Protein AF-A0A7M1XJ96-F1 (afdb_monomer_lite)

Sequence (1232 aa):
MRKRYWKYFTLLISLLGFTMTLSTTNAWFSQNYFYEPNVPASGHSAYFEKGDGSEANPFSIRSPYHLYNLAWLQYLGKFNNENGTRYHFKLSDNLTSSLNMTGYTLPPIGTTTYPFVGYFDGNGKTIENLSISNTFTDFNQTPYLVTGADFNSNKESNVNIVGFFGVLGPFANDTLTYSSIADQVKDFKLDHITINTSSSTSLVGALAGYVNGEIENVAINNATLNVPSGTNAITSLGGENNSNVSNYSTVGFCTADYIGTQKENVTNIYNVNEERSNFTAQVQGTDTGWGGSIDMKTMYDHLLPFYTSSSSHRTQYKSTVTNTYDENGNITNTVTGESSVPATTRSSTGYEHYFAELNEVVNGQEIASYSFSRRESTDRFLYLTGEKTYTIDDGLTTTNNYPGGFLIEDNFDHYLRLASTTTVSNATVQDDASVWYFDNSNHIYSLQGTTKYYLQDNNGSLAVSSTGNTVWTFSNNRLISDNNRYLGCNSSSTWILSSTIPTVRVSGFRISYNNYYLNASGTADITSGTTANSATVWYVESGTSYVYTIINYTRYYLYYVNRDALHISTSANQNFMFIRQNNSLVIEGYTNYSTYCYNGTWGINSTVYTLTFTSSTQNFDVYIYQIENPSQNSFSDTSYTTKPTYFPLQFDTTTGGVSIKNTGYVVSGATDSAGDIRVSQYNTSDLSGSLTASGSSWNRTYSAPFTNIYTIDGSGIHTISNESAYEKLAASKSSMESVISGSSGSIYGLHFMNAAISASNKVTAKYASVNGSPMMANYELPGDSIDFHLKEKGYINFFAGTYFSGNNSFFSIHEVIRNESDNTKLSNIREITGVYSDGNSAHSYIYSFGTGNNIIYSKPYTYGYKNGQRVKVELDAQGNATSTDYVEHSTTPSLASGYSKVFDTAWIKTNSSISSSYMNRAFYFEIPMNDGEYCLGSVDGGTGAYLMYLDIAANANMIYRTTVSEKIEETTNRYYYPKGVEISTLTPTKDGNEVTGVNSSCIVIVSSPSSVVALVMSRTNNVITLTGAASKTANSSPPVYPSYNGPNVTLANSLVSSPPTTVTKTISRMTYYDYSSATGTYSRVETTVVSYSDGTATESNVKKYDQNGVENDSVVVYDSEGYAVTNISALYDMVDVSNCTTLNFSFNYMTADGVNLTHTYTLTLSVTTGSNNELLWSVNGYTILVNHANDGSAVTINVTEKNGTLVITLNGHSFTVTDGVVTPGTVDSIAP

Structure (mmCIF, N/CA/C/O backbone):
data_AF-A0A7M1XJ96-F1
#
_entry.id   AF-A0A7M1XJ96-F1
#
loop_
_atom_site.group_PDB
_atom_site.id
_atom_site.type_symbol
_atom_site.label_atom_id
_atom_site.label_alt_id
_atom_site.label_comp_id
_atom_site.label_asym_id
_atom_site.label_entity_id
_atom_site.label_seq_id
_atom_site.pdbx_PDB_ins_code
_atom_site.Cartn_x
_atom_site.Cartn_y
_atom_site.Cartn_z
_atom_site.occupancy
_atom_site.B_iso_or_equiv
_atom_site.auth_seq_id
_atom_site.auth_comp_id
_atom_site.auth_asym_id
_atom_site.auth_atom_id
_atom_site.pdbx_PDB_model_num
ATOM 1 N N . MET A 1 1 ? -80.790 -11.217 78.452 1.00 48.25 1 MET A N 1
ATOM 2 C CA . MET A 1 1 ? -79.620 -11.198 79.368 1.00 48.25 1 MET A CA 1
ATOM 3 C C . MET A 1 1 ? -78.339 -11.763 78.737 1.00 48.25 1 MET A C 1
ATOM 5 O O . MET A 1 1 ? -77.376 -11.008 78.687 1.00 48.25 1 MET A O 1
ATOM 9 N N . ARG A 1 2 ? -78.305 -12.997 78.186 1.00 43.94 2 ARG A N 1
ATOM 10 C CA . ARG A 1 2 ? -77.089 -13.638 77.602 1.00 43.94 2 ARG A CA 1
ATOM 11 C C . ARG A 1 2 ? -76.159 -12.724 76.764 1.00 43.94 2 ARG A C 1
ATOM 13 O O . ARG A 1 2 ? -74.959 -12.728 77.006 1.00 43.94 2 ARG A O 1
ATOM 20 N N . LYS A 1 3 ? -76.680 -11.883 75.854 1.00 41.03 3 LYS A N 1
ATOM 21 C CA . LYS A 1 3 ? -75.851 -10.978 75.015 1.00 41.03 3 LYS A CA 1
ATOM 22 C C . LYS A 1 3 ? -75.111 -9.855 75.775 1.00 41.03 3 LYS A C 1
ATOM 24 O O . LYS A 1 3 ? -74.117 -9.360 75.256 1.00 41.03 3 LYS A O 1
ATOM 29 N N . ARG A 1 4 ? -75.550 -9.447 76.979 1.00 45.19 4 ARG A N 1
ATOM 30 C CA . ARG A 1 4 ? -74.790 -8.493 77.822 1.00 45.19 4 ARG A CA 1
ATOM 31 C C . ARG A 1 4 ? -73.636 -9.198 78.535 1.00 45.19 4 ARG A C 1
ATOM 33 O O . ARG A 1 4 ? -72.513 -8.719 78.454 1.00 45.19 4 ARG A O 1
ATOM 40 N N . TYR A 1 5 ? -73.892 -10.359 79.142 1.00 52.59 5 TYR A N 1
ATOM 41 C CA . TYR A 1 5 ? -72.843 -11.151 79.793 1.00 52.59 5 TYR A CA 1
ATOM 42 C C . TYR A 1 5 ? -71.753 -11.600 78.823 1.00 52.59 5 TYR A C 1
ATOM 44 O O . TYR A 1 5 ? -70.593 -11.536 79.198 1.00 52.59 5 TYR A O 1
ATOM 52 N N . TRP A 1 6 ? -72.083 -11.948 77.571 1.00 49.59 6 TRP A N 1
ATOM 53 C CA . TRP A 1 6 ? -71.053 -12.245 76.568 1.00 49.59 6 TRP A CA 1
ATOM 54 C C . TRP A 1 6 ? -70.105 -11.058 76.357 1.00 49.59 6 TRP A C 1
ATOM 56 O O . TRP A 1 6 ? -68.903 -11.235 76.477 1.00 49.59 6 TRP A O 1
ATOM 66 N N . LYS A 1 7 ? -70.623 -9.832 76.162 1.00 45.56 7 LYS A N 1
ATOM 67 C CA . LYS A 1 7 ? -69.776 -8.634 76.016 1.00 45.56 7 LYS A CA 1
ATOM 68 C C . LYS A 1 7 ? -68.906 -8.362 77.247 1.00 45.56 7 LYS A C 1
ATOM 70 O O . LYS A 1 7 ? -67.735 -8.058 77.074 1.00 45.56 7 LYS A O 1
ATOM 75 N N . TYR A 1 8 ? -69.441 -8.495 78.464 1.00 50.97 8 TYR A N 1
ATOM 76 C CA . TYR A 1 8 ? -68.631 -8.341 79.680 1.00 50.97 8 TYR A CA 1
ATOM 77 C C . TYR A 1 8 ? -67.598 -9.462 79.844 1.00 50.97 8 TYR A C 1
ATOM 79 O O . TYR A 1 8 ? -66.500 -9.189 80.304 1.00 50.97 8 TYR A O 1
ATOM 87 N N . PHE A 1 9 ? -67.907 -10.691 79.427 1.00 54.88 9 PHE A N 1
ATOM 88 C CA . PHE A 1 9 ? -66.984 -11.826 79.461 1.00 54.88 9 PHE A CA 1
ATOM 89 C C . PHE A 1 9 ? -65.855 -11.673 78.431 1.00 54.88 9 PHE A C 1
ATOM 91 O O . PHE A 1 9 ? -64.697 -11.874 78.776 1.00 54.88 9 PHE A O 1
ATOM 98 N N . THR A 1 10 ? -66.152 -11.216 77.206 1.00 51.88 10 THR A N 1
ATOM 99 C CA . THR A 1 10 ? -65.113 -10.864 76.221 1.00 51.88 10 THR A CA 1
ATOM 100 C C . THR A 1 10 ? -64.259 -9.698 76.717 1.00 51.88 10 THR A C 1
ATOM 102 O O . THR A 1 10 ? -63.040 -9.773 76.615 1.00 51.88 10 THR A O 1
ATOM 105 N N . LEU A 1 11 ? -64.873 -8.663 77.312 1.00 48.00 11 LEU A N 1
ATOM 106 C CA . LEU A 1 11 ? -64.145 -7.529 77.890 1.00 48.00 11 LEU A CA 1
ATOM 107 C C . LEU A 1 11 ? -63.218 -7.982 79.031 1.00 48.00 11 LEU A C 1
ATOM 109 O O . LEU A 1 11 ? -62.061 -7.577 79.066 1.00 48.00 11 LEU A O 1
ATOM 113 N N . LEU A 1 12 ? -63.700 -8.858 79.921 1.00 47.97 12 LEU A N 1
ATOM 114 C CA . LEU A 1 12 ? -62.926 -9.404 81.039 1.00 47.97 12 LEU A CA 1
ATOM 115 C C . LEU A 1 12 ? -61.762 -10.276 80.552 1.00 47.97 12 LEU A C 1
ATOM 117 O O . LEU A 1 12 ? -60.663 -10.139 81.070 1.00 47.97 12 LEU A O 1
ATOM 121 N N . ILE A 1 13 ? -61.974 -11.120 79.535 1.00 55.22 13 ILE A N 1
ATOM 122 C CA . ILE A 1 13 ? -60.910 -11.932 78.919 1.00 55.22 13 ILE A CA 1
ATOM 123 C C . ILE A 1 13 ? -59.872 -11.037 78.232 1.00 55.22 13 ILE A C 1
ATOM 125 O O . ILE A 1 13 ? -58.678 -11.250 78.422 1.00 55.22 13 ILE A O 1
ATOM 129 N N . SER A 1 14 ? -60.296 -9.999 77.501 1.00 46.97 14 SER A N 1
ATOM 130 C CA . SER A 1 14 ? -59.355 -9.041 76.904 1.00 46.97 14 SER A CA 1
ATOM 131 C C . SER A 1 14 ? -58.596 -8.227 77.955 1.00 46.97 14 SER A C 1
ATOM 133 O O . SER A 1 14 ? -57.419 -7.949 77.761 1.00 46.97 14 SER A O 1
ATOM 135 N N . LEU A 1 15 ? -59.230 -7.891 79.085 1.00 43.97 15 LEU A N 1
ATOM 136 C CA . LEU A 1 15 ? -58.586 -7.173 80.184 1.00 43.97 15 LEU A CA 1
ATOM 137 C C . LEU A 1 15 ? -57.589 -8.075 80.925 1.00 43.97 15 LEU A C 1
ATOM 139 O O . LEU A 1 15 ? -56.476 -7.642 81.190 1.00 43.97 15 LEU A O 1
ATOM 143 N N . LEU A 1 16 ? -57.954 -9.337 81.187 1.00 45.69 16 LEU A N 1
ATOM 144 C CA . LEU A 1 16 ? -57.074 -10.350 81.778 1.00 45.69 16 LEU A CA 1
ATOM 145 C C . LEU A 1 16 ? -55.849 -10.607 80.893 1.00 45.69 16 LEU A C 1
ATOM 147 O O . LEU A 1 16 ? -54.727 -10.520 81.389 1.00 45.69 16 LEU A O 1
ATOM 151 N N . GLY A 1 17 ? -56.046 -10.824 79.588 1.00 47.47 17 GLY A N 1
ATOM 152 C CA . GLY A 1 17 ? -54.950 -10.974 78.626 1.00 47.47 17 GLY A CA 1
ATOM 153 C C . GLY A 1 17 ? -54.024 -9.755 78.598 1.00 47.47 17 GLY A C 1
ATOM 154 O O . GLY A 1 17 ? -52.813 -9.908 78.713 1.00 47.47 17 GLY A O 1
ATOM 155 N N . PHE A 1 18 ? -54.590 -8.543 78.559 1.00 43.53 18 PHE A N 1
ATOM 156 C CA . PHE A 1 18 ? -53.826 -7.290 78.580 1.00 43.53 18 PHE A CA 1
ATOM 157 C C . PHE A 1 18 ? -53.054 -7.083 79.896 1.00 43.53 18 PHE A C 1
ATOM 159 O O . PHE A 1 18 ? -51.918 -6.618 79.877 1.00 43.53 18 PHE A O 1
ATOM 166 N N . THR A 1 19 ? -53.621 -7.466 81.047 1.00 48.38 19 THR A N 1
ATOM 167 C CA . THR A 1 19 ? -52.885 -7.439 82.324 1.00 48.38 19 THR A CA 1
ATOM 168 C C . THR A 1 19 ? -51.792 -8.501 82.400 1.00 48.38 19 THR A C 1
ATOM 170 O O . THR A 1 19 ? -50.750 -8.237 82.992 1.00 48.38 19 THR A O 1
ATOM 173 N N . MET A 1 20 ? -51.988 -9.675 81.789 1.00 48.78 20 MET A N 1
ATOM 174 C CA . MET A 1 20 ? -50.997 -10.751 81.805 1.00 48.78 20 MET A CA 1
ATOM 175 C C . MET A 1 20 ? -49.770 -10.401 80.958 1.00 48.78 20 MET A C 1
ATOM 177 O O . MET A 1 20 ? -48.667 -10.465 81.496 1.00 48.78 20 MET A O 1
ATOM 181 N N . THR A 1 21 ? -49.935 -9.934 79.714 1.00 49.16 21 THR A N 1
ATOM 182 C CA . THR A 1 21 ? -48.801 -9.544 78.845 1.00 49.16 21 THR A CA 1
ATOM 183 C C . THR A 1 21 ? -48.036 -8.324 79.371 1.00 49.16 21 THR A C 1
ATOM 185 O O . THR A 1 21 ? -46.806 -8.265 79.292 1.00 49.16 21 THR A O 1
ATOM 188 N N . LEU A 1 22 ? -48.736 -7.366 79.993 1.00 49.81 22 LEU A N 1
ATOM 189 C CA . LEU A 1 22 ? -48.087 -6.277 80.726 1.00 49.81 22 LEU A CA 1
ATOM 190 C C . LEU A 1 22 ? -47.334 -6.792 81.958 1.00 49.81 22 LEU A C 1
ATOM 192 O O . LEU A 1 22 ? -46.247 -6.292 82.238 1.00 49.81 22 LEU A O 1
ATOM 196 N N . SER A 1 23 ? -47.865 -7.778 82.688 1.00 52.84 23 SER A N 1
ATOM 197 C CA . SER A 1 23 ? -47.204 -8.321 83.883 1.00 52.84 23 SER A CA 1
ATOM 198 C C . SER A 1 23 ? -45.957 -9.150 83.563 1.00 52.84 23 SER A C 1
ATOM 200 O O . SER A 1 23 ? -44.958 -8.990 84.254 1.00 52.84 23 SER A O 1
ATOM 202 N N . THR A 1 24 ? -45.964 -9.967 82.504 1.00 55.09 24 THR A N 1
ATOM 203 C CA . THR A 1 24 ? -44.798 -10.760 82.066 1.00 55.09 24 THR A CA 1
ATOM 204 C C . THR A 1 24 ? -43.688 -9.872 81.523 1.00 55.09 24 THR A C 1
ATOM 206 O O . THR A 1 24 ? -42.524 -10.075 81.862 1.00 55.09 24 THR A O 1
ATOM 209 N N . THR A 1 25 ? -44.050 -8.836 80.760 1.00 58.12 25 THR A N 1
ATOM 210 C CA . THR A 1 25 ? -43.108 -7.799 80.325 1.00 58.12 25 THR A CA 1
ATOM 211 C C . THR A 1 25 ? -42.526 -7.081 81.551 1.00 58.12 25 THR A C 1
ATOM 213 O O . THR A 1 25 ? -41.332 -7.180 81.807 1.00 58.12 25 THR A O 1
ATOM 216 N N . ASN A 1 26 ? -43.347 -6.449 82.402 1.00 55.19 26 ASN A N 1
ATOM 217 C CA . ASN A 1 26 ? -42.841 -5.717 83.575 1.00 55.19 26 ASN A CA 1
ATOM 218 C C . ASN A 1 26 ? -42.049 -6.598 84.563 1.00 55.19 26 ASN A C 1
ATOM 220 O O . ASN A 1 26 ? -41.102 -6.107 85.171 1.00 55.19 26 ASN A O 1
ATOM 224 N N . ALA A 1 27 ? -42.382 -7.882 84.728 1.00 57.41 27 ALA A N 1
ATOM 225 C CA . ALA A 1 27 ? -41.620 -8.799 85.580 1.00 57.41 27 ALA A CA 1
ATOM 226 C C . ALA A 1 27 ? -40.197 -9.060 85.052 1.00 57.41 27 ALA A C 1
ATOM 228 O O . ALA A 1 27 ? -39.278 -9.217 85.846 1.00 57.41 27 ALA A O 1
ATOM 229 N N . TRP A 1 28 ? -40.001 -9.059 83.731 1.00 61.19 28 TRP A N 1
ATOM 230 C CA . TRP A 1 28 ? -38.693 -9.261 83.098 1.00 61.19 28 TRP A CA 1
ATOM 231 C C . TRP A 1 28 ? -37.799 -8.004 83.128 1.00 61.19 28 TRP A C 1
ATOM 233 O O . TRP A 1 28 ? -36.570 -8.104 83.157 1.00 61.19 28 TRP A O 1
ATOM 243 N N . PHE A 1 29 ? -38.423 -6.821 83.181 1.00 62.97 29 PHE A N 1
ATOM 244 C CA . PHE A 1 29 ? -37.767 -5.508 83.254 1.00 62.97 29 PHE A CA 1
ATOM 245 C C . PHE A 1 29 ? -37.682 -4.918 84.686 1.00 62.97 29 PHE A C 1
ATOM 247 O O . PHE A 1 29 ? -37.186 -3.805 84.850 1.00 62.97 29 PHE A O 1
ATOM 254 N N . SER A 1 30 ? -38.144 -5.615 85.739 1.00 51.66 30 SER A N 1
ATOM 255 C CA . SER A 1 30 ? -38.139 -5.097 87.126 1.00 51.66 30 SER A CA 1
ATOM 256 C C . SER A 1 30 ? -37.354 -5.967 88.118 1.00 51.66 30 SER A C 1
ATOM 258 O O . SER A 1 30 ? -37.378 -7.191 88.077 1.00 51.66 30 SER A O 1
ATOM 260 N N . GLN A 1 31 ? -36.661 -5.311 89.056 1.00 47.09 31 GLN A N 1
ATOM 261 C CA . GLN A 1 31 ? -35.600 -5.885 89.906 1.00 47.09 31 GLN A CA 1
ATOM 262 C C . GLN A 1 31 ? -36.048 -6.901 90.988 1.00 47.09 31 GLN A C 1
ATOM 264 O O . GLN A 1 31 ? -35.268 -7.202 91.887 1.00 47.09 31 GLN A O 1
ATOM 269 N N . ASN A 1 32 ? -37.290 -7.402 90.968 1.00 44.62 32 ASN A N 1
ATOM 270 C CA . ASN A 1 32 ? -37.919 -7.993 92.161 1.00 44.62 32 ASN A CA 1
ATOM 271 C C . ASN A 1 32 ? -38.182 -9.512 92.148 1.00 44.62 32 ASN A C 1
ATOM 273 O O . ASN A 1 32 ? -38.661 -10.013 93.165 1.00 44.62 32 ASN A O 1
ATOM 277 N N . TYR A 1 33 ? -37.877 -10.264 91.081 1.00 44.97 33 TYR A N 1
ATOM 278 C CA . TYR A 1 33 ? -38.049 -11.729 91.086 1.00 44.97 33 TYR A CA 1
ATOM 279 C C . TYR A 1 33 ? -36.912 -12.501 90.402 1.00 44.97 33 TYR A C 1
ATOM 281 O O . TYR A 1 33 ? -36.639 -12.334 89.217 1.00 44.97 33 TYR A O 1
ATOM 289 N N . PHE A 1 34 ? -36.303 -13.421 91.159 1.00 41.19 34 PHE A N 1
ATOM 290 C CA . PHE A 1 34 ? -35.339 -14.411 90.673 1.00 41.19 34 PHE A CA 1
ATOM 291 C C . PHE A 1 34 ? -36.052 -15.514 89.880 1.00 41.19 34 PHE A C 1
ATOM 293 O O . PHE A 1 34 ? -36.378 -16.571 90.421 1.00 41.19 34 PHE A O 1
ATOM 300 N N . TYR A 1 35 ? -36.291 -15.279 88.595 1.00 42.88 35 TYR A N 1
ATOM 301 C CA . TYR A 1 35 ? -36.654 -16.346 87.671 1.00 42.88 35 TYR A CA 1
ATOM 302 C C . TYR A 1 35 ? -35.939 -16.111 86.346 1.00 42.88 35 TYR A C 1
ATOM 304 O O . TYR A 1 35 ? -36.254 -15.155 85.641 1.00 42.88 35 TYR A O 1
ATOM 312 N N . GLU A 1 36 ? -34.995 -16.984 85.990 1.00 43.47 36 GLU A N 1
ATOM 313 C CA . GLU A 1 36 ? -34.688 -17.161 84.574 1.00 43.47 36 GLU A CA 1
ATOM 314 C C . GLU A 1 36 ? -35.933 -17.774 83.936 1.00 43.47 36 GLU A C 1
ATOM 316 O O . GLU A 1 36 ? -36.322 -18.887 84.312 1.00 43.47 36 GLU A O 1
ATOM 321 N N . PRO A 1 37 ? -36.599 -17.088 82.995 1.00 46.22 37 PRO A N 1
ATOM 322 C CA . PRO A 1 37 ? -37.686 -17.703 82.280 1.00 46.22 37 PRO A CA 1
ATOM 323 C C . PRO A 1 37 ? -37.037 -18.667 81.283 1.00 46.22 37 PRO A C 1
ATOM 325 O O . PRO A 1 37 ? -36.631 -18.298 80.181 1.00 46.22 37 PRO A O 1
ATOM 328 N N . ASN A 1 38 ? -36.906 -19.926 81.695 1.00 43.47 38 ASN A N 1
ATOM 329 C CA . ASN A 1 38 ? -36.713 -21.029 80.770 1.00 43.47 38 ASN A CA 1
ATOM 330 C C . ASN A 1 38 ? -38.047 -21.186 80.026 1.00 43.47 38 ASN A C 1
ATOM 332 O O . ASN A 1 38 ? -38.950 -21.872 80.501 1.00 43.47 38 ASN A O 1
ATOM 336 N N . VAL A 1 39 ? -38.224 -20.401 78.956 1.00 50.34 39 VAL A N 1
ATOM 337 C CA . VAL A 1 39 ? -39.475 -20.294 78.198 1.00 50.34 39 VAL A CA 1
ATOM 338 C C . VAL A 1 39 ? -39.535 -21.448 77.192 1.00 50.34 39 VAL A C 1
ATOM 340 O O . VAL A 1 39 ? -38.905 -21.355 76.139 1.00 50.34 39 VAL A O 1
ATOM 343 N N . PRO A 1 40 ? -40.294 -22.537 77.441 1.00 51.31 40 PRO A N 1
ATOM 344 C CA . PRO A 1 40 ? -40.646 -23.453 76.362 1.00 51.31 40 PRO A CA 1
ATOM 345 C C . PRO A 1 40 ? -41.460 -22.687 75.312 1.00 51.31 40 PRO A C 1
ATOM 347 O O . PRO A 1 40 ? -42.138 -21.718 75.652 1.00 51.31 40 PRO A O 1
ATOM 350 N N . ALA A 1 41 ? -41.462 -23.144 74.056 1.00 46.88 41 ALA A N 1
ATOM 351 C CA . ALA A 1 41 ? -42.072 -22.425 72.927 1.00 46.88 41 ALA A CA 1
ATOM 352 C C . ALA A 1 41 ? -43.502 -21.890 73.190 1.00 46.88 41 ALA A C 1
ATOM 354 O O . ALA A 1 41 ? -43.851 -20.802 72.736 1.00 46.88 41 ALA A O 1
ATOM 355 N N . SER A 1 42 ? -44.300 -22.593 74.003 1.00 49.84 42 SER A N 1
ATOM 356 C CA . SER A 1 42 ? -45.645 -22.185 74.434 1.00 49.84 42 SER A CA 1
ATOM 357 C C . SER A 1 42 ? -45.716 -20.889 75.262 1.00 49.84 42 SER A C 1
ATOM 359 O O . SER A 1 42 ? -46.783 -20.281 75.338 1.00 49.84 42 SER A O 1
ATOM 361 N N . GLY A 1 43 ? -44.624 -20.462 75.904 1.00 58.03 43 GLY A N 1
ATOM 362 C CA . GLY A 1 43 ? -44.575 -19.262 76.748 1.00 58.03 43 GLY A CA 1
ATOM 363 C C . GLY A 1 43 ? -44.173 -17.975 76.017 1.00 58.03 43 GLY A C 1
ATOM 364 O O . GLY A 1 43 ? -44.459 -16.891 76.521 1.00 58.03 43 GLY A O 1
ATOM 365 N N . HIS A 1 44 ? -43.587 -18.061 74.815 1.00 66.62 44 HIS A N 1
ATOM 366 C CA . HIS A 1 44 ? -43.237 -16.877 74.013 1.00 66.62 44 HIS A CA 1
ATOM 367 C C . HIS A 1 44 ? -44.472 -16.042 73.638 1.00 66.62 44 HIS A C 1
ATOM 369 O O . HIS A 1 44 ? -44.402 -14.816 73.587 1.00 66.62 44 HIS A O 1
ATOM 375 N N . SER A 1 45 ? -45.629 -16.695 73.486 1.00 67.06 45 SER A N 1
ATOM 376 C CA . SER A 1 45 ? -46.930 -16.062 73.227 1.00 67.06 45 SER A CA 1
ATOM 377 C C . SER A 1 45 ? -47.308 -14.961 74.234 1.00 67.06 45 SER A C 1
ATOM 379 O O . SER A 1 45 ? -48.010 -14.021 73.871 1.00 67.06 45 SER A O 1
ATOM 381 N N . ALA A 1 46 ? -46.804 -15.022 75.474 1.00 73.31 46 ALA A N 1
ATOM 382 C CA . ALA A 1 46 ? -47.086 -14.045 76.529 1.00 73.31 46 ALA A CA 1
ATOM 383 C C . ALA A 1 46 ? -46.364 -12.691 76.362 1.00 73.31 46 ALA A C 1
ATOM 385 O O . ALA A 1 46 ? -46.616 -11.772 77.144 1.00 73.31 46 ALA A O 1
ATOM 386 N N . TYR A 1 47 ? -45.475 -12.563 75.372 1.00 81.69 47 TYR A N 1
ATOM 387 C CA . TYR A 1 47 ? -44.758 -11.327 75.036 1.00 81.69 47 TYR A CA 1
ATOM 388 C C . TYR A 1 47 ? -45.334 -10.605 73.801 1.00 81.69 47 TYR A C 1
ATOM 390 O O . TYR A 1 47 ? -44.855 -9.522 73.453 1.00 81.69 47 TYR A O 1
ATOM 398 N N . PHE A 1 48 ? -46.373 -11.174 73.174 1.00 87.19 48 PHE A N 1
ATOM 399 C CA . PHE A 1 48 ? -47.032 -10.705 71.948 1.00 87.19 48 PHE A CA 1
ATOM 400 C C . PHE A 1 48 ? -48.557 -10.569 72.143 1.00 87.19 48 PHE A C 1
ATOM 402 O O . PHE A 1 48 ? -49.094 -10.930 73.187 1.00 87.19 48 PHE A O 1
ATOM 409 N N . GLU A 1 49 ? -49.294 -10.057 71.145 1.00 86.50 49 GLU A N 1
ATOM 410 C CA . GLU A 1 49 ? -50.766 -9.954 71.232 1.00 86.50 49 GLU A CA 1
ATOM 411 C C . GLU A 1 49 ? -51.446 -11.338 71.209 1.00 86.50 49 GLU A C 1
ATOM 413 O O . GLU A 1 49 ? -52.467 -11.547 71.864 1.00 86.50 49 GLU A O 1
ATOM 418 N N . LYS A 1 50 ? -50.912 -12.249 70.387 1.00 84.75 50 LYS A N 1
ATOM 419 C CA . LYS A 1 50 ? -51.384 -13.620 70.121 1.00 84.75 50 LYS A CA 1
ATOM 420 C C . LYS A 1 50 ? -50.336 -14.352 69.264 1.00 84.75 50 LYS A C 1
ATOM 422 O O . LYS A 1 50 ? -49.416 -13.709 68.759 1.00 84.75 50 LYS A O 1
ATOM 427 N N . GLY A 1 51 ? -50.544 -15.646 69.027 1.00 86.31 51 GLY A N 1
ATOM 428 C CA . GLY A 1 51 ? -49.709 -16.481 68.154 1.00 86.31 51 GLY A CA 1
ATOM 429 C C . GLY A 1 51 ? -48.791 -17.425 68.930 1.00 86.31 51 GLY A C 1
ATOM 430 O O . GLY A 1 51 ? -48.525 -17.206 70.112 1.00 86.31 51 GLY A O 1
ATOM 431 N N . ASP A 1 52 ? -48.339 -18.480 68.260 1.00 83.44 52 ASP A N 1
ATOM 432 C CA . ASP A 1 52 ? -47.363 -19.461 68.760 1.00 83.44 52 ASP A CA 1
ATOM 433 C C . ASP A 1 52 ? -46.032 -19.427 67.981 1.00 83.44 52 ASP A C 1
ATOM 435 O O . ASP A 1 52 ? -45.077 -20.104 68.364 1.00 83.44 52 ASP A O 1
ATOM 439 N N . GLY A 1 53 ? -45.956 -18.603 66.929 1.00 84.81 53 GLY A N 1
ATOM 440 C CA . GLY A 1 53 ? -44.769 -18.421 66.099 1.00 84.81 53 GLY A CA 1
ATOM 441 C C . GLY A 1 53 ? -44.658 -19.401 64.933 1.00 84.81 53 GLY A C 1
ATOM 442 O O . GLY A 1 53 ? -43.673 -19.338 64.204 1.00 84.81 53 GLY A O 1
ATOM 443 N N . SER A 1 54 ? -45.641 -20.280 64.728 1.00 87.38 54 SER A N 1
ATOM 444 C CA . SER A 1 54 ? -45.769 -21.066 63.495 1.00 87.38 54 SER A CA 1
ATOM 445 C C . SER A 1 54 ? -46.257 -20.211 62.321 1.00 87.38 54 SER A C 1
ATOM 447 O O . SER A 1 54 ? -46.877 -19.166 62.518 1.00 87.38 54 SER A O 1
ATOM 449 N N . GLU A 1 55 ? -46.052 -20.693 61.092 1.00 86.75 55 GLU A N 1
ATOM 450 C CA . GLU A 1 55 ? -46.563 -20.073 59.858 1.00 86.75 55 GLU A CA 1
ATOM 451 C C . GLU A 1 55 ? -48.077 -19.792 59.913 1.00 86.75 55 GLU A C 1
ATOM 453 O O . GLU A 1 55 ? -48.542 -18.734 59.492 1.00 86.75 55 GLU A O 1
ATOM 458 N N . ALA A 1 56 ? -48.852 -20.718 60.487 1.00 88.12 56 ALA A N 1
ATOM 459 C CA . ALA A 1 56 ? -50.303 -20.593 60.607 1.00 88.12 56 ALA A CA 1
ATOM 460 C C . ALA A 1 56 ? -50.748 -19.617 61.715 1.00 88.12 56 ALA A C 1
ATOM 462 O O . ALA A 1 56 ? -51.831 -19.037 61.618 1.00 88.12 56 ALA A O 1
ATOM 463 N N . ASN A 1 57 ? -49.941 -19.439 62.768 1.00 90.06 57 ASN A N 1
ATOM 464 C CA . ASN A 1 57 ? -50.245 -18.584 63.920 1.00 90.06 57 ASN A CA 1
ATOM 465 C C . ASN A 1 57 ? -49.029 -17.713 64.310 1.00 90.06 57 ASN A C 1
ATOM 467 O O . ASN A 1 57 ? -48.503 -17.854 65.425 1.00 90.06 57 ASN A O 1
ATOM 471 N N . PRO A 1 58 ? -48.591 -16.785 63.438 1.00 92.56 58 PRO A N 1
ATOM 472 C CA . PRO A 1 58 ? -47.426 -15.946 63.697 1.00 92.56 58 PRO A CA 1
ATOM 473 C C . PRO A 1 58 ? -47.620 -15.076 64.9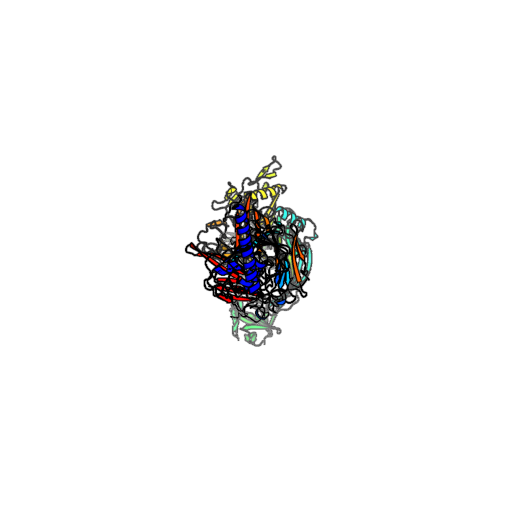43 1.00 92.56 58 PRO A C 1
ATOM 475 O O . PRO A 1 58 ? -48.739 -14.670 65.280 1.00 92.56 58 PRO A O 1
ATOM 478 N N . PHE A 1 59 ? -46.518 -14.753 65.617 1.00 94.12 59 PHE A N 1
ATOM 479 C CA . PHE A 1 59 ? -46.510 -13.843 66.757 1.00 94.12 59 PHE A CA 1
ATOM 480 C C . PHE A 1 59 ? -46.966 -12.439 66.329 1.00 94.12 59 PHE A C 1
ATOM 482 O O . PHE A 1 59 ? -46.310 -11.759 65.540 1.00 94.12 59 PHE A O 1
ATOM 489 N N . SER A 1 60 ? -48.117 -12.010 66.849 1.00 94.12 60 SER A N 1
ATOM 490 C CA . SER A 1 60 ? -48.814 -10.788 66.433 1.00 94.12 60 SER A CA 1
ATOM 491 C C . SER A 1 60 ? -48.306 -9.558 67.186 1.00 94.12 60 SER A C 1
ATOM 493 O O . SER A 1 60 ? -48.452 -9.442 68.408 1.00 94.12 60 SER A O 1
ATOM 495 N N . ILE A 1 61 ? -47.757 -8.599 66.446 1.00 95.62 61 ILE A N 1
ATOM 496 C CA . ILE A 1 61 ? -47.171 -7.359 66.956 1.00 95.62 61 ILE A CA 1
ATOM 497 C C . ILE A 1 61 ? -48.149 -6.205 66.708 1.00 95.62 61 ILE A C 1
ATOM 499 O O . ILE A 1 61 ? -48.363 -5.767 65.580 1.00 95.62 61 ILE A O 1
ATOM 503 N N . ARG A 1 62 ? -48.768 -5.708 67.785 1.00 92.94 62 ARG A N 1
ATOM 504 C CA . ARG A 1 62 ? -49.753 -4.603 67.739 1.00 92.94 62 ARG A CA 1
ATOM 505 C C . ARG A 1 62 ? -49.344 -3.309 68.452 1.00 92.94 62 ARG A C 1
ATOM 507 O O . ARG A 1 62 ? -49.947 -2.268 68.216 1.00 92.94 62 ARG A O 1
ATOM 514 N N . SER A 1 63 ? -48.383 -3.366 69.365 1.00 90.94 63 SER A N 1
ATOM 515 C CA . SER A 1 63 ? -47.998 -2.235 70.216 1.00 90.94 63 SER A CA 1
ATOM 516 C C . SER A 1 63 ? -46.477 -2.182 70.355 1.00 90.94 63 SER A C 1
ATOM 518 O O . SER A 1 63 ? -45.830 -3.218 70.170 1.00 90.94 63 SER A O 1
ATOM 520 N N . PRO A 1 64 ? -45.892 -1.013 70.677 1.00 91.56 64 PRO A N 1
ATOM 521 C CA . PRO A 1 64 ? -44.439 -0.849 70.696 1.00 91.56 64 PRO A CA 1
ATOM 522 C C . PRO A 1 64 ? -43.713 -1.838 71.608 1.00 91.56 64 PRO A C 1
ATOM 524 O O . PRO A 1 64 ? -42.698 -2.402 71.211 1.00 91.56 64 PRO A O 1
ATOM 527 N N . TYR A 1 65 ? -44.289 -2.145 72.776 1.00 87.69 65 TYR A N 1
ATOM 528 C CA . TYR A 1 65 ? -43.754 -3.151 73.696 1.00 87.69 65 TYR A CA 1
ATOM 529 C C . TYR A 1 65 ? -43.619 -4.549 73.070 1.00 87.69 65 TYR A C 1
ATOM 531 O O . TYR A 1 65 ? -42.672 -5.249 73.396 1.00 87.69 65 TYR A O 1
ATOM 539 N N . HIS A 1 66 ? -44.497 -4.961 72.146 1.00 92.81 66 HIS A N 1
ATOM 540 C CA . HIS A 1 66 ? -44.373 -6.269 71.485 1.00 92.81 66 HIS A CA 1
ATOM 541 C C . HIS A 1 66 ? -43.162 -6.324 70.532 1.00 92.81 66 HIS A C 1
ATOM 543 O O . HIS A 1 66 ? -42.462 -7.332 70.486 1.00 92.81 66 HIS A O 1
ATOM 549 N N . LEU A 1 67 ? -42.881 -5.237 69.801 1.00 94.44 67 LEU A N 1
ATOM 550 C CA . LEU A 1 67 ? -41.702 -5.147 68.926 1.00 94.44 67 LEU A CA 1
ATOM 551 C C . LEU A 1 67 ? -40.407 -4.969 69.737 1.00 94.44 67 LEU A C 1
ATOM 553 O O . LEU A 1 67 ? -39.377 -5.556 69.423 1.00 94.44 67 LEU A O 1
ATOM 557 N N . TYR A 1 68 ? -40.480 -4.213 70.830 1.00 92.00 68 TYR A N 1
ATOM 558 C CA . TYR A 1 68 ? -39.399 -4.066 71.801 1.00 92.00 68 TYR A CA 1
ATOM 559 C C . TYR A 1 68 ? -39.053 -5.398 72.497 1.00 92.00 68 TYR A C 1
ATOM 561 O O . TYR A 1 68 ? -37.877 -5.727 72.651 1.00 92.00 68 TYR A O 1
ATOM 569 N N . ASN A 1 69 ? -40.063 -6.208 72.839 1.00 90.06 69 ASN A N 1
ATOM 570 C CA . ASN A 1 69 ? -39.880 -7.569 73.343 1.00 90.06 69 ASN A CA 1
ATOM 571 C C . ASN A 1 69 ? -39.203 -8.472 72.301 1.00 90.06 69 ASN A C 1
ATOM 573 O O . ASN A 1 69 ? -38.272 -9.187 72.661 1.00 90.06 69 ASN A O 1
ATOM 577 N N . LEU A 1 70 ? -39.622 -8.424 71.026 1.00 93.12 70 LEU A N 1
ATOM 578 C CA . LEU A 1 70 ? -38.962 -9.165 69.939 1.00 93.12 70 LEU A CA 1
ATOM 579 C C . LEU A 1 70 ? -37.466 -8.839 69.873 1.00 93.12 70 LEU A C 1
ATOM 581 O O . LEU A 1 70 ? -36.654 -9.760 69.897 1.00 93.12 70 LEU A O 1
ATOM 585 N N . ALA A 1 71 ? -37.102 -7.554 69.855 1.00 92.50 71 ALA A N 1
ATOM 586 C CA . ALA A 1 71 ? -35.705 -7.135 69.774 1.00 92.50 71 ALA A CA 1
ATOM 587 C C . ALA A 1 71 ? -34.852 -7.715 70.914 1.00 92.50 71 ALA A C 1
ATOM 589 O O . ALA A 1 71 ? -33.815 -8.319 70.653 1.00 92.50 71 ALA A O 1
ATOM 590 N N . TRP A 1 72 ? -35.313 -7.626 72.167 1.00 88.94 72 TRP A N 1
ATOM 591 C CA . TRP A 1 72 ? -34.577 -8.185 73.307 1.00 88.94 72 TRP A CA 1
ATOM 592 C C . TRP A 1 72 ? -34.569 -9.716 73.363 1.00 88.94 72 TRP A C 1
ATOM 594 O O . TRP A 1 72 ? -33.548 -10.301 73.720 1.00 88.94 72 TRP A O 1
ATOM 604 N N . LEU A 1 73 ? -35.674 -10.382 73.015 1.00 87.44 73 LEU A N 1
ATOM 605 C CA . LEU A 1 73 ? -35.739 -11.848 72.975 1.00 87.44 73 LEU A CA 1
ATOM 606 C C . LEU A 1 73 ? -34.817 -12.415 71.885 1.00 87.44 73 LEU A C 1
ATOM 608 O O . LEU A 1 73 ? -34.124 -13.401 72.133 1.00 87.44 73 LEU A O 1
ATOM 612 N N . GLN A 1 74 ? -34.752 -11.755 70.725 1.00 89.31 74 GLN A N 1
ATOM 613 C CA . GLN A 1 74 ? -33.822 -12.091 69.649 1.00 89.31 74 GLN A CA 1
ATOM 614 C C . GLN A 1 74 ? -32.365 -11.808 70.046 1.00 89.31 74 GLN A C 1
ATOM 616 O O . GLN A 1 74 ? -31.511 -12.672 69.876 1.00 89.31 74 GLN A O 1
ATOM 621 N N . TYR A 1 75 ? -32.077 -10.644 70.642 1.00 85.94 75 TYR A N 1
ATOM 622 C CA . TYR A 1 75 ? -30.738 -10.291 71.137 1.00 85.94 75 TYR A CA 1
ATOM 623 C C . TYR A 1 75 ? -30.188 -11.314 72.147 1.00 85.94 75 TYR A C 1
ATOM 625 O O . TYR A 1 75 ? -28.988 -11.563 72.204 1.00 85.94 75 TYR A O 1
ATOM 633 N N . LEU A 1 76 ? -31.078 -11.926 72.935 1.00 83.56 76 LEU A N 1
ATOM 634 C CA . LEU A 1 76 ? -30.771 -12.948 73.939 1.00 83.56 76 LEU A CA 1
ATOM 635 C C . LEU A 1 76 ? -30.877 -14.394 73.414 1.00 83.56 76 LEU A C 1
ATOM 637 O O . LEU A 1 76 ? -30.928 -15.327 74.222 1.00 83.56 76 LEU A O 1
ATOM 641 N N . GLY A 1 77 ? -30.961 -14.587 72.094 1.00 82.19 77 GLY A N 1
ATOM 642 C CA . GLY A 1 77 ? -30.970 -15.903 71.452 1.00 82.19 77 GLY A CA 1
ATOM 643 C C . GLY A 1 77 ? -32.201 -16.762 71.737 1.00 82.19 77 GLY A C 1
ATOM 644 O O . GLY A 1 77 ? -32.174 -17.962 71.491 1.00 82.19 77 GLY A O 1
ATOM 645 N N . LYS A 1 78 ? -33.305 -16.199 72.251 1.00 85.00 78 LYS A N 1
ATOM 646 C CA . LYS A 1 78 ? -34.487 -16.990 72.658 1.00 85.00 78 LYS A CA 1
ATOM 647 C C . LYS A 1 78 ? -35.249 -17.618 71.487 1.00 85.00 78 LYS A C 1
ATOM 649 O O . LYS A 1 78 ? -36.027 -18.544 71.703 1.00 85.00 78 LYS A O 1
ATOM 654 N N . PHE A 1 79 ? -34.979 -17.165 70.264 1.00 84.12 79 PHE A N 1
ATOM 655 C CA . PHE A 1 79 ? -35.477 -17.770 69.028 1.00 84.12 79 PHE A CA 1
ATOM 656 C C . PHE A 1 79 ? -34.432 -18.651 68.309 1.00 84.12 79 PHE A C 1
ATOM 658 O O . PHE A 1 79 ? -34.805 -19.416 67.426 1.00 84.12 79 PHE A O 1
ATOM 665 N N . ASN A 1 80 ? -33.159 -18.638 68.725 1.00 83.44 80 ASN A N 1
ATOM 666 C CA . ASN A 1 80 ? -32.083 -19.471 68.171 1.00 83.44 80 ASN A CA 1
ATOM 667 C C . ASN A 1 80 ? -31.930 -20.747 69.016 1.00 83.44 80 ASN A C 1
ATOM 669 O O . ASN A 1 80 ? -31.111 -20.811 69.932 1.00 83.44 80 ASN A O 1
ATOM 673 N N . ASN A 1 81 ? -32.768 -21.755 68.756 1.00 75.31 81 ASN A N 1
ATOM 674 C CA . ASN A 1 81 ? -32.754 -23.016 69.506 1.00 75.31 81 ASN A CA 1
ATOM 675 C C . ASN A 1 81 ? -31.893 -24.106 68.837 1.00 75.31 81 ASN A C 1
ATOM 677 O O . ASN A 1 81 ? -31.694 -24.097 67.624 1.00 75.31 81 ASN A O 1
ATOM 681 N N . GLU A 1 82 ? -31.448 -25.096 69.623 1.00 67.19 82 GLU A N 1
ATOM 682 C CA . GLU A 1 82 ? -30.621 -26.235 69.164 1.00 67.19 82 GLU A CA 1
ATOM 683 C C . GLU A 1 82 ? -31.244 -27.041 68.003 1.00 67.19 82 GLU A C 1
ATOM 685 O O . GLU A 1 82 ? -30.538 -27.738 67.281 1.00 67.19 82 GLU A O 1
ATOM 690 N N . ASN A 1 83 ? -32.562 -26.928 67.796 1.00 69.69 83 ASN A N 1
ATOM 691 C CA . ASN A 1 83 ? -33.307 -27.617 66.740 1.00 69.69 83 ASN A CA 1
ATOM 692 C C . ASN A 1 83 ? -33.447 -26.795 65.440 1.00 69.69 83 ASN A C 1
ATOM 694 O O . ASN A 1 83 ? -34.180 -27.218 64.546 1.00 69.69 83 ASN A O 1
ATOM 698 N N . GLY A 1 84 ? -32.840 -25.604 65.335 1.00 70.00 84 GLY A N 1
ATOM 699 C CA . GLY A 1 84 ? -32.885 -24.779 64.119 1.00 70.00 84 GLY A CA 1
ATOM 700 C C . GLY A 1 84 ? -34.299 -24.348 63.698 1.00 70.00 84 GLY A C 1
ATOM 701 O O . GLY A 1 84 ? -34.601 -24.255 62.501 1.00 70.00 84 GLY A O 1
ATOM 702 N N . THR A 1 85 ? -35.198 -24.139 64.669 1.00 78.81 85 THR A N 1
ATOM 703 C CA . THR A 1 85 ? -36.598 -23.751 64.406 1.00 78.81 85 THR A CA 1
ATOM 704 C C . THR A 1 85 ? -36.690 -22.288 63.980 1.00 78.81 85 THR A C 1
ATOM 706 O O . THR A 1 85 ? -36.267 -21.407 64.722 1.00 78.81 85 THR A O 1
ATOM 709 N N . ARG A 1 86 ? -37.308 -22.024 62.825 1.00 84.38 86 ARG A N 1
ATOM 710 C CA . ARG A 1 86 ? -37.606 -20.668 62.341 1.00 84.38 86 ARG A CA 1
ATOM 711 C C . ARG A 1 86 ? -38.970 -20.220 62.873 1.00 84.38 86 ARG A C 1
ATOM 713 O O . ARG A 1 86 ? -39.923 -20.997 62.836 1.00 84.38 86 ARG A O 1
ATOM 720 N N . TYR A 1 87 ? -39.064 -18.984 63.361 1.00 88.88 87 TYR A N 1
ATOM 721 C CA . TYR A 1 87 ? -40.298 -18.418 63.924 1.00 88.88 87 TYR A CA 1
ATOM 722 C C . TYR A 1 87 ? -40.891 -17.335 63.017 1.00 88.88 87 TYR A C 1
ATOM 724 O O . TYR A 1 87 ? -40.160 -16.583 62.376 1.00 88.88 87 TYR A O 1
ATOM 732 N N . HIS A 1 88 ? -42.220 -17.236 62.995 1.00 92.31 88 HIS A N 1
ATOM 733 C CA . HIS A 1 88 ? -42.964 -16.255 62.211 1.00 92.31 88 HIS A CA 1
ATOM 734 C C . HIS A 1 88 ? -43.528 -15.141 63.100 1.00 92.31 88 HIS A C 1
ATOM 736 O O . HIS A 1 88 ? -44.209 -15.393 64.097 1.00 92.31 88 HIS A O 1
ATOM 742 N N . PHE A 1 89 ? -43.290 -13.899 62.691 1.00 95.75 89 PHE A N 1
ATOM 743 C CA . PHE A 1 89 ? -43.750 -12.666 63.322 1.00 95.75 89 PHE A CA 1
ATOM 744 C C . PHE A 1 89 ? -44.582 -11.874 62.315 1.00 95.75 89 PHE A C 1
ATOM 746 O O . PHE A 1 89 ? -44.244 -11.833 61.132 1.00 95.75 89 PHE A O 1
ATOM 753 N N . LYS A 1 90 ? -45.668 -11.238 62.768 1.00 95.50 90 LYS A N 1
ATOM 754 C CA . LYS A 1 90 ? -46.548 -10.456 61.893 1.00 95.50 90 LYS A CA 1
ATOM 755 C C . LYS A 1 90 ? -47.037 -9.167 62.555 1.00 95.50 90 LYS A C 1
ATOM 757 O O . LYS A 1 90 ? -47.507 -9.202 63.694 1.00 95.50 90 LYS A O 1
ATOM 762 N N . LEU A 1 91 ? -47.011 -8.034 61.847 1.00 95.56 91 LEU A N 1
ATOM 763 C CA . LEU A 1 91 ? -47.712 -6.822 62.288 1.00 95.56 91 LEU A CA 1
ATOM 764 C C . LEU A 1 91 ? -49.234 -7.054 62.254 1.00 95.56 91 LEU A C 1
ATOM 766 O O . LEU A 1 91 ? -49.815 -7.437 61.239 1.00 95.56 91 LEU A O 1
ATOM 770 N N . SER A 1 92 ? -49.884 -6.841 63.397 1.00 93.75 92 SER A N 1
ATOM 771 C CA . SER A 1 92 ? -51.267 -7.261 63.652 1.00 93.75 92 SER A CA 1
ATOM 772 C C . SER A 1 92 ? -52.260 -6.716 62.625 1.00 93.75 92 SER A C 1
ATOM 774 O O . SER A 1 92 ? -52.263 -5.525 62.320 1.00 93.75 92 SER A O 1
ATOM 776 N N . ASP A 1 93 ? -53.197 -7.555 62.175 1.00 90.25 93 ASP A N 1
ATOM 777 C CA . ASP A 1 93 ? -54.315 -7.128 61.317 1.00 90.25 93 ASP A CA 1
ATOM 778 C C . ASP A 1 93 ? -55.208 -6.071 62.010 1.00 90.25 93 ASP A C 1
ATOM 780 O O . ASP A 1 93 ? -55.910 -5.307 61.352 1.00 90.25 93 ASP A O 1
ATOM 784 N N . ASN A 1 94 ? -55.148 -5.990 63.349 1.00 88.44 94 ASN A N 1
ATOM 785 C CA . ASN A 1 94 ? -55.825 -4.976 64.164 1.00 88.44 94 ASN A CA 1
ATOM 786 C C . ASN A 1 94 ? -55.081 -3.622 64.213 1.00 88.44 94 ASN A C 1
ATOM 788 O O . ASN A 1 94 ? -55.547 -2.698 64.888 1.00 88.44 94 ASN A O 1
ATOM 792 N N . LEU A 1 95 ? -53.910 -3.501 63.579 1.00 89.00 95 LEU A N 1
ATOM 793 C CA . LEU A 1 95 ? -53.158 -2.252 63.467 1.00 89.00 95 LEU A CA 1
ATOM 794 C C . LEU A 1 95 ? -53.733 -1.416 62.316 1.00 89.00 95 LEU A C 1
ATOM 796 O O . LEU A 1 95 ? -53.813 -1.882 61.178 1.00 89.00 95 LEU A O 1
ATOM 800 N N . THR A 1 96 ? -54.135 -0.173 62.591 1.00 81.44 96 THR A N 1
ATOM 801 C CA . THR A 1 96 ? -54.835 0.669 61.605 1.00 81.44 96 THR A CA 1
ATOM 802 C C . THR A 1 96 ? -53.973 0.956 60.378 1.00 81.44 96 THR A C 1
ATOM 804 O O . THR A 1 96 ? -54.388 0.662 59.259 1.00 81.44 96 THR A O 1
ATOM 807 N N . SER A 1 97 ? -52.763 1.473 60.586 1.00 83.44 97 SER A N 1
ATOM 808 C CA . SER A 1 97 ? -51.851 1.891 59.511 1.00 83.44 97 SER A CA 1
ATOM 809 C C . SER A 1 97 ? -50.385 1.867 59.939 1.00 83.44 97 SER A C 1
ATOM 811 O O . SER A 1 97 ? -49.556 1.323 59.214 1.00 83.44 97 SER A O 1
ATOM 813 N N . SER A 1 98 ? -50.073 2.414 61.118 1.00 92.69 98 SER A N 1
ATOM 814 C CA . SER A 1 98 ? -48.706 2.515 61.627 1.00 92.69 98 SER A CA 1
ATOM 815 C C . SER A 1 98 ? -48.546 2.017 63.064 1.00 92.69 98 SER A C 1
ATOM 817 O O . SER A 1 98 ? -49.465 2.091 63.882 1.00 92.69 98 SER A O 1
ATOM 819 N N . LEU A 1 99 ? -47.351 1.504 63.358 1.00 96.25 99 LEU A N 1
ATOM 820 C CA . LEU A 1 99 ? -46.846 1.197 64.689 1.00 96.25 99 LEU A CA 1
ATOM 821 C C . LEU A 1 99 ? -45.903 2.329 65.112 1.00 96.25 99 LEU A C 1
ATOM 823 O O . LEU A 1 99 ? -44.755 2.386 64.673 1.00 96.25 99 LEU A O 1
ATOM 827 N N . ASN A 1 100 ? -46.399 3.241 65.947 1.00 95.00 100 ASN A N 1
ATOM 828 C CA . ASN A 1 100 ? -45.632 4.402 66.392 1.00 95.00 100 ASN A CA 1
ATOM 829 C C . ASN A 1 100 ? -44.721 4.060 67.580 1.00 95.00 100 ASN A C 1
ATOM 831 O O . ASN A 1 100 ? -45.202 3.770 68.674 1.00 95.00 100 ASN A O 1
ATOM 835 N N . MET A 1 101 ? -43.411 4.124 67.352 1.00 95.50 101 MET A N 1
ATOM 836 C CA . MET A 1 101 ? -42.342 3.753 68.283 1.00 95.50 101 MET A CA 1
ATOM 837 C C . MET A 1 101 ? -41.733 4.960 69.021 1.00 95.50 101 MET A C 1
ATOM 839 O O . MET A 1 101 ? -40.656 4.835 69.605 1.00 95.50 101 MET A O 1
ATOM 843 N N . THR A 1 102 ? -42.402 6.122 69.039 1.00 94.12 102 THR A N 1
ATOM 844 C CA . THR A 1 102 ? -41.884 7.340 69.696 1.00 94.12 102 THR A CA 1
ATOM 845 C C . THR A 1 102 ? -41.472 7.065 71.147 1.00 94.12 102 THR A C 1
ATOM 847 O O . THR A 1 102 ? -42.285 6.628 71.962 1.00 94.12 102 THR A O 1
ATOM 850 N N . GLY A 1 103 ? -40.211 7.359 71.479 1.00 89.00 103 GLY A N 1
ATOM 851 C CA . GLY A 1 103 ? -39.641 7.165 72.819 1.00 89.00 103 GLY A CA 1
ATOM 852 C C . GLY A 1 103 ? -39.057 5.772 73.092 1.00 89.00 103 GLY A C 1
ATOM 853 O O . GLY A 1 103 ? -38.565 5.539 74.198 1.00 89.00 103 GLY A O 1
ATOM 854 N N . TYR A 1 104 ? -39.074 4.864 72.110 1.00 92.50 104 TYR A N 1
ATOM 855 C CA . TYR A 1 104 ? -38.445 3.546 72.200 1.00 92.50 104 TYR A CA 1
ATOM 856 C C . TYR A 1 104 ? -37.105 3.523 71.458 1.00 92.50 104 TYR A C 1
ATOM 858 O O . TYR A 1 104 ? -37.037 3.819 70.263 1.00 92.50 104 TYR A O 1
ATOM 866 N N . THR A 1 105 ? -36.061 3.097 72.171 1.00 94.31 105 THR A N 1
ATOM 867 C CA . THR A 1 105 ? -34.773 2.687 71.598 1.00 94.31 105 THR A CA 1
ATOM 868 C C . THR A 1 105 ? -34.687 1.167 71.670 1.00 94.31 105 THR A C 1
ATOM 870 O O . THR A 1 105 ? -34.884 0.601 72.747 1.00 94.31 105 THR A O 1
ATOM 873 N N . LEU A 1 106 ? -34.434 0.499 70.547 1.00 93.94 106 LEU A N 1
ATOM 874 C CA . LEU A 1 106 ? -34.315 -0.960 70.455 1.00 93.94 106 LEU A CA 1
ATOM 875 C C . LEU A 1 106 ? -32.854 -1.353 70.173 1.00 93.94 106 LEU A C 1
ATOM 877 O O . LEU A 1 106 ? -32.166 -0.621 69.457 1.00 93.94 106 LEU A O 1
ATOM 881 N N . PRO A 1 107 ? -32.353 -2.477 70.717 1.00 91.75 107 PRO A N 1
ATOM 882 C CA . PRO A 1 107 ? -31.143 -3.087 70.179 1.00 91.75 107 PRO A CA 1
ATOM 883 C C . PRO A 1 107 ? -31.430 -3.605 68.755 1.00 91.75 107 PRO A C 1
ATOM 885 O O . PRO A 1 107 ? -32.597 -3.851 68.429 1.00 91.75 107 PRO A O 1
ATOM 888 N N . PRO A 1 108 ? -30.408 -3.805 67.904 1.00 93.12 108 PRO A N 1
ATOM 889 C CA . PRO A 1 108 ? -30.603 -4.412 66.590 1.00 93.12 108 PRO A CA 1
ATOM 890 C C . PRO A 1 108 ? -31.272 -5.788 66.714 1.00 93.12 108 PRO A C 1
ATOM 892 O O . PRO A 1 108 ? -30.878 -6.602 67.556 1.00 93.12 108 PRO A O 1
ATOM 895 N N . ILE A 1 109 ? -32.285 -6.064 65.887 1.00 93.94 109 ILE A N 1
ATOM 896 C CA . ILE A 1 109 ? -32.955 -7.370 65.885 1.00 93.94 109 ILE A CA 1
ATOM 897 C C . ILE A 1 109 ? -32.010 -8.385 65.227 1.00 93.94 109 ILE A C 1
ATOM 899 O O . ILE A 1 109 ? -31.844 -8.399 64.010 1.00 93.94 109 ILE A O 1
ATOM 903 N N . GLY A 1 110 ? -31.366 -9.215 66.045 1.00 89.44 110 GLY A N 1
ATOM 904 C CA . GLY A 1 110 ? -30.382 -10.209 65.608 1.00 89.44 110 GLY A CA 1
ATOM 905 C C . GLY A 1 110 ? -28.940 -9.717 65.728 1.00 89.44 110 GLY A C 1
ATOM 906 O O . GLY A 1 110 ? -28.626 -8.588 65.359 1.00 89.44 110 GLY A O 1
ATOM 907 N N . THR A 1 111 ? -28.054 -10.573 66.235 1.00 87.75 111 THR A N 1
ATOM 908 C CA . THR A 1 111 ? -26.615 -10.307 66.411 1.00 87.75 111 THR A CA 1
ATOM 909 C C . THR A 1 111 ? -25.777 -11.331 65.642 1.00 87.75 111 THR A C 1
ATOM 911 O O . THR A 1 111 ? -26.305 -12.294 65.100 1.00 87.75 111 THR A O 1
ATOM 914 N N . THR A 1 112 ? -24.454 -11.164 65.612 1.00 83.31 112 THR A N 1
ATOM 915 C CA . THR A 1 112 ? -23.535 -12.149 64.999 1.00 83.31 112 THR A CA 1
ATOM 916 C C . THR A 1 112 ? -23.548 -13.524 65.679 1.00 83.31 112 THR A C 1
ATOM 918 O O . THR A 1 112 ? -23.199 -14.511 65.040 1.00 83.31 112 THR A O 1
ATOM 921 N N . THR A 1 113 ? -23.952 -13.595 66.952 1.00 82.75 113 THR A N 1
ATOM 922 C CA . THR A 1 113 ? -24.108 -14.846 67.719 1.00 82.75 113 THR A CA 1
ATOM 923 C C . THR A 1 113 ? -25.537 -15.383 67.666 1.00 82.75 113 THR A C 1
ATOM 925 O O . THR A 1 113 ? -25.740 -16.591 67.684 1.00 82.75 113 THR A O 1
ATOM 928 N N . TYR A 1 114 ? -26.525 -14.489 67.608 1.00 86.12 114 TYR A N 1
ATOM 929 C CA . TYR A 1 114 ? -27.949 -14.819 67.598 1.00 86.12 114 TYR A CA 1
ATOM 930 C C . TYR A 1 114 ? -28.633 -14.120 66.415 1.00 86.12 114 TYR A C 1
ATOM 932 O O . TYR A 1 114 ? -29.373 -13.148 66.622 1.00 86.12 114 TYR A O 1
ATOM 940 N N . PRO A 1 115 ? -28.350 -14.545 65.169 1.00 89.12 115 PRO A N 1
ATOM 941 C CA . PRO A 1 115 ? -28.911 -13.923 63.974 1.00 89.12 115 PRO A CA 1
ATOM 942 C C . PRO A 1 115 ? -30.434 -14.058 63.951 1.00 89.12 115 PRO A C 1
ATOM 944 O O . PRO A 1 115 ? -30.981 -15.047 64.445 1.00 89.12 115 PRO A O 1
ATOM 947 N N . PHE A 1 116 ? -31.130 -13.083 63.363 1.00 91.94 116 PHE A N 1
ATOM 948 C CA . PHE A 1 116 ? -32.563 -13.209 63.119 1.00 91.94 116 PHE A CA 1
ATOM 949 C C . PHE A 1 116 ? -32.792 -14.205 61.977 1.00 91.94 116 PHE A C 1
ATOM 951 O O . PHE A 1 116 ? -32.522 -13.907 60.814 1.00 91.94 116 PHE A O 1
ATOM 958 N N . VAL A 1 117 ? -33.285 -15.388 62.341 1.00 87.88 117 VAL A N 1
ATOM 959 C CA . VAL A 1 117 ? -33.527 -16.535 61.457 1.00 87.88 117 VAL A CA 1
ATOM 960 C C . VAL A 1 117 ? -35.001 -16.936 61.547 1.00 87.88 117 VAL A C 1
ATOM 962 O O . VAL A 1 117 ? -35.443 -17.669 62.437 1.00 87.88 117 VAL A O 1
ATOM 965 N N . GLY A 1 118 ? -35.813 -16.356 60.670 1.00 88.75 118 GLY A N 1
ATOM 966 C CA . GLY A 1 118 ? -37.262 -16.451 60.726 1.00 88.75 118 GLY A CA 1
ATOM 967 C C . GLY A 1 118 ? -37.966 -15.582 59.693 1.00 88.75 118 GLY A C 1
ATOM 968 O O . GLY A 1 118 ? -37.374 -15.110 58.723 1.00 88.75 118 GLY A O 1
ATOM 969 N N . TYR A 1 119 ? -39.257 -15.375 59.934 1.00 91.94 119 TYR A N 1
ATOM 970 C CA . TYR A 1 119 ? -40.150 -14.611 59.072 1.00 91.94 119 TYR A CA 1
ATOM 971 C C . TYR A 1 119 ? -40.653 -13.358 59.770 1.00 91.94 119 TYR A C 1
ATOM 973 O O . TYR A 1 119 ? -41.206 -13.447 60.866 1.00 91.94 119 TYR A O 1
ATOM 981 N N . PHE A 1 120 ? -40.552 -12.207 59.112 1.00 96.12 120 PHE A N 1
ATOM 982 C CA . PHE A 1 120 ? -41.182 -10.967 59.559 1.00 96.12 120 PHE A CA 1
ATOM 983 C C . PHE A 1 120 ? -42.112 -10.419 58.471 1.00 96.12 120 PHE A C 1
ATOM 985 O O . PHE A 1 120 ? -41.652 -9.868 57.474 1.00 96.12 120 PHE A O 1
ATOM 992 N N . ASP A 1 121 ? -43.421 -10.559 58.680 1.00 94.56 121 ASP A N 1
ATOM 993 C CA . ASP A 1 121 ? -44.474 -10.030 57.809 1.00 94.56 121 ASP A CA 1
ATOM 994 C C . ASP A 1 121 ? -45.005 -8.692 58.358 1.00 94.56 121 ASP A C 1
ATOM 996 O O . ASP A 1 121 ? -45.672 -8.601 59.393 1.00 94.56 121 ASP A O 1
ATOM 1000 N N . GLY A 1 122 ? -44.703 -7.624 57.638 1.00 94.12 122 GLY A N 1
ATOM 1001 C CA . GLY A 1 122 ? -45.129 -6.262 57.904 1.00 94.12 122 GLY A CA 1
ATOM 1002 C C . GLY A 1 122 ? -46.602 -5.969 57.614 1.00 94.12 122 GLY A C 1
ATOM 1003 O O . GLY A 1 122 ? -47.106 -4.927 58.035 1.00 94.12 122 GLY A O 1
ATOM 1004 N N . ASN A 1 123 ? -47.319 -6.874 56.941 1.00 93.00 123 ASN A N 1
ATOM 1005 C CA . ASN A 1 123 ? -48.758 -6.809 56.677 1.00 93.00 123 ASN A CA 1
ATOM 1006 C C . ASN A 1 123 ? -49.221 -5.515 55.967 1.00 93.00 123 ASN A C 1
ATOM 1008 O O . ASN A 1 123 ? -50.332 -5.024 56.201 1.00 93.00 123 ASN A O 1
ATOM 1012 N N . GLY A 1 124 ? -48.347 -4.918 55.153 1.00 90.94 124 GLY A N 1
ATOM 1013 C CA . GLY A 1 124 ? -48.552 -3.640 54.470 1.00 90.94 124 GLY A CA 1
ATOM 1014 C C . GLY A 1 124 ? -48.642 -2.429 55.408 1.00 90.94 124 GLY A C 1
ATOM 1015 O O . GLY A 1 124 ? -49.413 -1.503 55.148 1.00 90.94 124 GLY A O 1
ATOM 1016 N N . LYS A 1 125 ? -47.939 -2.451 56.549 1.00 92.88 125 LYS A N 1
ATOM 1017 C CA . LYS A 1 125 ? -47.996 -1.403 57.589 1.00 92.88 125 LYS A CA 1
ATOM 1018 C C . LYS A 1 125 ? -46.704 -0.590 57.667 1.00 92.88 125 LYS A C 1
ATOM 1020 O O . LYS A 1 125 ? -45.659 -0.984 57.158 1.00 92.88 125 LYS A O 1
ATOM 1025 N N . THR A 1 126 ? -46.768 0.552 58.346 1.00 95.25 126 THR A N 1
ATOM 1026 C CA . THR A 1 126 ? -45.593 1.390 58.637 1.00 95.25 126 THR A CA 1
ATOM 1027 C C . THR A 1 126 ? -45.114 1.173 60.077 1.00 95.25 126 THR A C 1
ATOM 1029 O O . THR A 1 126 ? -45.931 1.111 60.991 1.00 95.25 126 THR A O 1
ATOM 1032 N N . ILE A 1 127 ? -43.806 1.120 60.317 1.00 97.25 127 ILE A N 1
ATOM 1033 C CA . ILE A 1 127 ? -43.196 1.293 61.645 1.00 97.25 127 ILE A CA 1
ATOM 1034 C C . ILE A 1 127 ? -42.562 2.684 61.652 1.00 97.25 127 ILE A C 1
ATOM 1036 O O . ILE A 1 127 ? -41.746 2.985 60.780 1.00 97.25 127 ILE A O 1
ATOM 1040 N N . GLU A 1 128 ? -42.964 3.546 62.589 1.00 96.00 128 GLU A N 1
ATOM 1041 C CA . GLU A 1 128 ? -42.626 4.976 62.553 1.00 96.00 128 GLU A CA 1
ATOM 1042 C C . GLU A 1 128 ? -41.975 5.496 63.844 1.00 96.00 128 GLU A C 1
ATOM 1044 O O . GLU A 1 128 ? -42.328 5.057 64.938 1.00 96.00 128 GLU A O 1
ATOM 1049 N N . ASN A 1 129 ? -41.078 6.483 63.724 1.00 96.50 129 ASN A N 1
ATOM 1050 C CA . ASN A 1 129 ? -40.421 7.185 64.846 1.00 96.50 129 ASN A CA 1
ATOM 1051 C C . ASN A 1 129 ? -39.598 6.267 65.777 1.00 96.50 129 ASN A C 1
ATOM 1053 O O . ASN A 1 129 ? -39.594 6.438 66.998 1.00 96.50 129 ASN A O 1
ATOM 1057 N N . LEU A 1 130 ? -38.932 5.268 65.196 1.00 95.88 130 LEU A N 1
ATOM 1058 C CA . LEU A 1 130 ? -38.149 4.252 65.901 1.00 95.88 130 LEU A CA 1
ATOM 1059 C C . LEU A 1 130 ? -36.675 4.662 66.034 1.00 95.88 130 LEU A C 1
ATOM 1061 O O . LEU A 1 130 ? -36.064 5.075 65.051 1.00 95.88 130 LEU A O 1
ATOM 1065 N N . SER A 1 131 ? -36.080 4.475 67.215 1.00 96.06 131 SER A N 1
ATOM 1066 C CA . SER A 1 131 ? -34.627 4.540 67.405 1.00 96.06 131 SER A CA 1
ATOM 1067 C C . SER A 1 131 ? -34.037 3.135 67.560 1.00 96.06 131 SER A C 1
ATOM 1069 O O . SER A 1 131 ? -34.559 2.320 68.320 1.00 96.06 131 SER A O 1
ATOM 1071 N N . ILE A 1 132 ? -32.931 2.862 66.873 1.00 95.69 132 ILE A N 1
ATOM 1072 C CA . ILE A 1 132 ? -32.046 1.720 67.114 1.00 95.69 132 ILE A CA 1
ATOM 1073 C C . ILE A 1 132 ? -30.742 2.252 67.703 1.00 95.69 132 ILE A C 1
ATOM 1075 O O . ILE A 1 132 ? -30.238 3.285 67.252 1.00 95.69 132 ILE A O 1
ATOM 1079 N N . SER A 1 133 ? -30.176 1.553 68.684 1.00 91.50 133 SER A N 1
ATOM 1080 C CA . SER A 1 133 ? -28.829 1.850 69.179 1.00 91.50 133 SER A CA 1
ATOM 1081 C C . SER A 1 133 ? -28.057 0.586 69.541 1.00 91.50 133 SER A C 1
ATOM 1083 O O . SER A 1 133 ? -28.645 -0.414 69.950 1.00 91.50 133 SER A O 1
ATOM 1085 N N . ASN A 1 134 ? -26.731 0.650 69.428 1.00 88.56 134 ASN A N 1
ATOM 1086 C CA . ASN A 1 134 ? -25.812 -0.304 70.046 1.00 88.56 134 ASN A CA 1
ATOM 1087 C C . ASN A 1 134 ? -25.118 0.246 71.308 1.00 88.56 134 ASN A C 1
ATOM 1089 O O . ASN A 1 134 ? -24.208 -0.389 71.837 1.00 88.56 134 ASN A O 1
ATOM 1093 N N . THR A 1 135 ? -25.554 1.398 71.819 1.00 86.94 135 THR A N 1
ATOM 1094 C CA . THR A 1 135 ? -25.032 1.994 73.052 1.00 86.94 135 THR A CA 1
ATOM 1095 C C . THR A 1 135 ? -25.944 1.645 74.227 1.00 86.94 135 THR A C 1
ATOM 1097 O O . THR A 1 135 ? -27.103 2.055 74.265 1.00 86.94 135 THR A O 1
ATOM 1100 N N . PHE A 1 136 ? -25.426 0.940 75.240 1.00 85.50 136 PHE A N 1
ATOM 1101 C CA . PHE A 1 136 ? -26.224 0.515 76.405 1.00 85.50 136 PHE A CA 1
ATOM 1102 C C . PHE A 1 136 ? -26.918 1.675 77.150 1.00 85.50 136 PHE A C 1
ATOM 1104 O O . PHE A 1 136 ? -27.983 1.491 77.734 1.00 85.50 136 PHE A O 1
ATOM 1111 N N . THR A 1 137 ? -26.337 2.878 77.131 1.00 86.94 137 THR A N 1
ATOM 1112 C CA . THR A 1 137 ? -26.887 4.069 77.801 1.00 86.94 137 THR A CA 1
ATOM 1113 C C . THR A 1 137 ? -28.103 4.684 77.110 1.00 86.94 137 THR A C 1
ATOM 1115 O O . THR A 1 137 ? -28.772 5.513 77.721 1.00 86.94 137 THR A O 1
ATOM 1118 N N . ASP A 1 138 ? -28.407 4.292 75.871 1.00 87.94 138 ASP A N 1
ATOM 1119 C CA . ASP A 1 138 ? -29.498 4.882 75.081 1.00 87.94 138 ASP A CA 1
ATOM 1120 C C . ASP A 1 138 ? -30.851 4.195 75.351 1.00 87.94 138 ASP A C 1
ATOM 1122 O O . ASP A 1 138 ? -31.893 4.591 74.814 1.00 87.94 138 ASP A O 1
ATOM 1126 N N . PHE A 1 139 ? -30.845 3.150 76.184 1.00 87.38 139 PHE A N 1
ATOM 1127 C CA . PHE A 1 139 ? -32.017 2.371 76.556 1.00 87.38 139 PHE A CA 1
ATOM 1128 C C . PHE A 1 139 ? -32.635 2.872 77.865 1.00 87.38 139 PHE A C 1
ATOM 1130 O O . PHE A 1 139 ? -32.056 2.747 78.942 1.00 87.38 139 PHE A O 1
ATOM 1137 N N . ASN A 1 140 ? -33.875 3.364 77.790 1.00 79.38 140 ASN A N 1
ATOM 1138 C CA . ASN A 1 140 ? -34.642 3.797 78.967 1.00 79.38 140 ASN A CA 1
ATOM 1139 C C . ASN A 1 140 ? -34.951 2.650 79.954 1.00 79.38 140 ASN A C 1
ATOM 1141 O O . ASN A 1 140 ? -35.213 2.897 81.130 1.00 79.38 140 ASN A O 1
ATOM 1145 N N . GLN A 1 141 ? -34.969 1.407 79.462 1.00 78.69 141 GLN A N 1
ATOM 1146 C CA . GLN A 1 141 ? -35.141 0.157 80.209 1.00 78.69 141 GLN A CA 1
ATOM 1147 C C . GLN A 1 141 ? -34.327 -0.939 79.498 1.00 78.69 141 GLN A C 1
ATOM 1149 O O . GLN A 1 141 ? -34.117 -0.848 78.288 1.00 78.69 141 GLN A O 1
ATOM 1154 N N . THR A 1 142 ? -33.888 -1.973 80.216 1.00 80.25 142 THR A N 1
ATOM 1155 C CA . THR A 1 142 ? -33.227 -3.170 79.658 1.00 80.25 142 THR A CA 1
ATOM 1156 C C . THR A 1 142 ? -33.675 -4.419 80.428 1.00 80.25 142 THR A C 1
ATOM 1158 O O . THR A 1 142 ? -34.075 -4.295 81.591 1.00 80.25 142 THR A O 1
ATOM 1161 N N . PRO A 1 143 ? -33.648 -5.627 79.828 1.00 79.62 143 PRO A N 1
ATOM 1162 C CA . PRO A 1 143 ? -33.918 -6.857 80.566 1.00 79.62 143 PRO A CA 1
ATOM 1163 C C . PRO A 1 143 ? -32.906 -7.000 81.704 1.00 79.62 143 PRO A C 1
ATOM 1165 O O . PRO A 1 143 ? -31.724 -6.734 81.501 1.00 79.62 143 PRO A O 1
ATOM 1168 N N . TYR A 1 144 ? -33.336 -7.453 82.885 1.00 73.69 144 TYR A N 1
ATOM 1169 C CA . TYR A 1 144 ? -32.491 -7.444 84.093 1.00 73.69 144 TYR A CA 1
ATOM 1170 C C . TYR A 1 144 ? -31.133 -8.164 83.939 1.00 73.69 144 TYR A C 1
ATOM 1172 O O . TYR A 1 144 ? -30.148 -7.773 84.561 1.00 73.69 144 TYR A O 1
ATOM 1180 N N . LEU A 1 145 ? -31.075 -9.203 83.099 1.00 69.94 145 LEU A N 1
ATOM 1181 C CA . LEU A 1 145 ? -29.863 -9.985 82.827 1.00 69.94 145 LEU A CA 1
ATOM 1182 C C . LEU A 1 145 ? -28.876 -9.297 81.863 1.00 69.94 145 LEU A C 1
ATOM 1184 O O . LEU A 1 145 ? -27.772 -9.800 81.685 1.00 69.94 145 LEU A O 1
ATOM 1188 N N . VAL A 1 146 ? -29.260 -8.184 81.229 1.00 78.44 146 VAL A N 1
ATOM 1189 C CA . VAL A 1 146 ? -28.439 -7.453 80.254 1.00 78.44 146 VAL A CA 1
ATOM 1190 C C . VAL A 1 146 ? -27.762 -6.270 80.933 1.00 78.44 146 VAL A C 1
ATOM 1192 O O . VAL A 1 146 ? -28.416 -5.360 81.448 1.00 78.44 146 VAL A O 1
ATOM 1195 N N . THR A 1 147 ? -26.434 -6.254 80.880 1.00 79.62 147 THR A N 1
ATOM 1196 C CA . THR A 1 147 ? -25.595 -5.205 81.461 1.00 79.62 147 THR A CA 1
ATOM 1197 C C . THR A 1 147 ? -24.808 -4.458 80.383 1.00 79.62 147 THR A C 1
ATOM 1199 O O . THR A 1 147 ? -24.663 -4.929 79.256 1.00 79.62 147 THR A O 1
ATOM 1202 N N . GLY A 1 148 ? -24.201 -3.320 80.734 1.00 75.50 148 GLY A N 1
ATOM 1203 C CA . GLY A 1 148 ? -23.288 -2.614 79.826 1.00 75.50 148 GLY A CA 1
ATOM 1204 C C . GLY A 1 148 ? -22.063 -3.437 79.395 1.00 75.50 148 GLY A C 1
ATOM 1205 O O . GLY A 1 148 ? -21.445 -3.119 78.383 1.00 75.50 148 GLY A O 1
ATOM 1206 N N . ALA A 1 149 ? -21.726 -4.521 80.107 1.00 73.19 149 ALA A N 1
ATOM 1207 C CA . ALA A 1 149 ? -20.668 -5.444 79.695 1.00 73.19 149 ALA A CA 1
ATOM 1208 C C . ALA A 1 149 ? -21.069 -6.316 78.489 1.00 73.19 149 ALA A C 1
ATOM 1210 O O . ALA A 1 149 ? -20.194 -6.804 77.777 1.00 73.19 149 ALA A O 1
ATOM 1211 N N . ASP A 1 150 ? -22.368 -6.473 78.226 1.00 72.31 150 ASP A N 1
ATOM 1212 C CA . ASP A 1 150 ? -22.912 -7.239 77.095 1.00 72.31 150 ASP A CA 1
ATOM 1213 C C . ASP A 1 150 ? -23.030 -6.396 75.811 1.00 72.31 150 ASP A C 1
ATOM 1215 O O . ASP A 1 150 ? -23.477 -6.888 74.778 1.00 72.31 150 ASP A O 1
ATOM 1219 N N . PHE A 1 151 ? -22.571 -5.141 75.884 1.00 73.56 151 PHE A N 1
ATOM 1220 C CA . PHE A 1 151 ? -22.348 -4.209 74.774 1.00 73.56 151 PHE A CA 1
ATOM 1221 C C . PHE A 1 151 ? -20.861 -3.802 74.644 1.00 73.56 151 PHE A C 1
ATOM 1223 O O . PHE A 1 151 ? -20.518 -2.892 73.893 1.00 73.56 151 PHE A O 1
ATOM 1230 N N . ASN A 1 152 ? -19.953 -4.451 75.386 1.00 64.88 152 ASN A N 1
ATOM 1231 C CA . ASN A 1 152 ? -18.520 -4.150 75.361 1.00 64.88 152 ASN A CA 1
ATOM 1232 C C . ASN A 1 152 ? -17.835 -4.795 74.139 1.00 64.88 152 ASN A C 1
ATOM 1234 O O . ASN A 1 152 ? -18.022 -5.983 73.877 1.00 64.88 152 ASN A O 1
ATOM 1238 N N . SER A 1 153 ? -16.979 -4.039 73.444 1.00 52.66 153 SER A N 1
ATOM 1239 C CA . SER A 1 153 ? -16.301 -4.418 72.190 1.00 52.66 153 SER A CA 1
ATOM 1240 C C . SER A 1 153 ? -15.382 -5.644 72.267 1.00 52.66 153 SER A C 1
ATOM 1242 O O . SER A 1 153 ? -14.891 -6.092 71.237 1.00 52.66 153 SER A O 1
ATOM 1244 N N . ASN A 1 154 ? -15.110 -6.158 73.470 1.00 50.25 154 ASN A N 1
ATOM 1245 C CA . ASN A 1 154 ? -14.116 -7.207 73.715 1.00 50.25 154 ASN A CA 1
ATOM 1246 C C . ASN A 1 154 ? -14.726 -8.590 74.042 1.00 50.25 154 ASN A C 1
ATOM 1248 O O . ASN A 1 154 ? -13.985 -9.495 74.423 1.00 50.25 154 ASN A O 1
ATOM 1252 N N . LYS A 1 155 ? -16.050 -8.772 73.917 1.00 54.66 155 LYS A N 1
ATOM 1253 C CA . LYS A 1 155 ? -16.679 -10.104 73.782 1.00 54.66 155 LYS A CA 1
ATOM 1254 C C . LYS A 1 155 ? -16.895 -10.405 72.293 1.00 54.66 155 LYS A C 1
ATOM 1256 O O . LYS A 1 155 ? -17.219 -9.501 71.529 1.00 54.66 155 LYS A O 1
ATOM 1261 N N . GLU A 1 156 ? -16.776 -11.672 71.896 1.00 45.59 156 GLU A N 1
ATOM 1262 C CA . GLU A 1 156 ? -16.828 -12.167 70.502 1.00 45.59 156 GLU A CA 1
ATOM 1263 C C . GLU A 1 156 ? -18.238 -12.133 69.854 1.00 45.59 156 GLU A C 1
ATOM 1265 O O . GLU A 1 156 ? -18.617 -13.027 69.103 1.00 45.59 156 GLU A O 1
ATOM 1270 N N . SER A 1 157 ? -19.043 -11.109 70.154 1.00 49.88 157 SER A N 1
ATOM 1271 C CA . SER A 1 157 ? -20.459 -11.006 69.767 1.00 49.88 157 SER A CA 1
ATOM 1272 C C . SER A 1 157 ? -20.884 -9.589 69.347 1.00 49.88 157 SER A C 1
ATOM 1274 O O . SER A 1 157 ? -22.023 -9.185 69.567 1.00 49.88 157 SER A O 1
ATOM 1276 N N . ASN A 1 158 ? -19.951 -8.828 68.759 1.00 56.19 158 ASN A N 1
ATOM 1277 C CA . ASN A 1 158 ? -20.164 -7.765 67.762 1.00 56.19 158 ASN A CA 1
ATOM 1278 C C . ASN A 1 158 ? -21.578 -7.131 67.704 1.00 56.19 158 ASN A C 1
ATOM 1280 O O . ASN A 1 158 ? -22.373 -7.439 66.813 1.00 56.19 158 ASN A O 1
ATOM 1284 N N . VAL A 1 159 ? -21.851 -6.155 68.583 1.00 67.19 159 VAL A N 1
ATOM 1285 C CA . VAL A 1 159 ? -23.005 -5.227 68.456 1.00 67.19 159 VAL A CA 1
ATOM 1286 C C . VAL A 1 159 ? -22.715 -4.078 67.472 1.00 67.19 159 VAL A C 1
ATOM 1288 O O . VAL A 1 159 ? -23.436 -3.089 67.393 1.00 67.19 159 VAL A O 1
ATOM 1291 N N . ASN A 1 160 ? -21.624 -4.173 66.716 1.00 82.88 160 ASN A N 1
ATOM 1292 C CA . ASN A 1 160 ? -21.192 -3.175 65.742 1.00 82.88 160 ASN A CA 1
ATOM 1293 C C . ASN A 1 160 ? -21.829 -3.347 64.349 1.00 82.88 160 ASN A C 1
ATOM 1295 O O . ASN A 1 160 ? -21.636 -2.479 63.495 1.00 82.88 160 ASN A O 1
ATOM 1299 N N . ILE A 1 161 ? -22.611 -4.409 64.129 1.00 90.25 161 ILE A N 1
ATOM 1300 C CA . ILE A 1 161 ? -23.514 -4.551 62.980 1.00 90.25 161 ILE A CA 1
ATOM 1301 C C . ILE A 1 161 ? -24.891 -3.999 63.381 1.00 90.25 161 ILE A C 1
ATOM 1303 O O . ILE A 1 161 ? -25.530 -4.541 64.283 1.00 90.25 161 ILE A O 1
ATOM 1307 N N . VAL A 1 162 ? -25.334 -2.903 62.753 1.00 91.81 162 VAL A N 1
ATOM 1308 C CA . VAL A 1 162 ? -26.463 -2.087 63.236 1.00 91.81 162 VAL A CA 1
ATOM 1309 C C . VAL A 1 162 ? -27.454 -1.741 62.119 1.00 91.81 162 VAL A C 1
ATOM 1311 O O . VAL A 1 162 ? -27.089 -1.169 61.094 1.00 91.81 162 VAL A O 1
ATOM 1314 N N . GLY A 1 163 ? -28.727 -2.023 62.377 1.00 94.81 163 GLY A N 1
ATOM 1315 C CA . GLY A 1 163 ? -29.897 -1.633 61.590 1.00 94.81 163 GLY A CA 1
ATOM 1316 C C . GLY A 1 163 ? -31.167 -2.038 62.340 1.00 94.81 163 GLY A C 1
ATOM 1317 O O . GLY A 1 163 ? -31.067 -2.517 63.472 1.00 94.81 163 GLY A O 1
ATOM 1318 N N . PHE A 1 164 ? -32.360 -1.871 61.751 1.00 96.94 164 PHE A N 1
ATOM 1319 C CA . PHE A 1 164 ? -33.594 -2.404 62.361 1.00 96.94 164 PHE A CA 1
ATOM 1320 C C . PHE A 1 164 ? -33.443 -3.900 62.699 1.00 96.94 164 PHE A C 1
ATOM 1322 O O . PHE A 1 164 ? -33.679 -4.308 63.836 1.00 96.94 164 PHE A O 1
ATOM 1329 N N . PHE A 1 165 ? -32.903 -4.669 61.756 1.00 96.31 165 PHE A N 1
ATOM 1330 C CA . PHE A 1 165 ? -32.196 -5.917 62.014 1.00 96.31 165 PHE A CA 1
ATOM 1331 C C . PHE A 1 165 ? -30.690 -5.645 62.153 1.00 96.31 165 PHE A C 1
ATOM 1333 O O . PHE A 1 165 ? -30.131 -4.823 61.431 1.00 96.31 165 PHE A O 1
ATOM 1340 N N . GLY A 1 166 ? -30.001 -6.332 63.063 1.00 93.00 166 GLY A N 1
ATOM 1341 C CA . GLY A 1 166 ? -28.536 -6.325 63.060 1.00 93.00 166 GLY A CA 1
ATOM 1342 C C . GLY A 1 166 ? -28.052 -7.287 61.986 1.00 93.00 166 GLY A C 1
ATOM 1343 O O . GLY A 1 166 ? -27.621 -6.874 60.910 1.00 93.00 166 GLY A O 1
ATOM 1344 N N . VAL A 1 167 ? -28.218 -8.577 62.266 1.00 91.62 167 VAL A N 1
ATOM 1345 C CA . VAL A 1 167 ? -27.911 -9.688 61.359 1.00 91.62 167 VAL A CA 1
ATOM 1346 C C . VAL A 1 167 ? -29.209 -10.410 60.990 1.00 91.62 167 VAL A C 1
ATOM 1348 O O . VAL A 1 167 ? -29.852 -11.001 61.857 1.00 91.62 167 VAL A O 1
ATOM 1351 N N . LEU A 1 168 ? -29.587 -10.343 59.712 1.00 92.38 168 LEU A N 1
ATOM 1352 C CA . LEU A 1 168 ? -30.713 -11.054 59.100 1.00 92.38 168 LEU A CA 1
ATOM 1353 C C . LEU A 1 168 ? -30.188 -12.284 58.345 1.00 92.38 168 LEU A C 1
ATOM 1355 O O . LEU A 1 168 ? -29.353 -12.136 57.457 1.00 92.38 168 LEU A O 1
ATOM 1359 N N . GLY A 1 169 ? -30.701 -13.473 58.660 1.00 89.12 169 GLY A N 1
ATOM 1360 C CA . GLY A 1 169 ? -30.249 -14.746 58.094 1.00 89.12 169 GLY A CA 1
ATOM 1361 C C . GLY A 1 169 ? -28.951 -15.280 58.725 1.00 89.12 169 GLY A C 1
ATOM 1362 O O . GLY A 1 169 ? -28.343 -14.603 59.560 1.00 89.12 169 GLY A O 1
ATOM 1363 N N . PRO A 1 170 ? -28.512 -16.503 58.371 1.00 85.19 170 PRO A N 1
ATOM 1364 C CA . PRO A 1 170 ? -27.416 -17.188 59.053 1.00 85.19 170 PRO A CA 1
ATOM 1365 C C . PRO A 1 170 ? -26.069 -16.486 58.843 1.00 85.19 170 PRO A C 1
ATOM 1367 O O . PRO A 1 170 ? -25.773 -16.000 57.750 1.00 85.19 170 PRO A O 1
ATOM 1370 N N . PHE A 1 171 ? -25.227 -16.486 59.877 1.00 83.81 171 PHE A N 1
ATOM 1371 C CA . PHE A 1 171 ? -23.884 -15.894 59.863 1.00 83.81 171 PHE A CA 1
ATOM 1372 C C . PHE A 1 171 ? -22.824 -16.996 60.008 1.00 83.81 171 PHE A C 1
ATOM 1374 O O . PHE A 1 171 ? -23.063 -17.979 60.699 1.00 83.81 171 PHE A O 1
ATOM 1381 N N . ALA A 1 172 ? -21.648 -16.869 59.384 1.00 65.50 172 ALA A N 1
ATOM 1382 C CA . ALA A 1 172 ? -20.757 -18.021 59.133 1.00 65.50 172 ALA A CA 1
ATOM 1383 C C . ALA A 1 172 ? -20.127 -18.727 60.357 1.00 65.50 172 ALA A C 1
ATOM 1385 O O . ALA A 1 172 ? -19.452 -19.739 60.185 1.00 65.50 172 ALA A O 1
ATOM 1386 N N . ASN A 1 173 ? -20.349 -18.223 61.574 1.00 58.59 173 ASN A N 1
ATOM 1387 C CA . ASN A 1 173 ? -19.931 -18.872 62.824 1.00 58.59 173 ASN A CA 1
ATOM 1388 C C . ASN A 1 173 ? -21.089 -19.607 63.529 1.00 58.59 173 ASN A C 1
ATOM 1390 O O . ASN A 1 173 ? -20.917 -20.095 64.646 1.00 58.59 173 ASN A O 1
ATOM 1394 N N . ASP A 1 174 ? -22.273 -19.652 62.915 1.00 61.66 174 ASP A N 1
ATOM 1395 C CA . ASP A 1 174 ? -23.439 -20.329 63.467 1.00 61.66 174 ASP A CA 1
ATOM 1396 C C . ASP A 1 174 ? -23.253 -21.854 63.417 1.00 61.66 174 ASP A C 1
ATOM 1398 O O . ASP A 1 174 ? -22.936 -22.436 62.378 1.00 61.66 174 ASP A O 1
ATOM 1402 N N . THR A 1 175 ? -23.423 -22.505 64.567 1.00 58.34 175 THR A N 1
ATOM 1403 C CA . THR A 1 175 ? -23.296 -23.963 64.710 1.00 58.34 175 THR A CA 1
ATOM 1404 C C . THR A 1 175 ? -24.632 -24.690 64.537 1.00 58.34 175 THR A C 1
ATOM 1406 O O . THR A 1 175 ? -24.667 -25.922 64.539 1.00 58.34 175 THR A O 1
ATOM 1409 N N . LEU A 1 176 ? -25.733 -23.950 64.361 1.00 65.69 176 LEU A N 1
ATOM 1410 C CA . LEU A 1 176 ? -27.079 -24.485 64.202 1.00 65.69 176 LEU A CA 1
ATOM 1411 C C . LEU A 1 176 ? -27.391 -24.792 62.731 1.00 65.69 176 LEU A C 1
ATOM 1413 O O . LEU A 1 176 ? -27.189 -23.979 61.833 1.00 65.69 176 LEU A O 1
ATOM 1417 N N . THR A 1 177 ? -27.948 -25.979 62.479 1.00 63.62 177 THR A N 1
ATOM 1418 C CA . THR A 1 177 ? -28.482 -26.343 61.157 1.00 63.62 177 THR A CA 1
ATOM 1419 C C . THR A 1 177 ? -29.968 -26.004 61.103 1.00 63.62 177 THR A C 1
ATOM 1421 O O . THR A 1 177 ? -30.787 -26.670 61.735 1.00 63.62 177 THR A O 1
ATOM 1424 N N . TYR A 1 178 ? -30.325 -24.970 60.345 1.00 68.38 178 TYR A N 1
ATOM 1425 C CA . TYR A 1 178 ? -31.710 -24.523 60.197 1.00 68.38 178 TYR A CA 1
ATOM 1426 C C . TYR A 1 178 ? -32.505 -25.364 59.189 1.00 68.38 178 TYR A C 1
ATOM 1428 O O . TYR A 1 178 ? -31.959 -25.915 58.233 1.00 68.38 178 TYR A O 1
ATOM 1436 N N . SER A 1 179 ? -33.827 -25.430 59.377 1.00 58.50 179 SER A N 1
ATOM 1437 C CA . SER A 1 179 ? -34.749 -26.054 58.409 1.00 58.50 179 SER A CA 1
ATOM 1438 C C . SER A 1 179 ? -34.651 -25.422 57.007 1.00 58.50 179 SER A C 1
ATOM 1440 O O . SER A 1 179 ? -34.325 -24.245 56.885 1.00 58.50 179 SER A O 1
ATOM 1442 N N . SER A 1 180 ? -34.974 -26.166 55.940 1.00 54.19 180 SER A N 1
ATOM 1443 C CA . SER A 1 180 ? -34.797 -25.770 54.520 1.00 54.19 180 SER A CA 1
ATOM 1444 C C . SER A 1 180 ? -35.747 -24.677 53.996 1.00 54.19 180 SER A C 1
ATOM 1446 O O . SER A 1 180 ? -35.947 -24.539 52.792 1.00 54.19 180 SER A O 1
ATOM 1448 N N . ILE A 1 181 ? -36.401 -23.969 54.904 1.00 55.91 181 ILE A N 1
ATOM 1449 C CA . ILE A 1 181 ? -37.313 -22.857 54.655 1.00 55.91 181 ILE A CA 1
ATOM 1450 C C . ILE A 1 181 ? -36.454 -21.569 54.560 1.00 55.91 181 ILE A C 1
ATOM 1452 O O . ILE A 1 181 ? -35.376 -21.543 55.142 1.00 55.91 181 ILE A O 1
ATOM 1456 N N . ALA A 1 182 ? -36.846 -20.526 53.821 1.00 62.06 182 ALA A N 1
ATOM 1457 C CA . ALA A 1 182 ? -36.013 -19.320 53.653 1.00 62.06 182 ALA A CA 1
ATOM 1458 C C . ALA A 1 182 ? -36.253 -18.279 54.766 1.00 62.06 182 ALA A C 1
ATOM 1460 O O . ALA A 1 182 ? -37.389 -18.091 55.189 1.00 62.06 182 ALA A O 1
ATOM 1461 N N . ASP A 1 183 ? -35.217 -17.572 55.228 1.00 83.50 183 ASP A N 1
ATOM 1462 C CA . ASP A 1 183 ? -35.415 -16.382 56.074 1.00 83.50 183 ASP A CA 1
ATOM 1463 C C . ASP A 1 183 ? -36.004 -15.262 55.223 1.00 83.50 183 ASP A C 1
ATOM 1465 O O . ASP A 1 183 ? -35.463 -14.990 54.153 1.00 83.50 183 ASP A O 1
ATOM 1469 N N . GLN A 1 184 ? -37.086 -14.621 55.672 1.00 90.62 184 GLN A N 1
ATOM 1470 C CA . GLN A 1 184 ? -37.783 -13.620 54.861 1.00 90.62 184 GLN A CA 1
ATOM 1471 C C . GLN A 1 184 ? -38.307 -12.443 55.694 1.00 90.62 184 GLN A C 1
ATOM 1473 O O . GLN A 1 184 ? -38.998 -12.618 56.701 1.00 90.62 184 GLN A O 1
ATOM 1478 N N . VAL A 1 185 ? -38.035 -11.222 55.238 1.00 94.94 185 VAL A N 1
ATOM 1479 C CA . VAL A 1 185 ? -38.517 -9.968 55.839 1.00 94.94 185 VAL A CA 1
ATOM 1480 C C . VAL A 1 185 ? -39.283 -9.178 54.783 1.00 94.94 185 VAL A C 1
ATOM 1482 O O . VAL A 1 185 ? -38.707 -8.841 53.748 1.00 94.94 185 VAL A O 1
ATOM 1485 N N . LYS A 1 186 ? -40.572 -8.882 55.015 1.00 93.44 186 LYS A N 1
ATOM 1486 C CA . LYS A 1 186 ? -41.412 -8.312 53.953 1.00 93.44 186 LYS A CA 1
ATOM 1487 C C . LYS A 1 186 ? -42.591 -7.434 54.324 1.00 93.44 186 LYS A C 1
ATOM 1489 O O . LYS A 1 186 ? -43.069 -7.483 55.447 1.00 93.44 186 LYS A O 1
ATOM 1494 N N . ASP A 1 187 ? -43.104 -6.703 53.333 1.00 92.31 187 ASP A N 1
ATOM 1495 C CA . ASP A 1 187 ? -44.393 -5.991 53.354 1.00 92.31 187 ASP A CA 1
ATOM 1496 C C . ASP A 1 187 ? -44.525 -4.896 54.443 1.00 92.31 187 ASP A C 1
ATOM 1498 O O . ASP A 1 187 ? -45.563 -4.778 55.095 1.00 92.31 187 ASP A O 1
ATOM 1502 N N . PHE A 1 188 ? -43.510 -4.048 54.659 1.00 93.75 188 PHE A N 1
ATOM 1503 C CA . PHE A 1 188 ? -43.644 -2.851 55.518 1.00 93.75 188 PHE A CA 1
ATOM 1504 C C . PHE A 1 188 ? -42.874 -1.633 55.018 1.00 93.75 188 PHE A C 1
ATOM 1506 O O . PHE A 1 188 ? -41.966 -1.713 54.196 1.00 93.75 188 PHE A O 1
ATOM 1513 N N . LYS A 1 189 ? -43.224 -0.482 55.595 1.00 94.56 189 LYS A N 1
ATOM 1514 C CA . LYS A 1 189 ? -42.449 0.754 55.520 1.00 94.56 189 LYS A CA 1
ATOM 1515 C C . LYS A 1 189 ? -41.751 1.045 56.853 1.00 94.56 189 LYS A C 1
ATOM 1517 O O . LYS A 1 189 ? -42.403 1.023 57.893 1.00 94.56 189 LYS A O 1
ATOM 1522 N N . LEU A 1 190 ? -40.470 1.402 56.829 1.00 96.06 190 LEU A N 1
ATOM 1523 C CA . LEU A 1 190 ? -39.791 2.105 57.923 1.00 96.06 190 LEU A CA 1
ATOM 1524 C C . LEU A 1 190 ? -39.852 3.614 57.651 1.00 96.06 190 LEU A C 1
ATOM 1526 O O . LEU A 1 190 ? -39.405 4.063 56.598 1.00 96.06 190 LEU A O 1
ATOM 1530 N N . ASP A 1 191 ? -40.404 4.400 58.574 1.00 95.06 191 ASP A N 1
ATOM 1531 C CA . ASP A 1 191 ? -40.581 5.851 58.413 1.00 95.06 191 ASP A CA 1
ATOM 1532 C C . ASP A 1 191 ? -40.008 6.608 59.625 1.00 95.06 191 ASP A C 1
ATOM 1534 O O . ASP A 1 191 ? -40.305 6.277 60.770 1.00 95.06 191 ASP A O 1
ATOM 1538 N N . HIS A 1 192 ? -39.158 7.614 59.408 1.00 94.94 192 HIS A N 1
ATOM 1539 C CA . HIS A 1 192 ? -38.487 8.343 60.502 1.00 94.94 192 HIS A CA 1
ATOM 1540 C C . HIS A 1 192 ? -37.688 7.429 61.462 1.00 94.94 192 HIS A C 1
ATOM 1542 O O . HIS A 1 192 ? -37.688 7.631 62.679 1.00 94.94 192 HIS A O 1
ATOM 1548 N N . ILE A 1 193 ? -37.017 6.401 60.928 1.00 95.69 193 ILE A N 1
ATOM 1549 C CA . ILE A 1 193 ? -36.130 5.529 61.714 1.00 95.69 193 ILE A CA 1
ATOM 1550 C C . ILE A 1 193 ? -34.763 6.192 61.941 1.00 95.69 193 ILE A C 1
ATOM 1552 O O . ILE A 1 193 ? -34.173 6.748 61.018 1.00 95.69 193 ILE A O 1
ATOM 1556 N N . THR A 1 194 ? -34.235 6.118 63.161 1.00 95.44 194 THR A N 1
ATOM 1557 C CA . THR A 1 194 ? -32.888 6.594 63.509 1.00 95.44 194 THR A CA 1
ATOM 1558 C C . THR A 1 194 ? -32.021 5.414 63.924 1.00 95.44 194 THR A C 1
ATOM 1560 O O . THR A 1 194 ? -32.377 4.693 64.848 1.00 95.44 194 THR A O 1
ATOM 1563 N N . ILE A 1 195 ? -30.880 5.224 63.268 1.00 94.06 195 ILE A N 1
ATOM 1564 C CA . ILE A 1 195 ? -29.875 4.217 63.610 1.00 94.06 195 ILE A CA 1
ATOM 1565 C C . ILE A 1 195 ? -28.691 4.925 64.260 1.00 94.06 195 ILE A C 1
ATOM 1567 O O . ILE A 1 195 ? -28.083 5.798 63.644 1.00 94.06 195 ILE A O 1
ATOM 1571 N N . ASN A 1 196 ? -28.356 4.549 65.491 1.00 90.31 196 ASN A N 1
ATOM 1572 C CA . ASN A 1 196 ? -27.219 5.084 66.230 1.00 90.31 196 ASN A CA 1
ATOM 1573 C C . ASN A 1 196 ? -26.168 3.989 66.407 1.00 90.31 196 ASN A C 1
ATOM 1575 O O . ASN A 1 196 ? -26.475 2.910 66.914 1.00 90.31 196 ASN A O 1
ATOM 1579 N N . THR A 1 197 ? -24.926 4.273 66.017 1.00 85.62 197 THR A N 1
ATOM 1580 C CA . THR A 1 197 ? -23.769 3.464 66.414 1.00 85.62 197 THR A CA 1
ATOM 1581 C C . THR A 1 197 ? -22.791 4.329 67.198 1.00 85.62 197 THR A C 1
ATOM 1583 O O . THR A 1 197 ? -22.582 5.491 66.855 1.00 85.62 197 THR A O 1
ATOM 1586 N N . SER A 1 198 ? -22.182 3.788 68.253 1.00 79.12 198 SER A N 1
ATOM 1587 C CA . SER A 1 198 ? -21.054 4.425 68.952 1.00 79.12 198 SER A CA 1
ATOM 1588 C C . SER A 1 198 ? -19.730 3.680 68.733 1.00 79.12 198 SER A C 1
ATOM 1590 O O . SER A 1 198 ? -18.746 3.943 69.427 1.00 79.12 198 SER A O 1
ATOM 1592 N N . SER A 1 199 ? -19.701 2.701 67.823 1.00 80.31 199 SER A N 1
ATOM 1593 C CA . SER A 1 199 ? -18.568 1.790 67.644 1.00 80.31 199 SER A CA 1
ATOM 1594 C C . SER A 1 199 ? -17.474 2.360 66.726 1.00 80.31 199 SER A C 1
ATOM 1596 O O . SER A 1 199 ? -17.748 2.989 65.702 1.00 80.31 199 SER A O 1
ATOM 1598 N N . SER A 1 200 ? -16.209 2.098 67.073 1.00 79.38 200 SER A N 1
ATOM 1599 C CA . SER A 1 200 ? -15.022 2.491 66.289 1.00 79.38 200 SER A CA 1
ATOM 1600 C C . SER A 1 200 ? -14.779 1.618 65.049 1.00 79.38 200 SER A C 1
ATOM 1602 O O . SER A 1 200 ? -14.095 2.040 64.115 1.00 79.38 200 SER A O 1
ATOM 1604 N N . THR A 1 201 ? -15.364 0.423 65.016 1.00 84.62 201 THR A N 1
ATOM 1605 C CA . THR A 1 201 ? -15.614 -0.382 63.814 1.00 84.62 201 THR A CA 1
ATOM 1606 C C . THR A 1 201 ? -17.120 -0.580 63.704 1.00 84.62 201 THR A C 1
ATOM 1608 O O . THR A 1 201 ? -17.757 -0.763 64.736 1.00 84.62 201 THR A O 1
ATOM 1611 N N . SER A 1 202 ? -17.723 -0.515 62.515 1.00 87.50 202 SER A N 1
ATOM 1612 C CA . SER A 1 202 ? -19.168 -0.742 62.365 1.00 87.50 202 SER A CA 1
ATOM 1613 C C . SER A 1 202 ? -19.557 -1.150 60.944 1.00 87.50 202 SER A C 1
ATOM 1615 O O . SER A 1 202 ? -18.831 -0.877 59.988 1.00 87.50 202 SER A O 1
ATOM 1617 N N . LEU A 1 203 ? -20.720 -1.788 60.826 1.00 91.25 203 LEU A N 1
ATOM 1618 C CA . LEU A 1 203 ? -21.431 -2.032 59.579 1.00 91.25 203 LEU A CA 1
ATOM 1619 C C . LEU A 1 203 ? -22.885 -1.583 59.767 1.00 91.25 203 LEU A C 1
ATOM 1621 O O . LEU A 1 203 ? -23.546 -2.050 60.694 1.00 91.25 203 LEU A O 1
ATOM 1625 N N . VAL A 1 204 ? -23.366 -0.654 58.940 1.00 91.12 204 VAL A N 1
ATOM 1626 C CA . VAL A 1 204 ? -24.606 0.092 59.216 1.00 91.12 204 VAL A CA 1
ATOM 1627 C C . VAL A 1 204 ? -25.539 0.140 58.009 1.00 91.12 204 VAL A C 1
ATOM 1629 O O . VAL A 1 204 ? -25.122 0.503 56.909 1.00 91.12 204 VAL A O 1
ATOM 1632 N N . GLY A 1 205 ? -26.827 -0.111 58.233 1.00 93.69 205 GLY A N 1
ATOM 1633 C CA . GLY A 1 205 ? -27.898 0.197 57.285 1.00 93.69 205 GLY A CA 1
ATOM 1634 C C . GLY A 1 205 ? -29.231 0.451 57.989 1.00 93.69 205 GLY A C 1
ATOM 1635 O O . GLY A 1 205 ? -29.390 0.184 59.175 1.00 93.69 205 GLY A O 1
ATOM 1636 N N . ALA A 1 206 ? -30.197 1.034 57.279 1.00 94.38 206 ALA A N 1
ATOM 1637 C CA . ALA A 1 206 ? -31.474 1.437 57.875 1.00 94.38 206 ALA A CA 1
ATOM 1638 C C . ALA A 1 206 ? -32.392 0.246 58.228 1.00 94.38 206 ALA A C 1
ATOM 1640 O O . ALA A 1 206 ? -32.932 0.189 59.332 1.00 94.38 206 ALA A O 1
ATOM 1641 N N . LEU A 1 207 ? -32.559 -0.711 57.311 1.00 96.25 207 LEU A N 1
ATOM 1642 C CA . LEU A 1 207 ? -33.323 -1.944 57.529 1.00 96.25 207 LEU A CA 1
ATOM 1643 C C . LEU A 1 207 ? -32.474 -3.029 58.194 1.00 96.25 207 LEU A C 1
ATOM 1645 O O . LEU A 1 207 ? -32.951 -3.689 59.109 1.00 96.25 207 LEU A O 1
ATOM 1649 N N . ALA A 1 208 ? -31.237 -3.221 57.750 1.00 95.75 208 ALA A N 1
ATOM 1650 C CA . ALA A 1 208 ? -30.342 -4.248 58.274 1.00 95.75 208 ALA A CA 1
ATOM 1651 C C . ALA A 1 208 ? -28.903 -3.725 58.371 1.00 95.75 208 ALA A C 1
ATOM 1653 O O . ALA A 1 208 ? -28.580 -2.736 57.715 1.00 95.75 208 ALA A O 1
ATOM 1654 N N . GLY A 1 209 ? -28.045 -4.378 59.157 1.00 93.56 209 GLY A N 1
ATOM 1655 C CA . GLY A 1 209 ? -26.593 -4.206 59.059 1.00 93.56 209 GLY A CA 1
ATOM 1656 C C . GLY A 1 209 ? -25.932 -5.285 58.190 1.00 93.56 209 GLY A C 1
ATOM 1657 O O . GLY A 1 209 ? -25.053 -4.976 57.394 1.00 93.56 209 GLY A O 1
ATOM 1658 N N . TYR A 1 210 ? -26.365 -6.541 58.306 1.00 92.62 210 TYR A N 1
ATOM 1659 C CA . TYR A 1 210 ? -25.942 -7.661 57.458 1.00 92.62 210 TYR A CA 1
ATOM 1660 C C . TYR A 1 210 ? -27.156 -8.495 57.041 1.00 92.62 210 TYR A C 1
ATOM 1662 O O . TYR A 1 210 ? -28.039 -8.750 57.863 1.00 92.62 210 TYR A O 1
ATOM 1670 N N . VAL A 1 211 ? -27.178 -8.944 55.785 1.00 93.00 211 VAL A N 1
ATOM 1671 C CA . VAL A 1 211 ? -28.268 -9.729 55.192 1.00 93.00 211 VAL A CA 1
ATOM 1672 C C . VAL A 1 211 ? -27.739 -10.972 54.481 1.00 93.00 211 VAL A C 1
ATOM 1674 O O . VAL A 1 211 ? -26.980 -10.886 53.518 1.00 93.00 211 VAL A O 1
ATOM 1677 N N . ASN A 1 212 ? -28.234 -12.121 54.917 1.00 89.94 212 ASN A N 1
ATOM 1678 C CA . ASN A 1 212 ? -28.143 -13.421 54.265 1.00 89.94 212 ASN A CA 1
ATOM 1679 C C . ASN A 1 212 ? -29.531 -14.101 54.279 1.00 89.94 212 ASN A C 1
ATOM 1681 O O . ASN A 1 212 ? -29.672 -15.275 54.615 1.00 89.94 212 ASN A O 1
ATOM 1685 N N . GLY A 1 213 ? -30.572 -13.319 53.981 1.00 87.94 213 GLY A N 1
ATOM 1686 C CA . GLY A 1 213 ? -31.975 -13.727 53.950 1.00 87.94 213 GLY A CA 1
ATOM 1687 C C . GLY A 1 213 ? -32.764 -12.870 52.961 1.00 87.94 213 GLY A C 1
ATOM 1688 O O . GLY A 1 213 ? -32.335 -11.775 52.594 1.00 87.94 213 GLY A O 1
ATOM 1689 N N . GLU A 1 214 ? -33.909 -13.370 52.511 1.00 91.19 214 GLU A N 1
ATOM 1690 C CA . GLU A 1 214 ? -34.736 -12.707 51.512 1.00 91.19 214 GLU A CA 1
ATOM 1691 C C . GLU A 1 214 ? -35.398 -11.445 52.083 1.00 91.19 214 GLU A C 1
ATOM 1693 O O . GLU A 1 214 ? -35.936 -11.426 53.194 1.00 91.19 214 GLU A O 1
ATOM 1698 N N . ILE A 1 215 ? -35.382 -10.377 51.290 1.00 92.94 215 ILE A N 1
ATOM 1699 C CA . ILE A 1 215 ? -36.142 -9.161 51.559 1.00 92.94 215 ILE A CA 1
ATOM 1700 C C . ILE A 1 215 ? -37.105 -8.972 50.392 1.00 92.94 215 ILE A C 1
ATOM 1702 O O . ILE A 1 215 ? -36.693 -9.006 49.233 1.00 92.94 215 ILE A O 1
ATOM 1706 N N . GLU A 1 216 ? -38.384 -8.787 50.699 1.00 92.25 216 GLU A N 1
ATOM 1707 C CA . GLU A 1 216 ? -39.461 -8.670 49.715 1.00 92.25 216 GLU A CA 1
ATOM 1708 C C . GLU A 1 216 ? -40.312 -7.440 50.065 1.00 92.25 216 GLU A C 1
ATOM 1710 O O . GLU A 1 216 ? -40.826 -7.316 51.168 1.00 92.25 216 GLU A O 1
ATOM 1715 N N . ASN A 1 217 ? -40.501 -6.508 49.137 1.00 92.00 217 ASN A N 1
ATOM 1716 C CA . ASN A 1 217 ? -41.486 -5.438 49.296 1.00 92.00 217 ASN A CA 1
ATOM 1717 C C . ASN A 1 217 ? -41.316 -4.513 50.545 1.00 92.00 217 ASN A C 1
ATOM 1719 O O . ASN A 1 217 ? -42.293 -4.231 51.245 1.00 92.00 217 ASN A O 1
ATOM 1723 N N . VAL A 1 218 ? -40.098 -4.036 50.861 1.00 93.81 218 VAL A N 1
ATOM 1724 C CA . VAL A 1 218 ? -39.818 -3.179 52.044 1.00 93.81 218 VAL A CA 1
ATOM 1725 C C . VAL A 1 218 ? -39.403 -1.747 51.671 1.00 93.81 218 VAL A C 1
ATOM 1727 O O . VAL A 1 218 ? -38.365 -1.520 51.057 1.00 93.81 218 VAL A O 1
ATOM 1730 N N . ALA A 1 219 ? -40.161 -0.740 52.110 1.00 92.88 219 ALA A N 1
ATOM 1731 C CA . ALA A 1 219 ? -39.847 0.674 51.866 1.00 92.88 219 ALA A CA 1
ATOM 1732 C C . ALA A 1 219 ? -39.149 1.346 53.061 1.00 92.88 219 ALA A C 1
ATOM 1734 O O . ALA A 1 219 ? -39.454 1.065 54.219 1.00 92.88 219 ALA A O 1
ATOM 1735 N N . ILE A 1 220 ? -38.264 2.305 52.791 1.00 93.50 220 ILE A N 1
ATOM 1736 C CA . ILE A 1 220 ? -37.600 3.140 53.804 1.00 93.50 220 ILE A CA 1
ATOM 1737 C C . ILE A 1 220 ? -37.822 4.619 53.475 1.00 93.50 220 ILE A C 1
ATOM 1739 O O . ILE A 1 220 ? -37.650 5.041 52.334 1.00 93.50 220 ILE A O 1
ATOM 1743 N N . ASN A 1 221 ? -38.156 5.439 54.469 1.00 91.31 221 ASN A N 1
ATOM 1744 C CA . ASN A 1 221 ? -38.316 6.880 54.306 1.00 91.31 221 ASN A CA 1
ATOM 1745 C C . ASN A 1 221 ? -37.855 7.651 55.548 1.00 91.31 221 ASN A C 1
ATOM 1747 O O . ASN A 1 221 ? -38.069 7.219 56.680 1.00 91.31 221 ASN A O 1
ATOM 1751 N N . ASN A 1 222 ? -37.260 8.826 55.336 1.00 90.88 222 ASN A N 1
ATOM 1752 C CA . ASN A 1 222 ? -36.756 9.710 56.394 1.00 90.88 222 ASN A CA 1
ATOM 1753 C C . ASN A 1 222 ? -35.840 8.996 57.412 1.00 90.88 222 ASN A C 1
ATOM 1755 O O . ASN A 1 222 ? -35.891 9.274 58.609 1.00 90.88 222 ASN A O 1
ATOM 1759 N N . ALA A 1 223 ? -35.013 8.059 56.943 1.00 92.31 223 ALA A N 1
ATOM 1760 C CA . ALA A 1 223 ? -34.080 7.329 57.791 1.00 92.31 223 ALA A CA 1
ATOM 1761 C C . ALA A 1 223 ? -32.851 8.188 58.121 1.00 92.31 223 ALA A C 1
ATOM 1763 O O . ALA A 1 223 ? -32.337 8.892 57.257 1.00 92.31 223 ALA A O 1
ATOM 1764 N N . THR A 1 224 ? -32.348 8.109 59.350 1.00 92.19 224 THR A N 1
ATOM 1765 C CA . THR A 1 224 ? -31.133 8.809 59.795 1.00 92.19 224 THR A CA 1
ATOM 1766 C C . THR A 1 224 ? -30.106 7.793 60.275 1.00 92.19 224 THR A C 1
ATOM 1768 O O . THR A 1 224 ? -30.403 7.023 61.183 1.00 92.19 224 THR A O 1
ATOM 1771 N N . LEU A 1 225 ? -28.904 7.791 59.695 1.00 90.69 225 LEU A N 1
ATOM 1772 C CA . LEU A 1 225 ? -27.779 6.968 60.149 1.00 90.69 225 LEU A CA 1
ATOM 1773 C C . LEU A 1 225 ? -26.758 7.863 60.862 1.00 90.69 225 LEU A C 1
ATOM 1775 O O . LEU A 1 225 ? -26.070 8.654 60.219 1.00 90.69 225 LEU A O 1
ATOM 1779 N N . ASN A 1 226 ? -26.663 7.747 62.184 1.00 88.75 226 ASN A N 1
ATOM 1780 C CA . ASN A 1 226 ? -25.713 8.487 63.010 1.00 88.75 226 ASN A CA 1
ATOM 1781 C C . ASN A 1 226 ? -24.430 7.664 63.170 1.00 88.75 226 ASN A C 1
ATOM 1783 O O . ASN A 1 226 ? -24.376 6.745 63.990 1.00 88.75 226 ASN A O 1
ATOM 1787 N N . VAL A 1 227 ? -23.409 7.996 62.372 1.00 84.00 227 VAL A N 1
ATOM 1788 C CA . VAL A 1 227 ? -22.104 7.316 62.374 1.00 84.00 227 VAL A CA 1
ATOM 1789 C C . VAL A 1 227 ? -21.030 8.249 62.971 1.00 84.00 227 VAL A C 1
ATOM 1791 O O . VAL A 1 227 ? -20.859 9.373 62.481 1.00 84.00 227 VAL A O 1
ATOM 1794 N N . PRO A 1 228 ? -20.299 7.830 64.026 1.00 79.81 228 PRO A N 1
ATOM 1795 C CA . PRO A 1 228 ? -19.225 8.613 64.630 1.00 79.81 228 PRO A CA 1
ATOM 1796 C C . PRO A 1 228 ? -18.082 8.883 63.652 1.00 79.81 228 PRO A C 1
ATOM 1798 O O . PRO A 1 228 ? -17.789 8.072 62.782 1.00 79.81 228 PRO A O 1
ATOM 1801 N N . SER A 1 229 ? -17.385 10.004 63.830 1.00 75.06 229 SER A N 1
ATOM 1802 C CA . SER A 1 229 ? -16.140 10.286 63.108 1.00 75.06 229 SER A CA 1
ATOM 1803 C C . SER A 1 229 ? -15.019 9.329 63.525 1.00 75.06 229 SER A C 1
ATOM 1805 O O . SER A 1 229 ? -14.780 9.145 64.718 1.00 75.06 229 SER A O 1
ATOM 1807 N N . GLY A 1 230 ? -14.281 8.800 62.552 1.00 74.94 230 GLY A N 1
ATOM 1808 C CA . GLY A 1 230 ? -13.238 7.790 62.745 1.00 74.94 230 GLY A CA 1
ATOM 1809 C C . GLY A 1 230 ? -13.733 6.336 62.777 1.00 74.94 230 GLY A C 1
ATOM 1810 O O . GLY A 1 230 ? -12.930 5.453 63.073 1.00 74.94 230 GLY A O 1
ATOM 1811 N N . THR A 1 231 ? -15.010 6.059 62.482 1.00 82.06 231 THR A N 1
ATOM 1812 C CA . THR A 1 231 ? -15.526 4.684 62.376 1.00 82.06 231 THR A CA 1
ATOM 1813 C C . THR A 1 231 ? -14.969 3.984 61.133 1.00 82.06 231 THR A C 1
ATOM 1815 O O . THR A 1 231 ? -15.078 4.485 60.010 1.00 82.06 231 THR A O 1
ATOM 1818 N N . ASN A 1 232 ? -14.397 2.800 61.350 1.00 84.94 232 ASN A N 1
ATOM 1819 C CA . ASN A 1 232 ? -13.820 1.930 60.327 1.00 84.94 232 ASN A CA 1
ATOM 1820 C C . ASN A 1 232 ? -14.796 0.818 59.914 1.00 84.94 232 ASN A C 1
ATOM 1822 O O . ASN A 1 232 ? -15.683 0.435 60.679 1.00 84.94 232 ASN A O 1
ATOM 1826 N N . ALA A 1 233 ? -14.600 0.258 58.723 1.00 87.50 233 ALA A N 1
ATOM 1827 C CA . ALA A 1 233 ? -15.338 -0.912 58.264 1.00 87.50 233 ALA A CA 1
ATOM 1828 C C . ALA A 1 233 ? -15.018 -2.165 59.100 1.00 87.50 233 ALA A C 1
ATOM 1830 O O . ALA A 1 233 ? -13.893 -2.347 59.571 1.00 87.50 233 ALA A O 1
ATOM 1831 N N . ILE A 1 234 ? -15.991 -3.069 59.232 1.00 86.31 234 ILE A N 1
ATOM 1832 C CA . ILE A 1 234 ? -15.729 -4.453 59.652 1.00 86.31 234 ILE A CA 1
ATOM 1833 C C . ILE A 1 234 ? -15.181 -5.199 58.432 1.00 86.31 234 ILE A C 1
ATOM 1835 O O . ILE A 1 234 ? -15.876 -5.301 57.423 1.00 86.31 234 ILE A O 1
ATOM 1839 N N . THR A 1 235 ? -13.940 -5.687 58.504 1.00 84.44 235 THR A N 1
ATOM 1840 C CA . THR A 1 235 ? -13.205 -6.164 57.318 1.00 84.44 235 THR A CA 1
ATOM 1841 C C . THR A 1 235 ? -13.527 -7.591 56.882 1.00 84.44 235 THR A C 1
ATOM 1843 O O . THR A 1 235 ? -13.317 -7.923 55.718 1.00 84.44 235 THR A O 1
ATOM 1846 N N . SER A 1 236 ? -14.061 -8.420 57.783 1.00 83.25 236 SER A N 1
ATOM 1847 C CA . SER A 1 236 ? -14.531 -9.773 57.476 1.00 83.25 236 SER A CA 1
ATOM 1848 C C . SER A 1 236 ? -15.968 -9.959 57.958 1.00 83.25 236 SER A C 1
ATOM 1850 O O . SER A 1 236 ? -16.270 -9.746 59.133 1.00 83.25 236 SER A O 1
ATOM 1852 N N . LEU A 1 237 ? -16.852 -10.340 57.038 1.00 82.88 237 LEU A N 1
ATOM 1853 C CA . LEU A 1 237 ? -18.285 -10.512 57.249 1.00 82.88 237 LEU A CA 1
ATOM 1854 C C . LEU A 1 237 ? -18.693 -11.912 56.801 1.00 82.88 237 LEU A C 1
ATOM 1856 O O . LEU A 1 237 ? -18.898 -12.159 55.619 1.00 82.88 237 LEU A O 1
ATOM 1860 N N . GLY A 1 238 ? -18.783 -12.850 57.745 1.00 69.19 238 GLY A N 1
ATOM 1861 C CA . GLY A 1 238 ? -19.217 -14.214 57.437 1.00 69.19 238 GLY A CA 1
ATOM 1862 C C . GLY A 1 238 ? -18.315 -14.950 56.431 1.00 69.19 238 GLY A C 1
ATOM 1863 O O . GLY A 1 238 ? -18.809 -15.745 55.644 1.00 69.19 238 GLY A O 1
ATOM 1864 N N . GLY A 1 239 ? -17.009 -14.661 56.420 1.00 71.00 239 GLY A N 1
ATOM 1865 C CA . GLY A 1 239 ? -16.056 -15.211 55.446 1.00 71.00 239 GLY A CA 1
ATOM 1866 C C . GLY A 1 239 ? -15.872 -14.369 54.177 1.00 71.00 239 GLY A C 1
ATOM 1867 O O . GLY A 1 239 ? -14.898 -14.582 53.459 1.00 71.00 239 GLY A O 1
ATOM 1868 N N . GLU A 1 240 ? -16.725 -13.372 53.929 1.00 78.81 240 GLU A N 1
ATOM 1869 C CA . GLU A 1 240 ? -16.548 -12.403 52.841 1.00 78.81 240 GLU A CA 1
ATOM 1870 C C . GLU A 1 240 ? -15.712 -11.191 53.292 1.00 78.81 240 GLU A C 1
ATOM 1872 O O . GLU A 1 240 ? -15.732 -10.795 54.462 1.00 78.81 240 GLU A O 1
ATOM 1877 N N . ASN A 1 241 ? -14.965 -10.586 52.363 1.00 83.19 241 ASN A N 1
ATOM 1878 C CA . ASN A 1 241 ? -14.173 -9.381 52.623 1.00 83.19 241 ASN A CA 1
ATOM 1879 C C . ASN A 1 241 ? -15.020 -8.119 52.423 1.00 83.19 241 ASN A C 1
ATOM 1881 O O . ASN A 1 241 ? -15.738 -7.994 51.432 1.00 83.19 241 ASN A O 1
ATOM 1885 N N . ASN A 1 242 ? -14.874 -7.144 53.318 1.00 87.38 242 ASN A N 1
ATOM 1886 C CA . ASN A 1 242 ? -15.555 -5.855 53.230 1.00 87.38 242 ASN A CA 1
ATOM 1887 C C . ASN A 1 242 ? -14.594 -4.691 53.524 1.00 87.38 242 ASN A C 1
ATOM 1889 O O . ASN A 1 242 ? -13.664 -4.816 54.315 1.00 87.38 242 ASN A O 1
ATOM 1893 N N . SER A 1 243 ? -14.821 -3.545 52.884 1.00 86.88 243 SER A N 1
ATOM 1894 C CA . SER A 1 243 ? -13.994 -2.338 53.026 1.00 86.88 243 SER A CA 1
ATOM 1895 C C . SER A 1 243 ? -14.777 -1.091 53.440 1.00 86.88 243 SER A C 1
ATOM 1897 O O . SER A 1 243 ? -14.161 -0.058 53.691 1.00 86.88 243 SER A O 1
ATOM 1899 N N . ASN A 1 244 ? -16.108 -1.178 53.551 1.00 88.44 244 ASN A N 1
ATOM 1900 C CA . ASN A 1 244 ? -16.981 -0.031 53.795 1.00 88.44 244 ASN A CA 1
ATOM 1901 C C . ASN A 1 244 ? -17.748 -0.174 55.123 1.00 88.44 244 ASN A C 1
ATOM 1903 O O . ASN A 1 244 ? -18.141 -1.270 55.521 1.00 88.44 244 ASN A O 1
ATOM 1907 N N . VAL A 1 245 ? -18.021 0.946 55.796 1.00 88.81 245 VAL A N 1
ATOM 1908 C CA . VAL A 1 245 ? -18.974 1.014 56.927 1.00 88.81 245 VAL A CA 1
ATOM 1909 C C . VAL A 1 245 ? -20.411 0.730 56.458 1.00 88.81 245 VAL A C 1
ATOM 1911 O O . VAL A 1 245 ? -21.261 0.315 57.242 1.00 88.81 245 VAL A O 1
ATOM 1914 N N . SER A 1 246 ? -20.695 0.919 55.169 1.00 90.12 246 SER A N 1
ATOM 1915 C CA . SER A 1 246 ? -21.912 0.446 54.511 1.00 90.12 246 SER A CA 1
ATOM 1916 C C . SER A 1 246 ? -21.644 0.251 53.019 1.00 90.12 246 SER A C 1
ATOM 1918 O O . SER A 1 246 ? -21.213 1.196 52.362 1.00 90.12 246 SER A O 1
ATOM 1920 N N . ASN A 1 247 ? -21.909 -0.934 52.465 1.00 89.38 247 ASN A N 1
ATOM 1921 C CA . ASN A 1 247 ? -21.987 -1.136 51.011 1.00 89.38 247 ASN A CA 1
ATOM 1922 C C . ASN A 1 247 ? -23.299 -0.565 50.460 1.00 89.38 247 ASN A C 1
ATOM 1924 O O . ASN A 1 247 ? -23.328 -0.007 49.364 1.00 89.38 247 ASN A O 1
ATOM 1928 N N . TYR A 1 248 ? -24.379 -0.684 51.234 1.00 91.12 248 TYR A N 1
ATOM 1929 C CA . TYR A 1 248 ? -25.700 -0.193 50.866 1.00 91.12 248 TYR A CA 1
ATOM 1930 C C . TYR A 1 248 ? -26.395 0.387 52.098 1.00 91.12 248 TYR A C 1
ATOM 1932 O O . TYR A 1 248 ? -26.814 -0.357 52.977 1.00 91.12 248 TYR A O 1
ATOM 1940 N N . SER A 1 249 ? -26.598 1.700 52.149 1.00 88.69 249 SER A N 1
ATOM 1941 C CA . SER A 1 249 ? -27.208 2.399 53.293 1.00 88.69 249 SER A CA 1
ATOM 1942 C C . SER A 1 249 ? -28.589 1.883 53.731 1.00 88.69 249 SER A C 1
ATOM 1944 O O . SER A 1 249 ? -29.032 2.160 54.846 1.00 88.69 249 SER A O 1
ATOM 1946 N N . THR A 1 250 ? -29.282 1.118 52.885 1.00 92.44 250 THR A N 1
ATOM 1947 C CA . THR A 1 250 ? -30.519 0.418 53.239 1.00 92.44 250 THR A CA 1
ATOM 1948 C C . THR A 1 250 ? -30.282 -0.837 54.087 1.00 92.44 250 THR A C 1
ATOM 1950 O O . THR A 1 250 ? -31.100 -1.089 54.962 1.00 92.44 250 THR A O 1
ATOM 1953 N N . VAL A 1 251 ? -29.196 -1.600 53.895 1.00 93.62 251 VAL A N 1
ATOM 1954 C CA . VAL A 1 251 ? -28.981 -2.925 54.538 1.00 93.62 251 VAL A CA 1
ATOM 1955 C C . VAL A 1 251 ? -27.561 -3.208 55.055 1.00 93.62 251 VAL A C 1
ATOM 1957 O O . VAL A 1 251 ? -27.299 -4.315 55.514 1.00 93.62 251 VAL A O 1
ATOM 1960 N N . GLY A 1 252 ? -26.638 -2.247 54.972 1.00 92.38 252 GLY A N 1
ATOM 1961 C CA . GLY A 1 252 ? -25.236 -2.390 55.367 1.00 92.38 252 GLY A CA 1
ATOM 1962 C C . GLY A 1 252 ? -24.451 -3.270 54.399 1.00 92.38 252 GLY A C 1
ATOM 1963 O O . GLY A 1 252 ? -23.690 -2.755 53.583 1.00 92.38 252 GLY A O 1
ATOM 1964 N N . PHE A 1 253 ? -24.672 -4.579 54.449 1.00 92.38 253 PHE A N 1
ATOM 1965 C CA . PHE A 1 253 ? -24.103 -5.593 53.563 1.00 92.38 253 PHE A CA 1
ATOM 1966 C C . PHE A 1 253 ? -25.165 -6.646 53.228 1.00 92.38 253 PHE A C 1
ATOM 1968 O O . PHE A 1 253 ? -25.998 -6.970 54.070 1.00 92.38 253 PHE A O 1
ATOM 1975 N N . CYS A 1 254 ? -25.114 -7.224 52.029 1.00 90.25 254 CYS A N 1
ATOM 1976 C CA . CYS A 1 254 ? -25.894 -8.415 51.698 1.00 90.25 254 CYS A CA 1
ATOM 1977 C C . CYS A 1 254 ? -25.048 -9.406 50.889 1.00 90.25 254 CYS A C 1
ATOM 1979 O O . CYS A 1 254 ? -24.217 -8.972 50.090 1.00 90.25 254 CYS A O 1
ATOM 1981 N N . THR A 1 255 ? -25.237 -10.708 51.122 1.00 89.06 255 THR A N 1
ATOM 1982 C CA . THR A 1 255 ? -24.546 -11.777 50.379 1.00 89.06 255 THR A CA 1
ATOM 1983 C C . THR A 1 255 ? -25.019 -11.825 48.919 1.00 89.06 255 THR A C 1
ATOM 1985 O O . THR A 1 255 ? -26.080 -11.293 48.573 1.00 89.06 255 THR A O 1
ATOM 1988 N N . ALA A 1 256 ? -24.220 -12.441 48.041 1.00 87.19 256 ALA A N 1
ATOM 1989 C CA . ALA A 1 256 ? -24.379 -12.359 46.583 1.00 87.19 256 ALA A CA 1
ATOM 1990 C C . ALA A 1 256 ? -25.795 -12.682 46.062 1.00 87.19 256 ALA A C 1
ATOM 1992 O O . ALA A 1 256 ? -26.290 -11.996 45.164 1.00 87.19 256 ALA A O 1
ATOM 1993 N N . ASP A 1 257 ? -26.481 -13.664 46.653 1.00 87.12 257 ASP A N 1
ATOM 1994 C CA . ASP A 1 257 ? -27.826 -14.080 46.236 1.00 87.12 257 ASP A CA 1
ATOM 1995 C C . ASP A 1 257 ? -28.888 -12.985 46.432 1.00 87.12 257 ASP A C 1
ATOM 1997 O O . ASP A 1 257 ? -29.875 -12.937 45.692 1.00 87.12 257 ASP A O 1
ATOM 2001 N N . TYR A 1 258 ? -28.670 -12.040 47.350 1.00 88.38 258 TYR A N 1
ATOM 2002 C CA . TYR A 1 258 ? -29.592 -10.937 47.646 1.00 88.38 258 TYR A CA 1
ATOM 2003 C C . TYR A 1 258 ? -29.194 -9.614 46.966 1.00 88.38 258 TYR A C 1
ATOM 2005 O O . TYR A 1 258 ? -29.919 -8.621 47.065 1.00 88.38 258 TYR A O 1
ATOM 2013 N N . ILE A 1 259 ? -28.098 -9.608 46.195 1.00 88.94 259 ILE A N 1
ATOM 2014 C CA . ILE A 1 259 ? -27.684 -8.482 45.351 1.00 88.94 259 ILE A CA 1
ATOM 2015 C C . ILE A 1 259 ? -28.384 -8.560 43.987 1.00 88.94 259 ILE A C 1
ATOM 2017 O O . ILE A 1 259 ? -28.304 -9.546 43.252 1.00 88.94 259 ILE A O 1
ATOM 2021 N N . GLY A 1 260 ? -29.085 -7.491 43.623 1.00 87.19 260 GLY A N 1
ATOM 2022 C CA . GLY A 1 260 ? -29.552 -7.210 42.272 1.00 87.19 260 GLY A CA 1
ATOM 2023 C C . GLY A 1 260 ? -28.476 -6.491 41.455 1.00 87.19 260 GLY A C 1
ATOM 2024 O O . GLY A 1 260 ? -27.678 -5.721 41.985 1.00 87.19 260 GLY A O 1
ATOM 2025 N N . THR A 1 261 ? -28.459 -6.730 40.143 1.00 87.38 261 THR A N 1
ATOM 2026 C CA . THR A 1 261 ? -27.562 -6.046 39.195 1.00 87.38 261 THR A CA 1
ATOM 2027 C C . THR A 1 261 ? -28.383 -5.255 38.185 1.00 87.38 261 THR A C 1
ATOM 2029 O O . THR A 1 261 ? -29.342 -5.791 37.631 1.00 87.38 261 THR A O 1
ATOM 2032 N N . GLN A 1 262 ? -28.003 -4.006 37.920 1.00 84.69 262 GLN A N 1
ATOM 2033 C CA . GLN A 1 262 ? -28.457 -3.252 36.749 1.00 84.69 262 GLN A CA 1
ATOM 2034 C C . GLN A 1 262 ? -27.307 -3.032 35.773 1.00 84.69 262 GLN A C 1
ATOM 2036 O O . GLN A 1 262 ? -26.150 -2.911 36.180 1.00 84.69 262 GLN A O 1
ATOM 2041 N N . LYS A 1 263 ? -27.641 -2.985 34.481 1.00 84.25 263 LYS A N 1
ATOM 2042 C CA . LYS A 1 263 ? -26.699 -2.718 33.392 1.00 84.25 263 LYS A CA 1
ATOM 2043 C C . LYS A 1 263 ? -27.158 -1.493 32.614 1.00 84.25 263 LYS A C 1
ATOM 2045 O O . LYS A 1 263 ? -28.300 -1.448 32.167 1.00 84.25 263 LYS A O 1
ATOM 2050 N N . GLU A 1 264 ? -26.259 -0.540 32.433 1.00 80.38 264 GLU A N 1
ATOM 2051 C CA . GLU A 1 264 ? -26.428 0.586 31.518 1.00 80.38 264 GLU A CA 1
ATOM 2052 C C . GLU A 1 264 ? -25.429 0.416 30.372 1.00 80.38 264 GLU A C 1
ATOM 2054 O O . GLU A 1 264 ? -24.244 0.185 30.613 1.00 80.38 264 GLU A O 1
ATOM 2059 N N . ASN A 1 265 ? -25.913 0.516 29.134 1.00 80.94 265 ASN A N 1
ATOM 2060 C CA . ASN A 1 265 ? -25.090 0.414 27.934 1.00 80.94 265 ASN A CA 1
ATOM 2061 C C . ASN A 1 265 ? -25.034 1.790 27.264 1.00 80.94 265 ASN A C 1
ATOM 2063 O O . ASN A 1 265 ? -26.075 2.337 26.899 1.00 80.94 265 ASN A O 1
ATOM 2067 N N . VAL A 1 266 ? -23.830 2.321 27.075 1.00 79.69 266 VAL A N 1
ATOM 2068 C CA . VAL A 1 266 ? -23.569 3.570 26.353 1.00 79.69 266 VAL A CA 1
ATOM 2069 C C . VAL A 1 266 ? -22.804 3.230 25.081 1.00 79.69 266 VAL A C 1
ATOM 2071 O O . VAL A 1 266 ? -21.713 2.670 25.158 1.00 79.69 266 VAL A O 1
ATOM 2074 N N . THR A 1 267 ? -23.361 3.568 23.919 1.00 79.56 267 THR A N 1
ATOM 2075 C CA . THR A 1 267 ? -22.690 3.397 22.622 1.00 79.56 267 THR A CA 1
ATOM 2076 C C . THR A 1 267 ? -22.267 4.757 22.084 1.00 79.56 267 THR A C 1
ATOM 2078 O O . THR A 1 267 ? -23.119 5.589 21.773 1.00 79.56 267 THR A O 1
ATOM 2081 N N . ASN A 1 268 ? -20.961 4.960 21.939 1.00 74.88 268 ASN A N 1
ATOM 2082 C CA . ASN A 1 268 ? -20.379 6.130 21.290 1.00 74.88 268 ASN A CA 1
ATOM 2083 C C . ASN A 1 268 ? -19.815 5.730 19.922 1.00 74.88 268 ASN A C 1
ATOM 2085 O O . ASN A 1 268 ? -19.196 4.676 19.790 1.00 74.88 268 ASN A O 1
ATOM 2089 N N . ILE A 1 269 ? -20.003 6.583 18.916 1.00 70.81 269 ILE A N 1
ATOM 2090 C CA . ILE A 1 269 ? -19.419 6.428 17.578 1.00 70.81 269 ILE A CA 1
ATOM 2091 C C . ILE A 1 269 ? -18.488 7.619 17.355 1.00 70.81 269 ILE A C 1
ATOM 2093 O O . ILE A 1 269 ? -18.913 8.769 17.486 1.00 70.81 269 ILE A O 1
ATOM 2097 N N . TYR A 1 270 ? -17.226 7.346 17.043 1.00 56.81 270 TYR A N 1
ATOM 2098 C CA . TYR A 1 270 ? -16.173 8.342 16.876 1.00 56.81 270 TYR A CA 1
ATOM 2099 C C . TYR A 1 270 ? -15.718 8.407 15.419 1.00 56.81 270 TYR A C 1
ATOM 2101 O O . TYR A 1 270 ? -15.481 7.369 14.806 1.00 56.81 270 TYR A O 1
ATOM 2109 N N . ASN A 1 271 ? -15.583 9.640 14.913 1.00 51.09 271 ASN A N 1
ATOM 2110 C CA . ASN A 1 271 ? -14.972 10.029 13.636 1.00 51.09 271 ASN A CA 1
ATOM 2111 C C . ASN A 1 271 ? -15.097 8.992 12.509 1.00 51.09 271 ASN A C 1
ATOM 2113 O O . ASN A 1 271 ? -14.142 8.278 12.211 1.00 51.09 271 ASN A O 1
ATOM 2117 N N . VAL A 1 272 ? -16.256 8.977 11.842 1.00 51.72 272 VAL A N 1
ATOM 2118 C CA . VAL A 1 272 ? -16.368 8.359 10.515 1.00 51.72 272 VAL A CA 1
ATOM 2119 C C . VAL A 1 272 ? -15.569 9.220 9.541 1.00 51.72 272 VAL A C 1
ATOM 2121 O O . VAL A 1 272 ? -16.058 10.239 9.049 1.00 51.72 272 VAL A O 1
ATOM 2124 N N . ASN A 1 273 ? -14.316 8.837 9.310 1.00 50.81 273 ASN A N 1
ATOM 2125 C CA . ASN A 1 273 ? -13.463 9.481 8.322 1.00 50.81 273 ASN A CA 1
ATOM 2126 C C . ASN A 1 273 ? -13.684 8.783 6.976 1.00 50.81 273 ASN A C 1
ATOM 2128 O O . ASN A 1 273 ? -13.291 7.631 6.792 1.00 50.81 273 ASN A O 1
ATOM 2132 N N . GLU A 1 274 ? -14.324 9.489 6.042 1.00 44.06 274 GLU A N 1
ATOM 2133 C CA . GLU A 1 274 ? -14.387 9.088 4.636 1.00 44.06 274 GLU A CA 1
ATOM 2134 C C . GLU A 1 274 ? -13.171 9.650 3.894 1.00 44.06 274 GLU A C 1
ATOM 2136 O O . GLU A 1 274 ? -13.168 10.805 3.458 1.00 44.06 274 GLU A O 1
ATOM 2141 N N . GLU A 1 275 ? -12.141 8.827 3.714 1.00 46.78 275 GLU A N 1
ATOM 2142 C CA . GLU A 1 275 ? -11.011 9.172 2.856 1.00 46.78 275 GLU A CA 1
ATOM 2143 C C . GLU A 1 275 ? -11.214 8.579 1.461 1.00 46.78 275 GLU A C 1
ATOM 2145 O O . GLU A 1 275 ? -11.131 7.369 1.229 1.00 46.78 275 GLU A O 1
ATOM 2150 N N . ARG A 1 276 ? -11.483 9.463 0.495 1.00 39.41 276 ARG A N 1
ATOM 2151 C CA . ARG A 1 276 ? -11.469 9.125 -0.931 1.00 39.41 276 ARG A CA 1
ATOM 2152 C C . ARG A 1 276 ? -10.058 9.274 -1.474 1.00 39.41 276 ARG A C 1
ATOM 2154 O O . ARG A 1 276 ? -9.680 10.349 -1.943 1.00 39.41 276 ARG A O 1
ATOM 2161 N N . SER A 1 277 ? -9.296 8.188 -1.445 1.00 38.91 277 SER A N 1
ATOM 2162 C CA . SER A 1 277 ? -8.050 8.094 -2.190 1.00 38.91 277 SER A CA 1
ATOM 2163 C C . SER A 1 277 ? -8.345 7.662 -3.629 1.00 38.91 277 SER A C 1
ATOM 2165 O O . SER A 1 277 ? -8.741 6.533 -3.915 1.00 38.91 277 SER A O 1
ATOM 2167 N N . ASN A 1 278 ? -8.099 8.565 -4.581 1.00 35.81 278 ASN A N 1
ATOM 2168 C CA . ASN A 1 278 ? -7.926 8.160 -5.974 1.00 35.81 278 ASN A CA 1
ATOM 2169 C C . ASN A 1 278 ? -6.590 7.417 -6.080 1.00 35.81 278 ASN A C 1
ATOM 2171 O O . ASN A 1 278 ? -5.584 8.002 -6.481 1.00 35.81 278 ASN A O 1
ATOM 2175 N N . PHE A 1 279 ? -6.566 6.152 -5.666 1.00 39.59 279 PHE A N 1
ATOM 2176 C CA . PHE A 1 279 ? -5.422 5.304 -5.932 1.00 39.59 279 PHE A CA 1
ATOM 2177 C C . PHE A 1 279 ? -5.442 4.882 -7.401 1.00 39.59 279 PHE A C 1
ATOM 2179 O O . PHE A 1 279 ? -6.466 4.452 -7.927 1.00 39.59 279 PHE A O 1
ATOM 2186 N N . THR A 1 280 ? -4.302 4.997 -8.071 1.00 35.41 280 THR A N 1
ATOM 2187 C CA . THR A 1 280 ? -4.093 4.330 -9.353 1.00 35.41 280 THR A CA 1
ATOM 2188 C C . THR A 1 280 ? -3.337 3.054 -9.039 1.00 35.41 280 THR A C 1
ATOM 2190 O O . THR A 1 280 ? -2.124 3.118 -8.838 1.00 35.41 280 THR A O 1
ATOM 2193 N N . ALA A 1 281 ? -4.035 1.912 -8.989 1.00 34.09 281 ALA A N 1
ATOM 2194 C CA . ALA A 1 281 ? -3.370 0.608 -9.010 1.00 34.09 281 ALA A CA 1
ATOM 2195 C C . ALA A 1 281 ? -2.351 0.632 -10.160 1.00 34.09 281 ALA A C 1
ATOM 2197 O O . ALA A 1 281 ? -2.745 0.907 -11.295 1.00 34.09 281 ALA A O 1
ATOM 2198 N N . GLN A 1 282 ? -1.053 0.457 -9.864 1.00 39.38 282 GLN A N 1
ATOM 2199 C CA . GLN A 1 282 ? 0.054 0.722 -10.807 1.00 39.38 282 GLN A CA 1
ATOM 2200 C C . GLN A 1 282 ? 0.235 -0.374 -11.864 1.00 39.38 282 GLN A C 1
ATOM 2202 O O . GLN A 1 282 ? 1.346 -0.727 -12.255 1.00 39.38 282 GLN A O 1
ATOM 2207 N N . VAL A 1 283 ? -0.882 -0.820 -12.417 1.00 32.22 283 VAL A N 1
ATOM 2208 C CA . VAL A 1 283 ? -0.928 -1.501 -13.699 1.00 32.22 283 VAL A CA 1
ATOM 2209 C C . VAL A 1 283 ? -1.273 -0.452 -14.783 1.00 32.22 283 VAL A C 1
ATOM 2211 O O . VAL A 1 283 ? -1.748 0.643 -14.477 1.00 32.22 283 VAL A O 1
ATOM 2214 N N . GLN A 1 284 ? -0.964 -0.722 -16.056 1.00 33.62 284 GLN A N 1
ATOM 2215 C CA . GLN A 1 284 ? -0.484 0.305 -17.009 1.00 33.62 284 GLN A CA 1
ATOM 2216 C C . GLN A 1 284 ? -1.303 0.516 -18.325 1.00 33.62 284 GLN A C 1
ATOM 2218 O O . GLN A 1 284 ? -1.871 -0.430 -18.833 1.00 33.62 284 GLN A O 1
ATOM 2223 N N . GLY A 1 285 ? -1.351 1.690 -18.970 1.00 36.22 285 GLY A N 1
ATOM 2224 C CA . GLY A 1 285 ? -1.932 1.786 -20.339 1.00 36.22 285 GLY A CA 1
ATOM 2225 C C . GLY A 1 285 ? -3.272 2.525 -20.490 1.00 36.22 285 GLY A C 1
ATOM 2226 O O . GLY A 1 285 ? -4.220 2.055 -21.110 1.00 36.22 285 GLY A O 1
ATOM 2227 N N . THR A 1 286 ? -3.312 3.749 -19.977 1.00 35.06 286 THR A N 1
ATOM 2228 C CA . THR A 1 286 ? -3.758 4.901 -20.785 1.00 35.06 286 THR A CA 1
ATOM 2229 C C . THR A 1 286 ? -2.608 5.917 -20.762 1.00 35.06 286 THR A C 1
ATOM 2231 O O . THR A 1 286 ? -1.631 5.687 -20.042 1.00 35.06 286 THR A O 1
ATOM 2234 N N . ASP A 1 287 ? -2.733 7.068 -21.430 1.00 40.44 287 ASP A N 1
ATOM 2235 C CA . ASP A 1 287 ? -1.771 8.197 -21.407 1.00 40.44 287 ASP A CA 1
ATOM 2236 C C . ASP A 1 287 ? -1.353 8.663 -19.986 1.00 40.44 287 ASP A C 1
ATOM 2238 O O . ASP A 1 287 ? -0.462 9.492 -19.802 1.00 40.44 287 ASP A O 1
ATOM 2242 N N . THR A 1 288 ? -2.020 8.156 -18.946 1.00 40.06 288 THR A N 1
ATOM 2243 C CA . THR A 1 288 ? -1.782 8.473 -17.538 1.00 40.06 288 THR A CA 1
ATOM 2244 C C . THR A 1 288 ? -0.889 7.472 -16.783 1.00 40.06 288 THR A C 1
ATOM 2246 O O . THR A 1 288 ? -0.515 7.784 -15.649 1.00 40.06 288 THR A O 1
ATOM 2249 N N . GLY A 1 289 ? -0.515 6.329 -17.369 1.00 46.78 289 GLY A N 1
ATOM 2250 C CA . GLY A 1 289 ? 0.265 5.265 -16.714 1.00 46.78 289 GLY A CA 1
ATOM 2251 C C . GLY A 1 289 ? 1.782 5.500 -16.616 1.00 46.78 289 GLY A C 1
ATOM 2252 O O . GLY A 1 289 ? 2.321 6.462 -17.160 1.00 46.78 289 GLY A O 1
ATOM 2253 N N . TRP A 1 290 ? 2.471 4.595 -15.913 1.00 43.94 290 TRP A N 1
ATOM 2254 C CA . TRP A 1 290 ? 3.937 4.492 -15.899 1.00 43.94 290 TRP A CA 1
ATOM 2255 C C . TRP A 1 290 ? 4.434 3.858 -17.200 1.00 43.94 290 TRP A C 1
ATOM 2257 O O . TRP A 1 290 ? 3.935 2.801 -17.574 1.00 43.94 290 TRP A O 1
ATOM 2267 N N . GLY A 1 291 ? 5.411 4.483 -17.864 1.00 54.53 291 GLY A N 1
ATOM 2268 C CA . GLY A 1 291 ? 5.927 4.038 -19.164 1.00 54.53 291 GLY A CA 1
ATOM 2269 C C . GLY A 1 291 ? 5.077 4.548 -20.318 1.00 54.53 291 GLY A C 1
ATOM 2270 O O . GLY A 1 291 ? 5.465 5.519 -20.965 1.00 54.53 291 GLY A O 1
ATOM 2271 N N . GLY A 1 292 ? 3.904 3.944 -20.515 1.00 60.03 292 GLY A N 1
ATOM 2272 C CA . GLY A 1 292 ? 2.894 4.368 -21.485 1.00 60.03 292 GLY A CA 1
ATOM 2273 C C . GLY A 1 292 ? 3.405 4.463 -22.926 1.00 60.03 292 GLY A C 1
ATOM 2274 O O . GLY A 1 292 ? 4.480 3.967 -23.275 1.00 60.03 292 GLY A O 1
ATOM 2275 N N . SER A 1 293 ? 2.635 5.150 -23.772 1.00 65.94 293 SER A N 1
ATOM 2276 C CA . SER A 1 293 ? 3.005 5.383 -25.166 1.00 65.94 293 SER A CA 1
ATOM 2277 C C . SER A 1 293 ? 4.068 6.470 -25.312 1.00 65.94 293 SER A C 1
ATOM 2279 O O . SER A 1 293 ? 3.827 7.630 -24.966 1.00 65.94 293 SER A O 1
ATOM 2281 N N . ILE A 1 294 ? 5.198 6.130 -25.926 1.00 73.44 294 ILE A N 1
ATOM 2282 C CA . ILE A 1 294 ? 6.217 7.098 -26.336 1.00 73.44 294 ILE A CA 1
ATOM 2283 C C . ILE A 1 294 ? 5.743 7.811 -27.606 1.00 73.44 294 ILE A C 1
ATOM 2285 O O . ILE A 1 294 ? 5.730 7.231 -28.697 1.00 73.44 294 ILE A O 1
ATOM 2289 N N . ASP A 1 295 ? 5.379 9.089 -27.476 1.00 74.06 295 ASP A N 1
ATOM 2290 C CA . ASP A 1 295 ? 5.060 9.937 -28.625 1.00 74.06 295 ASP A CA 1
ATOM 2291 C C . ASP A 1 295 ? 6.339 10.385 -29.355 1.00 74.06 295 ASP A C 1
ATOM 2293 O O . ASP A 1 295 ? 6.996 11.376 -29.013 1.00 74.06 295 ASP A O 1
ATOM 2297 N N . MET A 1 296 ? 6.653 9.655 -30.425 1.00 80.62 296 MET A N 1
ATOM 2298 C CA . MET A 1 296 ? 7.791 9.918 -31.307 1.00 80.62 296 MET A CA 1
ATOM 2299 C C . MET A 1 296 ? 7.740 11.305 -31.969 1.00 80.62 296 MET A C 1
ATOM 2301 O O . MET A 1 296 ? 8.792 11.845 -32.322 1.00 80.62 296 MET A O 1
ATOM 2305 N N . LYS A 1 297 ? 6.549 11.907 -32.125 1.00 79.81 297 LYS A N 1
ATOM 2306 C CA . LYS A 1 297 ? 6.401 13.272 -32.644 1.00 79.81 297 LYS A CA 1
ATOM 2307 C C . LYS A 1 297 ? 6.808 14.300 -31.594 1.00 79.81 297 LYS A C 1
ATOM 2309 O O . LYS A 1 297 ? 7.587 15.190 -31.918 1.00 79.81 297 LYS A O 1
ATOM 2314 N N . THR A 1 298 ? 6.331 14.174 -30.354 1.00 78.06 298 THR A N 1
ATOM 2315 C CA . THR A 1 298 ? 6.726 15.077 -29.257 1.00 78.06 298 THR A CA 1
ATOM 2316 C C . THR A 1 298 ? 8.242 15.061 -29.043 1.00 78.06 298 THR A C 1
ATOM 2318 O O . THR A 1 298 ? 8.847 16.124 -28.934 1.00 78.06 298 THR A O 1
ATOM 2321 N N . MET A 1 299 ? 8.887 13.891 -29.103 1.00 78.38 299 MET A N 1
ATOM 2322 C CA . MET A 1 299 ? 10.354 13.792 -29.080 1.00 78.38 299 MET A CA 1
ATOM 2323 C C . MET A 1 299 ? 11.018 14.529 -30.261 1.00 78.38 299 MET A C 1
ATOM 2325 O O . MET A 1 299 ? 11.972 15.280 -30.058 1.00 78.38 299 MET A O 1
ATOM 2329 N N . TYR A 1 300 ? 10.532 14.350 -31.495 1.00 81.12 300 TYR A N 1
ATOM 2330 C CA . TYR A 1 300 ? 11.083 15.051 -32.663 1.00 81.12 300 TYR A CA 1
ATOM 2331 C C . TYR A 1 300 ? 10.925 16.577 -32.552 1.00 81.12 300 TYR A C 1
ATOM 2333 O O . TYR A 1 300 ? 11.874 17.321 -32.808 1.00 81.12 300 TYR A O 1
ATOM 2341 N N . ASP A 1 301 ? 9.745 17.039 -32.133 1.00 80.12 301 ASP A N 1
ATOM 2342 C CA . ASP A 1 301 ? 9.430 18.456 -31.945 1.00 80.12 301 ASP A CA 1
ATOM 2343 C C . ASP A 1 301 ? 10.201 19.081 -30.768 1.00 80.12 301 ASP A C 1
ATOM 2345 O O . ASP A 1 301 ? 10.429 20.289 -30.778 1.00 80.12 301 ASP A O 1
ATOM 2349 N N . HIS A 1 302 ? 10.644 18.283 -29.788 1.00 78.00 302 HIS A N 1
ATOM 2350 C CA . HIS A 1 302 ? 11.539 18.718 -28.712 1.00 78.00 302 HIS A CA 1
ATOM 2351 C C . HIS A 1 302 ? 12.983 18.910 -29.202 1.00 78.00 302 HIS A C 1
ATOM 2353 O O . HIS A 1 302 ? 13.619 19.916 -28.899 1.00 78.00 302 HIS A O 1
ATOM 2359 N N . LEU A 1 303 ? 13.490 17.982 -30.023 1.00 77.12 303 LEU A N 1
ATOM 2360 C CA . LEU A 1 303 ? 14.875 17.998 -30.513 1.00 77.12 303 LEU A CA 1
ATOM 2361 C C . LEU A 1 303 ? 15.117 19.005 -31.653 1.00 77.12 303 LEU A C 1
ATOM 2363 O O . LEU A 1 303 ? 16.194 19.601 -31.751 1.00 77.12 303 LEU A O 1
ATOM 2367 N N . LEU A 1 304 ? 14.131 19.215 -32.533 1.00 78.88 304 LEU A N 1
ATOM 2368 C CA . LEU A 1 304 ? 14.268 20.089 -33.704 1.00 78.88 304 LEU A CA 1
ATOM 2369 C C . LEU A 1 304 ? 14.624 21.561 -33.359 1.00 78.88 304 LEU A C 1
ATOM 2371 O O . LEU A 1 304 ? 15.515 22.107 -34.023 1.00 78.88 304 LEU A O 1
ATOM 2375 N N . PRO A 1 305 ? 14.024 22.214 -32.338 1.00 75.25 305 PRO A N 1
ATOM 2376 C CA . PRO A 1 305 ? 14.394 23.557 -31.887 1.00 75.25 305 PRO A CA 1
ATOM 2377 C C . PRO A 1 305 ? 15.883 23.748 -31.586 1.00 75.25 305 PRO A C 1
ATOM 2379 O O . PRO A 1 305 ? 16.438 24.798 -31.927 1.00 75.25 305 PRO A O 1
ATOM 2382 N N . PHE A 1 306 ? 16.557 22.752 -31.004 1.00 70.19 306 PHE A N 1
ATOM 2383 C CA . PHE A 1 306 ? 17.982 22.846 -30.661 1.00 70.19 306 PHE A CA 1
ATOM 2384 C C . PHE A 1 306 ? 18.879 22.917 -31.908 1.00 70.19 306 PHE A C 1
ATOM 2386 O O . PHE A 1 306 ? 19.904 23.597 -31.897 1.00 70.19 306 PHE A O 1
ATOM 2393 N N . TYR A 1 307 ? 18.446 22.331 -33.030 1.00 66.75 307 TYR A N 1
ATOM 2394 C CA . TYR A 1 307 ? 19.112 22.484 -34.328 1.00 66.75 307 TYR A CA 1
ATOM 2395 C C . TYR A 1 307 ? 18.837 23.841 -35.005 1.00 66.75 307 TYR A C 1
ATOM 2397 O O . TYR A 1 307 ? 19.711 24.403 -35.682 1.00 66.75 307 TYR A O 1
ATOM 2405 N N . THR A 1 308 ? 17.607 24.354 -34.876 1.00 65.88 308 THR A N 1
ATOM 2406 C CA . THR A 1 308 ? 17.118 25.502 -35.662 1.00 65.88 308 THR A CA 1
ATOM 2407 C C . THR A 1 308 ? 17.284 26.869 -34.996 1.00 65.88 308 THR A C 1
ATOM 2409 O O . THR A 1 308 ? 17.219 27.880 -35.690 1.00 65.88 308 THR A O 1
ATOM 2412 N N . SER A 1 309 ? 17.449 26.939 -33.672 1.00 53.28 309 SER A N 1
ATOM 2413 C CA . SER A 1 309 ? 17.221 28.181 -32.910 1.00 53.28 309 SER A CA 1
ATOM 2414 C C . SER A 1 309 ? 18.370 29.198 -32.892 1.00 53.28 309 SER A C 1
ATOM 2416 O O . SER A 1 309 ? 18.104 30.376 -32.668 1.00 53.28 309 SER A O 1
ATOM 2418 N N . SER A 1 310 ? 19.635 28.806 -33.097 1.00 48.91 310 SER A N 1
ATOM 2419 C CA . SER A 1 310 ? 20.774 29.749 -33.195 1.00 48.91 310 SER A CA 1
ATOM 2420 C C . SER A 1 310 ? 22.105 29.064 -33.533 1.00 48.91 310 SER A C 1
ATOM 2422 O O . SER A 1 310 ? 22.302 27.878 -33.276 1.00 48.91 310 SER A O 1
ATOM 2424 N N . SER A 1 311 ? 23.066 29.831 -34.060 1.00 51.53 311 SER A N 1
ATOM 2425 C CA . SER A 1 311 ? 24.434 29.365 -34.349 1.00 51.53 311 SER A CA 1
ATOM 2426 C C . SER A 1 311 ? 25.277 29.048 -33.104 1.00 51.53 311 SER A C 1
ATOM 2428 O O . SER A 1 311 ? 26.365 28.500 -33.243 1.00 51.53 311 SER A O 1
ATOM 2430 N N . SER A 1 312 ? 24.804 29.387 -31.901 1.00 46.91 312 SER A N 1
ATOM 2431 C CA . SER A 1 312 ? 25.508 29.189 -30.626 1.00 46.91 312 SER A CA 1
ATOM 2432 C C . SER A 1 312 ? 25.444 27.764 -30.068 1.00 46.91 312 SER A C 1
ATOM 2434 O O . SER A 1 312 ? 26.244 27.449 -29.200 1.00 46.91 312 SER A O 1
ATOM 2436 N N . HIS A 1 313 ? 24.543 26.909 -30.565 1.00 53.31 313 HIS A N 1
ATOM 2437 C CA . HIS A 1 313 ? 24.427 25.503 -30.137 1.00 53.31 313 HIS A CA 1
ATOM 2438 C C . HIS A 1 313 ? 25.251 24.535 -31.008 1.00 53.31 313 HIS A C 1
ATOM 2440 O O . HIS A 1 313 ? 25.272 23.332 -30.766 1.00 53.31 313 HIS A O 1
ATOM 2446 N N . ARG A 1 314 ? 25.940 25.053 -32.037 1.00 57.88 314 ARG A N 1
ATOM 2447 C CA . ARG A 1 314 ? 26.788 24.275 -32.957 1.00 57.88 314 ARG A CA 1
ATOM 2448 C C . ARG A 1 314 ? 28.232 24.233 -32.465 1.00 57.88 314 ARG A C 1
ATOM 2450 O O . ARG A 1 314 ? 29.136 24.667 -33.174 1.00 57.88 314 ARG A O 1
ATOM 2457 N N . THR A 1 315 ? 28.438 23.801 -31.228 1.00 50.94 315 THR A N 1
ATOM 2458 C CA . THR A 1 315 ? 29.728 23.878 -30.528 1.00 50.94 315 THR A CA 1
ATOM 2459 C C . THR A 1 315 ? 30.317 22.503 -30.268 1.00 50.94 315 THR A C 1
ATOM 2461 O O . THR A 1 315 ? 29.650 21.668 -29.676 1.00 50.94 315 THR A O 1
ATOM 2464 N N . GLN A 1 316 ? 31.586 22.322 -30.631 1.00 54.19 316 GLN A N 1
ATOM 2465 C CA . GLN A 1 316 ? 32.444 21.262 -30.102 1.00 54.19 316 GLN A CA 1
ATOM 2466 C C . GLN A 1 316 ? 33.327 21.832 -28.989 1.00 54.19 316 GLN A C 1
ATOM 2468 O O . GLN A 1 316 ? 33.799 22.974 -29.083 1.00 54.19 316 GLN A O 1
ATOM 2473 N N . TYR A 1 317 ? 33.597 21.023 -27.967 1.00 53.44 317 TYR A N 1
ATOM 2474 C CA . TYR A 1 317 ? 34.547 21.349 -26.908 1.00 53.44 317 TYR A CA 1
ATOM 2475 C C . TYR A 1 317 ? 35.945 20.860 -27.296 1.00 53.44 317 TYR A C 1
ATOM 2477 O O . TYR A 1 317 ? 36.191 19.659 -27.400 1.00 53.44 317 TYR A O 1
ATOM 2485 N N . LYS A 1 318 ? 36.866 21.803 -27.522 1.00 51.84 318 LYS A N 1
ATOM 2486 C CA . LYS A 1 318 ? 38.292 21.519 -27.711 1.00 51.84 318 LYS A CA 1
ATOM 2487 C C . LYS A 1 318 ? 38.963 21.452 -26.341 1.00 51.84 318 LYS A C 1
ATOM 2489 O O . LYS A 1 318 ? 38.940 22.442 -25.608 1.00 51.84 318 LYS A O 1
ATOM 2494 N N . SER A 1 319 ? 39.592 20.321 -26.038 1.00 47.47 319 SER A N 1
ATOM 2495 C CA . SER A 1 319 ? 40.440 20.110 -24.864 1.00 47.47 319 SER A CA 1
ATOM 2496 C C . SER A 1 319 ? 41.854 19.733 -25.310 1.00 47.47 319 SER A C 1
ATOM 2498 O O . SER A 1 319 ? 42.039 18.978 -26.266 1.00 47.47 319 SER A O 1
ATOM 2500 N N . THR A 1 320 ? 42.871 20.273 -24.635 1.00 49.19 320 THR A N 1
ATOM 2501 C CA . THR A 1 320 ? 44.254 19.813 -24.830 1.00 49.19 320 THR A CA 1
ATOM 2502 C C . THR A 1 320 ? 44.537 18.734 -23.798 1.00 49.19 320 THR A C 1
ATOM 2504 O O . THR A 1 320 ? 44.536 19.021 -22.597 1.00 49.19 320 THR A O 1
ATOM 2507 N N . VAL A 1 321 ? 44.772 17.502 -24.248 1.00 45.00 321 VAL A N 1
ATOM 2508 C CA . VAL A 1 321 ? 45.188 16.403 -23.370 1.00 45.00 321 VAL A CA 1
ATOM 2509 C C . VAL A 1 321 ? 46.697 16.255 -23.487 1.00 45.00 321 VAL A C 1
ATOM 2511 O O . VAL A 1 321 ? 47.229 15.998 -24.564 1.00 45.00 321 VAL A O 1
ATOM 2514 N N . THR A 1 322 ? 47.394 16.445 -22.368 1.00 48.94 322 THR A N 1
ATOM 2515 C CA . THR A 1 322 ? 48.833 16.200 -22.261 1.00 48.94 322 THR A CA 1
ATOM 2516 C C . THR A 1 322 ? 49.050 14.837 -21.618 1.00 48.94 322 THR A C 1
ATOM 2518 O O . THR A 1 322 ? 48.838 14.674 -20.412 1.00 48.94 322 THR A O 1
ATOM 2521 N N . ASN A 1 323 ? 49.473 13.861 -22.418 1.00 44.19 323 ASN A N 1
ATOM 2522 C CA . ASN A 1 323 ? 49.805 12.518 -21.945 1.00 44.19 323 ASN A CA 1
ATOM 2523 C C . ASN A 1 323 ? 51.264 12.496 -21.468 1.00 44.19 323 ASN A C 1
ATOM 2525 O O . ASN A 1 323 ? 52.165 12.796 -22.246 1.00 44.19 323 ASN A O 1
ATOM 2529 N N . THR A 1 324 ? 51.506 12.163 -20.197 1.00 42.66 324 THR A N 1
ATOM 2530 C CA . THR A 1 324 ? 52.855 12.103 -19.602 1.00 42.66 324 THR A CA 1
ATOM 2531 C C . THR A 1 324 ? 53.162 10.689 -19.121 1.00 42.66 324 THR A C 1
ATOM 2533 O O . THR A 1 324 ? 52.493 10.192 -18.215 1.00 42.66 324 THR A O 1
ATOM 2536 N N . TYR A 1 325 ? 54.180 10.058 -19.703 1.00 39.50 325 TYR A N 1
ATOM 2537 C CA . TYR A 1 325 ? 54.623 8.702 -19.358 1.00 39.50 325 TYR A CA 1
ATOM 2538 C C . TYR A 1 325 ? 55.734 8.729 -18.295 1.00 39.50 325 TYR A C 1
ATOM 2540 O O . TYR A 1 325 ? 56.538 9.661 -18.297 1.00 39.50 325 TYR A O 1
ATOM 2548 N N . ASP A 1 326 ? 55.824 7.728 -17.415 1.00 41.12 326 ASP A N 1
ATOM 2549 C CA . ASP A 1 326 ? 56.948 7.564 -16.473 1.00 41.12 326 ASP A CA 1
ATOM 2550 C C . ASP A 1 326 ? 58.038 6.590 -16.977 1.00 41.12 326 ASP A C 1
ATOM 2552 O O . ASP A 1 326 ? 57.915 5.980 -18.040 1.00 41.12 326 ASP A O 1
ATOM 2556 N N . GLU A 1 327 ? 59.130 6.446 -16.215 1.00 38.72 327 GLU A N 1
ATOM 2557 C CA . GLU A 1 327 ? 60.271 5.570 -16.546 1.00 38.72 327 GLU A CA 1
ATOM 2558 C C . GLU A 1 327 ? 59.957 4.058 -16.517 1.00 38.72 327 GLU A C 1
ATOM 2560 O O . GLU A 1 327 ? 60.805 3.249 -16.890 1.00 38.72 327 GLU A O 1
ATOM 2565 N N . ASN A 1 328 ? 58.742 3.677 -16.106 1.00 39.84 328 ASN A N 1
ATOM 2566 C CA . ASN A 1 328 ? 58.241 2.302 -16.078 1.00 39.84 328 ASN A CA 1
ATOM 2567 C C . ASN A 1 328 ? 57.082 2.075 -17.074 1.00 39.84 328 ASN A C 1
ATOM 2569 O O . ASN A 1 328 ? 56.573 0.959 -17.169 1.00 39.84 328 ASN A O 1
ATOM 2573 N N . GLY A 1 329 ? 56.672 3.106 -17.824 1.00 38.38 329 GLY A N 1
ATOM 2574 C CA . GLY A 1 329 ? 55.607 3.045 -18.828 1.00 38.38 329 GLY A CA 1
ATOM 2575 C C . GLY A 1 329 ? 54.192 3.368 -18.334 1.00 38.38 329 GLY A C 1
ATOM 2576 O O . GLY A 1 329 ? 53.244 3.173 -19.093 1.00 38.38 329 GLY A O 1
ATOM 2577 N N . ASN A 1 330 ? 54.014 3.872 -17.109 1.00 39.53 330 ASN A N 1
ATOM 2578 C CA . ASN A 1 330 ? 52.696 4.297 -16.618 1.00 39.53 330 ASN A CA 1
ATOM 2579 C C . ASN A 1 330 ? 52.278 5.639 -17.240 1.00 39.53 330 ASN A C 1
ATOM 2581 O O . ASN A 1 330 ? 53.127 6.496 -17.480 1.00 39.53 330 ASN A O 1
ATOM 2585 N N . ILE A 1 331 ? 50.974 5.841 -17.464 1.00 43.97 331 ILE A N 1
ATOM 2586 C CA . ILE A 1 331 ? 50.420 7.040 -18.117 1.00 43.97 331 ILE A CA 1
ATOM 2587 C C . ILE A 1 331 ? 49.773 7.978 -17.088 1.00 43.97 331 ILE A C 1
ATOM 2589 O O . ILE A 1 331 ? 48.984 7.546 -16.249 1.00 43.97 331 ILE A O 1
ATOM 2593 N N . THR A 1 332 ? 50.055 9.276 -17.202 1.00 45.09 332 THR A N 1
ATOM 2594 C CA . THR A 1 332 ? 49.407 10.358 -16.445 1.00 45.09 332 THR A CA 1
ATOM 2595 C C . THR A 1 332 ? 48.787 11.375 -17.400 1.00 45.09 332 THR A C 1
ATOM 2597 O O . THR A 1 332 ? 49.502 12.026 -18.163 1.00 45.09 332 THR A O 1
ATOM 2600 N N . ASN A 1 333 ? 47.467 11.549 -17.334 1.00 48.59 333 ASN A N 1
ATOM 2601 C CA . ASN A 1 333 ? 46.726 12.448 -18.222 1.00 48.59 333 ASN A CA 1
ATOM 2602 C C . ASN A 1 333 ? 46.510 13.802 -17.534 1.00 48.59 333 ASN A C 1
ATOM 2604 O O . ASN A 1 333 ? 45.922 13.854 -16.454 1.00 48.59 333 ASN A O 1
ATOM 2608 N N . THR A 1 334 ? 46.934 14.901 -18.163 1.00 48.38 334 THR A N 1
ATOM 2609 C CA . THR A 1 334 ? 46.648 16.264 -17.680 1.00 48.38 334 THR A CA 1
ATOM 2610 C C . THR A 1 334 ? 45.853 17.033 -18.730 1.00 48.38 334 THR A C 1
ATOM 2612 O O . THR A 1 334 ? 46.324 17.213 -19.850 1.00 48.38 334 THR A O 1
ATOM 2615 N N . VAL A 1 335 ? 44.652 17.496 -18.373 1.00 51.66 335 VAL A N 1
ATOM 2616 C CA . VAL A 1 335 ? 43.785 18.293 -19.256 1.00 51.66 335 VAL A CA 1
ATOM 2617 C C . VAL A 1 335 ? 44.001 19.779 -18.981 1.00 51.66 335 VAL A C 1
ATOM 2619 O O . VAL A 1 335 ? 43.886 20.219 -17.836 1.00 51.66 335 VAL A O 1
ATOM 2622 N N . THR A 1 336 ? 44.281 20.568 -20.019 1.00 51.34 336 THR A N 1
ATOM 2623 C CA . THR A 1 336 ? 44.460 22.024 -19.903 1.00 51.34 336 THR A CA 1
ATOM 2624 C C . THR A 1 336 ? 43.696 22.790 -20.983 1.00 51.34 336 THR A C 1
ATOM 2626 O O . THR A 1 336 ? 43.974 22.688 -22.175 1.00 51.34 336 THR A O 1
ATOM 2629 N N . GLY A 1 337 ? 42.757 23.627 -20.527 1.00 50.00 337 GLY A N 1
ATOM 2630 C CA . GLY A 1 337 ? 42.021 24.591 -21.349 1.00 50.00 337 GLY A CA 1
ATOM 2631 C C . GLY A 1 337 ? 40.896 23.977 -22.184 1.00 50.00 337 GLY A C 1
ATOM 2632 O O . GLY A 1 337 ? 41.139 23.457 -23.268 1.00 50.00 337 GLY A O 1
ATOM 2633 N N . GLU A 1 338 ? 39.658 24.122 -21.710 1.00 49.66 338 GLU A N 1
ATOM 2634 C CA . GLU A 1 338 ? 38.462 23.954 -22.541 1.00 49.66 338 GLU A CA 1
ATOM 2635 C C . GLU A 1 338 ? 38.192 25.239 -23.337 1.00 49.66 338 GLU A C 1
ATOM 2637 O O . GLU A 1 338 ? 38.219 26.342 -22.786 1.00 49.66 338 GLU A O 1
ATOM 2642 N N . SER A 1 339 ? 37.897 25.107 -24.630 1.00 45.44 339 SER A N 1
ATOM 2643 C CA . SER A 1 339 ? 37.418 26.213 -25.465 1.00 45.44 339 SER A CA 1
ATOM 2644 C C . SER A 1 339 ? 36.367 25.729 -26.463 1.00 45.44 339 SER A C 1
ATOM 2646 O O . SER A 1 339 ? 36.475 24.627 -27.002 1.00 45.44 339 SER A O 1
ATOM 2648 N N . SER A 1 340 ? 35.341 26.544 -26.714 1.00 50.47 340 SER A N 1
ATOM 2649 C CA . SER A 1 340 ? 34.242 26.210 -27.628 1.00 50.47 340 SER A CA 1
ATOM 2650 C C . SER A 1 340 ? 34.544 26.666 -29.058 1.00 50.47 340 SER A C 1
ATOM 2652 O O . SER A 1 340 ? 34.997 27.789 -29.287 1.00 50.47 340 SER A O 1
ATOM 2654 N N . VAL A 1 341 ? 34.288 25.792 -30.036 1.00 52.56 341 VAL A N 1
ATOM 2655 C CA . VAL A 1 341 ? 34.559 26.047 -31.462 1.00 52.56 341 VAL A CA 1
ATOM 2656 C C . VAL A 1 341 ? 33.329 25.686 -32.311 1.00 52.56 341 VAL A C 1
ATOM 2658 O O . VAL A 1 341 ? 32.706 24.658 -32.037 1.00 52.56 341 VAL A O 1
ATOM 2661 N N . PRO A 1 342 ? 32.962 26.479 -33.342 1.00 52.56 342 PRO A N 1
ATOM 2662 C CA . PRO A 1 342 ? 31.886 26.125 -34.267 1.00 52.56 342 PRO A CA 1
ATOM 2663 C C . PRO A 1 342 ? 32.162 24.812 -35.017 1.00 52.56 342 PRO A C 1
ATOM 2665 O O . PRO A 1 342 ? 33.161 24.693 -35.723 1.00 52.56 342 PRO A O 1
ATOM 2668 N N . ALA A 1 343 ? 31.260 23.843 -34.881 1.00 53.44 343 ALA A N 1
ATOM 2669 C CA . ALA A 1 343 ? 31.435 22.480 -35.366 1.00 53.44 343 ALA A CA 1
ATOM 2670 C C . ALA A 1 343 ? 30.952 22.298 -36.817 1.00 53.44 343 ALA A C 1
ATOM 2672 O O . ALA A 1 343 ? 29.749 22.210 -37.082 1.00 53.44 343 ALA A O 1
ATOM 2673 N N . THR A 1 344 ? 31.890 22.176 -37.758 1.00 53.09 344 THR A N 1
ATOM 2674 C CA . THR A 1 344 ? 31.625 21.668 -39.113 1.00 53.09 344 THR A CA 1
ATOM 2675 C C . THR A 1 344 ? 32.623 20.570 -39.466 1.00 53.09 344 THR A C 1
ATOM 2677 O O . THR A 1 344 ? 33.834 20.762 -39.393 1.00 53.09 344 THR A O 1
ATOM 2680 N N . THR A 1 345 ? 32.127 19.406 -39.888 1.00 50.47 345 THR A N 1
ATOM 2681 C CA . THR A 1 345 ? 32.970 18.340 -40.447 1.00 50.47 345 THR A CA 1
ATOM 2682 C C . THR A 1 345 ? 32.385 17.810 -41.751 1.00 50.47 345 THR A C 1
ATOM 2684 O O . THR A 1 345 ? 31.178 17.605 -41.911 1.00 50.47 345 THR A O 1
ATOM 2687 N N . ARG A 1 346 ? 33.276 17.596 -42.723 1.00 43.62 346 ARG A N 1
ATOM 2688 C CA . ARG A 1 346 ? 32.964 16.913 -43.979 1.00 43.62 346 ARG A CA 1
ATOM 2689 C C . ARG A 1 346 ? 33.173 15.421 -43.794 1.00 43.62 346 ARG A C 1
ATOM 2691 O O . ARG A 1 346 ? 34.274 14.985 -43.471 1.00 43.62 346 ARG A O 1
ATOM 2698 N N . SER A 1 347 ? 32.126 14.643 -44.043 1.00 43.12 347 SER A N 1
ATOM 2699 C CA . SER A 1 347 ? 32.242 13.187 -44.107 1.00 43.12 347 SER A CA 1
ATOM 2700 C C . SER A 1 347 ? 33.088 12.754 -45.313 1.00 43.12 347 SER A C 1
ATOM 2702 O O . SER A 1 347 ? 33.122 13.428 -46.346 1.00 43.12 347 SER A O 1
ATOM 2704 N N . SER A 1 348 ? 33.705 11.573 -45.227 1.00 36.69 348 SER A N 1
ATOM 2705 C CA . SER A 1 348 ? 34.446 10.928 -46.329 1.00 36.69 348 SER A CA 1
ATOM 2706 C C . SER A 1 348 ? 33.596 10.641 -47.579 1.00 36.69 348 SER A C 1
ATOM 2708 O O . SER A 1 348 ? 34.137 10.322 -48.634 1.00 36.69 348 SER A O 1
ATOM 2710 N N . THR A 1 349 ? 32.270 10.784 -47.478 1.00 41.22 349 THR A N 1
ATOM 2711 C CA . THR A 1 349 ? 31.302 10.621 -48.576 1.00 41.22 349 THR A CA 1
ATOM 2712 C C . THR A 1 349 ? 30.873 11.948 -49.220 1.00 41.22 349 THR A C 1
ATOM 2714 O O . THR A 1 349 ? 30.056 11.944 -50.136 1.00 41.22 349 THR A O 1
ATOM 2717 N N . GLY A 1 350 ? 31.435 13.083 -48.784 1.00 44.25 350 GLY A N 1
ATOM 2718 C CA . GLY A 1 350 ? 31.224 14.401 -49.398 1.00 44.25 350 GLY A CA 1
ATOM 2719 C C . GLY A 1 350 ? 30.029 15.201 -48.868 1.00 44.25 350 GLY A C 1
ATOM 2720 O O . GLY A 1 350 ? 29.797 16.309 -49.346 1.00 44.25 350 GLY A O 1
ATOM 2721 N N . TYR A 1 351 ? 29.296 14.685 -47.877 1.00 53.28 351 TYR A N 1
ATOM 2722 C CA . TYR A 1 351 ? 28.197 15.402 -47.219 1.00 53.28 351 TYR A CA 1
ATOM 2723 C C . TYR A 1 351 ? 28.683 16.167 -45.981 1.00 53.28 351 TYR A C 1
ATOM 2725 O O . TYR A 1 351 ? 29.502 15.657 -45.207 1.00 53.28 351 TYR A O 1
ATOM 2733 N N . GLU A 1 352 ? 28.142 17.369 -45.786 1.00 56.22 352 GLU A N 1
ATOM 2734 C CA . GLU A 1 352 ? 28.394 18.242 -44.635 1.00 56.22 352 GLU A CA 1
ATOM 2735 C C . GLU A 1 352 ? 27.365 17.961 -43.530 1.00 56.22 352 GLU A C 1
ATOM 2737 O O . GLU A 1 352 ? 26.155 18.000 -43.767 1.00 56.22 352 GLU A O 1
ATOM 2742 N N . HIS A 1 353 ? 27.863 17.626 -42.336 1.00 61.34 353 HIS A N 1
ATOM 2743 C CA . HIS A 1 353 ? 27.063 17.375 -41.138 1.00 61.34 353 HIS A CA 1
ATOM 2744 C C . HIS A 1 353 ? 27.257 18.526 -40.147 1.00 61.34 353 HIS A C 1
ATOM 2746 O O . HIS A 1 353 ? 28.386 18.940 -39.874 1.00 61.34 353 HIS A O 1
ATOM 2752 N N . TYR A 1 354 ? 26.152 19.013 -39.586 1.00 62.12 354 TYR A N 1
ATOM 2753 C CA . TYR A 1 354 ? 26.154 20.058 -38.563 1.00 62.12 354 TYR A CA 1
ATOM 2754 C C . TYR A 1 354 ? 25.773 19.452 -37.226 1.00 62.12 354 TYR A C 1
ATOM 2756 O O . TYR A 1 354 ? 24.680 18.901 -37.105 1.00 62.12 354 TYR A O 1
ATOM 2764 N N . PHE A 1 355 ? 26.677 19.561 -36.258 1.00 65.81 355 PHE A N 1
ATOM 2765 C CA . PHE A 1 355 ? 26.510 19.019 -34.915 1.00 65.81 355 PHE A CA 1
ATOM 2766 C C . PHE A 1 355 ? 25.814 20.042 -34.018 1.00 65.81 355 PHE A C 1
ATOM 2768 O O . PHE A 1 355 ? 26.070 21.243 -34.133 1.00 65.81 355 PHE A O 1
ATOM 2775 N N . ALA A 1 356 ? 24.943 19.559 -33.141 1.00 65.69 356 ALA A N 1
ATOM 2776 C CA . ALA A 1 356 ? 24.367 20.304 -32.034 1.00 65.69 356 ALA A CA 1
ATOM 2777 C C . ALA A 1 356 ? 24.683 19.556 -30.735 1.00 65.69 356 ALA A C 1
ATOM 2779 O O . ALA A 1 356 ? 24.457 18.347 -30.664 1.00 65.69 356 ALA A O 1
ATOM 2780 N N . GLU A 1 357 ? 25.202 20.278 -29.740 1.00 70.19 357 GLU A N 1
ATOM 2781 C CA . GLU A 1 357 ? 25.487 19.750 -28.402 1.00 70.19 357 GLU A CA 1
ATOM 2782 C C . GLU A 1 357 ? 24.721 20.558 -27.348 1.00 70.19 357 GLU A C 1
ATOM 2784 O O . GLU A 1 357 ? 24.825 21.787 -27.302 1.00 70.19 357 GLU A O 1
ATOM 2789 N N . LEU A 1 358 ? 23.958 19.882 -26.486 1.00 73.00 358 LEU A N 1
ATOM 2790 C CA . LEU A 1 358 ? 23.185 20.515 -25.414 1.00 73.00 358 LEU A CA 1
ATOM 2791 C C . LEU A 1 358 ? 23.117 19.623 -24.171 1.00 73.00 358 LEU A C 1
ATOM 2793 O O . LEU A 1 358 ? 22.974 18.410 -24.278 1.00 73.00 358 LEU A O 1
ATOM 2797 N N . ASN A 1 359 ? 23.150 20.246 -22.993 1.00 76.50 359 ASN A N 1
ATOM 2798 C CA . ASN A 1 359 ? 22.788 19.607 -21.729 1.00 76.50 359 ASN A CA 1
ATOM 2799 C C . ASN A 1 359 ? 21.528 20.287 -21.194 1.00 76.50 359 ASN A C 1
ATOM 2801 O O . ASN A 1 359 ? 21.512 21.512 -21.054 1.00 76.50 359 ASN A O 1
ATOM 2805 N N . GLU A 1 360 ? 20.507 19.509 -20.852 1.00 78.69 360 GLU A N 1
ATOM 2806 C CA . GLU A 1 360 ? 19.339 20.026 -20.142 1.00 78.69 360 GLU A CA 1
ATOM 2807 C C . GLU A 1 360 ? 19.580 19.957 -18.642 1.00 78.69 360 GLU A C 1
ATOM 2809 O O . GLU A 1 360 ? 19.844 18.896 -18.072 1.00 78.69 360 GLU A O 1
ATOM 2814 N N . VAL A 1 361 ? 19.516 21.126 -18.007 1.00 80.19 361 VAL A N 1
ATOM 2815 C CA . VAL A 1 361 ? 19.776 21.294 -16.581 1.00 80.19 361 VAL A CA 1
ATOM 2816 C C . VAL A 1 361 ? 18.533 21.865 -15.917 1.00 80.19 361 VAL A C 1
ATOM 2818 O O . VAL A 1 361 ? 18.189 23.028 -16.124 1.00 80.19 361 VAL A O 1
ATOM 2821 N N . VAL A 1 362 ? 17.889 21.061 -15.075 1.00 78.81 362 VAL A N 1
ATOM 2822 C CA . VAL A 1 362 ? 16.719 21.459 -14.284 1.00 78.81 362 VAL A CA 1
ATOM 2823 C C . VAL A 1 362 ? 17.115 21.440 -12.812 1.00 78.81 362 VAL A C 1
ATOM 2825 O O . VAL A 1 362 ? 17.715 20.485 -12.330 1.00 78.81 362 VAL A O 1
ATOM 2828 N N . ASN A 1 363 ? 16.852 22.537 -12.096 1.00 79.31 363 ASN A N 1
ATOM 2829 C CA . ASN A 1 363 ? 17.244 22.727 -10.689 1.00 79.31 363 ASN A CA 1
ATOM 2830 C C . ASN A 1 363 ? 18.744 22.480 -10.392 1.00 79.31 363 ASN A C 1
ATOM 2832 O O . ASN A 1 363 ? 19.113 22.119 -9.278 1.00 79.31 363 ASN A O 1
ATOM 2836 N N . GLY A 1 364 ? 19.622 22.688 -11.382 1.00 76.12 364 GLY A N 1
ATOM 2837 C CA . GLY A 1 364 ? 21.067 22.448 -11.265 1.00 76.12 364 GLY A CA 1
ATOM 2838 C C . GLY A 1 364 ? 21.507 20.998 -11.515 1.00 76.12 364 GLY A C 1
ATOM 2839 O O . GLY A 1 364 ? 22.705 20.723 -11.476 1.00 76.12 364 GLY A O 1
ATOM 2840 N N . GLN A 1 365 ? 20.575 20.088 -11.809 1.00 81.25 365 GLN A N 1
ATOM 2841 C CA . GLN A 1 365 ? 20.852 18.697 -12.164 1.00 81.25 365 GLN A CA 1
ATOM 2842 C C . GLN A 1 365 ? 20.752 18.508 -13.679 1.00 81.25 365 GLN A C 1
ATOM 2844 O O . GLN A 1 365 ? 19.785 18.929 -14.307 1.00 81.25 365 GLN A O 1
ATOM 2849 N N . GLU A 1 366 ? 21.777 17.894 -14.261 1.00 85.31 366 GLU A N 1
ATOM 2850 C CA . GLU A 1 366 ? 21.852 17.559 -15.684 1.00 85.31 366 GLU A CA 1
ATOM 2851 C C . GLU A 1 366 ? 21.086 16.261 -15.951 1.00 85.31 366 GLU A C 1
ATOM 2853 O O . GLU A 1 366 ? 21.541 15.192 -15.547 1.00 85.31 366 GLU A O 1
ATOM 2858 N N . ILE A 1 367 ? 19.908 16.386 -16.565 1.00 84.31 367 ILE A N 1
ATOM 2859 C CA . ILE A 1 367 ? 18.908 15.312 -16.700 1.00 84.31 367 ILE A CA 1
ATOM 2860 C C . ILE A 1 367 ? 18.890 14.643 -18.080 1.00 84.31 367 ILE A C 1
ATOM 2862 O O . ILE A 1 367 ? 18.334 13.554 -18.230 1.00 84.31 367 ILE A O 1
ATOM 2866 N N . ALA A 1 368 ? 19.477 15.304 -19.075 1.00 85.62 368 ALA A N 1
ATOM 2867 C CA . ALA A 1 368 ? 19.664 14.802 -20.426 1.00 85.62 368 ALA A CA 1
ATOM 2868 C C . ALA A 1 368 ? 20.883 15.482 -21.064 1.00 85.62 368 ALA A C 1
ATOM 2870 O O . ALA A 1 368 ? 21.204 16.638 -20.758 1.00 85.62 368 ALA A O 1
ATOM 2871 N N . SER A 1 369 ? 21.542 14.772 -21.973 1.00 85.50 369 SER A N 1
ATOM 2872 C CA . SER A 1 369 ? 22.585 15.314 -22.839 1.00 85.50 369 SER A CA 1
ATOM 2873 C C . SER A 1 369 ? 22.333 14.852 -24.268 1.00 85.50 369 SER A C 1
ATOM 2875 O O . SER A 1 369 ? 21.924 13.716 -24.507 1.00 85.50 369 SER A O 1
ATOM 2877 N N . TYR A 1 370 ? 22.530 15.757 -25.219 1.00 78.81 370 TYR A N 1
ATOM 2878 C CA . TYR A 1 370 ? 22.218 15.551 -26.623 1.00 78.81 370 TYR A CA 1
ATOM 2879 C C . TYR A 1 370 ? 23.429 15.930 -27.459 1.00 78.81 370 TYR A C 1
ATOM 2881 O O . TYR A 1 370 ? 23.817 17.097 -27.470 1.00 78.81 370 TYR A O 1
ATOM 2889 N N . SER A 1 371 ? 23.951 14.971 -28.215 1.00 77.38 371 SER A N 1
ATOM 2890 C CA . SER A 1 371 ? 24.887 15.191 -29.314 1.00 77.38 371 SER A CA 1
ATOM 2891 C C . SER A 1 371 ? 24.283 14.583 -30.570 1.00 77.38 371 SER A C 1
ATOM 2893 O O . SER A 1 371 ? 24.081 13.374 -30.665 1.00 77.38 371 SER A O 1
ATOM 2895 N N . PHE A 1 372 ? 23.940 15.415 -31.546 1.00 76.44 372 PHE A N 1
ATOM 2896 C CA . PHE A 1 372 ? 23.320 14.921 -32.772 1.00 76.44 372 PHE A CA 1
ATOM 2897 C C . PHE A 1 372 ? 23.688 15.758 -33.989 1.00 76.44 372 PHE A C 1
ATOM 2899 O O . PHE A 1 372 ? 24.081 16.920 -33.870 1.00 76.44 372 PHE A O 1
ATOM 2906 N N . SER A 1 373 ? 23.558 15.168 -35.179 1.00 75.00 373 SER A N 1
ATOM 2907 C CA . SER A 1 373 ? 23.841 15.854 -36.441 1.00 75.00 373 SER A CA 1
ATOM 2908 C C . SER A 1 373 ? 22.702 15.784 -37.458 1.00 75.00 373 SER A C 1
ATOM 2910 O O . SER A 1 373 ? 21.818 14.929 -37.384 1.00 75.00 373 SER A O 1
ATOM 2912 N N . ARG A 1 374 ? 22.732 16.706 -38.427 1.00 75.00 374 ARG A N 1
ATOM 2913 C CA . ARG A 1 374 ? 21.813 16.766 -39.575 1.00 75.00 374 ARG A CA 1
ATOM 2914 C C . ARG A 1 374 ? 22.527 17.322 -40.814 1.00 75.00 374 ARG A C 1
ATOM 2916 O O . ARG A 1 374 ? 23.361 18.222 -40.682 1.00 75.00 374 ARG A O 1
ATOM 2923 N N . ARG A 1 375 ? 22.186 16.831 -42.010 1.00 72.69 375 ARG A N 1
ATOM 2924 C CA . ARG A 1 375 ? 22.653 17.349 -43.312 1.00 72.69 375 ARG A CA 1
ATOM 2925 C C . ARG A 1 375 ? 21.738 18.458 -43.826 1.00 72.69 375 ARG A C 1
ATOM 2927 O O . ARG A 1 375 ? 20.514 18.354 -43.770 1.00 72.69 375 ARG A O 1
ATOM 2934 N N . GLU A 1 376 ? 22.333 19.495 -44.406 1.00 57.38 376 GLU A N 1
ATOM 2935 C CA . GLU A 1 376 ? 21.628 20.749 -44.722 1.00 57.38 376 GLU A CA 1
ATOM 2936 C C . GLU A 1 376 ? 20.619 20.699 -45.886 1.00 57.38 376 GLU A C 1
ATOM 2938 O O . GLU A 1 376 ? 19.813 21.616 -46.014 1.00 57.38 376 GLU A O 1
ATOM 2943 N N . SER A 1 377 ? 20.630 19.667 -46.742 1.00 53.34 377 SER A N 1
ATOM 2944 C CA . SER A 1 377 ? 19.911 19.707 -48.032 1.00 53.34 377 SER A CA 1
ATOM 2945 C C . SER A 1 377 ? 18.874 18.608 -48.292 1.00 53.34 377 SER A C 1
ATOM 2947 O O . SER A 1 377 ? 18.159 18.698 -49.288 1.00 53.34 377 SER A O 1
ATOM 2949 N N . THR A 1 378 ? 18.770 17.571 -47.449 1.00 56.53 378 THR A N 1
ATOM 2950 C CA . THR A 1 378 ? 17.860 16.422 -47.701 1.00 56.53 378 THR A CA 1
ATOM 2951 C C . THR A 1 378 ? 17.264 15.743 -46.460 1.00 56.53 378 THR A C 1
ATOM 2953 O O . THR A 1 378 ? 16.409 14.868 -46.617 1.00 56.53 378 THR A O 1
ATOM 2956 N N . ASP A 1 379 ? 17.676 16.092 -45.235 1.00 62.75 379 ASP A N 1
ATOM 2957 C CA . ASP A 1 379 ? 17.466 15.174 -44.112 1.00 62.75 379 ASP A CA 1
ATOM 2958 C C . ASP A 1 379 ? 16.087 15.208 -43.446 1.00 62.75 379 ASP A C 1
ATOM 2960 O O . ASP A 1 379 ? 15.712 16.134 -42.714 1.00 62.75 379 ASP A O 1
ATOM 2964 N N . ARG A 1 380 ? 15.437 14.053 -43.616 1.00 75.31 380 ARG A N 1
ATOM 2965 C CA . ARG A 1 380 ? 14.369 13.460 -42.803 1.00 75.31 380 ARG A CA 1
ATOM 2966 C C . ARG A 1 380 ? 14.853 12.929 -41.443 1.00 75.31 380 ARG A C 1
ATOM 2968 O O . ARG A 1 380 ? 14.072 12.291 -40.748 1.00 75.31 380 ARG A O 1
ATOM 2975 N N . PHE A 1 381 ? 16.121 13.134 -41.082 1.00 82.19 381 PHE A N 1
ATOM 2976 C CA . PHE A 1 381 ? 16.766 12.511 -39.924 1.00 82.19 381 PHE A CA 1
ATOM 2977 C C . PHE A 1 381 ? 17.423 13.531 -38.990 1.00 82.19 381 PHE A C 1
ATOM 2979 O O . PHE A 1 381 ? 17.967 14.537 -39.441 1.00 82.19 381 PHE A O 1
ATOM 2986 N N . LEU A 1 382 ? 17.422 13.208 -37.699 1.00 83.19 382 LEU A N 1
ATOM 2987 C CA . LEU A 1 382 ? 18.371 13.686 -36.698 1.00 83.19 382 LEU A CA 1
ATOM 2988 C C . LEU A 1 382 ? 19.202 12.466 -36.276 1.00 83.19 382 LEU A C 1
ATOM 2990 O O . LEU A 1 382 ? 18.650 11.497 -35.750 1.00 83.19 382 LEU A O 1
ATOM 2994 N N . TYR A 1 383 ? 20.502 12.473 -36.569 1.00 84.00 383 TYR A N 1
ATOM 2995 C CA . TYR A 1 383 ? 21.409 11.366 -36.257 1.00 84.00 383 TYR A CA 1
ATOM 2996 C C . TYR A 1 383 ? 21.935 11.532 -34.833 1.00 84.00 383 TYR A C 1
ATOM 2998 O O . TYR A 1 383 ? 22.711 12.456 -34.595 1.00 84.00 383 TYR A O 1
ATOM 3006 N N . LEU A 1 384 ? 21.519 10.674 -33.899 1.00 84.62 384 LEU A N 1
ATOM 3007 C CA . LEU A 1 384 ? 21.988 10.718 -32.514 1.00 84.62 384 LEU A CA 1
ATOM 3008 C C . LEU A 1 384 ? 23.379 10.080 -32.432 1.00 84.62 384 LEU A C 1
ATOM 3010 O O . LEU A 1 384 ? 23.551 8.932 -32.844 1.00 84.62 384 LEU A O 1
ATOM 3014 N N . THR A 1 385 ? 24.358 10.799 -31.890 1.00 77.06 385 THR A N 1
ATOM 3015 C CA . THR A 1 385 ? 25.754 10.350 -31.774 1.00 77.06 385 THR A CA 1
ATOM 3016 C C . THR A 1 385 ? 26.152 10.184 -30.311 1.00 77.06 385 THR A C 1
ATOM 3018 O O . THR A 1 385 ? 25.713 10.959 -29.462 1.00 77.06 385 THR A O 1
ATOM 3021 N N . GLY A 1 386 ? 26.974 9.184 -30.010 1.00 71.62 386 GLY A N 1
ATOM 3022 C CA . GLY A 1 386 ? 27.517 8.962 -28.673 1.00 71.62 386 GLY A CA 1
ATOM 3023 C C . GLY A 1 386 ? 28.710 9.855 -28.344 1.00 71.62 386 GLY A C 1
ATOM 3024 O O . GLY A 1 386 ? 29.109 10.719 -29.127 1.00 71.62 386 GLY A O 1
ATOM 3025 N N . GLU A 1 387 ? 29.296 9.609 -27.172 1.00 72.12 387 GLU A N 1
ATOM 3026 C CA . GLU A 1 387 ? 30.528 10.268 -26.748 1.00 72.12 387 GLU A CA 1
ATOM 3027 C C . GLU A 1 387 ? 31.694 9.827 -27.634 1.00 72.12 387 GLU A C 1
ATOM 3029 O O . GLU A 1 387 ? 31.992 8.638 -27.766 1.00 72.12 387 GLU A O 1
ATOM 3034 N N . LYS A 1 388 ? 32.378 10.796 -28.242 1.00 63.53 388 LYS A N 1
ATOM 3035 C CA . LYS A 1 388 ? 33.550 10.522 -29.072 1.00 63.53 388 LYS A CA 1
ATOM 3036 C C . LYS A 1 388 ? 34.603 11.600 -28.970 1.00 63.53 388 LYS A C 1
ATOM 3038 O O . LYS A 1 388 ? 34.353 12.751 -29.332 1.00 63.53 388 LYS A O 1
ATOM 3043 N N . THR A 1 389 ? 35.805 11.151 -28.631 1.00 59.81 389 THR A N 1
ATOM 3044 C CA . THR A 1 389 ? 37.063 11.890 -28.720 1.00 59.81 389 THR A CA 1
ATOM 3045 C C . THR A 1 389 ? 37.643 11.787 -30.135 1.00 59.81 389 THR A C 1
ATOM 3047 O O . THR A 1 389 ? 38.000 10.706 -30.602 1.00 59.81 389 THR A O 1
ATOM 3050 N N . TYR A 1 390 ? 37.742 12.917 -30.830 1.00 50.94 390 TYR A N 1
ATOM 3051 C CA . TYR A 1 390 ? 38.443 13.078 -32.103 1.00 50.94 390 TYR A CA 1
ATOM 3052 C C . TYR A 1 390 ? 39.824 13.681 -31.841 1.00 50.94 390 TYR A C 1
ATOM 3054 O O . TYR A 1 390 ? 39.919 14.877 -31.567 1.00 50.94 390 TYR A O 1
ATOM 3062 N N . THR A 1 391 ? 40.887 12.888 -31.954 1.00 46.78 391 THR A N 1
ATOM 3063 C CA . THR A 1 391 ? 42.263 13.406 -31.951 1.00 46.78 391 THR A CA 1
ATOM 3064 C C . THR A 1 391 ? 42.593 14.013 -33.314 1.00 46.78 391 THR A C 1
ATOM 3066 O O . THR A 1 391 ? 42.467 13.337 -34.337 1.00 46.78 391 THR A O 1
ATOM 3069 N N . ILE A 1 392 ? 43.027 15.275 -33.338 1.00 42.62 392 ILE A N 1
ATOM 3070 C CA . ILE A 1 392 ? 43.699 15.877 -34.495 1.00 42.62 392 ILE A CA 1
ATOM 3071 C C . ILE A 1 392 ? 45.198 15.935 -34.197 1.00 42.62 392 ILE A C 1
ATOM 3073 O O . ILE A 1 392 ? 45.624 16.623 -33.270 1.00 42.62 392 ILE A O 1
ATOM 3077 N N . ASP A 1 393 ? 45.970 15.228 -35.022 1.00 37.09 393 ASP A N 1
ATOM 3078 C CA . ASP A 1 393 ? 47.434 15.214 -35.023 1.00 37.09 393 ASP A CA 1
ATOM 3079 C C . ASP A 1 393 ? 47.973 16.547 -35.584 1.00 37.09 393 ASP A C 1
ATOM 3081 O O . ASP A 1 393 ? 48.219 16.704 -36.783 1.00 37.09 393 ASP A O 1
ATOM 3085 N N . ASP A 1 394 ? 48.061 17.556 -34.714 1.00 35.19 394 ASP A N 1
ATOM 3086 C CA . ASP A 1 394 ? 48.509 18.914 -35.049 1.00 35.19 394 ASP A CA 1
ATOM 3087 C C . ASP A 1 394 ? 50.037 19.049 -34.895 1.00 35.19 394 ASP A C 1
ATOM 3089 O O . ASP A 1 394 ? 50.552 19.733 -34.014 1.00 35.19 394 ASP A O 1
ATOM 3093 N N . GLY A 1 395 ? 50.774 18.358 -35.771 1.00 33.00 395 GLY A N 1
ATOM 3094 C CA . GLY A 1 395 ? 52.129 18.736 -36.191 1.00 33.00 395 GLY A CA 1
ATOM 3095 C C . GLY A 1 395 ? 53.225 18.846 -35.116 1.00 33.00 395 GLY A C 1
ATOM 3096 O O . GLY A 1 395 ? 53.741 19.935 -34.874 1.00 33.00 395 GLY A O 1
ATOM 3097 N N . LEU A 1 396 ? 53.670 17.702 -34.584 1.00 28.59 396 LEU A N 1
ATOM 3098 C CA . LEU A 1 396 ? 54.994 17.425 -33.985 1.00 28.59 396 LEU A CA 1
ATOM 3099 C C . LEU A 1 396 ? 55.887 18.639 -33.588 1.00 28.59 396 LEU A C 1
ATOM 3101 O O . LEU A 1 396 ? 56.848 18.984 -34.286 1.00 28.59 396 LEU A O 1
ATOM 3105 N N . THR A 1 397 ? 55.687 19.216 -32.398 1.00 30.77 397 THR A N 1
ATOM 3106 C CA . THR A 1 397 ? 56.677 20.124 -31.782 1.00 30.77 397 THR A CA 1
ATOM 3107 C C . THR A 1 397 ? 57.758 19.340 -31.032 1.00 30.77 397 THR A C 1
ATOM 3109 O O . THR A 1 397 ? 57.617 19.037 -29.849 1.00 30.77 397 THR A O 1
ATOM 3112 N N . THR A 1 398 ? 58.864 19.007 -31.704 1.00 28.52 398 THR A N 1
ATOM 3113 C CA . THR A 1 398 ? 59.962 18.232 -31.100 1.00 28.52 398 THR A CA 1
ATOM 3114 C C . THR A 1 398 ? 60.823 19.043 -30.125 1.00 28.52 398 THR A C 1
ATOM 3116 O O . THR A 1 398 ? 61.493 19.997 -30.529 1.00 28.52 398 THR A O 1
ATOM 3119 N N . THR A 1 399 ? 60.965 18.557 -28.891 1.00 27.80 399 THR A N 1
ATOM 3120 C CA . THR A 1 399 ? 62.169 18.770 -28.069 1.00 27.80 399 THR A CA 1
ATOM 3121 C C . THR A 1 399 ? 62.789 17.414 -27.747 1.00 27.80 399 THR A C 1
ATOM 3123 O O . THR A 1 399 ? 62.159 16.593 -27.090 1.00 27.80 399 THR A O 1
ATOM 3126 N N . ASN A 1 400 ? 64.005 17.171 -28.244 1.00 34.19 400 ASN A N 1
ATOM 3127 C CA . ASN A 1 400 ? 64.699 15.879 -28.160 1.00 34.19 400 ASN A CA 1
ATOM 3128 C C . ASN A 1 400 ? 64.901 15.382 -26.716 1.00 34.19 400 ASN A C 1
ATOM 3130 O O . ASN A 1 400 ? 65.368 16.167 -25.893 1.00 34.19 400 ASN A O 1
ATOM 3134 N N . ASN A 1 401 ? 64.694 14.076 -26.473 1.00 32.84 401 ASN A N 1
ATOM 3135 C CA . ASN A 1 401 ? 65.598 13.162 -25.739 1.00 32.84 401 ASN A CA 1
ATOM 3136 C C . ASN A 1 401 ? 65.052 11.709 -25.756 1.00 32.84 401 ASN A C 1
ATOM 3138 O O . ASN A 1 401 ? 63.860 11.498 -25.575 1.00 32.84 401 ASN A O 1
ATOM 3142 N N . TYR A 1 402 ? 65.923 10.710 -25.960 1.00 34.84 402 TYR A N 1
ATOM 3143 C CA . TYR A 1 402 ? 65.595 9.265 -25.964 1.00 34.84 402 TYR A CA 1
ATOM 3144 C C . TYR A 1 402 ? 65.777 8.654 -24.552 1.00 34.84 402 TYR A C 1
ATOM 3146 O O . TYR A 1 402 ? 66.599 9.179 -23.796 1.00 34.84 402 TYR A O 1
ATOM 3154 N N . PRO A 1 403 ? 65.084 7.551 -24.179 1.00 38.00 403 PRO A N 1
ATOM 3155 C CA . PRO A 1 403 ? 65.651 6.218 -24.461 1.00 38.00 403 PRO A CA 1
ATOM 3156 C C . PRO A 1 403 ? 64.616 5.112 -24.781 1.00 38.00 403 PRO A C 1
ATOM 3158 O O . PRO A 1 403 ? 63.878 4.671 -23.906 1.00 38.00 403 PRO A O 1
ATOM 3161 N N . GLY A 1 404 ? 64.643 4.579 -26.008 1.00 47.16 404 GLY A N 1
ATOM 3162 C CA . GLY A 1 404 ? 63.968 3.325 -26.380 1.00 47.16 404 GLY A CA 1
ATOM 3163 C C . GLY A 1 404 ? 64.979 2.227 -26.734 1.00 47.16 404 GLY A C 1
ATOM 3164 O O . GLY A 1 404 ? 66.077 2.527 -27.208 1.00 47.16 404 GLY A O 1
ATOM 3165 N N . GLY A 1 405 ? 64.621 0.961 -26.501 1.00 53.69 405 GLY A N 1
ATOM 3166 C CA . GLY A 1 405 ? 65.407 -0.189 -26.964 1.00 53.69 405 GLY A CA 1
ATOM 3167 C C . GLY A 1 405 ? 65.325 -0.374 -28.482 1.00 53.69 405 GLY A C 1
ATOM 3168 O O . GLY A 1 405 ? 64.428 0.153 -29.137 1.00 53.69 405 GLY A O 1
ATOM 3169 N N . PHE A 1 406 ? 66.260 -1.119 -29.063 1.00 54.88 406 PHE A N 1
ATOM 3170 C CA . PHE A 1 406 ? 66.354 -1.326 -30.505 1.00 54.88 406 PHE A CA 1
ATOM 3171 C C . PHE A 1 406 ? 66.921 -2.697 -30.879 1.00 54.88 406 PHE A C 1
ATOM 3173 O O . PHE A 1 406 ? 67.724 -3.282 -30.155 1.00 54.88 406 PHE A O 1
ATOM 3180 N N . LEU A 1 407 ? 66.534 -3.202 -32.045 1.00 62.53 407 LEU A N 1
ATOM 3181 C CA . LEU A 1 407 ? 67.177 -4.336 -32.699 1.00 62.53 407 LEU A CA 1
ATOM 3182 C C . LEU A 1 407 ? 68.267 -3.833 -33.652 1.00 62.53 407 LEU A C 1
ATOM 3184 O O . LEU A 1 407 ? 68.191 -2.721 -34.175 1.00 62.53 407 LEU A O 1
ATOM 3188 N N . ILE A 1 408 ? 69.277 -4.669 -33.884 1.00 70.44 408 ILE A N 1
ATOM 3189 C CA . ILE A 1 408 ? 70.310 -4.448 -34.902 1.00 70.44 408 ILE A CA 1
ATOM 3190 C C . ILE A 1 408 ? 70.118 -5.528 -35.969 1.00 70.44 408 ILE A C 1
ATOM 3192 O O . ILE A 1 408 ? 70.214 -6.715 -35.650 1.00 70.44 408 ILE A O 1
ATOM 3196 N N . GLU A 1 409 ? 69.850 -5.121 -37.208 1.00 59.09 409 GLU A N 1
ATOM 3197 C CA . GLU A 1 409 ? 69.525 -6.012 -38.331 1.00 59.09 409 GLU A CA 1
ATOM 3198 C C . GLU A 1 409 ? 70.344 -5.690 -39.597 1.00 59.09 409 GLU A C 1
ATOM 3200 O O . GLU A 1 409 ? 70.926 -4.608 -39.722 1.00 59.09 409 GLU A O 1
ATOM 3205 N N . ASP A 1 410 ? 70.399 -6.620 -40.552 1.00 60.38 410 ASP A N 1
ATOM 3206 C CA . ASP A 1 410 ? 70.796 -6.345 -41.940 1.00 60.38 410 ASP A CA 1
ATOM 3207 C C . ASP A 1 410 ? 69.583 -6.388 -42.897 1.00 60.38 410 ASP A C 1
ATOM 3209 O O . ASP A 1 410 ? 68.467 -6.699 -42.497 1.00 60.38 410 ASP A O 1
ATOM 3213 N N . ASN A 1 411 ? 69.777 -6.071 -44.186 1.00 53.47 411 ASN A N 1
ATOM 3214 C CA . ASN A 1 411 ? 68.685 -6.064 -45.187 1.00 53.47 411 ASN A CA 1
ATOM 3215 C C . ASN A 1 411 ? 68.228 -7.475 -45.629 1.00 53.47 411 ASN A C 1
ATOM 3217 O O . ASN A 1 411 ? 67.595 -7.599 -46.681 1.00 53.47 411 ASN A O 1
ATOM 3221 N N . PHE A 1 412 ? 68.628 -8.530 -44.920 1.00 55.62 412 PHE A N 1
ATOM 3222 C CA . PHE A 1 412 ? 68.334 -9.928 -45.237 1.00 55.62 412 PHE A CA 1
ATOM 3223 C C . PHE A 1 412 ? 67.722 -10.658 -44.030 1.00 55.62 412 PHE A C 1
ATOM 3225 O O . PHE A 1 412 ? 67.854 -11.876 -43.916 1.00 55.62 412 PHE A O 1
ATOM 3232 N N . ASP A 1 413 ? 67.071 -9.901 -43.141 1.00 58.91 413 ASP A N 1
ATOM 3233 C CA . ASP A 1 413 ? 66.392 -10.368 -41.929 1.00 58.91 413 ASP A CA 1
ATOM 3234 C C . ASP A 1 413 ? 67.319 -11.139 -40.962 1.00 58.91 413 ASP A C 1
ATOM 3236 O O . ASP A 1 413 ? 66.874 -11.981 -40.177 1.00 58.91 413 ASP A O 1
ATOM 3240 N N . HIS A 1 414 ? 68.631 -10.851 -40.986 1.00 69.25 414 HIS A N 1
ATOM 3241 C CA . HIS A 1 414 ? 69.543 -11.308 -39.939 1.00 69.25 414 HIS A CA 1
ATOM 3242 C C . HIS A 1 414 ? 69.568 -10.311 -38.784 1.00 69.25 414 HIS A C 1
ATOM 3244 O O . HIS A 1 414 ? 69.996 -9.170 -38.951 1.00 69.25 414 HIS A O 1
ATOM 3250 N N . TYR A 1 415 ? 69.225 -10.773 -37.585 1.00 72.25 415 TYR A N 1
ATOM 3251 C CA . TYR A 1 415 ? 69.236 -9.971 -36.362 1.00 72.25 415 TYR A CA 1
ATOM 3252 C C . TYR A 1 415 ? 70.445 -10.307 -35.477 1.00 72.25 415 TYR A C 1
ATOM 3254 O O . TYR A 1 415 ? 70.884 -11.462 -35.411 1.00 72.25 415 TYR A O 1
ATOM 3262 N N . LEU A 1 416 ? 70.998 -9.315 -34.773 1.00 81.25 416 LEU A N 1
ATOM 3263 C CA . LEU A 1 416 ? 72.080 -9.511 -33.803 1.00 81.25 416 LEU A CA 1
ATOM 3264 C C . LEU A 1 416 ? 71.526 -10.044 -32.477 1.00 81.25 416 LEU A C 1
ATOM 3266 O O . LEU A 1 416 ? 70.890 -9.316 -31.709 1.00 81.25 416 LEU A O 1
ATOM 3270 N N . ARG A 1 417 ? 71.829 -11.307 -32.173 1.00 86.00 417 ARG A N 1
ATOM 3271 C CA . ARG A 1 417 ? 71.399 -11.987 -30.947 1.00 86.00 417 ARG A CA 1
ATOM 3272 C C . ARG A 1 417 ? 72.562 -12.216 -29.985 1.00 86.00 417 ARG A C 1
ATOM 3274 O O . ARG A 1 417 ? 73.583 -12.789 -30.368 1.00 86.00 417 ARG A O 1
ATOM 3281 N N . LEU A 1 418 ? 72.377 -11.854 -28.719 1.00 85.06 418 LEU A N 1
ATOM 3282 C CA . LEU A 1 418 ? 73.225 -12.251 -27.597 1.00 85.06 418 LEU A CA 1
ATOM 3283 C C . LEU A 1 418 ? 73.165 -13.782 -27.447 1.00 85.06 418 LEU A C 1
ATOM 3285 O O . LEU A 1 418 ? 72.152 -14.336 -27.034 1.00 85.06 418 LEU A O 1
ATOM 3289 N N . ALA A 1 419 ? 74.235 -14.478 -27.834 1.00 81.00 419 ALA A N 1
ATOM 3290 C CA . ALA A 1 419 ? 74.274 -15.943 -27.851 1.00 81.00 419 ALA A CA 1
ATOM 3291 C C . ALA A 1 419 ? 74.691 -16.525 -26.495 1.00 81.00 419 ALA A C 1
ATOM 3293 O O . ALA A 1 419 ? 74.264 -17.609 -26.104 1.00 81.00 419 ALA A O 1
ATOM 3294 N N . SER A 1 420 ? 75.567 -15.808 -25.795 1.00 79.94 420 SER A N 1
ATOM 3295 C CA . SER A 1 420 ? 76.049 -16.130 -24.457 1.00 79.94 420 SER A CA 1
ATOM 3296 C C . SER A 1 420 ? 76.562 -14.859 -23.776 1.00 79.94 420 SER A C 1
ATOM 3298 O O . SER A 1 420 ? 76.600 -13.790 -24.381 1.00 79.94 420 SER A O 1
ATOM 3300 N N . THR A 1 421 ? 77.048 -14.980 -22.543 1.00 79.56 421 THR A N 1
ATOM 3301 C CA . THR A 1 421 ? 77.682 -13.876 -21.805 1.00 79.56 421 THR A CA 1
ATOM 3302 C C . THR A 1 421 ? 78.994 -13.366 -22.423 1.00 79.56 421 THR A C 1
ATOM 3304 O O . THR A 1 421 ? 79.521 -12.360 -21.947 1.00 79.56 421 THR A O 1
ATOM 3307 N N . THR A 1 422 ? 79.530 -14.032 -23.458 1.00 79.62 422 THR A N 1
ATOM 3308 C CA . THR A 1 422 ? 80.785 -13.660 -24.145 1.00 79.62 422 THR A CA 1
ATOM 3309 C C . THR A 1 422 ? 80.691 -13.598 -25.676 1.00 79.62 422 THR A C 1
ATOM 3311 O O . THR A 1 422 ? 81.623 -13.104 -26.313 1.00 79.62 422 THR A O 1
ATOM 3314 N N . THR A 1 423 ? 79.592 -14.057 -26.293 1.00 83.38 423 THR A N 1
ATOM 3315 C CA . THR A 1 423 ? 79.458 -14.163 -27.760 1.00 83.38 423 THR A CA 1
ATOM 3316 C C . THR A 1 423 ? 78.103 -13.696 -28.297 1.00 83.38 423 THR A C 1
ATOM 3318 O O . THR A 1 423 ? 77.077 -13.757 -27.619 1.00 83.38 423 THR A O 1
ATOM 3321 N N . VAL A 1 424 ? 78.101 -13.281 -29.566 1.00 86.56 424 VAL A N 1
ATOM 3322 C CA . VAL A 1 424 ? 76.903 -12.952 -30.355 1.00 86.56 424 VAL A CA 1
ATOM 3323 C C . VAL A 1 424 ? 76.697 -13.959 -31.493 1.00 86.56 424 VAL A C 1
ATOM 3325 O O . VAL A 1 424 ? 77.621 -14.667 -31.888 1.00 86.56 424 VAL A O 1
ATOM 3328 N N . SER A 1 425 ? 75.470 -14.033 -32.003 1.00 84.94 425 SER A N 1
ATOM 3329 C CA . SER A 1 425 ? 75.023 -14.915 -33.090 1.00 84.94 425 SER A CA 1
ATOM 3330 C C . SER A 1 425 ? 74.044 -14.179 -34.006 1.00 84.94 425 SER A C 1
ATOM 3332 O O . SER A 1 425 ? 73.584 -13.086 -33.672 1.00 84.94 425 SER A O 1
ATOM 3334 N N . ASN A 1 426 ? 73.711 -14.777 -35.147 1.00 82.50 426 ASN A N 1
ATOM 3335 C CA . ASN A 1 426 ? 72.567 -14.361 -35.947 1.00 82.50 426 ASN A CA 1
ATOM 3336 C C . ASN A 1 426 ? 71.273 -15.046 -35.468 1.00 82.50 426 ASN A C 1
ATOM 3338 O O . ASN A 1 426 ? 71.276 -16.211 -35.063 1.00 82.50 426 ASN A O 1
ATOM 3342 N N . ALA A 1 427 ? 70.161 -14.325 -35.564 1.00 73.25 427 ALA A N 1
ATOM 3343 C CA . ALA A 1 427 ? 68.815 -14.884 -35.676 1.00 73.25 427 ALA A CA 1
ATOM 3344 C C . ALA A 1 427 ? 68.261 -14.565 -37.076 1.00 73.25 427 ALA A C 1
ATOM 3346 O O . ALA A 1 427 ? 68.753 -13.642 -37.718 1.00 73.25 427 ALA A O 1
ATOM 3347 N N . THR A 1 428 ? 67.280 -15.334 -37.555 1.00 70.06 428 THR A N 1
ATOM 3348 C CA . THR A 1 428 ? 66.627 -15.154 -38.880 1.00 70.06 428 THR A CA 1
ATOM 3349 C C . THR A 1 428 ? 65.135 -14.822 -38.767 1.00 70.06 428 THR A C 1
ATOM 3351 O O . THR A 1 428 ? 64.402 -14.845 -39.751 1.00 70.06 428 THR A O 1
ATOM 3354 N N . VAL A 1 429 ? 64.678 -14.556 -37.542 1.00 61.16 429 VAL A N 1
ATOM 3355 C CA . VAL A 1 429 ? 63.310 -14.179 -37.181 1.00 61.16 429 VAL A CA 1
ATOM 3356 C C . VAL A 1 429 ? 63.420 -13.122 -36.086 1.00 61.16 429 VAL A C 1
ATOM 3358 O O . VAL A 1 429 ? 64.274 -13.242 -35.203 1.00 61.16 429 VAL A O 1
ATOM 3361 N N . GLN A 1 430 ? 62.571 -12.098 -36.147 1.00 56.62 430 GLN A N 1
ATOM 3362 C CA . GLN A 1 430 ? 62.619 -10.940 -35.252 1.00 56.62 430 GLN A CA 1
ATOM 3363 C C . GLN A 1 430 ? 62.418 -11.315 -33.771 1.00 56.62 430 GLN A C 1
ATOM 3365 O O . GLN A 1 430 ? 63.122 -10.787 -32.914 1.00 56.62 430 GLN A O 1
ATOM 3370 N N . ASP A 1 431 ? 61.535 -12.274 -33.474 1.00 61.03 431 ASP A N 1
ATOM 3371 C CA . ASP A 1 431 ? 61.233 -12.731 -32.103 1.00 61.03 431 ASP A CA 1
ATOM 3372 C C . ASP A 1 431 ? 62.427 -13.398 -31.396 1.00 61.03 431 ASP A C 1
ATOM 3374 O O . ASP A 1 431 ? 62.520 -13.383 -30.169 1.00 61.03 431 ASP A O 1
ATOM 3378 N N . ASP A 1 432 ? 63.365 -13.965 -32.163 1.00 63.94 432 ASP A N 1
ATOM 3379 C CA . ASP A 1 432 ? 64.598 -14.565 -31.641 1.00 63.94 432 ASP A CA 1
ATOM 3380 C C . ASP A 1 432 ? 65.711 -13.519 -31.416 1.00 63.94 432 ASP A C 1
ATOM 3382 O O . ASP A 1 432 ? 66.778 -13.857 -30.898 1.00 63.94 432 ASP A O 1
ATOM 3386 N N . ALA A 1 433 ? 65.524 -12.263 -31.830 1.00 70.00 433 ALA A N 1
ATOM 3387 C CA . ALA A 1 433 ? 66.533 -11.215 -31.719 1.00 70.00 433 ALA A CA 1
ATOM 3388 C C . ALA A 1 433 ? 66.757 -10.757 -30.266 1.00 70.00 433 ALA A C 1
ATOM 3390 O O . ALA A 1 433 ? 65.897 -10.882 -29.397 1.00 70.00 433 ALA A O 1
ATOM 3391 N N . SER A 1 434 ? 67.923 -10.169 -29.985 1.00 74.94 434 SER A N 1
ATOM 3392 C CA . SER A 1 434 ? 68.155 -9.504 -28.697 1.00 74.94 434 SER A CA 1
ATOM 3393 C C . SER A 1 434 ? 67.875 -8.013 -28.801 1.00 74.94 434 SER A C 1
ATOM 3395 O O . SER A 1 434 ? 68.326 -7.362 -29.741 1.00 74.94 434 SER A O 1
ATOM 3397 N N . VAL A 1 435 ? 67.178 -7.468 -27.803 1.00 68.19 435 VAL A N 1
ATOM 3398 C CA . VAL A 1 435 ? 66.968 -6.022 -27.674 1.00 68.19 435 VAL A CA 1
ATOM 3399 C C . VAL A 1 435 ? 68.221 -5.373 -27.104 1.00 68.19 435 VAL A C 1
ATOM 3401 O O . VAL A 1 435 ? 68.711 -5.777 -26.046 1.00 68.19 435 VAL A O 1
ATOM 3404 N N . TRP A 1 436 ? 68.726 -4.369 -27.804 1.00 74.31 436 TRP A N 1
ATOM 3405 C CA . TRP A 1 436 ? 69.887 -3.572 -27.442 1.00 74.31 436 TRP A CA 1
ATOM 3406 C C . TRP A 1 436 ? 69.461 -2.164 -27.011 1.00 74.31 436 TRP A C 1
ATOM 3408 O O . TRP A 1 436 ? 68.399 -1.672 -27.377 1.00 74.31 436 TRP A O 1
ATOM 3418 N N . TYR A 1 437 ? 70.287 -1.515 -26.203 1.00 66.94 437 TYR A N 1
ATOM 3419 C CA . TYR A 1 437 ? 70.018 -0.216 -25.595 1.00 66.94 437 TYR A CA 1
ATOM 3420 C C . TYR A 1 437 ? 71.309 0.598 -25.565 1.00 66.94 437 TYR A C 1
ATOM 3422 O O . TYR A 1 437 ? 72.383 0.030 -25.359 1.00 66.94 437 TYR A O 1
ATOM 3430 N N . PHE A 1 438 ? 71.213 1.919 -25.707 1.00 66.94 438 PHE A N 1
ATOM 3431 C CA . PHE A 1 438 ? 72.313 2.817 -25.355 1.00 66.94 438 PHE A CA 1
ATOM 3432 C C . PHE A 1 438 ? 72.265 3.142 -23.857 1.00 66.94 438 PHE A C 1
ATOM 3434 O O . PHE A 1 438 ? 71.187 3.268 -23.274 1.00 66.94 438 PHE A O 1
ATOM 3441 N N . ASP A 1 439 ? 73.429 3.289 -23.227 1.00 62.72 439 ASP A N 1
ATOM 3442 C CA . ASP A 1 439 ? 73.556 4.001 -21.954 1.00 62.72 439 ASP A CA 1
ATOM 3443 C C . ASP A 1 439 ? 73.964 5.472 -22.168 1.00 62.72 439 ASP A C 1
ATOM 3445 O O . ASP A 1 439 ? 74.305 5.896 -23.273 1.00 62.72 439 ASP A O 1
ATOM 3449 N N . ASN A 1 440 ? 73.969 6.259 -21.088 1.00 60.72 440 ASN A N 1
ATOM 3450 C CA . ASN A 1 440 ? 74.318 7.687 -21.118 1.00 60.72 440 ASN A CA 1
ATOM 3451 C C . ASN A 1 440 ? 75.793 7.969 -21.496 1.00 60.72 440 ASN A C 1
ATOM 3453 O O . ASN A 1 440 ? 76.200 9.127 -21.538 1.00 60.72 440 ASN A O 1
ATOM 3457 N N . SER A 1 441 ? 76.611 6.934 -21.712 1.00 67.19 441 SER A N 1
ATOM 3458 C CA . SER A 1 441 ? 78.002 7.009 -22.181 1.00 67.19 441 SER A CA 1
ATOM 3459 C C . SER A 1 441 ? 78.170 6.455 -23.605 1.00 67.19 441 SER A C 1
ATOM 3461 O O . SER A 1 441 ? 79.295 6.276 -24.065 1.00 67.19 441 SER A O 1
ATOM 3463 N N . ASN A 1 442 ? 77.062 6.225 -24.322 1.00 66.38 442 ASN A N 1
ATOM 3464 C CA . ASN A 1 442 ? 77.006 5.643 -25.664 1.00 66.38 442 ASN A CA 1
ATOM 3465 C C . ASN A 1 442 ? 77.614 4.228 -25.767 1.00 66.38 442 ASN A C 1
ATOM 3467 O O . ASN A 1 442 ? 78.064 3.817 -26.841 1.00 66.38 442 ASN A O 1
ATOM 3471 N N . HIS A 1 443 ? 77.600 3.443 -24.686 1.00 79.81 443 HIS A N 1
ATOM 3472 C CA . HIS A 1 443 ? 77.816 2.001 -24.792 1.00 79.81 4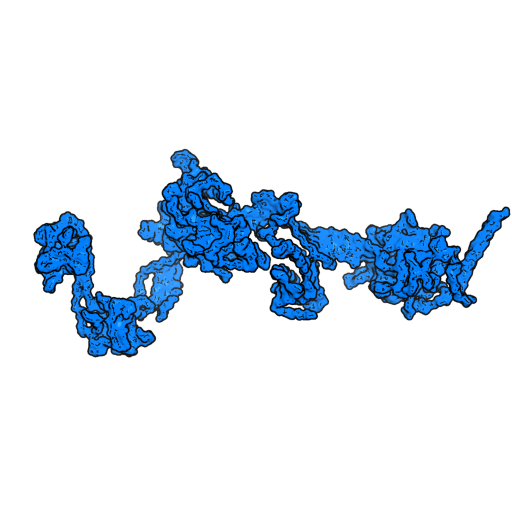43 HIS A CA 1
ATOM 3473 C C . HIS A 1 443 ? 76.511 1.308 -25.200 1.00 79.81 443 HIS A C 1
ATOM 3475 O O . HIS A 1 443 ? 75.435 1.671 -24.726 1.00 79.81 443 HIS A O 1
ATOM 3481 N N . ILE A 1 444 ? 76.608 0.272 -26.035 1.00 83.00 444 ILE A N 1
ATOM 3482 C CA . ILE A 1 444 ? 75.464 -0.552 -26.447 1.00 83.00 444 ILE A CA 1
ATOM 3483 C C . ILE A 1 444 ? 75.402 -1.795 -25.558 1.00 83.00 444 ILE A C 1
ATOM 3485 O O . ILE A 1 444 ? 76.414 -2.480 -25.423 1.00 83.00 444 ILE A O 1
ATOM 3489 N N . TYR A 1 445 ? 74.244 -2.116 -24.976 1.00 79.31 445 TYR A N 1
ATOM 3490 C CA . TYR A 1 445 ? 74.053 -3.303 -24.131 1.00 79.31 445 TYR A CA 1
ATOM 3491 C C . TYR A 1 445 ? 72.728 -4.023 -24.367 1.00 79.31 445 TYR A C 1
ATOM 3493 O O . TYR A 1 445 ? 71.757 -3.414 -24.794 1.00 79.31 445 TYR A O 1
ATOM 3501 N N . SER A 1 446 ? 72.682 -5.312 -24.038 1.00 80.88 446 SER A N 1
ATOM 3502 C CA . SER A 1 446 ? 71.457 -6.112 -23.931 1.00 80.88 446 SER A CA 1
ATOM 3503 C C . SER A 1 446 ? 71.332 -6.705 -22.520 1.00 80.88 446 SER A C 1
ATOM 3505 O O . SER A 1 446 ? 72.270 -6.622 -21.720 1.00 80.88 446 SER A O 1
ATOM 3507 N N . LEU A 1 447 ? 70.172 -7.269 -22.184 1.00 69.62 447 LEU A N 1
ATOM 3508 C CA . LEU A 1 447 ? 69.871 -7.839 -20.868 1.00 69.62 447 LEU A CA 1
ATOM 3509 C C . LEU A 1 447 ? 69.756 -9.364 -20.941 1.00 69.62 447 LEU A C 1
ATOM 3511 O O . LEU A 1 447 ? 69.059 -9.901 -21.798 1.00 69.62 447 LEU A O 1
ATOM 3515 N N . GLN A 1 448 ? 70.376 -10.057 -19.984 1.00 71.50 448 GLN A N 1
ATOM 3516 C CA . GLN A 1 448 ? 70.080 -11.462 -19.699 1.00 71.50 448 GLN A CA 1
ATOM 3517 C C . GLN A 1 448 ? 69.673 -11.569 -18.224 1.00 71.50 448 GLN A C 1
ATOM 3519 O O . GLN A 1 448 ? 70.488 -11.386 -17.316 1.00 71.50 448 GLN A O 1
ATOM 3524 N N . GLY A 1 449 ? 68.374 -11.769 -17.981 1.00 68.81 449 GLY A N 1
ATOM 3525 C CA . GLY A 1 449 ? 67.778 -11.495 -16.671 1.00 68.81 449 GLY A CA 1
ATOM 3526 C C . GLY A 1 449 ? 67.899 -10.005 -16.329 1.00 68.81 449 GLY A C 1
ATOM 3527 O O . GLY A 1 449 ? 67.562 -9.150 -17.141 1.00 68.81 449 GLY A O 1
ATOM 3528 N N . THR A 1 450 ? 68.419 -9.687 -15.144 1.00 62.66 450 THR A N 1
ATOM 3529 C CA . THR A 1 450 ? 68.648 -8.302 -14.684 1.00 62.66 450 THR A CA 1
ATOM 3530 C C . THR A 1 450 ? 70.050 -7.759 -14.994 1.00 62.66 450 THR A C 1
ATOM 3532 O O . THR A 1 450 ? 70.346 -6.611 -14.665 1.00 62.66 450 THR A O 1
ATOM 3535 N N . THR A 1 451 ? 70.938 -8.556 -15.602 1.00 70.50 451 THR A N 1
ATOM 3536 C CA . THR A 1 451 ? 72.344 -8.170 -15.828 1.00 70.50 451 THR A CA 1
ATOM 3537 C C . THR A 1 451 ? 72.558 -7.613 -17.236 1.00 70.50 451 THR A C 1
ATOM 3539 O O . THR A 1 451 ? 72.116 -8.212 -18.217 1.00 70.50 451 THR A O 1
ATOM 3542 N N . LYS A 1 452 ? 73.263 -6.476 -17.330 1.00 82.12 452 LYS A N 1
ATOM 3543 C CA . LYS A 1 452 ? 73.636 -5.819 -18.594 1.00 82.12 452 LYS A CA 1
ATOM 3544 C C . LYS A 1 452 ? 74.892 -6.453 -19.199 1.00 82.12 452 LYS A C 1
ATOM 3546 O O . LYS A 1 452 ? 75.901 -6.593 -18.511 1.00 82.12 452 LYS A O 1
ATOM 3551 N N . TYR A 1 453 ? 74.843 -6.754 -20.494 1.00 84.69 453 TYR A N 1
ATOM 3552 C CA . TYR A 1 453 ? 75.970 -7.237 -21.294 1.00 84.69 453 TYR A CA 1
ATOM 3553 C C . TYR A 1 453 ? 76.210 -6.290 -22.471 1.00 84.69 453 TYR A C 1
ATOM 3555 O O . TYR A 1 453 ? 75.360 -6.143 -23.347 1.00 84.69 453 TYR A O 1
ATOM 3563 N N . TYR A 1 454 ? 77.365 -5.632 -22.466 1.00 89.88 454 TYR A N 1
ATOM 3564 C CA . TYR A 1 454 ? 77.761 -4.574 -23.391 1.00 89.88 454 TYR A CA 1
ATOM 3565 C C . TYR A 1 454 ? 78.499 -5.134 -24.610 1.00 89.88 454 TYR A C 1
ATOM 3567 O O . TYR A 1 454 ? 79.396 -5.964 -24.451 1.00 89.88 454 TYR A O 1
ATOM 3575 N N . LEU A 1 455 ? 78.162 -4.644 -25.804 1.00 89.94 455 LEU A N 1
ATOM 3576 C CA . LEU A 1 455 ? 78.787 -4.976 -27.087 1.00 89.94 455 LEU A CA 1
ATOM 3577 C C . LEU A 1 455 ? 80.152 -4.281 -27.226 1.00 89.94 455 LEU A C 1
ATOM 3579 O O . LEU A 1 455 ? 80.263 -3.078 -26.984 1.00 89.94 455 LEU A O 1
ATOM 3583 N N . GLN A 1 456 ? 81.190 -5.026 -27.613 1.00 89.12 456 GLN A N 1
ATOM 3584 C CA . GLN A 1 456 ? 82.585 -4.568 -27.579 1.00 89.12 456 GLN A CA 1
ATOM 3585 C C . GLN A 1 456 ? 83.368 -4.872 -28.860 1.00 89.12 456 GLN A C 1
ATOM 3587 O O . GLN A 1 456 ? 83.212 -5.929 -29.477 1.00 89.12 456 GLN A O 1
ATOM 3592 N N . ASP A 1 457 ? 84.273 -3.952 -29.198 1.00 88.19 457 ASP A N 1
ATOM 3593 C CA . ASP A 1 457 ? 85.346 -4.138 -30.176 1.00 88.19 457 ASP A CA 1
ATOM 3594 C C . ASP A 1 457 ? 86.598 -4.659 -29.453 1.00 88.19 457 ASP A C 1
ATOM 3596 O O . ASP A 1 457 ? 87.431 -3.900 -28.956 1.00 88.19 457 ASP A O 1
ATOM 3600 N N . ASN A 1 458 ? 86.733 -5.983 -29.376 1.00 85.62 458 ASN A N 1
ATOM 3601 C CA . ASN A 1 458 ? 87.905 -6.627 -28.796 1.00 85.62 458 ASN A CA 1
ATOM 3602 C C . ASN A 1 458 ? 89.018 -6.740 -29.852 1.00 85.62 458 ASN A C 1
ATOM 3604 O O . ASN A 1 458 ? 89.254 -7.806 -30.425 1.00 85.62 458 ASN A O 1
ATOM 3608 N N . ASN A 1 459 ? 89.680 -5.614 -30.138 1.00 79.62 459 ASN A N 1
ATOM 3609 C CA . ASN A 1 459 ? 90.790 -5.500 -31.095 1.00 79.62 459 ASN A CA 1
ATOM 3610 C C . ASN A 1 459 ? 90.471 -6.040 -32.508 1.00 79.62 459 ASN A C 1
ATOM 3612 O O . ASN A 1 459 ? 91.291 -6.706 -33.140 1.00 79.62 459 ASN A O 1
ATOM 3616 N N . GLY A 1 460 ? 89.283 -5.728 -33.029 1.00 74.69 460 GLY A N 1
ATOM 3617 C CA . GLY A 1 460 ? 88.807 -6.144 -34.350 1.00 74.69 460 GLY A CA 1
ATOM 3618 C C . GLY A 1 460 ? 87.957 -7.414 -34.355 1.00 74.69 460 GLY A C 1
ATOM 3619 O O . GLY A 1 460 ? 87.504 -7.824 -35.420 1.00 74.69 460 GLY A O 1
ATOM 3620 N N . SER A 1 461 ? 87.710 -8.021 -33.191 1.00 81.81 461 SER A N 1
ATOM 3621 C CA . SER A 1 461 ? 86.725 -9.096 -33.017 1.00 81.81 461 SER A CA 1
ATOM 3622 C C . SER A 1 461 ? 85.515 -8.590 -32.235 1.00 81.81 461 SER A C 1
ATOM 3624 O O . SER A 1 461 ? 85.673 -7.928 -31.211 1.00 81.81 461 SER A O 1
ATOM 3626 N N . LEU A 1 462 ? 84.309 -8.916 -32.701 1.00 88.56 462 LEU A N 1
ATOM 3627 C CA . LEU A 1 462 ? 83.063 -8.550 -32.030 1.00 88.56 462 LEU A CA 1
ATOM 3628 C C . LEU A 1 462 ? 82.820 -9.473 -30.824 1.00 88.56 462 LEU A C 1
ATOM 3630 O O . LEU A 1 462 ? 82.845 -10.695 -30.968 1.00 88.56 462 LEU A O 1
ATOM 3634 N N . ALA A 1 463 ? 82.592 -8.897 -29.645 1.00 88.25 463 ALA A N 1
ATOM 3635 C CA . ALA A 1 463 ? 82.384 -9.633 -28.397 1.00 88.25 463 ALA A CA 1
ATOM 3636 C C . ALA A 1 463 ? 81.358 -8.933 -27.489 1.00 88.25 463 ALA A C 1
ATOM 3638 O O . ALA A 1 463 ? 80.898 -7.832 -27.791 1.00 88.25 463 ALA A O 1
ATOM 3639 N N . VAL A 1 464 ? 81.021 -9.556 -26.357 1.00 89.75 464 VAL A N 1
ATOM 3640 C CA . VAL A 1 464 ? 80.214 -8.946 -25.283 1.00 89.75 464 VAL A CA 1
ATOM 3641 C C . VAL A 1 464 ? 80.855 -9.172 -23.911 1.00 89.75 464 VAL A C 1
ATOM 3643 O O . VAL A 1 464 ? 81.571 -10.154 -23.712 1.00 89.75 464 VAL A O 1
ATOM 3646 N N . SER A 1 465 ? 80.614 -8.270 -22.957 1.00 85.75 465 SER A N 1
ATOM 3647 C CA . SER A 1 465 ? 81.008 -8.446 -21.548 1.00 85.75 465 SER A CA 1
ATOM 3648 C C . SER A 1 465 ? 80.169 -7.567 -20.608 1.00 85.75 465 SER A C 1
ATOM 3650 O O . SER A 1 465 ? 79.515 -6.626 -21.046 1.00 85.75 465 SER A O 1
ATOM 3652 N N . SER A 1 466 ? 80.173 -7.854 -19.305 1.00 83.56 466 SER A N 1
ATOM 3653 C CA . SER A 1 466 ? 79.387 -7.137 -18.285 1.00 83.56 466 SER A CA 1
ATOM 3654 C C . SER A 1 466 ? 79.833 -5.691 -17.997 1.00 83.56 466 SER A C 1
ATOM 3656 O O . SER A 1 466 ? 79.252 -5.040 -17.130 1.00 83.56 466 SER A O 1
ATOM 3658 N N . THR A 1 467 ? 80.857 -5.179 -18.688 1.00 81.44 467 THR A N 1
ATOM 3659 C CA . THR A 1 467 ? 81.421 -3.835 -18.470 1.00 81.44 467 THR A CA 1
ATOM 3660 C C . THR A 1 467 ? 81.436 -3.042 -19.778 1.00 81.44 467 THR A C 1
ATOM 3662 O O . THR A 1 467 ? 81.974 -3.526 -20.771 1.00 81.44 467 THR A O 1
ATOM 3665 N N . GLY A 1 468 ? 80.879 -1.828 -19.796 1.00 80.81 468 GLY A N 1
ATOM 3666 C CA . GLY A 1 468 ? 80.911 -0.947 -20.969 1.00 80.81 468 GLY A CA 1
ATOM 3667 C C . GLY A 1 468 ? 82.311 -0.377 -21.207 1.00 80.81 468 GLY A C 1
ATOM 3668 O O . GLY A 1 468 ? 82.744 0.494 -20.462 1.00 80.81 468 GLY A O 1
ATOM 3669 N N . ASN A 1 469 ? 83.015 -0.898 -22.220 1.00 82.50 469 ASN A N 1
ATOM 3670 C CA . ASN A 1 469 ? 84.389 -0.496 -22.571 1.00 82.50 469 ASN A CA 1
ATOM 3671 C C . ASN A 1 469 ? 84.543 0.045 -24.006 1.00 82.50 469 ASN A C 1
ATOM 3673 O O . ASN A 1 469 ? 85.609 0.551 -24.340 1.00 82.50 469 ASN A O 1
ATOM 3677 N N . THR A 1 470 ? 83.530 -0.115 -24.865 1.00 84.81 470 THR A N 1
ATOM 3678 C CA . THR A 1 470 ? 83.544 0.348 -26.262 1.00 84.81 470 THR A CA 1
ATOM 3679 C C . THR A 1 470 ? 82.421 1.349 -26.451 1.00 84.81 470 THR A C 1
ATOM 3681 O O . THR A 1 470 ? 81.248 0.998 -26.297 1.00 84.81 470 THR A O 1
ATOM 3684 N N . VAL A 1 471 ? 82.778 2.583 -26.787 1.00 80.25 471 VAL A N 1
ATOM 3685 C CA . VAL A 1 471 ? 81.829 3.642 -27.127 1.00 80.25 471 VAL A CA 1
ATOM 3686 C C . VAL A 1 471 ? 81.424 3.479 -28.590 1.00 80.25 471 VAL A C 1
ATOM 3688 O O . VAL A 1 471 ? 82.271 3.288 -29.465 1.00 80.25 471 VAL A O 1
ATOM 3691 N N . TRP A 1 472 ? 80.124 3.561 -28.864 1.00 76.19 472 TRP A N 1
ATOM 3692 C CA . TRP A 1 472 ? 79.562 3.387 -30.199 1.00 76.19 472 TRP A CA 1
ATOM 3693 C C . TRP A 1 472 ? 78.955 4.687 -30.714 1.00 76.19 472 TRP A C 1
ATOM 3695 O O . TRP A 1 472 ? 78.164 5.341 -30.040 1.00 76.19 472 TRP A O 1
ATOM 3705 N N . THR A 1 473 ? 79.290 5.043 -31.950 1.00 70.06 473 THR A N 1
ATOM 3706 C CA . THR A 1 473 ? 78.689 6.172 -32.664 1.00 70.06 473 THR A CA 1
ATOM 3707 C C . THR A 1 473 ? 77.757 5.642 -33.745 1.00 70.06 473 THR A C 1
ATOM 3709 O O . THR A 1 473 ? 78.193 4.890 -34.618 1.00 70.06 473 THR A O 1
ATOM 3712 N N . PHE A 1 474 ? 76.486 6.049 -33.717 1.00 57.69 474 PHE A N 1
ATOM 3713 C CA . PHE A 1 474 ? 75.552 5.803 -34.814 1.00 57.69 474 PHE A CA 1
ATOM 3714 C C . PHE A 1 474 ? 75.514 7.008 -35.759 1.00 57.69 474 PHE A C 1
ATOM 3716 O O . PHE A 1 474 ? 75.237 8.129 -35.338 1.00 57.69 474 PHE A O 1
ATOM 3723 N N . SER A 1 475 ? 75.814 6.799 -37.042 1.00 50.12 475 SER A N 1
ATOM 3724 C CA . SER A 1 475 ? 75.777 7.861 -38.053 1.00 50.12 475 SER A CA 1
ATOM 3725 C C . SER A 1 475 ? 75.517 7.291 -39.445 1.00 50.12 475 SER A C 1
ATOM 3727 O O . SER A 1 475 ? 76.139 6.305 -39.831 1.00 50.12 475 SER A O 1
ATOM 3729 N N . ASN A 1 476 ? 74.622 7.919 -40.217 1.00 53.00 476 ASN A N 1
ATOM 3730 C CA . ASN A 1 476 ? 74.257 7.506 -41.583 1.00 53.00 476 ASN A CA 1
ATOM 3731 C C . ASN A 1 476 ? 73.858 6.016 -41.699 1.00 53.00 476 ASN A C 1
ATOM 3733 O O . ASN A 1 476 ? 74.334 5.322 -42.596 1.00 53.00 476 ASN A O 1
ATOM 3737 N N . ASN A 1 477 ? 73.022 5.525 -40.775 1.00 50.84 477 ASN A N 1
ATOM 3738 C CA . ASN A 1 477 ? 72.639 4.111 -40.630 1.00 50.84 477 ASN A CA 1
ATOM 3739 C C . ASN A 1 477 ? 73.839 3.154 -40.506 1.00 50.84 477 ASN A C 1
ATOM 3741 O O . ASN A 1 477 ? 73.906 2.119 -41.164 1.00 50.84 477 ASN A O 1
ATOM 3745 N N . ARG A 1 478 ? 74.835 3.522 -39.690 1.00 63.41 478 ARG A N 1
ATOM 3746 C CA . ARG A 1 478 ? 76.011 2.688 -39.399 1.00 63.41 478 ARG A CA 1
ATOM 3747 C C . ARG A 1 478 ? 76.420 2.827 -37.945 1.00 63.41 478 ARG A C 1
ATOM 3749 O O . ARG A 1 478 ? 76.531 3.943 -37.443 1.00 63.41 478 ARG A O 1
ATOM 3756 N N . LEU A 1 479 ? 76.680 1.692 -37.302 1.00 68.75 479 LEU A N 1
ATOM 3757 C CA . LEU A 1 479 ? 77.295 1.616 -35.979 1.00 68.75 479 LEU A CA 1
ATOM 3758 C C . LEU A 1 479 ? 78.815 1.530 -36.124 1.00 68.75 479 LEU A C 1
ATOM 3760 O O . LEU A 1 479 ? 79.326 0.669 -36.842 1.00 68.75 479 LEU A O 1
ATOM 3764 N N . ILE A 1 480 ? 79.519 2.444 -35.459 1.00 76.75 480 ILE A N 1
ATOM 3765 C CA . ILE A 1 480 ? 80.969 2.622 -35.553 1.00 76.75 480 ILE A CA 1
ATOM 3766 C C . ILE A 1 480 ? 81.554 2.569 -34.138 1.00 76.75 480 ILE A C 1
ATOM 3768 O O . ILE A 1 480 ? 81.117 3.335 -33.279 1.00 76.75 480 ILE A O 1
ATOM 3772 N N . SER A 1 481 ? 82.525 1.689 -33.887 1.00 80.31 481 SER A N 1
ATOM 3773 C CA . SER A 1 481 ? 83.267 1.673 -32.619 1.00 80.31 481 SER A CA 1
ATOM 3774 C C . SER A 1 481 ? 84.193 2.891 -32.500 1.00 80.31 481 SER A C 1
ATOM 3776 O O . SER A 1 481 ? 84.657 3.439 -33.501 1.00 80.31 481 SER A O 1
ATOM 3778 N N . ASP A 1 482 ? 84.532 3.280 -31.274 1.00 79.81 482 ASP A N 1
ATOM 3779 C CA . ASP A 1 482 ? 85.613 4.226 -30.942 1.00 79.81 482 ASP A CA 1
ATOM 3780 C C . ASP A 1 482 ? 86.970 3.912 -31.612 1.00 79.81 482 ASP A C 1
ATOM 3782 O O . ASP A 1 482 ? 87.775 4.810 -31.867 1.00 79.81 482 ASP A O 1
ATOM 3786 N N . ASN A 1 483 ? 87.197 2.653 -31.987 1.00 83.69 483 ASN A N 1
ATOM 3787 C CA . ASN A 1 483 ? 88.335 2.184 -32.774 1.00 83.69 483 ASN A CA 1
ATOM 3788 C C . ASN A 1 483 ? 88.157 2.352 -34.306 1.00 83.69 483 ASN A C 1
ATOM 3790 O O . ASN A 1 483 ? 88.944 1.808 -35.084 1.00 83.69 483 ASN A O 1
ATOM 3794 N N . ASN A 1 484 ? 87.150 3.113 -34.751 1.00 81.25 484 ASN A N 1
ATOM 3795 C CA . ASN A 1 484 ? 86.782 3.371 -36.150 1.00 81.25 484 ASN A CA 1
ATOM 3796 C C . ASN A 1 484 ? 86.471 2.106 -36.978 1.00 81.25 484 ASN A C 1
ATOM 3798 O O . ASN A 1 484 ? 86.789 2.050 -38.170 1.00 81.25 484 ASN A O 1
ATOM 3802 N N . ARG A 1 485 ? 85.840 1.086 -36.377 1.00 81.19 485 ARG A N 1
ATOM 3803 C CA . ARG A 1 485 ? 85.353 -0.097 -37.109 1.00 81.19 485 ARG A CA 1
ATOM 3804 C C . ARG A 1 485 ? 83.836 -0.084 -37.247 1.00 81.19 485 ARG A C 1
ATOM 3806 O O . ARG A 1 485 ? 83.120 0.155 -36.282 1.00 81.19 485 ARG A O 1
ATOM 3813 N N . TYR A 1 486 ? 83.355 -0.379 -38.449 1.00 77.19 486 TYR A N 1
ATOM 3814 C CA . TYR A 1 486 ? 81.939 -0.521 -38.771 1.00 77.19 486 TYR A CA 1
ATOM 3815 C C . TYR A 1 486 ? 81.436 -1.905 -38.351 1.00 77.19 486 TYR A C 1
ATOM 3817 O O . TYR A 1 486 ? 82.042 -2.915 -38.718 1.00 77.19 486 TYR A O 1
ATOM 3825 N N . LEU A 1 487 ? 80.311 -1.956 -37.639 1.00 79.62 487 LEU A N 1
ATOM 3826 C CA . LEU A 1 487 ? 79.548 -3.187 -37.435 1.00 79.62 487 LEU A CA 1
ATOM 3827 C C . LEU A 1 487 ? 78.854 -3.589 -38.744 1.00 79.62 487 LEU A C 1
ATOM 3829 O O . LEU A 1 487 ? 78.284 -2.740 -39.430 1.00 79.62 487 LEU A O 1
ATOM 3833 N N . GLY A 1 488 ? 78.888 -4.877 -39.084 1.00 71.25 488 GLY A N 1
ATOM 3834 C CA . GLY A 1 488 ? 78.229 -5.411 -40.277 1.00 71.25 488 GLY A CA 1
ATOM 3835 C C . GLY A 1 488 ? 78.017 -6.919 -40.216 1.00 71.25 488 GLY A C 1
ATOM 3836 O O . GLY A 1 488 ? 78.685 -7.614 -39.454 1.00 71.25 488 GLY A O 1
ATOM 3837 N N . CYS A 1 489 ? 77.111 -7.428 -41.044 1.00 68.19 489 CYS A N 1
ATOM 3838 C CA . CYS A 1 489 ? 76.943 -8.857 -41.293 1.00 68.19 489 CYS A CA 1
ATOM 3839 C C . CYS A 1 489 ? 77.614 -9.213 -42.630 1.00 68.19 489 CYS A C 1
ATOM 3841 O O . CYS A 1 489 ? 77.505 -8.465 -43.605 1.00 68.19 489 CYS A O 1
ATOM 3843 N N . ASN A 1 490 ? 78.366 -10.315 -42.680 1.00 66.38 490 ASN A N 1
ATOM 3844 C CA . ASN A 1 490 ? 79.023 -10.771 -43.906 1.00 66.38 490 ASN A CA 1
ATOM 3845 C C . ASN A 1 490 ? 78.126 -11.718 -44.727 1.00 66.38 490 ASN A C 1
ATOM 3847 O O . ASN A 1 490 ? 77.093 -12.192 -44.264 1.00 66.38 490 ASN A O 1
ATOM 3851 N N . SER A 1 491 ? 78.553 -12.056 -45.947 1.00 57.31 491 SER A N 1
ATOM 3852 C CA . SER A 1 491 ? 77.820 -12.943 -46.870 1.00 57.31 491 SER A CA 1
ATOM 3853 C C . SER A 1 491 ? 77.637 -14.394 -46.390 1.00 57.31 491 SER A C 1
ATOM 3855 O O . SER A 1 491 ? 77.041 -15.194 -47.105 1.00 57.31 491 SER A O 1
ATOM 3857 N N . SER A 1 492 ? 78.179 -14.743 -45.221 1.00 61.91 492 SER A N 1
ATOM 3858 C CA . SER A 1 492 ? 78.023 -16.035 -44.541 1.00 61.91 492 SER A CA 1
ATOM 3859 C C . SER A 1 492 ? 77.178 -15.891 -43.265 1.00 61.91 492 SER A C 1
ATOM 3861 O O . SER A 1 492 ? 77.360 -16.652 -42.314 1.00 61.91 492 SER A O 1
ATOM 3863 N N . SER A 1 493 ? 76.316 -14.868 -43.214 1.00 66.19 493 SER A N 1
ATOM 3864 C CA . SER A 1 493 ? 75.408 -14.542 -42.104 1.00 66.19 493 SER A CA 1
ATOM 3865 C C . SER A 1 493 ? 76.106 -14.381 -40.742 1.00 66.19 493 SER A C 1
ATOM 3867 O O . SER A 1 493 ? 75.521 -14.658 -39.696 1.00 66.19 493 SER A O 1
ATOM 3869 N N . THR A 1 494 ? 77.376 -13.958 -40.740 1.00 77.00 494 THR A N 1
ATOM 3870 C CA . THR A 1 494 ? 78.176 -13.768 -39.521 1.00 77.00 494 THR A CA 1
ATOM 3871 C C . THR A 1 494 ? 78.415 -12.285 -39.246 1.00 77.00 494 THR A C 1
ATOM 3873 O O . THR A 1 494 ? 78.931 -11.563 -40.103 1.00 77.00 494 THR A O 1
ATOM 3876 N N . TRP A 1 495 ? 78.100 -11.851 -38.025 1.00 82.19 495 TRP A N 1
ATOM 3877 C CA . TRP A 1 495 ? 78.362 -10.498 -37.531 1.00 82.19 495 TRP A CA 1
ATOM 3878 C C . TRP A 1 495 ? 79.860 -10.258 -37.294 1.00 82.19 495 TRP A C 1
ATOM 3880 O O . TRP A 1 495 ? 80.536 -11.053 -36.642 1.00 82.19 495 TRP A O 1
ATOM 3890 N N . ILE A 1 496 ? 80.378 -9.156 -37.836 1.00 80.44 496 ILE A N 1
ATOM 3891 C CA . ILE A 1 496 ? 81.801 -8.804 -37.876 1.00 80.44 496 ILE A CA 1
ATOM 3892 C C . ILE A 1 496 ? 82.030 -7.305 -37.640 1.00 80.44 496 ILE A C 1
ATOM 3894 O O . ILE A 1 496 ? 81.116 -6.485 -37.736 1.00 80.44 496 ILE A O 1
ATOM 3898 N N . LEU A 1 497 ? 83.292 -6.950 -37.392 1.00 82.62 497 LEU A N 1
ATOM 3899 C CA . LEU A 1 497 ? 83.789 -5.576 -37.388 1.00 82.62 497 LEU A CA 1
ATOM 3900 C C . LEU A 1 497 ? 84.724 -5.353 -38.579 1.00 82.62 497 LEU A C 1
ATOM 3902 O O . LEU A 1 497 ? 85.673 -6.109 -38.779 1.00 82.62 497 LEU A O 1
ATOM 3906 N N . SER A 1 498 ? 84.471 -4.304 -39.361 1.00 71.12 498 SER A N 1
ATOM 3907 C CA . SER A 1 498 ? 85.229 -3.968 -40.572 1.00 71.12 498 SER A CA 1
ATOM 3908 C C . SER A 1 498 ? 85.905 -2.604 -40.456 1.00 71.12 498 SER A C 1
ATOM 3910 O O . SER A 1 498 ? 85.288 -1.632 -40.031 1.00 71.12 498 SER A O 1
ATOM 3912 N N . SER A 1 499 ? 87.158 -2.492 -40.900 1.00 71.38 499 SER A N 1
ATOM 3913 C CA . SER A 1 499 ? 87.860 -1.205 -41.046 1.00 71.38 499 SER A CA 1
ATOM 3914 C C . SER A 1 499 ? 87.502 -0.448 -42.337 1.00 71.38 499 SER A C 1
ATOM 3916 O O . SER A 1 499 ? 88.026 0.637 -42.581 1.00 71.38 499 SER A O 1
ATOM 3918 N N . THR A 1 500 ? 86.619 -0.999 -43.175 1.00 61.69 500 THR A N 1
ATOM 3919 C CA . THR A 1 500 ? 86.127 -0.376 -44.415 1.00 61.69 500 THR A CA 1
ATOM 3920 C C . THR A 1 500 ? 84.608 -0.508 -44.546 1.00 61.69 500 THR A C 1
ATOM 3922 O O . THR A 1 500 ? 84.001 -1.447 -44.028 1.00 61.69 500 THR A O 1
ATOM 3925 N N . ILE A 1 501 ? 83.980 0.439 -45.250 1.00 55.44 501 ILE A N 1
ATOM 3926 C CA . ILE A 1 501 ? 82.529 0.451 -45.485 1.00 55.44 501 ILE A CA 1
ATOM 3927 C C . ILE A 1 501 ? 82.149 -0.696 -46.447 1.00 55.44 501 ILE A C 1
ATOM 3929 O O . ILE A 1 501 ? 82.679 -0.730 -47.564 1.00 55.44 501 ILE A O 1
ATOM 3933 N N . PRO A 1 502 ? 81.202 -1.587 -46.089 1.00 52.41 502 PRO A N 1
ATOM 3934 C CA . PRO A 1 502 ? 80.643 -2.559 -47.028 1.00 52.41 502 PRO A CA 1
ATOM 3935 C C . PRO A 1 502 ? 79.924 -1.845 -48.187 1.00 52.41 502 PRO A C 1
ATOM 3937 O O . PRO A 1 502 ? 79.026 -1.035 -47.973 1.00 52.41 502 PRO A O 1
ATOM 3940 N N . THR A 1 503 ? 80.317 -2.123 -49.430 1.00 41.78 503 THR A N 1
ATOM 3941 C CA . THR A 1 503 ? 79.700 -1.583 -50.663 1.00 41.78 503 THR A CA 1
ATOM 3942 C C . THR A 1 503 ? 79.563 -2.732 -51.676 1.00 41.78 503 THR A C 1
ATOM 3944 O O . THR A 1 503 ? 80.381 -3.646 -51.658 1.00 41.78 503 THR A O 1
ATOM 3947 N N . VAL A 1 504 ? 78.525 -2.838 -52.521 1.00 36.59 504 VAL A N 1
ATOM 3948 C CA . VAL A 1 504 ? 77.933 -1.849 -53.455 1.00 36.59 504 VAL A CA 1
ATOM 3949 C C . VAL A 1 504 ? 76.400 -2.054 -53.614 1.00 36.59 504 VAL A C 1
ATOM 3951 O O . VAL A 1 504 ? 75.934 -3.187 -53.541 1.00 36.59 504 VAL A O 1
ATOM 3954 N N . ARG A 1 505 ? 75.623 -0.983 -53.894 1.00 38.72 505 ARG A N 1
ATOM 3955 C CA . ARG A 1 505 ? 74.168 -0.996 -54.233 1.00 38.72 505 ARG A CA 1
ATOM 3956 C C . ARG A 1 505 ? 73.903 -0.503 -55.681 1.00 38.72 505 ARG A C 1
ATOM 3958 O O . ARG A 1 505 ? 74.532 0.474 -56.081 1.00 38.72 505 ARG A O 1
ATOM 3965 N N . VAL A 1 506 ? 72.911 -1.050 -56.412 1.00 40.47 506 VAL A N 1
ATOM 3966 C CA . VAL A 1 506 ? 72.186 -0.361 -57.527 1.00 40.47 506 VAL A CA 1
ATOM 3967 C C . VAL A 1 506 ? 70.715 -0.818 -57.573 1.00 40.47 506 VAL A C 1
ATOM 3969 O O . VAL A 1 506 ? 70.448 -2.018 -57.602 1.00 40.47 506 VAL A O 1
ATOM 3972 N N . SER A 1 507 ? 69.755 0.114 -57.613 1.00 49.34 507 SER A N 1
ATOM 3973 C CA . SER A 1 507 ? 68.310 -0.190 -57.611 1.00 49.34 507 SER A CA 1
ATOM 3974 C C . SER A 1 507 ? 67.771 -0.544 -59.001 1.00 49.34 507 SER A C 1
ATOM 3976 O O . SER A 1 507 ? 67.833 0.286 -59.907 1.00 49.34 507 SER A O 1
ATOM 3978 N N . GLY A 1 508 ? 67.194 -1.740 -59.153 1.00 60.44 508 GLY A N 1
ATOM 3979 C CA . GLY A 1 508 ? 66.545 -2.192 -60.390 1.00 60.44 508 GLY A CA 1
ATOM 3980 C C . GLY A 1 508 ? 65.047 -2.468 -60.229 1.00 60.44 508 GLY A C 1
ATOM 3981 O O . GLY A 1 508 ? 64.470 -2.275 -59.158 1.00 60.44 508 GLY A O 1
ATOM 3982 N N . PHE A 1 509 ? 64.410 -2.932 -61.301 1.00 60.34 509 PHE A N 1
ATOM 3983 C CA . PHE A 1 509 ? 63.000 -3.307 -61.362 1.00 60.34 509 PHE A CA 1
ATOM 3984 C C . PHE A 1 509 ? 62.764 -4.498 -62.302 1.00 60.34 509 PHE A C 1
ATOM 3986 O O . PHE A 1 509 ? 63.500 -4.719 -63.258 1.00 60.34 509 PHE A O 1
ATOM 3993 N N . ARG A 1 510 ? 61.705 -5.265 -62.058 1.00 75.56 510 ARG A N 1
ATOM 3994 C CA . ARG A 1 510 ? 61.211 -6.342 -62.929 1.00 75.56 510 ARG A CA 1
ATOM 3995 C C . ARG A 1 510 ? 60.053 -5.818 -63.778 1.00 75.56 510 ARG A C 1
ATOM 3997 O O . ARG A 1 510 ? 59.313 -4.954 -63.313 1.00 75.56 510 ARG A O 1
ATOM 4004 N N . ILE A 1 511 ? 59.896 -6.341 -64.995 1.00 77.19 511 ILE A N 1
ATOM 4005 C CA . ILE A 1 511 ? 58.812 -5.985 -65.928 1.00 77.19 511 ILE A CA 1
ATOM 4006 C C . ILE A 1 511 ? 57.912 -7.208 -66.125 1.00 77.19 511 ILE A C 1
ATOM 4008 O O . ILE A 1 511 ? 58.420 -8.291 -66.431 1.00 77.19 511 ILE A O 1
ATOM 4012 N N . SER A 1 512 ? 56.595 -7.047 -65.987 1.00 75.06 512 SER A N 1
ATOM 4013 C CA . SER A 1 512 ? 55.617 -8.096 -66.298 1.00 75.06 512 SER A CA 1
ATOM 4014 C C . SER A 1 512 ? 54.366 -7.578 -67.008 1.00 75.06 512 SER A C 1
ATOM 4016 O O . SER A 1 512 ? 54.016 -6.398 -66.942 1.00 75.06 512 SER A O 1
ATOM 4018 N N . TYR A 1 513 ? 53.698 -8.496 -67.705 1.00 72.75 513 TYR A N 1
ATOM 4019 C CA . TYR A 1 513 ? 52.414 -8.298 -68.369 1.00 72.75 513 TYR A CA 1
ATOM 4020 C C . TYR A 1 513 ? 51.565 -9.555 -68.157 1.00 72.75 513 TYR A C 1
ATOM 4022 O O . TYR A 1 513 ? 51.953 -10.654 -68.566 1.00 72.75 513 TYR A O 1
ATOM 4030 N N . ASN A 1 514 ? 50.424 -9.407 -67.477 1.00 78.44 514 ASN A N 1
ATOM 4031 C CA . ASN A 1 514 ? 49.689 -10.527 -66.879 1.00 78.44 514 ASN A CA 1
ATOM 4032 C C . ASN A 1 514 ? 50.650 -11.431 -66.068 1.00 78.44 514 ASN A C 1
ATOM 4034 O O . ASN A 1 514 ? 51.463 -10.927 -65.295 1.00 78.44 514 ASN A O 1
ATOM 4038 N N . ASN A 1 515 ? 50.600 -12.750 -66.274 1.00 79.62 515 ASN A N 1
ATOM 4039 C CA . ASN A 1 515 ? 51.429 -13.733 -65.562 1.00 79.62 515 ASN A CA 1
ATOM 4040 C C . ASN A 1 515 ? 52.810 -13.982 -66.211 1.00 79.62 515 ASN A C 1
ATOM 4042 O O . ASN A 1 515 ? 53.508 -14.916 -65.816 1.00 79.62 515 ASN A O 1
ATOM 4046 N N . TYR A 1 516 ? 53.207 -13.188 -67.214 1.00 79.38 516 TYR A N 1
ATOM 4047 C CA . TYR A 1 516 ? 54.501 -13.320 -67.889 1.00 79.38 516 TYR A CA 1
ATOM 4048 C C . TYR A 1 516 ? 55.468 -12.213 -67.466 1.00 79.38 516 TYR A C 1
ATOM 4050 O O . TYR A 1 516 ? 55.137 -11.028 -67.496 1.00 79.38 516 TYR A O 1
ATOM 4058 N N . TYR A 1 517 ? 56.690 -12.607 -67.119 1.00 80.94 517 TYR A N 1
ATOM 4059 C CA . TYR A 1 517 ? 57.794 -11.735 -66.725 1.00 80.94 517 TYR A CA 1
ATOM 4060 C C . TYR A 1 517 ? 58.851 -11.672 -67.828 1.00 80.94 517 TYR A C 1
ATOM 4062 O O . TYR A 1 517 ? 59.188 -12.696 -68.425 1.00 80.94 517 TYR A O 1
ATOM 4070 N N . LEU A 1 518 ? 59.401 -10.484 -68.081 1.00 83.12 518 LEU A N 1
ATOM 4071 C CA . LEU A 1 518 ? 60.440 -10.276 -69.089 1.00 83.12 518 LEU A CA 1
ATOM 4072 C C . LEU A 1 518 ? 61.778 -10.873 -68.616 1.00 83.12 518 LEU A C 1
ATOM 4074 O O . LEU A 1 518 ? 62.330 -10.452 -67.594 1.00 83.12 518 LEU A O 1
ATOM 4078 N N . ASN A 1 519 ? 62.309 -11.835 -69.370 1.00 84.25 519 ASN A N 1
ATOM 4079 C CA . ASN A 1 519 ? 63.584 -12.500 -69.105 1.00 84.25 519 ASN A CA 1
ATOM 4080 C C . ASN A 1 519 ? 64.539 -12.301 -70.298 1.00 84.25 519 ASN A C 1
ATOM 4082 O O . ASN A 1 519 ? 64.123 -12.321 -71.453 1.00 84.25 519 ASN A O 1
ATOM 4086 N N . ALA A 1 520 ? 65.819 -12.089 -70.013 1.00 78.94 520 ALA A N 1
ATOM 4087 C CA . ALA A 1 520 ? 66.910 -12.109 -70.975 1.00 78.94 520 ALA A CA 1
ATOM 4088 C C . ALA A 1 520 ? 67.880 -13.241 -70.600 1.00 78.94 520 ALA A C 1
ATOM 4090 O O . ALA A 1 520 ? 68.648 -13.133 -69.641 1.00 78.94 520 ALA A O 1
ATOM 4091 N N . SER A 1 521 ? 67.840 -14.332 -71.364 1.00 63.44 521 SER A N 1
ATOM 4092 C CA . SER A 1 521 ? 68.573 -15.572 -71.087 1.00 63.44 521 SER A CA 1
ATOM 4093 C C . SER A 1 521 ? 69.722 -15.777 -72.079 1.00 63.44 521 SER A C 1
ATOM 4095 O O . SER A 1 521 ? 69.721 -16.731 -72.855 1.00 63.44 521 SER A O 1
ATOM 4097 N N . GLY A 1 522 ? 70.695 -14.861 -72.083 1.00 64.88 522 GLY A N 1
ATOM 4098 C CA . GLY A 1 522 ? 71.860 -14.921 -72.970 1.00 64.88 522 GLY A CA 1
ATOM 4099 C C . GLY A 1 522 ? 72.350 -13.541 -73.405 1.00 64.88 522 GLY A C 1
ATOM 4100 O O . GLY A 1 522 ? 72.233 -12.573 -72.661 1.00 64.88 522 GLY A O 1
ATOM 4101 N N . THR A 1 523 ? 72.913 -13.460 -74.613 1.00 59.53 523 THR A N 1
ATOM 4102 C CA . THR A 1 523 ? 73.551 -12.246 -75.160 1.00 59.53 523 THR A CA 1
ATOM 4103 C C . THR A 1 523 ? 72.813 -11.624 -76.355 1.00 59.53 523 THR A C 1
ATOM 4105 O O . THR A 1 523 ? 73.343 -10.693 -76.955 1.00 59.53 523 THR A O 1
ATOM 4108 N N . ALA A 1 524 ? 71.626 -12.129 -76.722 1.00 61.06 524 ALA A N 1
ATOM 4109 C CA . ALA A 1 524 ? 70.858 -11.654 -77.886 1.00 61.06 524 ALA A CA 1
ATOM 4110 C C . ALA A 1 524 ? 69.319 -11.709 -77.727 1.00 61.06 524 ALA A C 1
ATOM 4112 O O . ALA A 1 524 ? 68.629 -10.808 -78.212 1.00 61.06 524 ALA A O 1
ATOM 4113 N N . ASP A 1 525 ? 68.784 -12.723 -77.035 1.00 73.44 525 ASP A N 1
ATOM 4114 C CA . ASP A 1 525 ? 67.350 -13.056 -77.068 1.00 73.44 525 ASP A CA 1
ATOM 4115 C C . ASP A 1 525 ? 66.572 -12.698 -75.788 1.00 73.44 525 ASP A C 1
ATOM 4117 O O . ASP A 1 525 ? 67.090 -12.763 -74.668 1.00 73.44 525 ASP A O 1
ATOM 4121 N N . ILE A 1 526 ? 65.289 -12.374 -75.977 1.00 84.75 526 ILE A N 1
ATOM 4122 C CA . ILE A 1 526 ? 64.283 -12.157 -74.929 1.00 84.75 526 ILE A CA 1
ATOM 4123 C C . ILE A 1 526 ? 63.355 -13.374 -74.826 1.00 84.75 526 ILE A C 1
ATOM 4125 O O . ILE A 1 526 ? 62.895 -13.914 -75.831 1.00 84.75 526 ILE A O 1
ATOM 4129 N N . THR A 1 527 ? 63.033 -13.775 -73.598 1.00 81.31 527 THR A N 1
ATOM 4130 C CA . THR A 1 527 ? 62.132 -14.884 -73.259 1.00 81.31 527 THR A CA 1
ATOM 4131 C C . THR A 1 527 ? 61.112 -14.466 -72.187 1.00 81.31 527 THR A C 1
ATOM 4133 O O . THR A 1 527 ? 61.150 -13.349 -71.662 1.00 81.31 527 THR A O 1
ATOM 4136 N N . SER A 1 528 ? 60.165 -15.354 -71.865 1.00 81.62 528 SER A N 1
ATOM 4137 C CA . SER A 1 528 ? 59.178 -15.140 -70.797 1.00 81.62 528 SER A CA 1
ATOM 4138 C C . SER A 1 528 ? 59.368 -16.114 -69.641 1.00 81.62 528 SER A C 1
ATOM 4140 O O . SER A 1 528 ? 59.317 -17.328 -69.832 1.00 81.62 528 SER A O 1
ATOM 4142 N N . GLY A 1 529 ? 59.496 -15.577 -68.430 1.00 76.44 529 GLY A N 1
ATOM 4143 C CA . GLY A 1 529 ? 59.315 -16.325 -67.188 1.00 76.44 529 GLY A CA 1
ATOM 4144 C C . GLY A 1 529 ? 57.850 -16.330 -66.739 1.00 76.44 529 GLY A C 1
ATOM 4145 O O . GLY A 1 529 ? 57.106 -15.402 -67.048 1.00 76.44 529 GLY A O 1
ATOM 4146 N N . THR A 1 530 ? 57.426 -17.343 -65.982 1.00 75.69 530 THR A N 1
ATOM 4147 C CA . THR A 1 530 ? 56.073 -17.427 -65.380 1.00 75.69 530 THR A CA 1
ATOM 4148 C C . THR A 1 530 ? 56.047 -17.066 -63.891 1.00 75.69 530 THR A C 1
ATOM 4150 O O . THR A 1 530 ? 54.996 -17.100 -63.259 1.00 75.69 530 THR A O 1
ATOM 4153 N N . THR A 1 531 ? 57.199 -16.717 -63.309 1.00 69.25 531 THR A N 1
ATOM 4154 C CA . THR A 1 531 ? 57.325 -16.295 -61.905 1.00 69.25 531 THR A CA 1
ATOM 4155 C C . THR A 1 531 ? 58.275 -15.108 -61.769 1.00 69.25 531 THR A C 1
ATOM 4157 O O . THR A 1 531 ? 59.221 -14.967 -62.550 1.00 69.25 531 THR A O 1
ATOM 4160 N N . ALA A 1 532 ? 58.096 -14.297 -60.723 1.00 62.56 532 ALA A N 1
ATOM 4161 C CA . ALA A 1 532 ? 58.976 -13.163 -60.437 1.00 62.56 532 ALA A CA 1
ATOM 4162 C C . ALA A 1 532 ? 60.452 -13.568 -60.224 1.00 62.56 532 ALA A C 1
ATOM 4164 O O . ALA A 1 532 ? 61.349 -12.784 -60.522 1.00 62.56 532 ALA A O 1
ATOM 4165 N N . ASN A 1 533 ? 60.720 -14.797 -59.767 1.00 62.78 533 ASN A N 1
ATOM 4166 C CA . ASN A 1 533 ? 62.081 -15.323 -59.592 1.00 62.78 533 ASN A CA 1
ATOM 4167 C C . ASN A 1 533 ? 62.773 -15.646 -60.925 1.00 62.78 533 ASN A C 1
ATOM 4169 O O . ASN A 1 533 ? 63.996 -15.620 -61.003 1.00 62.78 533 ASN A O 1
ATOM 4173 N N . SER A 1 534 ? 61.993 -15.899 -61.978 1.00 66.62 534 SER A N 1
ATOM 4174 C CA . SER A 1 534 ? 62.477 -16.055 -63.355 1.00 66.62 534 SER A CA 1
ATOM 4175 C C . SER A 1 534 ? 62.530 -14.738 -64.146 1.00 66.62 534 SER A C 1
ATOM 4177 O O . SER A 1 534 ? 62.731 -14.773 -65.355 1.00 66.62 534 SER A O 1
ATOM 4179 N N . ALA A 1 535 ? 62.325 -13.584 -63.505 1.00 70.62 535 ALA A N 1
ATOM 4180 C CA . ALA A 1 535 ? 62.358 -12.277 -64.158 1.00 70.62 535 ALA A CA 1
ATOM 4181 C C . ALA A 1 535 ? 63.772 -11.678 -64.159 1.00 70.62 535 ALA A C 1
ATOM 4183 O O . ALA A 1 535 ? 64.432 -11.629 -63.118 1.00 70.62 535 ALA A O 1
ATOM 4184 N N . THR A 1 536 ? 64.204 -11.135 -65.298 1.00 78.25 536 THR A N 1
ATOM 4185 C CA . THR A 1 536 ? 65.427 -10.325 -65.353 1.00 78.25 536 THR A CA 1
ATOM 4186 C C . THR A 1 536 ? 65.193 -8.991 -64.644 1.00 78.25 536 THR A C 1
ATOM 4188 O O . THR A 1 536 ? 64.118 -8.396 -64.748 1.00 78.25 536 THR A O 1
ATOM 4191 N N . VAL A 1 537 ? 66.203 -8.524 -63.908 1.00 68.25 537 VAL A N 1
ATOM 4192 C CA . VAL A 1 537 ? 66.202 -7.190 -63.299 1.00 68.25 537 VAL A CA 1
ATOM 4193 C C . VAL A 1 537 ? 66.717 -6.177 -64.317 1.00 68.25 537 VAL A C 1
ATOM 4195 O O . VAL A 1 537 ? 67.780 -6.354 -64.913 1.00 68.25 537 VAL A O 1
ATOM 4198 N N . TRP A 1 538 ? 65.944 -5.117 -64.498 1.00 76.81 538 TRP A N 1
ATOM 4199 C CA . TRP A 1 538 ? 66.178 -4.015 -65.415 1.00 76.81 538 TRP A CA 1
ATOM 4200 C C . TRP A 1 538 ? 66.427 -2.717 -64.646 1.00 76.81 538 TRP A C 1
ATOM 4202 O O . TRP A 1 538 ? 66.078 -2.579 -63.476 1.00 76.81 538 TRP A O 1
ATOM 4212 N N . TYR A 1 539 ? 67.045 -1.755 -65.311 1.00 70.12 539 TYR A N 1
ATOM 4213 C CA . TYR A 1 539 ? 67.485 -0.478 -64.766 1.00 70.12 539 TYR A CA 1
ATOM 4214 C C . TYR A 1 539 ? 67.188 0.612 -65.799 1.00 70.12 539 TYR A C 1
ATOM 4216 O O . TYR A 1 539 ? 67.192 0.333 -66.998 1.00 70.12 539 TYR A O 1
ATOM 4224 N N . VAL A 1 540 ? 66.940 1.849 -65.359 1.00 66.88 540 VAL A N 1
ATOM 4225 C CA . VAL A 1 540 ? 66.843 3.006 -66.266 1.00 66.88 540 VAL A CA 1
ATOM 4226 C C . VAL A 1 540 ? 68.161 3.775 -66.220 1.00 66.88 540 VAL A C 1
ATOM 4228 O O . VAL A 1 540 ? 68.657 4.098 -65.141 1.00 66.88 540 VAL A O 1
ATOM 4231 N N . GLU A 1 541 ? 68.736 4.076 -67.381 1.00 68.56 541 GLU A N 1
ATOM 4232 C CA . GLU A 1 541 ? 69.933 4.908 -67.499 1.00 68.56 541 GLU A CA 1
ATOM 4233 C C . GLU A 1 541 ? 69.595 6.373 -67.167 1.00 68.56 541 GLU A C 1
ATOM 4235 O O . GLU A 1 541 ? 68.706 6.993 -67.765 1.00 68.56 541 GLU A O 1
ATOM 4240 N N . SER A 1 542 ? 70.314 6.936 -66.192 1.00 51.16 542 SER A N 1
ATOM 4241 C CA . SER A 1 542 ? 70.086 8.304 -65.720 1.00 51.16 542 SER A CA 1
ATOM 4242 C C . SER A 1 542 ? 70.290 9.321 -66.848 1.00 51.16 542 SER A C 1
ATOM 4244 O O . SER A 1 542 ? 71.284 9.274 -67.571 1.00 51.16 542 SER A O 1
ATOM 4246 N N . GLY A 1 543 ? 69.335 10.238 -67.012 1.00 57.59 543 GLY A N 1
ATOM 4247 C CA . GLY A 1 543 ? 69.385 11.313 -68.009 1.00 57.59 543 GLY A CA 1
ATOM 4248 C C . GLY A 1 543 ? 69.045 10.920 -69.453 1.00 57.59 543 GLY A C 1
ATOM 4249 O O . GLY A 1 543 ? 68.911 11.815 -70.279 1.00 57.59 543 GLY A O 1
ATOM 4250 N N . THR A 1 544 ? 68.870 9.630 -69.769 1.00 66.00 544 THR A N 1
ATOM 4251 C CA . THR A 1 544 ? 68.542 9.168 -71.139 1.00 66.00 544 THR A CA 1
ATOM 4252 C C . THR A 1 544 ? 67.323 8.253 -71.230 1.00 66.00 544 THR A C 1
ATOM 4254 O O . THR A 1 544 ? 66.848 7.997 -72.325 1.00 66.00 544 THR A O 1
ATOM 4257 N N . SER A 1 545 ? 66.779 7.772 -70.109 1.00 66.25 545 SER A N 1
ATOM 4258 C CA . SER A 1 545 ? 65.569 6.929 -70.066 1.00 66.25 545 SER A CA 1
ATOM 4259 C C . SER A 1 545 ? 65.662 5.577 -70.800 1.00 66.25 545 SER A C 1
ATOM 4261 O O . SER A 1 545 ? 64.653 4.873 -70.905 1.00 66.25 545 SER A O 1
ATOM 4263 N N . TYR A 1 546 ? 66.851 5.168 -71.260 1.00 75.69 546 TYR A N 1
ATOM 4264 C CA . TYR A 1 546 ? 67.086 3.834 -71.819 1.00 75.69 546 TYR A CA 1
ATOM 4265 C C . TYR A 1 546 ? 66.960 2.760 -70.741 1.00 75.69 546 TYR A C 1
ATOM 4267 O O . TYR A 1 546 ? 67.428 2.942 -69.617 1.00 75.69 546 TYR A O 1
ATOM 4275 N N . VAL A 1 547 ? 66.378 1.614 -71.094 1.00 76.56 547 VAL A N 1
ATOM 4276 C CA . VAL A 1 547 ? 66.251 0.470 -70.183 1.00 76.56 547 VAL A CA 1
ATOM 4277 C C . VAL A 1 547 ? 67.354 -0.546 -70.459 1.00 76.56 547 VAL A C 1
ATOM 4279 O O . VAL A 1 547 ? 67.551 -0.955 -71.603 1.00 76.56 547 VAL A O 1
ATOM 4282 N N . TYR A 1 548 ? 68.075 -0.958 -69.416 1.00 76.12 548 TYR A N 1
ATOM 4283 C CA . TYR A 1 548 ? 69.194 -1.896 -69.510 1.00 76.12 548 TYR A CA 1
ATOM 4284 C C . TYR A 1 548 ? 69.158 -2.973 -68.423 1.00 76.12 548 TYR A C 1
ATOM 4286 O O . TYR A 1 548 ? 68.481 -2.834 -67.411 1.00 76.12 548 TYR A O 1
ATOM 4294 N N . THR A 1 549 ? 69.916 -4.046 -68.619 1.00 78.12 549 THR A N 1
ATOM 4295 C CA . THR A 1 549 ? 70.224 -5.074 -67.619 1.00 78.12 549 THR A CA 1
ATOM 4296 C C . THR A 1 549 ? 71.731 -5.365 -67.605 1.00 78.12 549 THR A C 1
ATOM 4298 O O . THR A 1 549 ? 72.476 -4.874 -68.459 1.00 78.12 549 THR A O 1
ATOM 4301 N N . ILE A 1 550 ? 72.203 -6.132 -66.621 1.00 64.19 550 ILE A N 1
ATOM 4302 C CA . ILE A 1 550 ? 73.598 -6.570 -66.508 1.00 64.19 550 ILE A CA 1
ATOM 4303 C C . ILE A 1 550 ? 73.618 -8.098 -66.482 1.00 64.19 550 ILE A C 1
ATOM 4305 O O . ILE A 1 550 ? 73.096 -8.715 -65.559 1.00 64.19 550 ILE A O 1
ATOM 4309 N N . ILE A 1 551 ? 74.252 -8.703 -67.487 1.00 67.25 551 ILE A N 1
ATOM 4310 C CA . ILE A 1 551 ? 74.406 -10.156 -67.625 1.00 67.25 551 ILE A CA 1
ATOM 4311 C C . ILE A 1 551 ? 75.904 -10.441 -67.724 1.00 67.25 551 ILE A C 1
ATOM 4313 O O . ILE A 1 551 ? 76.586 -9.873 -68.577 1.00 67.25 551 ILE A O 1
ATOM 4317 N N . ASN A 1 552 ? 76.433 -11.291 -66.837 1.00 61.16 552 ASN A N 1
ATOM 4318 C CA . ASN A 1 552 ? 77.867 -11.610 -66.749 1.00 61.16 552 ASN A CA 1
ATOM 4319 C C . ASN A 1 552 ? 78.760 -10.349 -66.752 1.00 61.16 552 ASN A C 1
ATOM 4321 O O . ASN A 1 552 ? 79.680 -10.221 -67.560 1.00 61.16 552 ASN A O 1
ATOM 4325 N N . TYR A 1 553 ? 78.433 -9.385 -65.883 1.00 54.94 553 TYR A N 1
ATOM 4326 C CA . TYR A 1 553 ? 79.093 -8.072 -65.747 1.00 54.94 553 TYR A CA 1
ATOM 4327 C C . TYR A 1 553 ? 79.063 -7.163 -66.994 1.00 54.94 553 TYR A C 1
ATOM 4329 O O . TYR A 1 553 ? 79.585 -6.051 -66.952 1.00 54.94 553 TYR A O 1
ATOM 4337 N N . THR A 1 554 ? 78.415 -7.582 -68.083 1.00 59.66 554 THR A N 1
ATOM 4338 C CA . THR A 1 554 ? 78.259 -6.795 -69.313 1.00 59.66 554 THR A CA 1
ATOM 4339 C C . THR A 1 554 ? 76.886 -6.124 -69.334 1.00 59.66 554 THR A C 1
ATOM 4341 O O . THR A 1 554 ? 75.876 -6.756 -69.022 1.00 59.66 554 THR A O 1
ATOM 4344 N N . ARG A 1 555 ? 76.838 -4.834 -69.690 1.00 74.62 555 ARG A N 1
ATOM 4345 C CA . ARG A 1 555 ? 75.589 -4.063 -69.796 1.00 74.62 555 ARG A CA 1
ATOM 4346 C C . ARG A 1 555 ? 74.914 -4.318 -71.145 1.00 74.62 555 ARG A C 1
ATOM 4348 O O . ARG A 1 555 ? 75.557 -4.191 -72.184 1.00 74.62 555 ARG A O 1
ATOM 4355 N N . TYR A 1 556 ? 73.615 -4.600 -71.113 1.00 78.94 556 TYR A N 1
ATOM 4356 C CA . TYR A 1 556 ? 72.778 -4.800 -72.295 1.00 78.94 556 TYR A CA 1
ATOM 4357 C C . TYR A 1 556 ? 71.539 -3.905 -72.241 1.00 78.94 556 TYR A C 1
ATOM 4359 O O . TYR A 1 556 ? 70.771 -3.970 -71.286 1.00 78.94 556 TYR A O 1
ATOM 4367 N N . TYR A 1 557 ? 71.328 -3.095 -73.273 1.00 82.19 557 TYR A N 1
ATOM 4368 C CA . TYR A 1 557 ? 70.152 -2.253 -73.475 1.00 82.19 557 TYR A CA 1
ATOM 4369 C C . TYR A 1 557 ? 69.046 -3.030 -74.195 1.00 82.19 557 TYR A C 1
ATOM 4371 O O . TYR A 1 557 ? 69.316 -3.779 -75.137 1.00 82.19 557 TYR A O 1
ATOM 4379 N N . LEU A 1 558 ? 67.803 -2.838 -73.760 1.00 83.88 558 LEU A N 1
ATOM 4380 C CA . LEU A 1 558 ? 66.607 -3.385 -74.399 1.00 83.88 558 LEU A CA 1
ATOM 4381 C C . LEU A 1 558 ? 66.282 -2.572 -75.664 1.00 83.88 558 LEU A C 1
ATOM 4383 O O . LEU A 1 558 ? 66.361 -1.344 -75.647 1.00 83.88 558 LEU A O 1
ATOM 4387 N N . TYR A 1 559 ? 65.932 -3.240 -76.762 1.00 77.88 559 TYR A N 1
ATOM 4388 C CA . TYR A 1 559 ? 65.576 -2.597 -78.031 1.00 77.88 559 TYR A CA 1
ATOM 4389 C C . TYR A 1 559 ? 64.662 -3.491 -78.889 1.00 77.88 559 TYR A C 1
ATOM 4391 O O . TYR A 1 559 ? 64.287 -4.593 -78.489 1.00 77.88 559 TYR A O 1
ATOM 4399 N N . TYR A 1 560 ? 64.312 -3.020 -80.086 1.00 72.81 560 TYR A N 1
ATOM 4400 C CA . TYR A 1 560 ? 63.599 -3.783 -81.112 1.00 72.81 560 TYR A CA 1
ATOM 4401 C C . TYR A 1 560 ? 64.261 -3.584 -82.485 1.00 72.81 560 TYR A C 1
ATOM 4403 O O . TYR A 1 560 ? 64.907 -2.559 -82.725 1.00 72.81 560 TYR A O 1
ATOM 4411 N N . VAL A 1 561 ? 64.101 -4.563 -83.381 1.00 66.00 561 VAL A N 1
ATOM 4412 C CA . VAL A 1 561 ? 64.591 -4.502 -84.777 1.00 66.00 561 VAL A CA 1
ATOM 4413 C C . VAL A 1 561 ? 63.414 -4.326 -85.738 1.00 66.00 561 VAL A C 1
ATOM 4415 O O . VAL A 1 561 ? 63.373 -3.383 -86.525 1.00 66.00 561 VAL A O 1
ATOM 4418 N N . ASN A 1 562 ? 62.420 -5.207 -85.606 1.00 63.88 562 ASN A N 1
ATOM 4419 C CA . ASN A 1 562 ? 61.173 -5.222 -86.369 1.00 63.88 562 ASN A CA 1
ATOM 4420 C C . ASN A 1 562 ? 59.996 -4.980 -85.407 1.00 63.88 562 ASN A C 1
ATOM 4422 O O . ASN A 1 562 ? 60.175 -4.997 -84.190 1.00 63.88 562 ASN A O 1
ATOM 4426 N N . ARG A 1 563 ? 58.773 -4.798 -85.919 1.00 63.34 563 ARG A N 1
ATOM 4427 C CA . ARG A 1 563 ? 57.583 -4.563 -85.070 1.00 63.34 563 ARG A CA 1
ATOM 4428 C C . ARG A 1 563 ? 57.124 -5.789 -84.260 1.00 63.34 563 ARG A C 1
ATOM 4430 O O . ARG A 1 563 ? 56.224 -5.657 -83.440 1.00 63.34 563 ARG A O 1
ATOM 4437 N N . ASP A 1 564 ? 57.763 -6.941 -84.451 1.00 64.12 564 ASP A N 1
ATOM 4438 C CA . ASP A 1 564 ? 57.247 -8.236 -84.001 1.00 64.12 564 ASP A CA 1
ATOM 4439 C C . ASP A 1 564 ? 57.948 -8.811 -82.749 1.00 64.12 564 ASP A C 1
ATOM 4441 O O . ASP A 1 564 ? 57.382 -9.695 -82.112 1.00 64.12 564 ASP A O 1
ATOM 4445 N N . ALA A 1 565 ? 59.145 -8.329 -82.367 1.00 74.25 565 ALA A N 1
ATOM 4446 C CA . ALA A 1 565 ? 59.930 -8.898 -81.256 1.00 74.25 565 ALA A CA 1
ATOM 4447 C C . ALA A 1 565 ? 60.872 -7.896 -80.546 1.00 74.25 565 ALA A C 1
ATOM 4449 O O . ALA A 1 565 ? 61.384 -6.955 -81.160 1.00 74.25 565 ALA A O 1
ATOM 4450 N N . LEU A 1 566 ? 61.128 -8.138 -79.252 1.00 80.81 566 LEU A N 1
ATOM 4451 C CA . LEU A 1 566 ? 62.146 -7.450 -78.440 1.00 80.81 566 LEU A CA 1
ATOM 4452 C C . LEU A 1 566 ? 63.490 -8.193 -78.423 1.00 80.81 566 LEU A C 1
ATOM 4454 O O . LEU A 1 566 ? 63.531 -9.420 -78.456 1.00 80.81 566 LEU A O 1
ATOM 4458 N N . HIS A 1 567 ? 64.581 -7.442 -78.270 1.00 82.06 567 HIS A N 1
ATOM 4459 C CA . HIS A 1 567 ? 65.958 -7.943 -78.246 1.00 82.06 567 HIS A CA 1
ATOM 4460 C C . HIS A 1 567 ? 66.835 -7.169 -77.244 1.00 82.06 567 HIS A C 1
ATOM 4462 O O . HIS A 1 567 ? 66.449 -6.105 -76.756 1.00 82.06 567 HIS A O 1
ATOM 4468 N N . ILE A 1 568 ? 68.047 -7.670 -76.974 1.00 83.94 568 ILE A N 1
ATOM 4469 C CA . ILE A 1 568 ? 69.071 -6.985 -76.161 1.00 83.94 568 ILE A CA 1
ATOM 4470 C C . ILE A 1 568 ? 70.374 -6.723 -76.928 1.00 83.94 568 ILE A C 1
ATOM 4472 O O . ILE A 1 568 ? 70.786 -7.527 -77.760 1.00 83.94 568 ILE A O 1
ATOM 4476 N N . SER A 1 569 ? 71.024 -5.586 -76.663 1.00 79.44 569 SER A N 1
ATOM 4477 C CA . SER A 1 569 ? 72.247 -5.141 -77.351 1.00 79.44 569 SER A CA 1
ATOM 4478 C C . SER A 1 569 ? 73.215 -4.445 -76.394 1.00 79.44 569 SER A C 1
ATOM 4480 O O . SER A 1 569 ? 72.797 -3.713 -75.504 1.00 79.44 569 SER A O 1
ATOM 4482 N N . THR A 1 570 ? 74.524 -4.590 -76.599 1.00 80.50 570 THR A N 1
ATOM 4483 C CA . THR A 1 570 ? 75.548 -3.832 -75.850 1.00 80.50 570 THR A CA 1
ATOM 4484 C C . THR A 1 570 ? 75.604 -2.343 -76.221 1.00 80.50 570 THR A C 1
ATOM 4486 O O . THR A 1 570 ? 76.341 -1.578 -75.601 1.00 80.50 570 THR A O 1
ATOM 4489 N N . SER A 1 571 ? 74.844 -1.908 -77.231 1.00 76.88 571 SER A N 1
ATOM 4490 C CA . SER A 1 571 ? 74.758 -0.516 -77.684 1.00 76.88 571 SER A CA 1
ATOM 4491 C C . SER A 1 571 ? 73.328 0.006 -77.549 1.00 76.88 571 SER A C 1
ATOM 4493 O O . SER A 1 571 ? 72.390 -0.633 -78.024 1.00 76.88 571 SER A O 1
ATOM 4495 N N . ALA A 1 572 ? 73.164 1.174 -76.922 1.00 70.06 572 ALA A N 1
ATOM 4496 C CA . ALA A 1 572 ? 71.859 1.805 -76.738 1.00 70.06 572 ALA A CA 1
ATOM 4497 C C . ALA A 1 572 ? 71.238 2.231 -78.083 1.00 70.06 572 ALA A C 1
ATOM 4499 O O . ALA A 1 572 ? 71.909 2.831 -78.925 1.00 70.06 572 ALA A O 1
ATOM 4500 N N . ASN A 1 573 ? 69.949 1.941 -78.270 1.00 67.00 573 ASN A N 1
ATOM 4501 C CA . ASN A 1 573 ? 69.168 2.370 -79.430 1.00 67.00 573 ASN A CA 1
ATOM 4502 C C . ASN A 1 573 ? 68.330 3.593 -79.039 1.00 67.00 573 ASN A C 1
ATOM 4504 O O . ASN A 1 573 ? 67.483 3.494 -78.155 1.00 67.00 573 ASN A O 1
ATOM 4508 N N . GLN A 1 574 ? 68.549 4.727 -79.711 1.00 59.44 574 GLN A N 1
ATOM 4509 C CA . GLN A 1 574 ? 67.932 6.002 -79.326 1.00 59.44 574 GLN A CA 1
ATOM 4510 C C . GLN A 1 574 ? 66.396 6.005 -79.424 1.00 59.44 574 GLN A C 1
ATOM 4512 O O . GLN A 1 574 ? 65.753 6.804 -78.767 1.00 59.44 574 GLN A O 1
ATOM 4517 N N . ASN A 1 575 ? 65.785 5.085 -80.178 1.00 60.69 575 ASN A N 1
ATOM 4518 C CA . ASN A 1 575 ? 64.336 5.092 -80.406 1.00 60.69 575 ASN A CA 1
ATOM 4519 C C . ASN A 1 575 ? 63.509 4.383 -79.312 1.00 60.69 575 ASN A C 1
ATOM 4521 O O . ASN A 1 575 ? 62.298 4.236 -79.480 1.00 60.69 575 ASN A O 1
ATOM 4525 N N . PHE A 1 576 ? 64.113 3.878 -78.229 1.00 67.50 576 PHE A N 1
ATOM 4526 C CA . PHE A 1 576 ? 63.425 2.993 -77.278 1.00 67.50 576 PHE A CA 1
ATOM 4527 C C . PHE A 1 576 ? 63.667 3.394 -75.815 1.00 67.50 576 PHE A C 1
ATOM 4529 O O . PHE A 1 576 ? 64.755 3.192 -75.275 1.00 67.50 576 PHE A O 1
ATOM 4536 N N . MET A 1 577 ? 62.645 3.969 -75.167 1.00 66.50 577 MET A N 1
ATOM 4537 C CA . MET A 1 577 ? 62.769 4.609 -73.851 1.00 66.50 577 MET A CA 1
ATOM 4538 C C . MET A 1 577 ? 61.610 4.270 -72.901 1.00 66.50 577 MET A C 1
ATOM 4540 O O . MET A 1 577 ? 60.501 3.911 -73.302 1.00 66.50 577 MET A O 1
ATOM 4544 N N . PHE A 1 578 ? 61.850 4.428 -71.601 1.00 61.97 578 PHE A N 1
ATOM 4545 C CA . PHE A 1 578 ? 60.810 4.355 -70.577 1.00 61.97 578 PHE A CA 1
ATOM 4546 C C . PHE A 1 578 ? 60.135 5.718 -70.363 1.00 61.97 578 PHE A C 1
ATOM 4548 O O . PHE A 1 578 ? 60.816 6.700 -70.071 1.00 61.97 578 PHE A O 1
ATOM 4555 N N . ILE A 1 579 ? 58.797 5.784 -70.446 1.00 60.03 579 ILE A N 1
ATOM 4556 C CA . ILE A 1 579 ? 58.034 7.016 -70.181 1.00 60.03 579 ILE A CA 1
ATOM 4557 C C . ILE A 1 579 ? 57.125 6.828 -68.962 1.00 60.03 579 ILE A C 1
ATOM 4559 O O . ILE A 1 579 ? 56.154 6.071 -68.962 1.00 60.03 579 ILE A O 1
ATOM 4563 N N . ARG A 1 580 ? 57.434 7.584 -67.905 1.00 52.47 580 ARG A N 1
ATOM 4564 C CA . ARG A 1 580 ? 56.858 7.407 -66.563 1.00 52.47 580 ARG A CA 1
ATOM 4565 C C . ARG A 1 580 ? 55.382 7.809 -66.432 1.00 52.47 580 ARG A C 1
ATOM 4567 O O . ARG A 1 580 ? 54.745 7.393 -65.476 1.00 52.47 580 ARG A O 1
ATOM 4574 N N . GLN A 1 581 ? 54.831 8.599 -67.360 1.00 51.28 581 GLN A N 1
ATOM 4575 C CA . GLN A 1 581 ? 53.473 9.157 -67.232 1.00 51.28 581 GLN A CA 1
ATOM 4576 C C . GLN A 1 581 ? 52.338 8.118 -67.273 1.00 51.28 581 GLN A C 1
ATOM 4578 O O . GLN A 1 581 ? 51.280 8.402 -66.729 1.00 51.28 581 GLN A O 1
ATOM 4583 N N . ASN A 1 582 ? 52.546 6.935 -67.870 1.00 50.31 582 ASN A N 1
ATOM 4584 C CA . ASN A 1 582 ? 51.492 5.924 -68.076 1.00 50.31 582 ASN A CA 1
ATOM 4585 C C . ASN A 1 582 ? 51.920 4.488 -67.690 1.00 50.31 582 ASN A C 1
ATOM 4587 O O . ASN A 1 582 ? 51.359 3.530 -68.222 1.00 50.31 582 ASN A O 1
ATOM 4591 N N . ASN A 1 583 ? 52.950 4.309 -66.845 1.00 54.81 583 ASN A N 1
ATOM 4592 C CA . ASN A 1 583 ? 53.553 2.993 -66.538 1.00 54.81 583 ASN A CA 1
ATOM 4593 C C . ASN A 1 583 ? 53.707 2.106 -67.794 1.00 54.81 583 ASN A C 1
ATOM 4595 O O . ASN A 1 583 ? 53.212 0.980 -67.861 1.00 54.81 583 ASN A O 1
ATOM 4599 N N . SER A 1 584 ? 54.350 2.655 -68.826 1.00 60.62 584 SER A N 1
ATOM 4600 C CA . SER A 1 584 ? 54.483 2.018 -70.137 1.00 60.62 584 SER A CA 1
ATOM 4601 C C . SER A 1 584 ? 55.875 2.260 -70.720 1.00 60.62 584 SER A C 1
ATOM 4603 O O . SER A 1 584 ? 56.455 3.337 -70.588 1.00 60.62 584 SER A O 1
ATOM 4605 N N . LEU A 1 585 ? 56.407 1.242 -71.390 1.00 67.44 585 LEU A N 1
ATOM 4606 C CA . LEU A 1 585 ? 57.654 1.297 -72.152 1.00 67.44 585 LEU A CA 1
ATOM 4607 C C . LEU A 1 585 ? 57.283 1.477 -73.635 1.00 67.44 585 LEU A C 1
ATOM 4609 O O . LEU A 1 585 ? 56.454 0.710 -74.143 1.00 67.44 585 LEU A O 1
ATOM 4613 N N . VAL A 1 586 ? 57.810 2.524 -74.281 1.00 61.94 586 VAL A N 1
ATOM 4614 C CA . VAL A 1 586 ? 57.282 3.069 -75.548 1.00 61.94 586 VAL A CA 1
ATOM 4615 C C . VAL A 1 586 ? 58.392 3.564 -76.488 1.00 61.94 586 VAL A C 1
ATOM 4617 O O . VAL A 1 586 ? 59.529 3.800 -76.080 1.00 61.94 586 VAL A O 1
ATOM 4620 N N . ILE A 1 587 ? 58.058 3.716 -77.770 1.00 61.22 587 ILE A N 1
ATOM 4621 C CA . ILE A 1 587 ? 58.989 4.168 -78.816 1.00 61.22 587 ILE A CA 1
ATOM 4622 C C . ILE A 1 587 ? 59.016 5.704 -78.870 1.00 61.22 587 ILE A C 1
ATOM 4624 O O . ILE A 1 587 ? 57.963 6.345 -78.953 1.00 61.22 587 ILE A O 1
ATOM 4628 N N . GLU A 1 588 ? 60.208 6.306 -78.880 1.00 56.06 588 GLU A N 1
ATOM 4629 C CA . GLU A 1 588 ? 60.342 7.759 -79.038 1.00 56.06 588 GLU A CA 1
ATOM 4630 C C . GLU A 1 588 ? 59.844 8.206 -80.426 1.00 56.06 588 GLU A C 1
ATOM 4632 O O . GLU A 1 588 ? 60.108 7.571 -81.447 1.00 56.06 588 GLU A O 1
ATOM 4637 N N . GLY A 1 589 ? 59.050 9.279 -80.466 1.00 56.31 589 GLY A N 1
ATOM 4638 C CA . GLY A 1 589 ? 58.388 9.757 -81.686 1.00 56.31 589 GLY A CA 1
ATOM 4639 C C . GLY A 1 589 ? 57.091 9.024 -82.070 1.00 56.31 589 GLY A C 1
ATOM 4640 O O . GLY A 1 589 ? 56.394 9.486 -82.971 1.00 56.31 589 GLY A O 1
ATOM 4641 N N . TYR A 1 590 ? 56.711 7.941 -81.377 1.00 56.78 590 TYR A N 1
ATOM 4642 C CA . TYR A 1 590 ? 55.481 7.184 -81.653 1.00 56.78 590 TYR A CA 1
ATOM 4643 C C . TYR A 1 590 ? 54.704 6.845 -80.368 1.00 56.78 590 TYR A C 1
ATOM 4645 O O . TYR A 1 590 ? 54.656 5.694 -79.935 1.00 56.78 590 TYR A O 1
ATOM 4653 N N . THR A 1 591 ? 54.000 7.833 -79.804 1.00 54.91 591 THR A N 1
ATOM 4654 C CA . THR A 1 591 ? 53.207 7.725 -78.553 1.00 54.91 591 THR A CA 1
ATOM 4655 C C . THR A 1 591 ? 52.120 6.645 -78.543 1.00 54.91 591 THR A C 1
ATOM 4657 O O . THR A 1 591 ? 51.562 6.352 -77.490 1.00 54.91 591 THR A O 1
ATOM 4660 N N . ASN A 1 592 ? 51.803 6.059 -79.698 1.00 58.75 592 ASN A N 1
ATOM 4661 C CA . ASN A 1 592 ? 50.746 5.062 -79.851 1.00 58.75 592 ASN A CA 1
ATOM 4662 C C . ASN A 1 592 ? 51.266 3.615 -79.777 1.00 58.75 592 ASN A C 1
ATOM 4664 O O . ASN A 1 592 ? 50.463 2.701 -79.925 1.00 58.75 592 ASN A O 1
ATOM 4668 N N . TYR A 1 593 ? 52.575 3.388 -79.598 1.00 64.25 593 TYR A N 1
ATOM 4669 C CA . TYR A 1 593 ? 53.156 2.042 -79.572 1.00 64.25 593 TYR A CA 1
ATOM 4670 C C . TYR A 1 593 ? 53.703 1.685 -78.190 1.00 64.25 593 TYR A C 1
ATOM 4672 O O . TYR A 1 593 ? 54.608 2.353 -77.690 1.00 64.25 593 TYR A O 1
ATOM 4680 N N . SER A 1 594 ? 53.190 0.602 -77.602 1.00 69.50 594 SER A N 1
ATOM 4681 C CA . SER A 1 594 ? 53.643 0.083 -76.308 1.00 69.50 594 SER A CA 1
ATOM 4682 C C . SER A 1 594 ? 54.015 -1.393 -76.365 1.00 69.50 594 SER A C 1
ATOM 4684 O O . SER A 1 594 ? 53.531 -2.159 -77.203 1.00 69.50 594 SER A O 1
ATOM 4686 N N . THR A 1 595 ? 54.850 -1.792 -75.416 1.00 74.19 595 THR A N 1
ATOM 4687 C CA . THR A 1 595 ? 55.266 -3.185 -75.219 1.00 74.19 595 THR A CA 1
ATOM 4688 C C . THR A 1 595 ? 54.138 -4.051 -74.659 1.00 74.19 595 THR A C 1
ATOM 4690 O O . THR A 1 595 ? 53.397 -3.610 -73.784 1.00 74.19 595 THR A O 1
ATOM 4693 N N . TYR A 1 596 ? 54.034 -5.297 -75.121 1.00 75.75 596 TYR A N 1
ATOM 4694 C CA . TYR A 1 596 ? 53.055 -6.280 -74.646 1.00 75.75 596 TYR A CA 1
ATOM 4695 C C . TYR A 1 596 ? 53.635 -7.701 -74.697 1.00 75.75 596 TYR A C 1
ATOM 4697 O O . TYR A 1 596 ? 54.646 -7.941 -75.363 1.00 75.75 596 TYR A O 1
ATOM 4705 N N . CYS A 1 597 ? 52.984 -8.648 -74.017 1.00 76.00 597 CYS A N 1
ATOM 4706 C CA . CYS A 1 597 ? 53.289 -10.075 -74.129 1.00 76.00 597 CYS A CA 1
ATOM 4707 C C . CYS A 1 597 ? 52.024 -10.864 -74.485 1.00 76.00 597 CYS A C 1
ATOM 4709 O O . CYS A 1 597 ? 51.001 -10.737 -73.814 1.00 76.00 597 CYS A O 1
ATOM 4711 N N . TYR A 1 598 ? 52.083 -11.698 -75.521 1.00 75.44 598 TYR A N 1
ATOM 4712 C CA . TYR A 1 598 ? 50.979 -12.576 -75.914 1.00 75.44 598 TYR A CA 1
ATOM 4713 C C . TYR A 1 598 ? 51.493 -14.006 -76.081 1.00 75.44 598 TYR A C 1
ATOM 4715 O O . TYR A 1 598 ? 52.498 -14.230 -76.750 1.00 75.44 598 TYR A O 1
ATOM 4723 N N . ASN A 1 599 ? 50.836 -14.969 -75.425 1.00 75.50 599 ASN A N 1
ATOM 4724 C CA . ASN A 1 599 ? 51.239 -16.383 -75.369 1.00 75.50 599 ASN A CA 1
ATOM 4725 C C . ASN A 1 599 ? 52.736 -16.618 -75.046 1.00 75.50 599 ASN A C 1
ATOM 4727 O O . ASN A 1 599 ? 53.340 -17.572 -75.529 1.00 75.50 599 ASN A O 1
ATOM 4731 N N . GLY A 1 600 ? 53.339 -15.757 -74.218 1.00 72.12 600 GLY A N 1
ATOM 4732 C CA . GLY A 1 600 ? 54.748 -15.853 -73.822 1.00 72.12 600 GLY A CA 1
ATOM 4733 C C . GLY A 1 600 ? 55.756 -15.227 -74.797 1.00 72.12 600 GLY A C 1
ATOM 4734 O O . GLY A 1 600 ? 56.958 -15.302 -74.535 1.00 72.12 600 GLY A O 1
ATOM 4735 N N . THR A 1 601 ? 55.317 -14.576 -75.877 1.00 81.62 601 THR A N 1
ATOM 4736 C CA . THR A 1 601 ? 56.184 -13.803 -76.784 1.00 81.62 601 THR A CA 1
ATOM 4737 C C . THR A 1 601 ? 56.047 -12.303 -76.518 1.00 81.62 601 THR A C 1
ATOM 4739 O O . THR A 1 601 ? 54.936 -11.774 -76.495 1.00 81.62 601 THR A O 1
ATOM 4742 N N . TRP A 1 602 ? 57.180 -11.616 -76.332 1.00 83.62 602 TRP A N 1
ATOM 4743 C CA . TRP A 1 602 ? 57.246 -10.171 -76.089 1.00 83.62 602 TRP A CA 1
ATOM 4744 C C . TRP A 1 602 ? 57.456 -9.381 -77.384 1.00 83.62 602 TRP A C 1
ATOM 4746 O O . TRP A 1 602 ? 58.408 -9.636 -78.122 1.00 83.62 602 TRP A O 1
ATOM 4756 N N . GLY A 1 603 ? 56.608 -8.379 -77.620 1.00 78.56 603 GLY A N 1
ATOM 4757 C CA . GLY A 1 603 ? 56.647 -7.536 -78.817 1.00 78.56 603 GLY A CA 1
ATOM 4758 C C . GLY A 1 603 ? 56.069 -6.140 -78.581 1.00 78.56 603 GLY A C 1
ATOM 4759 O O . GLY A 1 603 ? 55.869 -5.716 -77.440 1.00 78.56 603 GLY A O 1
ATOM 4760 N N . ILE A 1 604 ? 55.798 -5.411 -79.668 1.00 77.06 604 ILE A N 1
ATOM 4761 C CA . ILE A 1 604 ? 55.307 -4.025 -79.639 1.00 77.06 604 ILE A CA 1
ATOM 4762 C C . ILE A 1 604 ? 54.025 -3.911 -80.476 1.00 77.06 604 ILE A C 1
ATOM 4764 O O . ILE A 1 604 ? 53.929 -4.493 -81.551 1.00 77.06 604 ILE A O 1
ATOM 4768 N N . ASN A 1 605 ? 53.024 -3.168 -79.999 1.00 70.50 605 ASN A N 1
ATOM 4769 C CA . ASN A 1 605 ? 51.731 -3.013 -80.678 1.00 70.50 605 ASN A CA 1
ATOM 4770 C C . ASN A 1 605 ? 51.278 -1.545 -80.682 1.00 70.50 605 ASN A C 1
ATOM 4772 O O . ASN A 1 605 ? 51.632 -0.799 -79.777 1.00 70.50 605 ASN A O 1
ATOM 4776 N N . SER A 1 606 ? 50.468 -1.147 -81.667 1.00 67.06 606 SER A N 1
ATOM 4777 C CA . SER A 1 606 ? 49.843 0.181 -81.811 1.00 67.06 606 SER A CA 1
ATOM 4778 C C . SER A 1 606 ? 48.659 0.446 -80.860 1.00 67.06 606 SER A C 1
ATOM 4780 O O . SER A 1 606 ? 47.885 1.381 -81.069 1.00 67.06 606 SER A O 1
ATOM 4782 N N . THR A 1 607 ? 48.468 -0.406 -79.856 1.00 67.38 607 THR A N 1
ATOM 4783 C CA . THR A 1 607 ? 47.494 -0.242 -78.772 1.00 67.38 607 THR A CA 1
ATOM 4784 C C . THR A 1 607 ? 48.269 -0.097 -77.471 1.00 67.38 607 THR A C 1
ATOM 4786 O O . THR A 1 607 ? 49.234 -0.829 -77.264 1.00 67.38 607 THR A O 1
ATOM 4789 N N . VAL A 1 608 ? 47.853 0.833 -76.608 1.00 64.25 608 VAL A N 1
ATOM 4790 C CA . VAL A 1 608 ? 48.508 1.075 -75.317 1.00 64.25 608 VAL A CA 1
ATOM 4791 C C . VAL A 1 608 ? 48.112 -0.014 -74.319 1.00 64.25 608 VAL A C 1
ATOM 4793 O O . VAL A 1 608 ? 46.936 -0.176 -74.002 1.00 64.25 608 VAL A O 1
ATOM 4796 N N . TYR A 1 609 ? 49.109 -0.737 -73.816 1.00 64.38 609 TYR A N 1
ATOM 4797 C CA . TYR A 1 609 ? 48.990 -1.797 -72.823 1.00 64.38 609 TYR A CA 1
ATOM 4798 C C . TYR A 1 609 ? 49.736 -1.410 -71.544 1.00 64.38 609 TYR A C 1
ATOM 4800 O O . TYR A 1 609 ? 50.898 -1.009 -71.590 1.00 64.38 609 TYR A O 1
ATOM 4808 N N . THR A 1 610 ? 49.082 -1.557 -70.392 1.00 62.78 610 THR A N 1
ATOM 4809 C CA . THR A 1 610 ? 49.690 -1.280 -69.084 1.00 62.78 610 THR A CA 1
ATOM 4810 C C . THR A 1 610 ? 50.645 -2.403 -68.680 1.00 62.78 610 THR A C 1
ATOM 4812 O O . THR A 1 610 ? 50.275 -3.577 -68.712 1.00 62.78 610 THR A O 1
ATOM 4815 N N . LEU A 1 611 ? 51.861 -2.042 -68.266 1.00 64.81 611 LEU A N 1
ATOM 4816 C CA . LEU A 1 611 ? 52.860 -2.967 -67.726 1.00 64.81 611 LEU A CA 1
ATOM 4817 C C . LEU A 1 611 ? 52.961 -2.819 -66.204 1.00 64.81 611 LEU A C 1
ATOM 4819 O O . LEU A 1 611 ? 52.799 -1.726 -65.656 1.00 64.81 611 LEU A O 1
ATOM 4823 N N . THR A 1 612 ? 53.292 -3.910 -65.518 1.00 66.62 612 THR A N 1
ATOM 4824 C CA . THR A 1 612 ? 53.603 -3.888 -64.085 1.00 66.62 612 THR A CA 1
ATOM 4825 C C . THR A 1 612 ? 55.115 -3.815 -63.890 1.00 66.62 612 THR A C 1
ATOM 4827 O O . THR A 1 612 ? 55.866 -4.610 -64.457 1.00 66.62 612 THR A O 1
ATOM 4830 N N . PHE A 1 613 ? 55.556 -2.863 -63.065 1.00 59.00 613 PHE A N 1
ATOM 4831 C CA . PHE A 1 613 ? 56.958 -2.668 -62.699 1.00 59.00 613 PHE A CA 1
ATOM 4832 C C . PHE A 1 613 ? 57.130 -2.905 -61.199 1.00 59.00 613 PHE A C 1
ATOM 4834 O O . PHE A 1 613 ? 56.491 -2.229 -60.395 1.00 59.00 613 PHE A O 1
ATOM 4841 N N . THR A 1 614 ? 57.982 -3.854 -60.813 1.00 54.56 614 THR A N 1
ATOM 4842 C CA . THR A 1 614 ? 58.216 -4.207 -59.399 1.00 54.56 614 THR A CA 1
ATOM 4843 C C . THR A 1 614 ? 59.662 -3.911 -59.026 1.00 54.56 614 THR A C 1
ATOM 4845 O O . THR A 1 614 ? 60.569 -4.459 -59.647 1.00 54.56 614 THR A O 1
ATOM 4848 N N . SER A 1 615 ? 59.907 -3.056 -58.033 1.00 49.47 615 SER A N 1
ATOM 4849 C CA . SER A 1 615 ? 61.264 -2.715 -57.585 1.00 49.47 615 SER A CA 1
ATOM 4850 C C . SER A 1 615 ? 61.999 -3.914 -56.981 1.00 49.47 615 SER A C 1
ATOM 4852 O O . SER A 1 615 ? 61.415 -4.691 -56.230 1.00 49.47 615 SER A O 1
ATOM 4854 N N . SER A 1 616 ? 63.300 -4.021 -57.247 1.00 43.41 616 SER A N 1
ATOM 4855 C CA . SER A 1 616 ? 64.205 -4.972 -56.599 1.00 43.41 616 SER A CA 1
ATOM 4856 C C . SER A 1 616 ? 65.494 -4.268 -56.172 1.00 43.41 616 SER A C 1
ATOM 4858 O O . SER A 1 616 ? 66.302 -3.863 -57.015 1.00 43.41 616 SER A O 1
ATOM 4860 N N . THR A 1 617 ? 65.698 -4.147 -54.864 1.00 40.97 617 THR A N 1
ATOM 4861 C CA . THR A 1 617 ? 66.916 -3.606 -54.245 1.00 40.97 617 THR A CA 1
ATOM 4862 C C . THR A 1 617 ? 67.599 -4.680 -53.404 1.00 40.97 617 THR A C 1
ATOM 4864 O O . THR A 1 617 ? 66.940 -5.299 -52.577 1.00 40.97 617 THR A O 1
ATOM 4867 N N . GLN A 1 618 ? 68.908 -4.868 -53.584 1.00 38.97 618 GLN A N 1
ATOM 4868 C CA . GLN A 1 618 ? 69.774 -5.627 -52.670 1.00 38.97 618 GLN A CA 1
ATOM 4869 C C . GLN A 1 618 ? 70.796 -4.672 -52.059 1.00 38.97 618 GLN A C 1
ATOM 4871 O O . GLN A 1 618 ? 71.395 -3.877 -52.785 1.00 38.97 618 GLN A O 1
ATOM 4876 N N . ASN A 1 619 ? 70.985 -4.742 -50.741 1.00 39.34 619 ASN A N 1
ATOM 4877 C CA . ASN A 1 619 ? 71.761 -3.765 -49.982 1.00 39.34 619 ASN A CA 1
ATOM 4878 C C . ASN A 1 619 ? 72.457 -4.422 -48.774 1.00 39.34 619 ASN A C 1
ATOM 4880 O O . ASN A 1 619 ? 71.956 -5.408 -48.250 1.00 39.34 619 ASN A O 1
ATOM 4884 N N . PHE A 1 620 ? 73.565 -3.846 -48.296 1.00 46.94 620 PHE A N 1
ATOM 4885 C CA . PHE A 1 620 ? 74.363 -4.367 -47.168 1.00 46.94 620 PHE A CA 1
ATOM 4886 C C . PHE A 1 620 ? 74.632 -3.306 -46.076 1.00 46.94 620 PHE A C 1
ATOM 4888 O O . PHE A 1 620 ? 75.702 -3.290 -45.474 1.00 46.94 620 PHE A O 1
ATOM 4895 N N . ASP A 1 621 ? 73.690 -2.388 -45.833 1.00 42.94 621 ASP A N 1
ATOM 4896 C CA . ASP A 1 621 ? 73.761 -1.481 -44.671 1.00 42.94 621 ASP A CA 1
ATOM 4897 C C . ASP A 1 621 ? 73.088 -2.125 -43.440 1.00 42.94 621 ASP A C 1
ATOM 4899 O O . ASP A 1 621 ? 72.166 -2.928 -43.595 1.00 42.94 621 ASP A O 1
ATOM 4903 N N . VAL A 1 622 ? 73.548 -1.777 -42.234 1.00 46.34 622 VAL A N 1
ATOM 4904 C CA . VAL A 1 622 ? 72.981 -2.242 -40.954 1.00 46.34 622 VAL A CA 1
ATOM 4905 C C . VAL A 1 622 ? 71.905 -1.267 -40.499 1.00 46.34 622 VAL A C 1
ATOM 4907 O O . VAL A 1 622 ? 72.139 -0.060 -40.454 1.00 46.34 622 VAL A O 1
ATOM 4910 N N . TYR A 1 623 ? 70.741 -1.782 -40.130 1.00 45.44 623 TYR A N 1
ATOM 4911 C CA . TYR A 1 623 ? 69.616 -0.975 -39.682 1.00 45.44 623 TYR A CA 1
ATOM 4912 C C . TYR A 1 623 ? 69.441 -1.112 -38.170 1.00 45.44 623 TYR A C 1
ATOM 4914 O O . TYR A 1 623 ? 69.712 -2.155 -37.573 1.00 45.44 623 TYR A O 1
ATOM 4922 N N . ILE A 1 624 ? 69.042 -0.004 -37.550 1.00 45.88 624 ILE A N 1
ATOM 4923 C CA . ILE A 1 624 ? 68.586 0.026 -36.166 1.00 45.88 624 ILE A CA 1
ATOM 4924 C C . ILE A 1 624 ? 67.067 0.118 -36.234 1.00 45.88 624 ILE A C 1
ATOM 4926 O O . ILE A 1 624 ? 66.532 1.166 -36.596 1.00 45.88 624 ILE A O 1
ATOM 4930 N N . TYR A 1 625 ? 66.393 -0.983 -35.914 1.00 44.72 625 TYR A N 1
ATOM 4931 C CA . TYR A 1 625 ? 64.942 -1.014 -35.786 1.00 44.72 625 TYR A CA 1
ATOM 4932 C C . TYR A 1 625 ? 64.598 -0.671 -34.337 1.00 44.72 625 TYR A C 1
ATOM 4934 O O . TYR A 1 625 ? 64.791 -1.486 -33.432 1.00 44.72 625 TYR A O 1
ATOM 4942 N N . GLN A 1 626 ? 64.162 0.563 -34.089 1.00 47.00 626 GLN A N 1
ATOM 4943 C CA . GLN A 1 626 ? 63.767 0.992 -32.750 1.00 47.00 626 GLN A CA 1
ATOM 4944 C C . GLN A 1 626 ? 62.492 0.243 -32.339 1.00 47.00 626 GLN A C 1
ATOM 4946 O O . GLN A 1 626 ? 61.519 0.214 -33.088 1.00 47.00 626 GLN A O 1
ATOM 4951 N N . ILE A 1 627 ? 62.498 -0.382 -31.161 1.00 42.56 627 ILE A N 1
ATOM 4952 C CA . ILE A 1 627 ? 61.297 -1.008 -30.609 1.00 42.56 627 ILE A CA 1
ATOM 4953 C C . ILE A 1 627 ? 60.461 0.107 -29.994 1.00 42.56 627 ILE A C 1
ATOM 4955 O O . ILE A 1 627 ? 60.919 0.819 -29.096 1.00 42.56 627 ILE A O 1
ATOM 4959 N N . GLU A 1 628 ? 59.250 0.293 -30.508 1.00 35.94 628 GLU A N 1
ATOM 4960 C CA . GLU A 1 628 ? 58.386 1.375 -30.062 1.00 35.94 628 GLU A CA 1
ATOM 4961 C C . GLU A 1 628 ? 57.817 1.111 -28.659 1.00 35.94 628 GLU A C 1
ATOM 4963 O O . GLU A 1 628 ? 56.950 0.258 -28.464 1.00 35.94 628 GLU A O 1
ATOM 4968 N N . ASN A 1 629 ? 58.256 1.981 -27.741 1.00 35.34 629 ASN A N 1
ATOM 4969 C CA . ASN A 1 629 ? 57.693 2.356 -26.436 1.00 35.34 629 ASN A CA 1
ATOM 4970 C C . ASN A 1 629 ? 58.253 1.668 -25.170 1.00 35.34 629 ASN A C 1
ATOM 4972 O O . ASN A 1 629 ? 58.609 0.491 -25.210 1.00 35.34 629 ASN A O 1
ATOM 4976 N N . PRO A 1 630 ? 58.278 2.377 -24.015 1.00 37.09 630 PRO A N 1
ATOM 4977 C CA . PRO A 1 630 ? 57.960 3.797 -23.794 1.00 37.09 630 PRO A CA 1
ATOM 4978 C C . PRO A 1 630 ? 59.183 4.637 -23.361 1.00 37.09 630 PRO A C 1
ATOM 4980 O O . PRO A 1 630 ? 59.938 4.261 -22.470 1.00 37.09 630 PRO A O 1
ATOM 4983 N N . SER A 1 631 ? 59.324 5.837 -23.924 1.00 29.56 631 SER A N 1
ATOM 4984 C CA . SER A 1 631 ? 60.160 6.916 -23.372 1.00 29.56 631 SER A CA 1
ATOM 4985 C C . SER A 1 631 ? 59.325 8.187 -23.278 1.00 29.56 631 SER A C 1
ATOM 4987 O O . SER A 1 631 ? 58.485 8.392 -24.151 1.00 29.56 631 SER A O 1
ATOM 4989 N N . GLN A 1 632 ? 59.542 9.022 -22.252 1.00 42.25 632 GLN A N 1
ATOM 4990 C CA . GLN A 1 632 ? 58.716 10.202 -21.945 1.00 42.25 632 GLN A CA 1
ATOM 4991 C C . GLN A 1 632 ? 58.438 11.107 -23.162 1.00 42.25 632 GLN A C 1
ATOM 4993 O O . GLN A 1 632 ? 59.199 12.028 -23.453 1.00 42.25 632 GLN A O 1
ATOM 4998 N N . ASN A 1 633 ? 57.303 10.888 -23.823 1.00 35.47 633 ASN A N 1
ATOM 4999 C CA . ASN A 1 633 ? 56.785 11.762 -24.864 1.00 35.47 633 ASN A CA 1
ATOM 5000 C C . ASN A 1 633 ? 55.583 12.520 -24.306 1.00 35.47 633 ASN A C 1
ATOM 5002 O O . ASN A 1 633 ? 54.519 11.935 -24.107 1.00 35.47 633 ASN A O 1
ATOM 5006 N N . SER A 1 634 ? 55.750 13.822 -24.083 1.00 37.84 634 SER A N 1
ATOM 5007 C CA . SER A 1 634 ? 54.637 14.731 -23.808 1.00 37.84 634 SER A CA 1
ATOM 5008 C C . SER A 1 634 ? 53.910 15.044 -25.115 1.00 37.84 634 SER A C 1
ATOM 5010 O O . SER A 1 634 ? 54.197 16.049 -25.764 1.00 37.84 634 SER A O 1
ATOM 5012 N N . PHE A 1 635 ? 52.986 14.174 -25.522 1.00 35.03 635 PHE A N 1
ATOM 5013 C CA . PHE A 1 635 ? 52.082 14.468 -26.634 1.00 35.03 635 PHE A CA 1
ATOM 5014 C C . PHE A 1 635 ? 51.009 15.454 -26.165 1.00 35.03 635 PHE A C 1
ATOM 5016 O O . PHE A 1 635 ? 50.324 15.193 -25.174 1.00 35.03 635 PHE A O 1
ATOM 5023 N N . SER A 1 636 ? 50.869 16.576 -26.874 1.00 39.62 636 SER A N 1
ATOM 5024 C CA . SER A 1 636 ? 49.742 17.500 -26.734 1.00 39.62 636 SER A CA 1
ATOM 5025 C C . SER A 1 636 ? 48.724 17.217 -27.834 1.00 39.62 636 SER A C 1
ATOM 5027 O O . SER A 1 636 ? 48.711 17.890 -28.868 1.00 39.62 636 SER A O 1
ATOM 5029 N N . ASP A 1 637 ? 47.881 16.212 -27.618 1.00 42.12 637 ASP A N 1
ATOM 5030 C CA . ASP A 1 637 ? 46.794 15.918 -28.543 1.00 42.12 637 ASP A CA 1
ATOM 5031 C C . ASP A 1 637 ? 45.721 17.006 -28.425 1.00 42.12 637 ASP A C 1
ATOM 5033 O O . ASP A 1 637 ? 45.181 17.272 -27.344 1.00 42.12 637 ASP A O 1
ATOM 5037 N N . THR A 1 638 ? 45.387 17.638 -29.554 1.00 45.19 638 THR A N 1
ATOM 5038 C CA . THR A 1 638 ? 44.129 18.380 -29.654 1.00 45.19 638 THR A CA 1
ATOM 5039 C C . THR A 1 638 ? 43.019 17.350 -29.803 1.00 45.19 638 THR A C 1
ATOM 5041 O O . THR A 1 638 ? 42.845 16.769 -30.876 1.00 45.19 638 THR A O 1
ATOM 5044 N N . SER A 1 639 ? 42.248 17.154 -28.740 1.00 48.84 639 SER A N 1
ATOM 5045 C CA . SER A 1 639 ? 41.049 16.327 -28.762 1.00 48.84 639 SER A CA 1
ATOM 5046 C C . SER A 1 639 ? 39.782 17.177 -28.788 1.00 48.84 639 SER A C 1
ATOM 5048 O O . SER A 1 639 ? 39.661 18.174 -28.074 1.00 48.84 639 SER A O 1
ATOM 5050 N N . TYR A 1 640 ? 38.808 16.748 -29.586 1.00 53.44 640 TYR A N 1
ATOM 5051 C CA . TYR A 1 640 ? 37.426 17.217 -29.503 1.00 53.44 640 TYR A CA 1
ATOM 5052 C C . TYR A 1 640 ? 36.587 16.078 -28.951 1.00 53.44 640 TYR A C 1
ATOM 5054 O O . TYR A 1 640 ? 36.452 15.062 -29.629 1.00 53.44 640 TYR A O 1
ATOM 5062 N N . THR A 1 641 ? 36.027 16.223 -27.754 1.00 58.97 641 THR A N 1
ATOM 5063 C CA . THR A 1 641 ? 35.112 15.217 -27.202 1.00 58.97 641 THR A CA 1
ATOM 5064 C C . THR A 1 641 ? 33.683 15.713 -27.361 1.00 58.97 641 THR A C 1
ATOM 5066 O O . THR A 1 641 ? 33.293 16.704 -26.751 1.00 58.97 641 THR A O 1
ATOM 5069 N N . THR A 1 642 ? 32.924 15.031 -28.217 1.00 64.94 642 THR A N 1
ATOM 5070 C CA . THR A 1 642 ? 31.458 15.163 -28.282 1.00 64.94 642 THR A CA 1
ATOM 5071 C C . THR A 1 642 ? 30.841 14.507 -27.051 1.00 64.94 642 THR A C 1
ATOM 5073 O O . THR A 1 642 ? 31.366 13.500 -26.577 1.00 64.94 642 THR A O 1
ATOM 5076 N N . LYS A 1 643 ? 29.750 15.058 -26.518 1.00 73.25 643 LYS A N 1
ATOM 5077 C CA . LYS A 1 643 ? 29.098 14.530 -25.307 1.00 73.25 643 LYS A CA 1
ATOM 5078 C C . LYS A 1 643 ? 28.311 13.242 -25.576 1.00 73.25 643 LYS A C 1
ATOM 5080 O O . LYS A 1 643 ? 27.845 13.062 -26.701 1.00 73.25 643 LYS A O 1
ATOM 5085 N N . PRO A 1 644 ? 28.092 12.375 -24.573 1.00 79.81 644 PRO A N 1
ATOM 5086 C CA . PRO A 1 644 ? 27.172 11.250 -24.720 1.00 79.81 644 PRO A CA 1
ATOM 5087 C C . PRO A 1 644 ? 25.742 11.724 -25.015 1.00 79.81 644 PRO A C 1
ATOM 5089 O O . PRO A 1 644 ? 25.332 12.780 -24.539 1.00 79.81 644 PRO A O 1
ATOM 5092 N N . THR A 1 645 ? 24.956 10.914 -25.732 1.00 85.81 645 THR A N 1
ATOM 5093 C CA . THR A 1 645 ? 23.524 11.184 -25.935 1.00 85.81 645 THR A CA 1
ATOM 5094 C C . THR A 1 645 ? 22.672 10.272 -25.068 1.00 85.81 645 THR A C 1
ATOM 5096 O O . THR A 1 645 ? 22.645 9.060 -25.285 1.00 85.81 645 THR A O 1
ATOM 5099 N N . TYR A 1 646 ? 21.938 10.867 -24.129 1.00 90.31 646 TYR A N 1
ATOM 5100 C CA . TYR A 1 646 ? 20.906 10.211 -23.330 1.00 90.31 646 TYR A CA 1
ATOM 5101 C C . TYR A 1 646 ? 19.785 11.197 -22.984 1.00 90.31 646 TYR A C 1
ATOM 5103 O O . TYR A 1 646 ? 20.051 12.337 -22.600 1.00 90.31 646 TYR A O 1
ATOM 5111 N N . PHE A 1 647 ? 18.528 10.764 -23.078 1.00 88.38 647 PHE A N 1
ATOM 5112 C CA . PHE A 1 647 ? 17.376 11.579 -22.677 1.00 88.38 647 PHE A CA 1
ATOM 5113 C C . PHE A 1 647 ? 16.183 10.715 -22.234 1.00 88.38 647 PHE A C 1
ATOM 5115 O O . PHE A 1 647 ? 16.060 9.578 -22.697 1.00 88.38 647 PHE A O 1
ATOM 5122 N N . PRO A 1 648 ? 15.333 11.201 -21.308 1.00 88.56 648 PRO A N 1
ATOM 5123 C CA . PRO A 1 648 ? 14.255 10.401 -20.732 1.00 88.56 648 PRO A CA 1
ATOM 5124 C C . PRO A 1 648 ? 13.176 10.063 -21.768 1.00 88.56 648 PRO A C 1
ATOM 5126 O O . PRO A 1 648 ? 12.909 10.834 -22.689 1.00 88.56 648 PRO A O 1
ATOM 5129 N N . LEU A 1 649 ? 12.506 8.925 -21.580 1.00 85.31 649 LEU A N 1
ATOM 5130 C CA . LEU A 1 649 ? 11.369 8.514 -22.413 1.00 85.31 649 LEU A CA 1
ATOM 5131 C C . LEU A 1 649 ? 10.131 9.391 -22.194 1.00 85.31 649 LEU A C 1
ATOM 5133 O O . LEU A 1 649 ? 9.299 9.514 -23.092 1.00 85.31 649 LEU A O 1
ATOM 5137 N N . GLN A 1 650 ? 10.014 10.019 -21.020 1.00 79.69 650 GLN A N 1
ATOM 5138 C CA . GLN A 1 650 ? 8.986 11.015 -20.734 1.00 79.69 650 GLN A CA 1
ATOM 5139 C C . GLN A 1 650 ? 9.548 12.265 -20.044 1.00 79.69 650 GLN A C 1
ATOM 5141 O O . GLN A 1 650 ? 10.185 12.190 -18.989 1.00 79.69 650 GLN A O 1
ATOM 5146 N N . PHE A 1 651 ? 9.195 13.428 -20.588 1.00 77.31 651 PHE A N 1
ATOM 5147 C CA . PHE A 1 651 ? 9.431 14.744 -19.992 1.00 77.31 651 PHE A CA 1
ATOM 5148 C C . PHE A 1 651 ? 8.188 15.230 -19.237 1.00 77.31 651 PHE A C 1
ATOM 5150 O O . PHE A 1 651 ? 7.055 14.936 -19.622 1.00 77.31 651 PHE A O 1
ATOM 5157 N N . ASP A 1 652 ? 8.387 15.999 -18.171 1.00 76.12 652 ASP A N 1
ATOM 5158 C CA . ASP A 1 652 ? 7.323 16.756 -17.518 1.00 76.12 652 ASP A CA 1
ATOM 5159 C C . ASP A 1 652 ? 6.966 17.971 -18.388 1.00 76.12 652 ASP A C 1
ATOM 5161 O O . ASP A 1 652 ? 7.744 18.916 -18.523 1.00 76.12 652 ASP A O 1
ATOM 5165 N N . THR A 1 653 ? 5.760 17.965 -18.956 1.00 68.50 653 THR A N 1
ATOM 5166 C CA . THR A 1 653 ? 5.249 19.023 -19.843 1.00 68.50 653 THR A CA 1
ATOM 5167 C C . THR A 1 653 ? 5.044 20.380 -19.159 1.00 68.50 653 THR A C 1
ATOM 5169 O O . THR A 1 653 ? 4.829 21.378 -19.846 1.00 68.50 653 THR A O 1
ATOM 5172 N N . THR A 1 654 ? 5.110 20.439 -17.825 1.00 70.81 654 THR A N 1
ATOM 5173 C CA . THR A 1 654 ? 4.966 21.664 -17.024 1.00 70.81 654 THR A CA 1
ATOM 5174 C C . THR A 1 654 ? 6.318 22.251 -16.630 1.00 70.81 654 THR A C 1
ATOM 5176 O O . THR A 1 654 ? 6.490 23.469 -16.670 1.00 70.81 654 THR A O 1
ATOM 5179 N N . THR A 1 655 ? 7.273 21.406 -16.224 1.00 69.25 655 THR A N 1
ATOM 5180 C CA . THR A 1 655 ? 8.576 21.857 -15.698 1.00 69.25 655 THR A CA 1
ATOM 5181 C C . THR A 1 655 ? 9.732 21.736 -16.691 1.00 69.25 655 THR A C 1
ATOM 5183 O O . THR A 1 655 ? 10.779 22.339 -16.462 1.00 69.25 655 THR A O 1
ATOM 5186 N N . GLY A 1 656 ? 9.573 20.964 -17.772 1.00 69.00 656 GLY A N 1
ATOM 5187 C CA . GLY A 1 656 ? 10.671 20.566 -18.661 1.00 69.00 656 GLY A CA 1
ATOM 5188 C C . GLY A 1 656 ? 11.648 19.566 -18.025 1.00 69.00 656 GLY A C 1
ATOM 5189 O O . GLY A 1 656 ? 12.694 19.284 -18.600 1.00 69.00 656 GLY A O 1
ATOM 5190 N N . GLY A 1 657 ? 11.345 19.058 -16.825 1.00 77.06 657 GLY A N 1
ATOM 5191 C CA . GLY A 1 657 ? 12.147 18.055 -16.131 1.00 77.06 657 GLY A CA 1
ATOM 5192 C C . GLY A 1 657 ? 11.925 16.632 -16.646 1.00 77.06 657 GLY A C 1
ATOM 5193 O O . GLY A 1 657 ? 11.110 16.386 -17.533 1.00 77.06 657 GLY A O 1
ATOM 5194 N N . VAL A 1 658 ? 12.602 15.663 -16.025 1.00 81.75 658 VAL A N 1
ATOM 5195 C CA . VAL A 1 658 ? 12.227 14.247 -16.164 1.00 81.75 658 VAL A CA 1
ATOM 5196 C C . VAL A 1 658 ? 10.824 14.076 -15.584 1.00 81.75 658 VAL A C 1
ATOM 5198 O O . VAL A 1 658 ? 10.581 14.475 -14.443 1.00 81.75 658 VAL A O 1
ATOM 5201 N N . SER A 1 659 ? 9.901 13.493 -16.352 1.00 80.62 659 SER A N 1
ATOM 5202 C CA . SER A 1 659 ? 8.574 13.144 -15.836 1.00 80.62 659 SER A CA 1
ATOM 5203 C C . SER A 1 659 ? 8.735 12.233 -14.630 1.00 80.62 659 SER A C 1
ATOM 5205 O O . SER A 1 659 ? 9.501 11.270 -14.698 1.00 80.62 659 SER A O 1
ATOM 5207 N N . ILE A 1 660 ? 7.953 12.443 -13.563 1.00 73.50 660 ILE A N 1
ATOM 5208 C CA . ILE A 1 660 ? 7.929 11.468 -12.464 1.00 73.50 660 ILE A CA 1
ATOM 5209 C C . ILE A 1 660 ? 7.643 10.061 -12.993 1.00 73.50 660 ILE A C 1
ATOM 5211 O O . ILE A 1 660 ? 8.195 9.124 -12.444 1.00 73.50 660 ILE A O 1
ATOM 5215 N N . LYS A 1 661 ? 6.860 9.932 -14.082 1.00 75.50 661 LYS A N 1
ATOM 5216 C CA . LYS A 1 661 ? 6.430 8.676 -14.722 1.00 75.50 661 LYS A CA 1
ATOM 5217 C C . LYS A 1 661 ? 7.469 8.036 -15.652 1.00 75.50 661 LYS A C 1
ATOM 5219 O O . LYS A 1 661 ? 7.171 7.011 -16.268 1.00 75.50 661 LYS A O 1
ATOM 5224 N N . ASN A 1 662 ? 8.651 8.638 -15.790 1.00 84.12 662 ASN A N 1
ATOM 5225 C CA . ASN A 1 662 ? 9.697 8.156 -16.683 1.00 84.12 662 ASN A CA 1
ATOM 5226 C C . ASN A 1 662 ? 10.143 6.734 -16.303 1.00 84.12 662 ASN A C 1
ATOM 5228 O O . ASN A 1 662 ? 10.505 6.484 -15.155 1.00 84.12 662 ASN A O 1
ATOM 5232 N N . THR A 1 663 ? 10.140 5.805 -17.259 1.00 86.19 663 THR A N 1
ATOM 5233 C CA . THR A 1 663 ? 10.572 4.409 -17.048 1.00 86.19 663 THR A CA 1
ATOM 5234 C C . THR A 1 663 ? 11.990 4.127 -17.526 1.00 86.19 663 THR A C 1
ATOM 5236 O O . THR A 1 663 ? 12.502 3.048 -17.248 1.00 86.19 663 THR A O 1
ATOM 5239 N N . GLY A 1 664 ? 12.642 5.057 -18.225 1.00 90.75 664 GLY A N 1
ATOM 5240 C CA . GLY A 1 664 ? 13.961 4.811 -18.800 1.00 90.75 664 GLY A CA 1
ATOM 5241 C C . GLY A 1 664 ? 14.430 5.918 -19.734 1.00 90.75 664 GLY A C 1
ATOM 5242 O O . GLY A 1 664 ? 13.984 7.063 -19.616 1.00 90.75 664 GLY A O 1
ATOM 5243 N N . TYR A 1 665 ? 15.349 5.589 -20.636 1.00 91.88 665 TYR A N 1
ATOM 5244 C CA . TYR A 1 665 ? 16.085 6.558 -21.448 1.00 91.88 665 TYR A CA 1
ATOM 5245 C C . TYR A 1 665 ? 16.321 6.044 -22.876 1.00 91.88 665 TYR A C 1
ATOM 5247 O O . TYR A 1 665 ? 16.568 4.860 -23.090 1.00 91.88 665 TYR A O 1
ATOM 5255 N N . VAL A 1 666 ? 16.300 6.943 -23.863 1.00 90.75 666 VAL A N 1
ATOM 5256 C CA . VAL A 1 666 ? 16.889 6.679 -25.189 1.00 90.75 666 VAL A CA 1
ATOM 5257 C C . VAL A 1 666 ? 18.372 7.020 -25.115 1.00 90.75 666 VAL A C 1
ATOM 5259 O O . VAL A 1 666 ? 18.717 8.102 -24.637 1.00 90.75 666 VAL A O 1
ATOM 5262 N N . VAL A 1 667 ? 19.242 6.128 -25.592 1.00 91.00 667 VAL A N 1
ATOM 5263 C CA . VAL A 1 667 ? 20.700 6.250 -25.442 1.00 91.00 667 VAL A CA 1
ATOM 5264 C C . VAL A 1 667 ? 21.408 5.886 -26.744 1.00 91.00 667 VAL A C 1
ATOM 5266 O O . VAL A 1 667 ? 21.238 4.781 -27.251 1.00 91.00 667 VAL A O 1
ATOM 5269 N N . SER A 1 668 ? 22.239 6.788 -27.273 1.00 86.31 668 SER A N 1
ATOM 5270 C CA . SER A 1 668 ? 23.079 6.520 -28.454 1.00 86.31 668 SER A CA 1
ATOM 5271 C C . SER A 1 668 ? 24.556 6.466 -28.059 1.00 86.31 668 SER A C 1
ATOM 5273 O O . SER A 1 668 ? 25.054 7.377 -27.394 1.00 86.31 668 SER A O 1
ATOM 5275 N N . GLY A 1 669 ? 25.245 5.402 -28.471 1.00 68.44 669 GLY A N 1
ATOM 5276 C CA . GLY A 1 669 ? 26.688 5.172 -28.331 1.00 68.44 669 GLY A CA 1
ATOM 5277 C C . GLY A 1 669 ? 27.479 5.450 -29.618 1.00 68.44 669 GLY A C 1
ATOM 5278 O O . GLY A 1 669 ? 28.709 5.468 -29.595 1.00 68.44 669 GLY A O 1
ATOM 5279 N N . ALA A 1 670 ? 26.789 5.728 -30.726 1.00 65.50 670 ALA A N 1
ATOM 5280 C CA . ALA A 1 670 ? 27.363 5.820 -32.064 1.00 65.50 670 ALA A CA 1
ATOM 5281 C C . ALA A 1 670 ? 28.579 6.745 -32.203 1.00 65.50 670 ALA A C 1
ATOM 5283 O O . ALA A 1 670 ? 28.483 7.969 -32.081 1.00 65.50 670 ALA A O 1
ATOM 5284 N N . THR A 1 671 ? 29.718 6.163 -32.576 1.00 61.78 671 THR A N 1
ATOM 5285 C CA . THR A 1 671 ? 30.994 6.876 -32.749 1.00 61.78 671 THR A CA 1
ATOM 5286 C C . THR A 1 671 ? 31.194 7.438 -34.166 1.00 61.78 671 THR A C 1
ATOM 5288 O O . THR A 1 671 ? 32.310 7.805 -34.548 1.00 61.78 671 THR A O 1
ATOM 5291 N N . ASP A 1 672 ? 30.146 7.545 -34.983 1.00 62.91 672 ASP A N 1
ATOM 5292 C CA . ASP A 1 672 ? 30.223 8.108 -36.333 1.00 62.91 672 ASP A CA 1
ATOM 5293 C C . ASP A 1 672 ? 29.182 9.212 -36.589 1.00 62.91 672 ASP A C 1
ATOM 5295 O O . ASP A 1 672 ? 28.275 9.458 -35.800 1.00 62.91 672 ASP A O 1
ATOM 5299 N N . SER A 1 673 ? 29.335 9.933 -37.703 1.00 59.59 673 SER A N 1
ATOM 5300 C CA . SER A 1 673 ? 28.420 11.018 -38.084 1.00 59.59 673 SER A CA 1
ATOM 5301 C C . SER A 1 673 ? 27.062 10.532 -38.612 1.00 59.59 673 SER A C 1
ATOM 5303 O O . SER A 1 673 ? 26.208 11.357 -38.930 1.00 59.59 673 SER A O 1
ATOM 5305 N N . ALA A 1 674 ? 26.881 9.224 -38.802 1.00 66.50 674 ALA A N 1
ATOM 5306 C CA . ALA A 1 674 ? 25.686 8.618 -39.371 1.00 66.50 674 ALA A CA 1
ATOM 5307 C C . ALA A 1 674 ? 24.714 8.101 -38.300 1.00 66.50 674 ALA A C 1
ATOM 5309 O O . ALA A 1 674 ? 23.542 7.932 -38.634 1.00 66.50 674 ALA A O 1
ATOM 5310 N N . GLY A 1 675 ? 25.161 7.894 -37.059 1.00 72.44 675 GLY A N 1
ATOM 5311 C CA . GLY A 1 675 ? 24.324 7.619 -35.890 1.00 72.44 675 GLY A CA 1
ATOM 5312 C C . GLY A 1 675 ? 23.637 6.250 -35.909 1.00 72.44 675 GLY A C 1
ATOM 5313 O O . GLY A 1 675 ? 22.970 5.877 -36.885 1.00 72.44 675 GLY A O 1
ATOM 5314 N N . ASP A 1 676 ? 23.749 5.536 -34.793 1.00 79.88 676 ASP A N 1
ATOM 5315 C CA . ASP A 1 676 ? 23.172 4.204 -34.615 1.00 79.88 676 ASP A CA 1
ATOM 5316 C C . ASP A 1 676 ? 21.688 4.265 -34.257 1.00 79.88 676 ASP A C 1
ATOM 5318 O O . ASP A 1 676 ? 20.910 3.436 -34.729 1.00 79.88 676 ASP A O 1
ATOM 5322 N N . ILE A 1 677 ? 21.270 5.326 -33.558 1.00 87.94 677 ILE A N 1
ATOM 5323 C CA . ILE A 1 677 ? 19.866 5.724 -33.435 1.00 87.94 677 ILE A CA 1
ATOM 5324 C C . ILE A 1 677 ? 19.614 6.988 -34.262 1.00 87.94 677 ILE A C 1
ATOM 5326 O O . ILE A 1 677 ? 20.351 7.974 -34.191 1.00 87.94 677 ILE A O 1
ATOM 5330 N N . ARG A 1 678 ? 18.530 6.986 -35.044 1.00 87.25 678 ARG A N 1
ATOM 5331 C CA . ARG A 1 678 ? 18.102 8.143 -35.846 1.00 87.25 678 ARG A CA 1
ATOM 5332 C C . ARG A 1 678 ? 16.655 8.488 -35.551 1.00 87.25 678 ARG A C 1
ATOM 5334 O O . ARG A 1 678 ? 15.779 7.651 -35.759 1.00 87.25 678 ARG A O 1
ATOM 5341 N N . VAL A 1 679 ? 16.390 9.728 -35.152 1.00 88.12 679 VAL A N 1
ATOM 5342 C CA . VAL A 1 679 ? 15.018 10.246 -35.061 1.00 88.12 679 VAL A CA 1
ATOM 5343 C C . VAL A 1 679 ? 14.590 10.673 -36.458 1.00 88.12 679 VAL A C 1
ATOM 5345 O O . VAL A 1 679 ? 15.292 11.440 -37.115 1.00 88.12 679 VAL A O 1
ATOM 5348 N N . SER A 1 680 ? 13.472 10.144 -36.946 1.00 87.12 680 SER A N 1
ATOM 5349 C CA . SER A 1 680 ? 13.060 10.283 -38.343 1.00 87.12 680 SER A CA 1
ATOM 5350 C C . SER A 1 680 ? 11.706 10.970 -38.512 1.00 87.12 680 SER A C 1
ATOM 5352 O O . SER A 1 680 ? 10.836 10.861 -37.650 1.00 87.12 680 SER A O 1
ATOM 5354 N N . GLN A 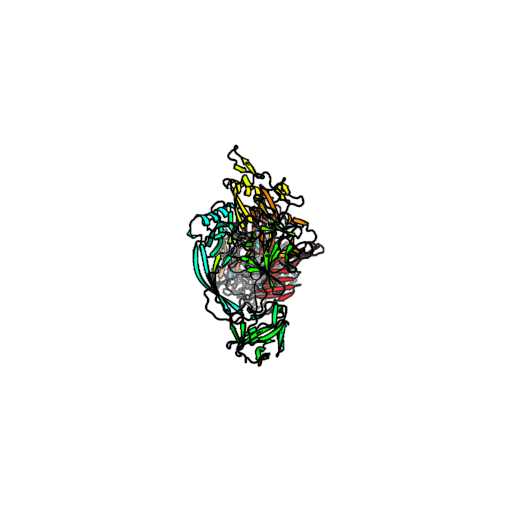1 681 ? 11.534 11.644 -39.651 1.00 88.25 681 GLN A N 1
ATOM 5355 C CA . GLN A 1 681 ? 10.281 12.226 -40.129 1.00 88.25 681 GLN A CA 1
ATOM 5356 C C . GLN A 1 681 ? 10.047 11.796 -41.585 1.00 88.25 681 GLN A C 1
ATOM 5358 O O . GLN A 1 681 ? 10.782 12.187 -42.491 1.00 88.25 681 GLN A O 1
ATOM 5363 N N . TYR A 1 682 ? 9.013 10.998 -41.821 1.00 86.00 682 TYR A N 1
ATOM 5364 C CA . TYR A 1 682 ? 8.620 10.473 -43.132 1.00 86.00 682 TYR A CA 1
ATOM 5365 C C . TYR A 1 682 ? 7.246 10.999 -43.545 1.00 86.00 682 TYR A C 1
ATOM 5367 O O . TYR A 1 682 ? 6.504 11.512 -42.712 1.00 86.00 682 TYR A O 1
ATOM 5375 N N . ASN A 1 683 ? 6.875 10.871 -44.822 1.00 84.88 683 ASN A N 1
ATOM 5376 C CA . ASN A 1 683 ? 5.506 11.173 -45.236 1.00 84.88 683 ASN A CA 1
ATOM 5377 C C . ASN A 1 683 ? 4.617 9.958 -44.948 1.00 84.88 683 ASN A C 1
ATOM 5379 O O . ASN A 1 683 ? 5.023 8.821 -45.171 1.00 84.88 683 ASN A O 1
ATOM 5383 N N . THR A 1 684 ? 3.361 10.169 -44.557 1.00 81.06 684 THR A N 1
ATOM 5384 C CA . THR A 1 684 ? 2.375 9.077 -44.394 1.00 81.06 684 THR A CA 1
ATOM 5385 C C . THR A 1 684 ? 2.185 8.230 -45.663 1.00 81.06 684 THR A C 1
ATOM 5387 O O . THR A 1 684 ? 1.848 7.051 -45.577 1.00 81.06 684 THR A O 1
ATOM 5390 N N . SER A 1 685 ? 2.480 8.780 -46.848 1.00 80.31 685 SER A N 1
ATOM 5391 C CA . SER A 1 685 ? 2.524 8.036 -48.116 1.00 80.31 685 SER A CA 1
ATOM 5392 C C . SER A 1 685 ? 3.550 6.901 -48.147 1.00 80.31 685 SER A C 1
ATOM 5394 O O . SER A 1 685 ? 3.362 5.928 -48.882 1.00 80.31 685 SER A O 1
ATOM 5396 N N . ASP A 1 686 ? 4.608 7.001 -47.345 1.00 84.75 686 ASP A N 1
ATOM 5397 C CA . ASP A 1 686 ? 5.662 5.992 -47.241 1.00 84.75 686 ASP A CA 1
ATOM 5398 C C . ASP A 1 686 ? 5.152 4.724 -46.504 1.00 84.75 686 ASP A C 1
ATOM 5400 O O . ASP A 1 686 ? 5.764 3.666 -46.593 1.00 84.75 686 ASP A O 1
ATOM 5404 N N . LEU A 1 687 ? 3.956 4.780 -45.893 1.00 85.56 687 LEU A N 1
ATOM 5405 C CA . LEU A 1 687 ? 3.193 3.650 -45.327 1.00 85.56 687 LEU A CA 1
ATOM 5406 C C . LEU A 1 687 ? 1.943 3.256 -46.138 1.00 85.56 687 LEU A C 1
ATOM 5408 O O . LEU A 1 687 ? 1.040 2.582 -45.636 1.00 85.56 687 LEU A O 1
ATOM 5412 N N . SER A 1 688 ? 1.876 3.649 -47.409 1.00 81.50 688 SER A N 1
ATOM 5413 C CA . SER A 1 688 ? 0.702 3.471 -48.284 1.00 81.50 688 SER A CA 1
ATOM 5414 C C . SER A 1 688 ? 0.149 2.041 -48.429 1.00 81.50 688 SER A C 1
ATOM 5416 O O . SER A 1 688 ? -0.972 1.888 -48.909 1.00 81.50 688 SER A O 1
ATOM 5418 N N . GLY A 1 689 ? 0.872 0.991 -48.019 1.00 82.25 689 GLY A N 1
ATOM 5419 C CA . GLY A 1 689 ? 0.344 -0.380 -47.985 1.00 82.25 689 GLY A CA 1
ATOM 5420 C C . GLY A 1 689 ? -0.518 -0.728 -46.764 1.00 82.25 689 GLY A C 1
ATOM 5421 O O . GLY A 1 689 ? -1.227 -1.737 -46.790 1.00 82.25 689 GLY A O 1
ATOM 5422 N N . SER A 1 690 ? -0.465 0.087 -45.708 1.00 87.50 690 SER A N 1
ATOM 5423 C CA . SER A 1 690 ? -1.143 -0.157 -44.426 1.00 87.50 690 SER A CA 1
ATOM 5424 C C . SER A 1 690 ? -2.243 0.857 -44.099 1.00 87.50 690 SER A C 1
ATOM 5426 O O . SER A 1 690 ? -3.095 0.555 -43.266 1.00 87.50 690 SER A O 1
ATOM 5428 N N . LEU A 1 691 ? -2.252 2.017 -44.765 1.00 81.81 691 LEU A N 1
ATOM 5429 C CA . LEU A 1 691 ? -3.167 3.141 -44.523 1.00 81.81 691 LEU A CA 1
ATOM 5430 C C . LEU A 1 691 ? -4.146 3.352 -45.688 1.00 81.81 691 LEU A C 1
ATOM 5432 O O . LEU A 1 691 ? -3.797 3.108 -46.846 1.00 81.81 691 LEU A O 1
ATOM 5436 N N . THR A 1 692 ? -5.337 3.898 -45.415 1.00 73.81 692 THR A N 1
ATOM 5437 C CA . THR A 1 692 ? -6.265 4.311 -46.485 1.00 73.81 692 THR A CA 1
ATOM 5438 C C . THR A 1 692 ? -5.950 5.712 -47.019 1.00 73.81 692 THR A C 1
ATOM 5440 O O . THR A 1 692 ? -5.512 6.600 -46.286 1.00 73.81 692 THR A O 1
ATOM 5443 N N . ALA A 1 693 ? -6.156 5.918 -48.323 1.00 68.62 693 ALA A N 1
ATOM 5444 C CA . ALA A 1 693 ? -5.950 7.208 -48.980 1.00 68.62 693 ALA A CA 1
ATOM 5445 C C . ALA A 1 693 ? -7.269 7.987 -49.084 1.00 68.62 693 ALA A C 1
ATOM 5447 O O . ALA A 1 693 ? -8.256 7.448 -49.587 1.00 68.62 693 ALA A O 1
ATOM 5448 N N . SER A 1 694 ? -7.260 9.269 -48.714 1.00 61.97 694 SER A N 1
ATOM 5449 C CA . SER A 1 694 ? -8.363 10.200 -48.963 1.00 61.97 694 SER A CA 1
ATOM 5450 C C . SER A 1 694 ? -7.953 11.307 -49.950 1.00 61.97 694 SER A C 1
ATOM 5452 O O . SER A 1 694 ? -6.770 11.596 -50.157 1.00 61.97 694 SER A O 1
ATOM 5454 N N . GLY A 1 695 ? -8.948 11.910 -50.610 1.00 61.94 695 GLY A N 1
ATOM 5455 C CA . GLY A 1 695 ? -8.751 13.025 -51.544 1.00 61.94 695 GLY A CA 1
ATOM 5456 C C . GLY A 1 695 ? -8.642 12.649 -53.029 1.00 61.94 695 GLY A C 1
ATOM 5457 O O . GLY A 1 695 ? -8.505 11.489 -53.420 1.00 61.94 695 GLY A O 1
ATOM 5458 N N . SER A 1 696 ? -8.749 13.666 -53.886 1.00 49.78 696 SER A N 1
ATOM 5459 C CA . SER A 1 696 ? -8.736 13.534 -55.344 1.00 49.78 696 SER A CA 1
ATOM 5460 C C . SER A 1 696 ? -7.322 13.670 -55.920 1.00 49.78 696 SER A C 1
ATOM 5462 O O . SER A 1 696 ? -6.653 14.670 -55.686 1.00 49.78 696 SER A O 1
ATOM 5464 N N . SER A 1 697 ? -6.918 12.663 -56.707 1.00 49.41 697 SER A N 1
ATOM 5465 C CA . SER A 1 697 ? -5.827 12.521 -57.705 1.00 49.41 697 SER A CA 1
ATOM 5466 C C . SER A 1 697 ? -4.473 13.247 -57.567 1.00 49.41 697 SER A C 1
ATOM 5468 O O . SER A 1 697 ? -3.465 12.658 -57.944 1.00 49.41 697 SER A O 1
ATOM 5470 N N . TRP A 1 698 ? -4.424 14.490 -57.093 1.00 44.19 698 TRP A N 1
ATOM 5471 C CA . TRP A 1 698 ? -3.245 15.361 -57.035 1.00 44.19 698 TRP A CA 1
ATOM 5472 C C . TRP A 1 698 ? -2.772 15.692 -55.615 1.00 44.19 698 TRP A C 1
ATOM 5474 O O . TRP A 1 698 ? -1.656 16.175 -55.460 1.00 44.19 698 TRP A O 1
ATOM 5484 N N . ASN A 1 699 ? -3.579 15.423 -54.584 1.00 53.66 699 ASN A N 1
ATOM 5485 C CA . ASN A 1 699 ? -3.175 15.598 -53.189 1.00 53.66 699 ASN A CA 1
ATOM 5486 C C . ASN A 1 699 ? -3.745 14.450 -52.337 1.00 53.66 699 ASN A C 1
ATOM 5488 O O . ASN A 1 699 ? -4.866 14.536 -51.839 1.00 53.66 699 ASN A O 1
ATOM 5492 N N . ARG A 1 700 ? -3.008 13.331 -52.256 1.00 60.69 700 ARG A N 1
ATOM 5493 C CA . ARG A 1 700 ? -3.378 12.178 -51.417 1.00 60.69 700 ARG A CA 1
ATOM 5494 C C . ARG A 1 700 ? -2.902 12.414 -49.991 1.00 60.69 700 ARG A C 1
ATOM 5496 O O . ARG A 1 700 ? -1.721 12.230 -49.705 1.00 60.69 700 ARG A O 1
ATOM 5503 N N . THR A 1 701 ? -3.827 12.740 -49.101 1.00 60.66 701 THR A N 1
ATOM 5504 C CA . THR A 1 701 ? -3.588 12.669 -47.658 1.00 60.66 701 THR A CA 1
ATOM 5505 C C . THR A 1 701 ? -4.032 11.290 -47.179 1.00 60.66 701 THR A C 1
ATOM 5507 O O . THR A 1 701 ? -5.136 10.847 -47.489 1.00 60.66 701 THR A O 1
ATOM 5510 N N . TYR A 1 702 ? -3.177 10.575 -46.452 1.00 67.25 702 TYR A N 1
ATOM 5511 C CA . TYR A 1 702 ? -3.571 9.321 -45.810 1.00 67.25 702 TYR A CA 1
ATOM 5512 C C . TYR A 1 702 ? -4.164 9.672 -44.444 1.00 67.25 702 TYR A C 1
ATOM 5514 O O . TYR A 1 702 ? -3.461 10.183 -43.576 1.00 67.25 702 TYR A O 1
ATOM 5522 N N . SER A 1 703 ? -5.474 9.479 -44.285 1.00 56.41 703 SER A N 1
ATOM 5523 C CA . SER A 1 703 ? -6.227 9.917 -43.105 1.00 56.41 703 SER A CA 1
ATOM 5524 C C . SER A 1 703 ? -7.105 8.778 -42.582 1.00 56.41 703 SER A C 1
ATOM 5526 O O . SER A 1 703 ? -8.211 8.580 -43.089 1.00 56.41 703 SER A O 1
ATOM 5528 N N . ALA A 1 704 ? -6.603 8.080 -41.555 1.00 60.97 704 ALA A N 1
ATOM 5529 C CA . ALA A 1 704 ? -7.223 6.933 -40.875 1.00 60.97 704 ALA A CA 1
ATOM 5530 C C . ALA A 1 704 ? -7.548 5.713 -41.775 1.00 60.97 704 ALA A C 1
ATOM 5532 O O . ALA A 1 704 ? -7.363 5.741 -42.996 1.00 60.97 704 ALA A O 1
ATOM 5533 N N . PRO A 1 705 ? -8.084 4.637 -41.181 1.00 67.25 705 PRO A N 1
ATOM 5534 C CA . PRO A 1 705 ? -7.445 3.834 -40.135 1.00 67.25 705 PRO A CA 1
ATOM 5535 C C . PRO A 1 705 ? -6.317 2.946 -40.713 1.00 67.25 705 PRO A C 1
ATOM 5537 O O . PRO A 1 705 ? -6.131 2.870 -41.933 1.00 67.25 705 PRO A O 1
ATOM 5540 N N . PHE A 1 706 ? -5.591 2.218 -39.861 1.00 77.31 706 PHE A N 1
ATOM 5541 C CA . PHE A 1 706 ? -4.757 1.101 -40.315 1.00 77.31 706 PHE A CA 1
ATOM 5542 C C . PHE A 1 706 ? -5.652 -0.045 -40.800 1.00 77.31 706 PHE A C 1
ATOM 5544 O O . PHE A 1 706 ? -6.337 -0.702 -40.012 1.00 77.31 706 PHE A O 1
ATOM 5551 N N . THR A 1 707 ? -5.630 -0.297 -42.109 1.00 76.94 707 THR A N 1
ATOM 5552 C CA . THR A 1 707 ? -6.409 -1.367 -42.751 1.00 76.94 707 THR A CA 1
ATOM 5553 C C . THR A 1 707 ? -5.645 -2.672 -42.918 1.00 76.94 707 THR A C 1
ATOM 5555 O O . THR A 1 707 ? -6.275 -3.721 -42.941 1.00 76.94 707 THR A O 1
ATOM 5558 N N . ASN A 1 708 ? -4.311 -2.628 -43.020 1.00 86.19 708 ASN A N 1
ATOM 5559 C CA . ASN A 1 708 ? -3.472 -3.830 -43.072 1.00 86.19 708 ASN A CA 1
ATOM 5560 C C . ASN A 1 708 ? -2.321 -3.696 -42.067 1.00 86.19 708 ASN A C 1
ATOM 5562 O O . ASN A 1 708 ? -1.294 -3.075 -42.370 1.00 86.19 708 ASN A O 1
ATOM 5566 N N . ILE A 1 709 ? -2.504 -4.277 -40.883 1.00 91.06 709 ILE A N 1
ATOM 5567 C CA . ILE A 1 709 ? -1.461 -4.426 -39.861 1.00 91.06 709 ILE A CA 1
ATOM 5568 C C . ILE A 1 709 ? -0.854 -5.814 -40.035 1.00 91.06 709 ILE A C 1
ATOM 5570 O O . ILE A 1 709 ? -1.582 -6.801 -40.120 1.00 91.06 709 ILE A O 1
ATOM 5574 N N . TYR A 1 710 ? 0.466 -5.893 -40.136 1.00 92.88 710 TYR A N 1
ATOM 5575 C CA . TYR A 1 710 ? 1.185 -7.150 -40.324 1.00 92.88 710 TYR A CA 1
ATOM 5576 C C . TYR A 1 710 ? 1.790 -7.636 -39.010 1.00 92.88 710 TYR A C 1
ATOM 5578 O O . TYR A 1 710 ? 1.964 -6.871 -38.068 1.00 92.88 710 TYR A O 1
ATOM 5586 N N . THR A 1 711 ? 2.130 -8.911 -38.948 1.00 93.56 711 THR A N 1
ATOM 5587 C CA . THR A 1 711 ? 2.892 -9.499 -37.846 1.00 93.56 711 THR A CA 1
ATOM 5588 C C . THR A 1 711 ? 3.760 -10.634 -38.384 1.00 93.56 711 THR A C 1
ATOM 5590 O O . THR A 1 711 ? 3.672 -10.979 -39.569 1.00 93.56 711 THR A O 1
ATOM 5593 N N . ILE A 1 712 ? 4.611 -11.196 -37.530 1.00 92.00 712 ILE A N 1
ATOM 5594 C CA . ILE A 1 712 ? 5.400 -12.392 -37.827 1.00 92.00 712 ILE A CA 1
ATOM 5595 C C . ILE A 1 712 ? 5.286 -13.334 -36.635 1.00 92.00 712 ILE A C 1
ATOM 5597 O O . ILE A 1 712 ? 5.563 -12.935 -35.509 1.00 92.00 712 ILE A O 1
ATOM 5601 N N . ASP A 1 713 ? 4.903 -14.578 -36.900 1.00 89.88 713 ASP A N 1
ATOM 5602 C CA . ASP A 1 713 ? 4.849 -15.650 -35.910 1.00 89.88 713 ASP A CA 1
ATOM 5603 C C . ASP A 1 713 ? 5.349 -16.982 -36.513 1.00 89.88 713 ASP A C 1
ATOM 5605 O O . ASP A 1 713 ? 6.024 -17.006 -37.548 1.00 89.88 713 ASP A O 1
ATOM 5609 N N . GLY A 1 714 ? 5.003 -18.116 -35.893 1.00 85.69 714 GLY A N 1
ATOM 5610 C CA . GLY A 1 714 ? 5.310 -19.455 -36.411 1.00 85.69 714 GLY A CA 1
ATOM 5611 C C . GLY A 1 714 ? 4.699 -19.795 -37.784 1.00 85.69 714 GLY A C 1
ATOM 5612 O O . GLY A 1 714 ? 5.124 -20.773 -38.397 1.00 85.69 714 GLY A O 1
ATOM 5613 N N . SER A 1 715 ? 3.740 -19.009 -38.287 1.00 87.94 715 SER A N 1
ATOM 5614 C CA . SER A 1 715 ? 3.182 -19.119 -39.645 1.00 87.94 715 SER A CA 1
ATOM 5615 C C . SER A 1 715 ? 3.900 -18.237 -40.681 1.00 87.94 715 SER A C 1
ATOM 5617 O O . SER A 1 715 ? 3.689 -18.402 -41.885 1.00 87.94 715 SER A O 1
ATOM 5619 N N . GLY A 1 716 ? 4.783 -17.336 -40.234 1.00 89.25 716 GLY A N 1
ATOM 5620 C CA . GLY A 1 716 ? 5.486 -16.359 -41.064 1.00 89.25 716 GLY A CA 1
ATOM 5621 C C . GLY A 1 716 ? 4.775 -15.003 -41.145 1.00 89.25 716 GLY A C 1
ATOM 5622 O O . GLY A 1 716 ? 3.954 -14.656 -40.297 1.00 89.25 716 GLY A O 1
ATOM 5623 N N . ILE A 1 717 ? 5.124 -14.203 -42.162 1.00 91.88 717 ILE A N 1
ATOM 5624 C CA . ILE A 1 717 ? 4.550 -12.861 -42.354 1.00 91.88 717 ILE A CA 1
ATOM 5625 C C . ILE A 1 717 ? 3.095 -12.973 -42.818 1.00 91.88 717 ILE A C 1
ATOM 5627 O O . ILE A 1 717 ? 2.826 -13.455 -43.921 1.00 91.88 717 ILE A O 1
ATOM 5631 N N . HIS A 1 718 ? 2.169 -12.431 -42.031 1.00 91.31 718 HIS A N 1
ATOM 5632 C CA . HIS A 1 718 ? 0.752 -12.366 -42.385 1.00 91.31 718 HIS A CA 1
ATOM 5633 C C . HIS A 1 718 ? 0.091 -11.076 -41.868 1.00 91.31 718 HIS A C 1
ATOM 5635 O O . HIS A 1 718 ? 0.694 -10.303 -41.123 1.00 91.31 718 HIS A O 1
ATOM 5641 N N . THR A 1 719 ? -1.137 -10.802 -42.318 1.00 92.12 719 THR A N 1
ATOM 5642 C CA . THR A 1 719 ? -1.938 -9.650 -41.869 1.00 92.12 719 THR A CA 1
ATOM 5643 C C . THR A 1 719 ? -2.825 -10.070 -40.701 1.00 92.12 719 THR A C 1
ATOM 5645 O O . THR A 1 719 ? -3.526 -11.080 -40.797 1.00 92.12 719 THR A O 1
ATOM 5648 N N . ILE A 1 720 ? -2.828 -9.286 -39.623 1.00 91.19 720 ILE A N 1
ATOM 5649 C CA . ILE A 1 720 ? -3.686 -9.514 -38.461 1.00 91.19 720 ILE A CA 1
ATOM 5650 C C . ILE A 1 720 ? -5.142 -9.314 -38.889 1.00 91.19 720 ILE A C 1
ATOM 5652 O O . ILE A 1 720 ? -5.547 -8.220 -39.276 1.00 91.19 720 ILE A O 1
ATOM 5656 N N . SER A 1 721 ? -5.918 -10.397 -38.852 1.00 83.69 721 SER A N 1
ATOM 5657 C CA . SER A 1 721 ? -7.324 -10.430 -39.284 1.00 83.69 721 SER A CA 1
ATOM 5658 C C . SER A 1 721 ? -8.321 -10.481 -38.125 1.00 83.69 721 SER A C 1
ATOM 5660 O O . SER A 1 721 ? -9.502 -10.207 -38.328 1.00 83.69 721 SER A O 1
ATOM 5662 N N . ASN A 1 722 ? -7.850 -10.790 -36.914 1.00 84.81 722 ASN A N 1
ATOM 5663 C CA . ASN A 1 722 ? -8.620 -10.703 -35.681 1.00 84.81 722 ASN A CA 1
ATOM 5664 C C . ASN A 1 722 ? -7.814 -9.939 -34.625 1.00 84.81 722 ASN A C 1
ATOM 5666 O O . ASN A 1 722 ? -6.822 -10.454 -34.114 1.00 84.81 722 ASN A O 1
ATOM 5670 N N . GLU A 1 723 ? -8.252 -8.728 -34.281 1.00 82.94 723 GLU A N 1
ATOM 5671 C CA . GLU A 1 723 ? -7.576 -7.914 -33.264 1.00 82.94 723 GLU A CA 1
ATOM 5672 C C . GLU A 1 723 ? -7.724 -8.504 -31.853 1.00 82.94 723 GLU A C 1
ATOM 5674 O O . GLU A 1 723 ? -6.840 -8.307 -31.030 1.00 82.94 723 GLU A O 1
ATOM 5679 N N . SER A 1 724 ? -8.764 -9.312 -31.594 1.00 81.81 724 SER A N 1
ATOM 5680 C CA . SER A 1 724 ? -8.987 -9.962 -30.291 1.00 81.81 724 SER A CA 1
ATOM 5681 C C . SER A 1 724 ? -8.050 -11.145 -30.002 1.00 81.81 724 SER A C 1
ATOM 5683 O O . SER A 1 724 ? -8.261 -11.857 -29.023 1.00 81.81 724 SER A O 1
ATOM 5685 N N . ALA A 1 725 ? -7.094 -11.432 -30.890 1.00 82.12 725 ALA A N 1
ATOM 5686 C CA . ALA A 1 725 ? -6.042 -12.425 -30.665 1.00 82.12 725 ALA A CA 1
ATOM 5687 C C . ALA A 1 725 ? -4.818 -11.837 -29.929 1.00 82.12 725 ALA A C 1
ATOM 5689 O O . ALA A 1 725 ? -3.884 -12.573 -29.628 1.00 82.12 725 ALA A O 1
ATOM 5690 N N . TYR A 1 726 ? -4.833 -10.527 -29.663 1.00 84.94 726 TYR A N 1
ATOM 5691 C CA . TYR A 1 726 ? -3.793 -9.756 -28.983 1.00 84.94 726 TYR A CA 1
ATOM 5692 C C . TYR A 1 726 ? -4.429 -8.994 -27.816 1.00 84.94 726 TYR A C 1
ATOM 5694 O O . TYR A 1 726 ? -5.545 -8.490 -27.957 1.00 84.94 726 TYR A O 1
ATOM 5702 N N . GLU A 1 727 ? -3.735 -8.868 -26.686 1.00 81.19 727 GLU A N 1
ATOM 5703 C CA . GLU A 1 727 ? -4.286 -8.211 -25.493 1.00 81.19 727 GLU A CA 1
ATOM 5704 C C . GLU A 1 727 ? -4.327 -6.680 -25.638 1.00 81.19 727 GLU A C 1
ATOM 5706 O O . GLU A 1 727 ? -5.120 -6.020 -24.961 1.00 81.19 727 GLU A O 1
ATOM 5711 N N . LYS A 1 728 ? -3.465 -6.090 -26.487 1.00 81.56 728 LYS A N 1
ATOM 5712 C CA . LYS A 1 728 ? -3.265 -4.626 -26.569 1.00 81.56 728 LYS A CA 1
ATOM 5713 C C . LYS A 1 728 ? -3.548 -3.991 -27.918 1.00 81.56 728 LYS A C 1
ATOM 5715 O O . LYS A 1 728 ? -3.853 -2.800 -27.953 1.00 81.56 728 LYS A O 1
ATOM 5720 N N . LEU A 1 729 ? -3.553 -4.768 -29.002 1.00 85.06 729 LEU A N 1
ATOM 5721 C CA . LEU A 1 729 ? -3.599 -4.241 -30.371 1.00 85.06 729 LEU A CA 1
ATOM 5722 C C . LEU A 1 729 ? -4.690 -3.184 -30.598 1.00 85.06 729 LEU A C 1
ATOM 5724 O O . LEU A 1 729 ? -4.400 -2.143 -31.179 1.00 85.06 729 LEU A O 1
ATOM 5728 N N . ALA A 1 730 ? -5.920 -3.404 -30.126 1.00 82.69 730 ALA A N 1
ATOM 5729 C CA . ALA A 1 730 ? -7.015 -2.448 -30.318 1.00 82.69 730 ALA A CA 1
ATOM 5730 C C . ALA A 1 730 ? -6.737 -1.072 -29.670 1.00 82.69 730 ALA A C 1
ATOM 5732 O O . ALA A 1 730 ? -7.013 -0.033 -30.276 1.00 82.69 730 ALA A O 1
ATOM 5733 N N . ALA A 1 731 ? -6.153 -1.054 -28.466 1.00 76.75 731 ALA A N 1
ATOM 5734 C CA . ALA A 1 731 ? -5.790 0.175 -27.761 1.00 76.75 731 ALA A CA 1
ATOM 5735 C C . ALA A 1 731 ? -4.590 0.858 -28.434 1.00 76.75 731 ALA A C 1
ATOM 5737 O O . ALA A 1 731 ? -4.682 2.019 -28.836 1.00 76.75 731 ALA A O 1
ATOM 5738 N N . SER A 1 732 ? -3.509 0.109 -28.661 1.00 80.50 732 SER A N 1
ATOM 5739 C CA . SER A 1 732 ? -2.285 0.599 -29.303 1.00 80.50 732 SER A CA 1
ATOM 5740 C C . SER A 1 732 ? -2.559 1.158 -30.701 1.00 80.50 732 SER A C 1
ATOM 5742 O O . SER A 1 732 ? -2.020 2.196 -31.081 1.00 80.50 732 SER A O 1
ATOM 5744 N N . LYS A 1 733 ? -3.434 0.496 -31.472 1.00 82.50 733 LYS A N 1
ATOM 5745 C CA . LYS A 1 733 ? -3.889 0.948 -32.793 1.00 82.50 733 LYS A CA 1
ATOM 5746 C C . LYS A 1 733 ? -4.613 2.288 -32.699 1.00 82.50 733 LYS A C 1
ATOM 5748 O O . LYS A 1 733 ? -4.298 3.187 -33.472 1.00 82.50 733 LYS A O 1
ATOM 5753 N N . SER A 1 734 ? -5.534 2.445 -31.745 1.00 80.50 734 SER A N 1
ATOM 5754 C CA . SER A 1 734 ? -6.246 3.710 -31.524 1.00 80.50 734 SER A CA 1
ATOM 5755 C C . SER A 1 734 ? -5.279 4.857 -31.202 1.00 80.50 734 SER A C 1
ATOM 5757 O O . SER A 1 734 ? -5.394 5.943 -31.774 1.00 80.50 734 SER A O 1
ATOM 5759 N N . SER A 1 735 ? -4.287 4.618 -30.339 1.00 77.88 735 SER A N 1
ATOM 5760 C CA . SER A 1 735 ? -3.256 5.614 -30.016 1.00 77.88 735 SER A CA 1
ATOM 5761 C C . SER A 1 735 ? -2.377 5.946 -31.228 1.00 77.88 735 SER A C 1
ATOM 5763 O O . SER A 1 735 ? -2.146 7.118 -31.523 1.00 77.88 735 SER A O 1
ATOM 5765 N N . MET A 1 736 ? -1.960 4.939 -31.999 1.00 78.19 736 MET A N 1
ATOM 5766 C CA . MET A 1 736 ? -1.167 5.127 -33.217 1.00 78.19 736 MET A CA 1
ATOM 5767 C C . MET A 1 736 ? -1.935 5.889 -34.319 1.00 78.19 736 MET A C 1
ATOM 5769 O O . MET A 1 736 ? -1.367 6.738 -35.012 1.00 78.19 736 MET A O 1
ATOM 5773 N N . GLU A 1 737 ? -3.239 5.644 -34.473 1.00 79.81 737 GLU A N 1
ATOM 5774 C CA . GLU A 1 737 ? -4.107 6.400 -35.388 1.00 79.81 737 GLU A CA 1
ATOM 5775 C C . GLU A 1 737 ? -4.271 7.862 -34.949 1.00 79.81 737 GLU A C 1
ATOM 5777 O O . GLU A 1 737 ? -4.235 8.762 -35.796 1.00 79.81 737 GLU A O 1
ATOM 5782 N N . SER A 1 738 ? -4.363 8.114 -33.637 1.00 77.69 738 SER A N 1
ATOM 5783 C CA . SER A 1 738 ? -4.364 9.466 -33.065 1.00 77.69 738 SER A CA 1
ATOM 5784 C C . SER A 1 738 ? -3.080 10.226 -33.424 1.00 77.69 738 SER A C 1
ATOM 5786 O O . SER A 1 738 ? -3.158 11.303 -34.027 1.00 77.69 738 SER A O 1
ATOM 5788 N N . VAL A 1 739 ? -1.903 9.627 -33.182 1.00 74.31 739 VAL A N 1
ATOM 5789 C CA . VAL A 1 739 ? -0.588 10.213 -33.514 1.00 74.31 739 VAL A CA 1
ATOM 5790 C C . VAL A 1 739 ? -0.497 10.576 -35.000 1.00 74.31 739 VAL A C 1
ATOM 5792 O O . VAL A 1 739 ? -0.135 11.708 -35.333 1.00 74.31 739 VAL A O 1
ATOM 5795 N N . ILE A 1 740 ? -0.887 9.676 -35.912 1.00 74.81 740 ILE A N 1
ATOM 5796 C CA . ILE A 1 740 ? -0.898 9.970 -37.358 1.00 74.81 740 ILE A CA 1
ATOM 5797 C C . ILE A 1 740 ? -1.847 11.128 -37.686 1.00 74.81 740 ILE A C 1
ATOM 5799 O O . ILE A 1 740 ? -1.476 12.026 -38.447 1.00 74.81 740 ILE A O 1
ATOM 5803 N N . SER A 1 741 ? -3.051 11.148 -37.107 1.00 74.06 741 SER A N 1
ATOM 5804 C CA . SER A 1 741 ? -4.038 12.199 -37.382 1.00 74.06 741 SER A CA 1
ATOM 5805 C C . SER A 1 741 ? -3.559 13.598 -36.958 1.00 74.06 741 SER A C 1
ATOM 5807 O O . SER A 1 741 ? -3.807 14.572 -37.671 1.00 74.06 741 SER A O 1
ATOM 5809 N N . GLY A 1 742 ? -2.794 13.694 -35.863 1.00 70.56 742 GLY A N 1
ATOM 5810 C CA . GLY A 1 742 ? -2.172 14.936 -35.388 1.00 70.56 742 GLY A CA 1
ATOM 5811 C C . GLY A 1 742 ? -0.892 15.347 -36.132 1.00 70.56 742 GLY A C 1
ATOM 5812 O O . GLY A 1 742 ? -0.422 16.476 -35.982 1.00 70.56 742 GLY A O 1
ATOM 5813 N N . SER A 1 743 ? -0.318 14.471 -36.963 1.00 68.62 743 SER A N 1
ATOM 5814 C CA . SER A 1 743 ? 1.023 14.645 -37.548 1.00 68.62 743 SER A CA 1
ATOM 5815 C C . SER A 1 743 ? 1.071 15.424 -38.873 1.00 68.62 743 SER A C 1
ATOM 5817 O O . SER A 1 743 ? 2.095 15.425 -39.555 1.00 68.62 743 SER A O 1
ATOM 5819 N N . SER A 1 744 ? -0.018 16.095 -39.275 1.00 72.75 744 SER A N 1
ATOM 5820 C CA . SER A 1 744 ? -0.088 16.922 -40.503 1.00 72.75 744 SER A CA 1
ATOM 5821 C C . SER A 1 744 ? 0.384 16.211 -41.787 1.00 72.75 744 SER A C 1
ATOM 5823 O O . SER A 1 744 ? 0.936 16.831 -42.694 1.00 72.75 744 SER A O 1
ATOM 5825 N N . GLY A 1 745 ? 0.171 14.893 -41.869 1.00 77.25 745 GLY A N 1
ATOM 5826 C CA . GLY A 1 745 ? 0.567 14.059 -43.009 1.00 77.25 745 GLY A CA 1
ATOM 5827 C C . GLY A 1 745 ? 1.986 13.482 -42.944 1.00 77.25 745 GLY A C 1
ATOM 5828 O O . GLY A 1 745 ? 2.360 12.751 -43.864 1.00 77.25 745 GLY A O 1
ATOM 5829 N N . SER A 1 746 ? 2.741 13.737 -41.870 1.00 84.38 746 SER A N 1
ATOM 5830 C CA . SER A 1 746 ? 4.009 13.059 -41.561 1.00 84.38 746 SER A CA 1
ATOM 5831 C C . SER A 1 746 ? 3.810 11.844 -40.643 1.00 84.38 746 SER A C 1
ATOM 5833 O O . SER A 1 746 ? 2.756 11.679 -40.034 1.00 84.38 746 SER A O 1
ATOM 5835 N N . ILE A 1 747 ? 4.838 11.008 -40.524 1.00 84.50 747 ILE A N 1
ATOM 5836 C CA . ILE A 1 747 ? 5.001 10.014 -39.461 1.00 84.50 747 ILE A CA 1
ATOM 5837 C C . ILE A 1 747 ? 6.411 10.123 -38.877 1.00 84.50 747 ILE A C 1
ATOM 5839 O O . ILE A 1 747 ? 7.367 10.403 -39.602 1.00 84.50 747 ILE A O 1
ATOM 5843 N N . TYR A 1 748 ? 6.524 9.910 -37.570 1.00 87.06 748 TYR A N 1
ATOM 5844 C CA . TYR A 1 748 ? 7.761 10.030 -36.810 1.00 87.06 748 TYR A CA 1
ATOM 5845 C C . TYR A 1 748 ? 8.152 8.677 -36.214 1.00 87.06 748 TYR A C 1
ATOM 5847 O O . TYR A 1 748 ? 7.289 7.834 -35.975 1.00 87.06 748 TYR A O 1
ATOM 5855 N N . GLY A 1 749 ? 9.445 8.458 -35.984 1.00 88.62 749 GLY A N 1
ATOM 5856 C CA . GLY A 1 749 ? 9.915 7.216 -35.370 1.00 88.62 749 GLY A CA 1
ATOM 5857 C C . GLY A 1 749 ? 11.429 7.108 -35.237 1.00 88.62 749 GLY A C 1
ATOM 5858 O O . GLY A 1 749 ? 12.171 7.861 -35.875 1.00 88.62 749 GLY A O 1
ATOM 5859 N N . LEU A 1 750 ? 11.882 6.152 -34.429 1.00 90.19 750 LEU A N 1
ATOM 5860 C CA . LEU A 1 750 ? 13.298 5.837 -34.217 1.00 90.19 750 LEU A CA 1
ATOM 5861 C C . LEU A 1 750 ? 13.768 4.741 -35.175 1.00 90.19 750 LEU A C 1
ATOM 5863 O O . LEU A 1 750 ? 13.070 3.756 -35.383 1.00 90.19 750 LEU A O 1
ATOM 5867 N N . HIS A 1 751 ? 14.958 4.894 -35.745 1.00 89.06 751 HIS A N 1
ATOM 5868 C CA . HIS A 1 751 ? 15.592 3.899 -36.612 1.00 89.06 751 HIS A CA 1
ATOM 5869 C C . HIS A 1 751 ? 16.889 3.413 -35.989 1.00 89.06 751 HIS A C 1
ATOM 5871 O O . HIS A 1 751 ? 17.731 4.242 -35.644 1.00 89.06 751 HIS A O 1
ATOM 5877 N N . PHE A 1 752 ? 17.059 2.096 -35.920 1.00 88.19 752 PHE A N 1
ATOM 5878 C CA . PHE A 1 752 ? 18.236 1.457 -35.345 1.00 88.19 752 PHE A CA 1
ATOM 5879 C C . PHE A 1 752 ? 19.100 0.870 -36.471 1.00 88.19 752 PHE A C 1
ATOM 5881 O O . PHE A 1 752 ? 18.662 0.010 -37.240 1.00 88.19 752 PHE A O 1
ATOM 5888 N N . MET A 1 753 ? 20.319 1.391 -36.607 1.00 81.44 753 MET A N 1
ATOM 5889 C CA . MET A 1 753 ? 21.350 0.913 -37.537 1.00 81.44 753 MET A CA 1
ATOM 5890 C C . MET A 1 753 ? 22.187 -0.191 -36.892 1.00 81.44 753 MET A C 1
ATOM 5892 O O . MET A 1 753 ? 21.993 -0.488 -35.724 1.00 81.44 753 MET A O 1
ATOM 5896 N N . ASN A 1 754 ? 23.100 -0.823 -37.629 1.00 84.19 754 ASN A N 1
ATOM 5897 C CA . ASN A 1 754 ? 23.905 -1.932 -37.113 1.00 84.19 754 ASN A CA 1
ATOM 5898 C C . ASN A 1 754 ? 24.789 -1.539 -35.906 1.00 84.19 754 ASN A C 1
ATOM 5900 O O . ASN A 1 754 ? 25.894 -1.038 -36.103 1.00 84.19 754 ASN A O 1
ATOM 5904 N N . ALA A 1 755 ? 24.322 -1.839 -34.693 1.00 79.38 755 ALA A N 1
ATOM 5905 C CA . ALA A 1 755 ? 25.008 -1.573 -33.433 1.00 79.38 755 ALA A CA 1
ATOM 5906 C C . ALA A 1 755 ? 24.754 -2.706 -32.431 1.00 79.38 755 ALA A C 1
ATOM 5908 O O . ALA A 1 755 ? 23.649 -3.248 -32.355 1.00 79.38 755 ALA A O 1
ATOM 5909 N N . ALA A 1 756 ? 25.781 -3.070 -31.663 1.00 80.56 756 ALA A N 1
ATOM 5910 C CA . ALA A 1 756 ? 25.710 -4.155 -30.691 1.00 80.56 756 ALA A CA 1
ATOM 5911 C C . ALA A 1 756 ? 25.467 -3.611 -29.274 1.00 80.56 756 ALA A C 1
ATOM 5913 O O . ALA A 1 756 ? 26.313 -2.918 -28.698 1.00 80.56 756 ALA A O 1
ATOM 5914 N N . ILE A 1 757 ? 24.329 -3.988 -28.689 1.00 88.81 757 ILE A N 1
ATOM 5915 C CA . ILE A 1 757 ? 24.030 -3.750 -27.275 1.00 88.81 757 ILE A CA 1
ATOM 5916 C C . ILE A 1 757 ? 24.929 -4.666 -26.433 1.00 88.81 757 ILE A C 1
ATOM 5918 O O . ILE A 1 757 ? 24.978 -5.877 -26.648 1.00 88.81 757 ILE A O 1
ATOM 5922 N N . SER A 1 758 ? 25.659 -4.105 -25.468 1.00 85.44 758 SER A N 1
ATOM 5923 C CA . SER A 1 758 ? 26.484 -4.884 -24.536 1.00 85.44 758 SER A CA 1
ATOM 5924 C C . SER A 1 758 ? 26.786 -4.096 -23.264 1.00 85.44 758 SER A C 1
ATOM 5926 O O . SER A 1 758 ? 26.814 -2.871 -23.287 1.00 85.44 758 SER A O 1
ATOM 5928 N N . ALA A 1 759 ? 27.107 -4.778 -22.160 1.00 84.31 759 ALA A N 1
ATOM 5929 C CA . ALA A 1 759 ? 27.521 -4.115 -20.915 1.00 84.31 759 ALA A CA 1
ATOM 5930 C C . ALA A 1 759 ? 28.839 -3.309 -21.044 1.00 84.31 759 ALA A C 1
ATOM 5932 O O . ALA A 1 759 ? 29.164 -2.503 -20.172 1.00 84.31 759 ALA A O 1
ATOM 5933 N N . SER A 1 760 ? 29.602 -3.523 -22.124 1.00 83.00 760 SER A N 1
ATOM 5934 C CA . SER A 1 760 ? 30.806 -2.754 -22.468 1.00 83.00 760 SER A CA 1
ATOM 5935 C C . SER A 1 760 ? 30.505 -1.480 -23.266 1.00 83.00 760 SER A C 1
ATOM 5937 O O . SER A 1 760 ? 31.340 -0.581 -23.292 1.00 83.00 760 SER A O 1
ATOM 5939 N N . ASN A 1 761 ? 29.329 -1.392 -23.893 1.00 85.00 761 ASN A N 1
ATOM 5940 C CA . ASN A 1 761 ? 28.840 -0.225 -24.620 1.00 85.00 761 ASN A CA 1
ATOM 5941 C C . ASN A 1 761 ? 27.779 0.474 -23.757 1.00 85.00 761 ASN A C 1
ATOM 5943 O O . ASN A 1 761 ? 26.610 0.090 -23.769 1.00 85.00 761 ASN A O 1
ATOM 5947 N N . LYS A 1 762 ? 28.199 1.444 -22.939 1.00 88.62 762 LYS A N 1
ATOM 5948 C CA . LYS A 1 762 ? 27.333 2.113 -21.958 1.00 88.62 762 LYS A CA 1
ATOM 5949 C C . LYS A 1 762 ? 27.646 3.598 -21.820 1.00 88.62 762 LYS A C 1
ATOM 5951 O O . LYS A 1 762 ? 28.798 4.011 -21.931 1.00 88.62 762 LYS A O 1
ATOM 5956 N N . VAL A 1 763 ? 26.618 4.377 -21.505 1.00 88.00 763 VAL A N 1
ATOM 5957 C CA . VAL A 1 763 ? 26.698 5.808 -21.186 1.00 88.00 763 VAL A CA 1
ATOM 5958 C C . VAL A 1 763 ? 26.508 5.991 -19.683 1.00 88.00 763 VAL A C 1
ATOM 5960 O O . VAL A 1 763 ? 25.672 5.325 -19.082 1.00 88.00 763 VAL A O 1
ATOM 5963 N N . THR A 1 764 ? 27.254 6.904 -19.057 1.00 89.88 764 THR A N 1
ATOM 5964 C CA . THR A 1 764 ? 27.007 7.297 -17.658 1.00 89.88 764 THR A CA 1
ATOM 5965 C C . THR A 1 764 ? 26.215 8.601 -17.625 1.00 89.88 764 THR A C 1
ATOM 5967 O O . THR A 1 764 ? 26.771 9.675 -17.849 1.00 89.88 764 THR A O 1
ATOM 5970 N N . ALA A 1 765 ? 24.918 8.517 -17.334 1.00 89.75 765 ALA A N 1
ATOM 5971 C CA . ALA A 1 765 ? 24.077 9.680 -17.091 1.00 89.75 765 ALA A CA 1
ATOM 5972 C C . ALA A 1 765 ? 24.484 10.365 -15.780 1.00 89.75 765 ALA A C 1
ATOM 5974 O O . ALA A 1 765 ? 24.681 9.721 -14.744 1.00 89.75 765 ALA A O 1
ATOM 5975 N N . LYS A 1 766 ? 24.603 11.694 -15.808 1.00 87.56 766 LYS A N 1
ATOM 5976 C CA . LYS A 1 766 ? 25.058 12.466 -14.647 1.00 87.56 766 LYS A CA 1
ATOM 5977 C C . LYS A 1 766 ? 24.005 12.495 -13.546 1.00 87.56 766 LYS A C 1
ATOM 5979 O O . LYS A 1 766 ? 24.355 12.271 -12.388 1.00 87.56 766 LYS A O 1
ATOM 5984 N N . TYR A 1 767 ? 22.741 12.687 -13.924 1.00 89.19 767 TYR A N 1
ATOM 5985 C CA . TYR A 1 767 ? 21.577 12.358 -13.109 1.00 89.19 767 TYR A CA 1
ATOM 5986 C C . TYR A 1 767 ? 20.542 11.602 -13.942 1.00 89.19 767 TYR A C 1
ATOM 5988 O O . TYR A 1 767 ? 20.290 11.954 -15.093 1.00 89.19 767 TYR A O 1
ATOM 5996 N N . ALA A 1 768 ? 19.917 10.594 -13.340 1.00 89.62 768 ALA A N 1
ATOM 5997 C CA . ALA A 1 768 ? 18.788 9.875 -13.913 1.00 89.62 768 ALA A CA 1
ATOM 5998 C C . ALA A 1 768 ? 17.671 9.696 -12.876 1.00 89.62 768 ALA A C 1
ATOM 6000 O O . ALA A 1 768 ? 17.930 9.571 -11.679 1.00 89.62 768 ALA A O 1
ATOM 6001 N N . SER A 1 769 ? 16.423 9.645 -13.339 1.00 88.50 769 SER A N 1
ATOM 6002 C CA . SER A 1 769 ? 15.286 9.183 -12.544 1.00 88.50 769 SER A CA 1
ATOM 6003 C C . SER A 1 769 ? 14.450 8.230 -13.385 1.00 88.50 769 SER A C 1
ATOM 6005 O O . SER A 1 769 ? 14.033 8.541 -14.503 1.00 88.50 769 SER A O 1
ATOM 6007 N N . VAL A 1 770 ? 14.232 7.049 -12.820 1.00 85.81 770 VAL A N 1
ATOM 6008 C CA . VAL A 1 770 ? 13.378 5.994 -13.355 1.00 85.81 770 VAL A CA 1
ATOM 6009 C C . VAL A 1 770 ? 12.375 5.597 -12.286 1.00 85.81 770 VAL A C 1
ATOM 6011 O O . VAL A 1 770 ? 12.694 5.549 -11.097 1.00 85.81 770 VAL A O 1
ATOM 6014 N N . ASN A 1 771 ? 11.148 5.302 -12.704 1.00 76.69 771 ASN A N 1
ATOM 6015 C CA . ASN A 1 771 ? 10.089 4.758 -11.859 1.00 76.69 771 ASN A CA 1
ATOM 6016 C C . ASN A 1 771 ? 9.682 5.616 -10.639 1.00 76.69 771 ASN A C 1
ATOM 6018 O O . ASN A 1 771 ? 8.986 5.124 -9.745 1.00 76.69 771 ASN A O 1
ATOM 6022 N N . GLY A 1 772 ? 10.018 6.912 -10.659 1.00 75.50 772 GLY A N 1
ATOM 6023 C CA . GLY A 1 772 ? 9.727 7.882 -9.598 1.00 75.50 772 GLY A CA 1
ATOM 6024 C C . GLY A 1 772 ? 10.800 7.952 -8.518 1.00 75.50 772 GLY A C 1
ATOM 6025 O O . GLY A 1 772 ? 10.631 8.681 -7.542 1.00 75.50 772 GLY A O 1
ATOM 6026 N N . SER A 1 773 ? 11.893 7.205 -8.683 1.00 78.19 773 SER A N 1
ATOM 6027 C CA . SER A 1 773 ? 13.033 7.234 -7.772 1.00 78.19 773 SER A CA 1
ATOM 6028 C C . SER A 1 773 ? 13.642 8.642 -7.688 1.00 78.19 773 SER A C 1
ATOM 6030 O O . SER A 1 773 ? 13.658 9.365 -8.694 1.00 78.19 773 SER A O 1
ATOM 6032 N N . PRO A 1 774 ? 14.195 9.037 -6.524 1.00 81.56 774 PRO A N 1
ATOM 6033 C CA . PRO A 1 774 ? 15.008 10.246 -6.403 1.00 81.56 774 PRO A CA 1
ATOM 6034 C C . PRO A 1 774 ? 16.118 10.284 -7.459 1.00 81.56 774 PRO A C 1
ATOM 6036 O O . PRO A 1 774 ? 16.595 9.236 -7.885 1.00 81.56 774 PRO A O 1
ATOM 6039 N N . MET A 1 775 ? 16.557 11.481 -7.857 1.00 85.69 775 MET A N 1
ATOM 6040 C CA . MET A 1 775 ? 17.612 11.651 -8.866 1.00 85.69 775 MET A CA 1
ATOM 6041 C C . MET A 1 775 ? 18.907 10.927 -8.468 1.00 85.69 775 MET A C 1
ATOM 6043 O O . MET A 1 775 ? 19.616 11.355 -7.555 1.00 85.69 775 MET A O 1
ATOM 6047 N N . MET A 1 776 ? 19.217 9.847 -9.182 1.00 88.69 776 MET A N 1
ATOM 6048 C CA . MET A 1 776 ? 20.385 8.990 -8.990 1.00 88.69 776 MET A CA 1
ATOM 6049 C C . MET A 1 776 ? 21.566 9.570 -9.770 1.00 88.69 776 MET A C 1
ATOM 6051 O O . MET A 1 776 ? 21.422 9.891 -10.947 1.00 88.69 776 MET A O 1
ATOM 6055 N N . ALA A 1 777 ? 22.728 9.716 -9.133 1.00 89.06 777 ALA A N 1
ATOM 6056 C CA . ALA A 1 777 ? 23.922 10.266 -9.776 1.00 89.06 777 ALA A CA 1
ATOM 6057 C C . ALA A 1 777 ? 24.791 9.171 -10.418 1.00 89.06 777 ALA A C 1
ATOM 6059 O O . ALA A 1 777 ? 24.889 8.070 -9.881 1.00 89.06 777 ALA A O 1
ATOM 6060 N N . ASN A 1 778 ? 25.490 9.500 -11.511 1.00 89.56 778 ASN A N 1
ATOM 6061 C CA . ASN A 1 778 ? 26.417 8.599 -12.221 1.00 89.56 778 ASN A CA 1
ATOM 6062 C C . ASN A 1 778 ? 25.778 7.258 -12.642 1.00 89.56 778 ASN A C 1
ATOM 6064 O O . ASN A 1 778 ? 26.387 6.193 -12.492 1.00 89.56 778 ASN A O 1
ATOM 6068 N N . TYR A 1 779 ? 24.544 7.321 -13.134 1.00 92.38 779 TYR A N 1
ATOM 6069 C CA . TYR A 1 779 ? 23.717 6.172 -13.478 1.00 92.38 779 TYR A CA 1
ATOM 6070 C C . TYR A 1 779 ? 24.096 5.625 -14.858 1.00 92.38 779 TYR A C 1
ATOM 6072 O O . TYR A 1 779 ? 24.008 6.324 -15.864 1.00 92.38 779 TYR A O 1
ATOM 6080 N N . GLU A 1 780 ? 24.561 4.383 -14.913 1.00 93.88 780 GLU A N 1
ATOM 6081 C CA . GLU A 1 780 ? 24.960 3.728 -16.156 1.00 93.88 780 GLU A CA 1
ATOM 6082 C C . GLU A 1 780 ? 23.739 3.224 -16.931 1.00 93.88 780 GLU A C 1
ATOM 6084 O O . GLU A 1 780 ? 22.856 2.591 -16.352 1.00 93.88 780 GLU A O 1
ATOM 6089 N N . LEU A 1 781 ? 23.714 3.484 -18.239 1.00 92.81 781 LEU A N 1
ATOM 6090 C CA . LEU A 1 781 ? 22.653 3.121 -19.175 1.00 92.81 781 LEU A CA 1
ATOM 6091 C C . LEU A 1 781 ? 23.235 2.348 -20.379 1.00 92.81 781 LEU A C 1
ATOM 6093 O O . LEU A 1 781 ? 24.307 2.729 -20.866 1.00 92.81 781 LEU A O 1
ATOM 6097 N N . PRO A 1 782 ? 22.561 1.303 -20.897 1.00 92.56 782 PRO A N 1
ATOM 6098 C CA . PRO A 1 782 ? 22.993 0.582 -22.098 1.00 92.56 782 PRO A CA 1
ATOM 6099 C C . PRO A 1 782 ? 23.033 1.465 -23.357 1.00 92.56 782 PRO A C 1
ATOM 6101 O O . PRO A 1 782 ? 22.056 2.133 -23.691 1.00 92.56 782 PRO A O 1
ATOM 6104 N N . GLY A 1 783 ? 24.149 1.441 -24.086 1.00 88.62 783 GLY A N 1
ATOM 6105 C CA . GLY A 1 783 ? 24.313 2.153 -25.354 1.00 88.62 783 GLY A CA 1
ATOM 6106 C C . GLY A 1 783 ? 23.474 1.568 -26.497 1.00 88.62 783 GLY A C 1
ATOM 6107 O O . GLY A 1 783 ? 23.097 0.396 -26.476 1.00 88.62 783 GLY A O 1
ATOM 6108 N N . ASP A 1 784 ? 23.197 2.408 -27.497 1.00 87.94 784 ASP A N 1
ATOM 6109 C CA . ASP A 1 784 ? 22.497 2.080 -28.754 1.00 87.94 784 ASP A CA 1
ATOM 6110 C C . ASP A 1 784 ? 21.128 1.403 -28.573 1.00 87.94 784 ASP A C 1
ATOM 6112 O O . ASP A 1 784 ? 20.713 0.527 -29.343 1.00 87.94 784 ASP A O 1
ATOM 6116 N N . SER A 1 785 ? 20.406 1.839 -27.540 1.00 91.50 785 SER A N 1
ATOM 6117 C CA . SER A 1 785 ? 19.150 1.237 -27.115 1.00 91.50 785 SER A CA 1
ATOM 6118 C C . SER A 1 785 ? 18.147 2.242 -26.534 1.00 91.50 785 SER A C 1
ATOM 6120 O O . SER A 1 785 ? 18.463 3.388 -26.207 1.00 91.50 785 SER A O 1
ATOM 6122 N N . ILE A 1 786 ? 16.904 1.785 -26.420 1.00 92.81 786 ILE A N 1
ATOM 6123 C CA . ILE A 1 786 ? 15.908 2.292 -25.483 1.00 92.81 786 ILE A CA 1
ATOM 6124 C C . ILE A 1 786 ? 16.023 1.421 -24.239 1.00 92.81 786 ILE A C 1
ATOM 6126 O O . ILE A 1 786 ? 15.656 0.248 -24.287 1.00 92.81 786 ILE A O 1
ATOM 6130 N N . ASP A 1 787 ? 16.522 1.995 -23.154 1.00 93.44 787 ASP A N 1
ATOM 6131 C CA . ASP A 1 787 ? 16.521 1.404 -21.820 1.00 93.44 787 ASP A CA 1
ATOM 6132 C C . ASP A 1 787 ? 15.175 1.664 -21.136 1.00 93.44 787 ASP A C 1
ATOM 6134 O O . ASP A 1 787 ? 14.660 2.781 -21.220 1.00 93.44 787 ASP A O 1
ATOM 6138 N N . PHE A 1 788 ? 14.582 0.664 -20.479 1.00 91.44 788 PHE A N 1
ATOM 6139 C CA . PHE A 1 788 ? 13.305 0.812 -19.783 1.00 91.44 788 PHE A CA 1
ATOM 6140 C C . PHE A 1 788 ? 13.073 -0.198 -18.653 1.00 91.44 788 PHE A C 1
ATOM 6142 O O . PHE A 1 788 ? 13.414 -1.376 -18.726 1.00 91.44 788 PHE A O 1
ATOM 6149 N N . HIS A 1 789 ? 12.386 0.272 -17.614 1.00 88.12 789 HIS A N 1
ATOM 6150 C CA . HIS A 1 789 ? 12.060 -0.490 -16.418 1.00 88.12 789 HIS A CA 1
ATOM 6151 C C . HIS A 1 789 ? 10.558 -0.792 -16.333 1.00 88.12 789 HIS A C 1
ATOM 6153 O O . HIS A 1 789 ? 9.728 0.112 -16.206 1.00 88.12 789 HIS A O 1
ATOM 6159 N N . LEU A 1 790 ? 10.210 -2.076 -16.309 1.00 81.00 790 LEU A N 1
ATOM 6160 C CA . LEU A 1 790 ? 8.870 -2.578 -16.021 1.00 81.00 790 LEU A CA 1
ATOM 6161 C C . LEU A 1 790 ? 8.715 -2.790 -14.509 1.00 81.00 790 LEU A C 1
ATOM 6163 O O . LEU A 1 790 ? 9.408 -3.617 -13.920 1.00 81.00 790 LEU A O 1
ATOM 6167 N N . LYS A 1 791 ? 7.782 -2.070 -13.871 1.00 73.94 791 LYS A N 1
ATOM 6168 C CA . LYS A 1 791 ? 7.445 -2.275 -12.444 1.00 73.94 791 LYS A CA 1
ATOM 6169 C C . LYS A 1 791 ? 6.745 -3.608 -12.174 1.00 73.94 791 LYS A C 1
ATOM 6171 O O . LYS A 1 791 ? 6.845 -4.147 -11.079 1.00 73.94 791 LYS A O 1
ATOM 6176 N N . GLU A 1 792 ? 6.011 -4.112 -13.162 1.00 69.00 792 GLU A N 1
ATOM 6177 C CA . GLU A 1 792 ? 5.198 -5.320 -13.054 1.00 69.00 792 GLU A CA 1
ATOM 6178 C C . GLU A 1 792 ? 5.212 -6.108 -14.362 1.00 69.00 792 GLU A C 1
ATOM 6180 O O . GLU A 1 792 ? 5.335 -5.529 -15.446 1.00 69.00 792 GLU A O 1
ATOM 6185 N N . LYS A 1 793 ? 5.003 -7.424 -14.247 1.00 77.75 793 LYS A N 1
ATOM 6186 C CA . LYS A 1 793 ? 4.772 -8.332 -15.373 1.00 77.75 793 LYS A CA 1
ATOM 6187 C C . LYS A 1 793 ? 3.611 -7.835 -16.243 1.00 77.75 793 LYS A C 1
ATOM 6189 O O . LYS A 1 793 ? 2.508 -7.584 -15.760 1.00 77.75 793 LYS A O 1
ATOM 6194 N N . GLY A 1 794 ? 3.833 -7.775 -17.548 1.00 80.38 794 GLY A N 1
ATOM 6195 C CA . GLY A 1 794 ? 2.811 -7.430 -18.521 1.00 80.38 794 GLY A CA 1
ATOM 6196 C C . GLY A 1 794 ? 3.275 -7.638 -19.953 1.00 80.38 794 GLY A C 1
ATOM 6197 O O . GLY A 1 794 ? 3.794 -8.701 -20.291 1.00 80.38 794 GLY A O 1
ATOM 6198 N N . TYR A 1 795 ? 3.061 -6.623 -20.784 1.00 82.44 795 TYR A N 1
ATOM 6199 C CA . TYR A 1 795 ? 3.459 -6.615 -22.186 1.00 82.44 795 TYR A CA 1
ATOM 6200 C C . TYR A 1 795 ? 4.155 -5.302 -22.523 1.00 82.44 795 TYR A C 1
ATOM 6202 O O . TYR A 1 795 ? 3.730 -4.240 -22.061 1.00 82.44 795 TYR A O 1
ATOM 6210 N N . ILE A 1 796 ? 5.170 -5.379 -23.381 1.00 87.00 796 ILE A N 1
ATOM 6211 C CA . ILE A 1 796 ? 5.546 -4.253 -24.241 1.00 87.00 796 ILE A CA 1
ATOM 6212 C C . ILE A 1 796 ? 4.929 -4.492 -25.612 1.00 87.00 796 ILE A C 1
ATOM 6214 O O . ILE A 1 796 ? 4.874 -5.630 -26.085 1.00 87.00 796 ILE A O 1
ATOM 6218 N N . ASN A 1 797 ? 4.448 -3.437 -26.255 1.00 87.62 797 ASN A N 1
ATOM 6219 C CA . ASN A 1 797 ? 3.866 -3.553 -27.583 1.00 87.62 797 ASN A CA 1
ATOM 6220 C C . ASN A 1 797 ? 4.287 -2.378 -28.463 1.00 87.62 797 ASN A C 1
ATOM 6222 O O . ASN A 1 797 ? 4.504 -1.268 -27.977 1.00 87.62 797 ASN A O 1
ATOM 6226 N N . PHE A 1 798 ? 4.470 -2.627 -29.757 1.00 90.88 798 PHE A N 1
ATOM 6227 C CA . PHE A 1 798 ? 4.973 -1.603 -30.664 1.00 90.88 798 PHE A CA 1
ATOM 6228 C C . PHE A 1 798 ? 4.452 -1.743 -32.087 1.00 90.88 798 PHE A C 1
ATOM 6230 O O . PHE A 1 798 ? 4.171 -2.841 -32.570 1.00 90.88 798 PHE A O 1
ATOM 6237 N N . PHE A 1 799 ? 4.415 -0.605 -32.782 1.00 90.62 799 PHE A N 1
ATOM 6238 C CA . PHE A 1 799 ? 4.279 -0.556 -34.230 1.00 90.62 799 PHE A CA 1
ATOM 6239 C C . PHE A 1 799 ? 5.616 -0.213 -34.878 1.00 90.62 799 PHE A C 1
ATOM 6241 O O . PHE A 1 799 ? 6.251 0.784 -34.525 1.00 90.62 799 PHE A O 1
ATOM 6248 N N . ALA A 1 800 ? 6.003 -0.999 -35.882 1.00 91.94 800 ALA A N 1
ATOM 6249 C CA . ALA A 1 800 ? 7.221 -0.781 -36.650 1.00 91.94 800 ALA A CA 1
ATOM 6250 C C . ALA A 1 800 ? 6.969 -0.680 -38.164 1.00 91.94 800 ALA A C 1
ATOM 6252 O O . ALA A 1 800 ? 6.154 -1.415 -38.720 1.00 91.94 800 ALA A O 1
ATOM 6253 N N . GLY A 1 801 ? 7.657 0.243 -38.836 1.00 90.94 801 GLY A N 1
ATOM 6254 C CA . GLY A 1 801 ? 7.457 0.584 -40.244 1.00 90.94 801 GLY A CA 1
ATOM 6255 C C . GLY A 1 801 ? 8.626 0.180 -41.142 1.00 90.94 801 GLY A C 1
ATOM 6256 O O . GLY A 1 801 ? 9.767 0.568 -40.901 1.00 90.94 801 GLY A O 1
ATOM 6257 N N . THR A 1 802 ? 8.342 -0.555 -42.218 1.00 90.88 802 THR A N 1
ATOM 6258 C CA . THR A 1 802 ? 9.340 -1.077 -43.174 1.00 90.88 802 THR A CA 1
ATOM 6259 C C . THR A 1 802 ? 9.546 -0.164 -44.392 1.00 90.88 802 THR A C 1
ATOM 6261 O O . THR A 1 802 ? 9.481 -0.605 -45.540 1.00 90.88 802 THR A O 1
ATOM 6264 N N . TYR A 1 803 ? 9.721 1.140 -44.168 1.00 85.81 803 TYR A N 1
ATOM 6265 C CA . TYR A 1 803 ? 9.839 2.157 -45.228 1.00 85.81 803 TYR A CA 1
ATOM 6266 C C . TYR A 1 803 ? 11.268 2.701 -45.439 1.00 85.81 803 TYR A C 1
ATOM 6268 O O . TYR A 1 803 ? 11.462 3.717 -46.115 1.00 85.81 803 TYR A O 1
ATOM 6276 N N . PHE A 1 804 ? 12.293 2.020 -44.909 1.00 83.94 804 PHE A N 1
ATOM 6277 C CA . PHE A 1 804 ? 13.684 2.207 -45.331 1.00 83.94 804 PHE A CA 1
ATOM 6278 C C . PHE A 1 804 ? 14.039 1.218 -46.442 1.00 83.94 804 PHE A C 1
ATOM 6280 O O . PHE A 1 804 ? 13.623 0.059 -46.437 1.00 83.94 804 PHE A O 1
ATOM 6287 N N . SER A 1 805 ? 14.891 1.638 -47.376 1.00 78.56 805 SER A N 1
ATOM 6288 C CA . SER A 1 805 ? 15.470 0.722 -48.356 1.00 78.56 805 SER A CA 1
ATOM 6289 C C . SER A 1 805 ? 16.416 -0.265 -47.667 1.00 78.56 805 SER A C 1
ATOM 6291 O O . SER A 1 805 ? 17.519 0.115 -47.278 1.00 78.56 805 SER A O 1
ATOM 6293 N N . GLY A 1 806 ? 16.002 -1.528 -47.565 1.00 79.75 806 GLY A N 1
ATOM 6294 C CA . GLY A 1 806 ? 16.820 -2.601 -46.996 1.00 79.75 806 GLY A CA 1
ATOM 6295 C C . GLY A 1 806 ? 16.483 -2.989 -45.557 1.00 79.75 806 GLY A C 1
ATOM 6296 O O . GLY A 1 806 ? 17.282 -3.704 -44.961 1.00 79.75 806 GLY A O 1
ATOM 6297 N N . ASN A 1 807 ? 15.330 -2.575 -45.003 1.00 87.50 807 ASN A N 1
ATOM 6298 C CA . ASN A 1 807 ? 14.881 -3.118 -43.716 1.00 87.50 807 ASN A CA 1
ATOM 6299 C C . ASN A 1 807 ? 14.821 -4.650 -43.771 1.00 87.50 807 ASN A C 1
ATOM 6301 O O . ASN A 1 807 ? 14.126 -5.211 -44.618 1.00 87.50 807 ASN A O 1
ATOM 6305 N N . ASN A 1 808 ? 15.537 -5.310 -42.862 1.00 88.31 808 ASN A N 1
ATOM 6306 C CA . ASN A 1 808 ? 15.603 -6.770 -42.771 1.00 88.31 808 ASN A CA 1
ATOM 6307 C C . ASN A 1 808 ? 15.445 -7.294 -41.334 1.00 88.31 808 ASN A C 1
ATOM 6309 O O . ASN A 1 808 ? 15.434 -8.505 -41.140 1.00 88.31 808 ASN A O 1
ATOM 6313 N N . SER A 1 809 ? 15.311 -6.411 -40.347 1.00 89.88 809 SER A N 1
ATOM 6314 C CA . SER A 1 809 ? 15.070 -6.717 -38.937 1.00 89.88 809 SER A CA 1
ATOM 6315 C C . SER A 1 809 ? 14.108 -5.687 -38.337 1.00 89.88 809 SER A C 1
ATOM 6317 O O . SER A 1 809 ? 13.837 -4.652 -38.947 1.00 89.88 809 SER A O 1
ATOM 6319 N N . PHE A 1 810 ? 13.595 -5.956 -37.139 1.00 92.00 810 PHE A N 1
ATOM 6320 C CA . PHE A 1 810 ? 12.940 -4.960 -36.295 1.00 92.00 810 PHE A CA 1
ATOM 6321 C C . PHE A 1 810 ? 13.905 -4.560 -35.180 1.00 92.00 810 PHE A C 1
ATOM 6323 O O . PHE A 1 810 ? 14.658 -3.606 -35.364 1.00 92.00 810 PHE A O 1
ATOM 6330 N N . PHE A 1 811 ? 13.949 -5.331 -34.090 1.00 91.62 811 PHE A N 1
ATOM 6331 C CA . PHE A 1 811 ? 14.738 -5.026 -32.896 1.00 91.62 811 PHE A CA 1
ATOM 6332 C C . PHE A 1 811 ? 15.300 -6.297 -32.254 1.00 91.62 811 PHE A C 1
ATOM 6334 O O . PHE A 1 811 ? 14.745 -7.388 -32.411 1.00 91.62 811 PHE A O 1
ATOM 6341 N N . SER A 1 812 ? 16.386 -6.143 -31.501 1.00 91.69 812 SER A N 1
ATOM 6342 C CA . SER A 1 812 ? 16.786 -7.091 -30.461 1.00 91.69 812 SER A CA 1
ATOM 6343 C C . SER A 1 812 ? 16.194 -6.649 -29.121 1.00 91.69 812 SER A C 1
ATOM 6345 O O . SER A 1 812 ? 15.864 -5.475 -28.930 1.00 91.69 812 SER A O 1
ATOM 6347 N N . ILE A 1 813 ? 16.057 -7.590 -28.189 1.00 93.62 813 ILE A N 1
ATOM 6348 C CA . ILE A 1 813 ? 15.585 -7.315 -26.833 1.00 93.62 813 ILE A CA 1
ATOM 6349 C C . ILE A 1 813 ? 16.484 -8.022 -25.825 1.00 93.62 813 ILE A C 1
ATOM 6351 O O . ILE A 1 813 ? 16.790 -9.210 -25.955 1.00 93.62 813 ILE A O 1
ATOM 6355 N N . HIS A 1 814 ? 16.923 -7.260 -24.834 1.00 94.25 814 HIS A N 1
ATOM 6356 C CA . HIS A 1 814 ? 17.874 -7.696 -23.832 1.00 94.25 814 HIS A CA 1
ATOM 6357 C C . HIS A 1 814 ? 17.321 -7.449 -22.435 1.00 94.25 814 HIS A C 1
ATOM 6359 O O . HIS A 1 814 ? 16.660 -6.446 -22.180 1.00 94.25 814 HIS A O 1
ATOM 6365 N N . GLU A 1 815 ? 17.635 -8.358 -21.526 1.00 93.75 815 GLU A N 1
ATOM 6366 C CA . GLU A 1 815 ? 17.501 -8.157 -20.090 1.00 93.75 815 GLU A CA 1
ATOM 6367 C C . GLU A 1 815 ? 18.758 -7.441 -19.582 1.00 93.75 815 GLU A C 1
ATOM 6369 O O . GLU A 1 815 ? 19.886 -7.848 -19.888 1.00 93.75 815 GLU A O 1
ATOM 6374 N N . VAL A 1 816 ? 18.559 -6.364 -18.831 1.00 93.44 816 VAL A N 1
ATOM 6375 C CA . VAL A 1 816 ? 19.621 -5.567 -18.215 1.00 93.44 816 VAL A CA 1
ATOM 6376 C C . VAL A 1 816 ? 19.688 -5.952 -16.745 1.00 93.44 816 VAL A C 1
ATOM 6378 O O . VAL A 1 816 ? 18.660 -6.122 -16.096 1.00 93.44 816 VAL A O 1
ATOM 6381 N N . ILE A 1 817 ? 20.898 -6.126 -16.213 1.00 90.00 817 ILE A N 1
ATOM 6382 C CA . ILE A 1 817 ? 21.071 -6.505 -14.812 1.00 90.00 817 ILE A CA 1
ATOM 6383 C C . ILE A 1 817 ? 22.126 -5.626 -14.159 1.00 90.00 817 ILE A C 1
ATOM 6385 O O . ILE A 1 817 ? 23.243 -5.473 -14.665 1.00 90.00 817 ILE A O 1
ATOM 6389 N N . ARG A 1 818 ? 21.760 -5.052 -13.015 1.00 90.06 818 ARG A N 1
ATOM 6390 C CA . ARG A 1 818 ? 22.562 -4.090 -12.255 1.00 90.06 818 ARG A CA 1
ATOM 6391 C C . ARG A 1 818 ? 23.375 -4.765 -11.157 1.00 90.06 818 ARG A C 1
ATOM 6393 O O . ARG A 1 818 ? 23.230 -5.956 -10.897 1.00 90.06 818 ARG A O 1
ATOM 6400 N N . ASN A 1 819 ? 24.301 -4.025 -10.561 1.00 87.62 819 ASN A N 1
ATOM 6401 C CA . ASN A 1 819 ? 25.111 -4.520 -9.456 1.00 87.62 819 ASN A CA 1
ATOM 6402 C C . ASN A 1 819 ? 24.297 -4.491 -8.149 1.00 87.62 819 ASN A C 1
ATOM 6404 O O . ASN A 1 819 ? 23.783 -3.442 -7.768 1.00 87.62 819 ASN A O 1
ATOM 6408 N N . GLU A 1 820 ? 24.223 -5.621 -7.439 1.00 81.12 820 GLU A N 1
ATOM 6409 C CA . GLU A 1 820 ? 23.483 -5.755 -6.170 1.00 81.12 820 GLU A CA 1
ATOM 6410 C C . GLU A 1 820 ? 23.945 -4.763 -5.081 1.00 81.12 820 GLU A C 1
ATOM 6412 O O . GLU A 1 820 ? 23.156 -4.374 -4.224 1.00 81.12 820 GLU A O 1
ATOM 6417 N N . SER A 1 821 ? 25.214 -4.336 -5.112 1.00 83.62 821 SER A N 1
ATOM 6418 C CA . SER A 1 821 ? 25.788 -3.387 -4.143 1.00 83.62 821 SER A CA 1
ATOM 6419 C C . SER A 1 821 ? 25.722 -1.915 -4.571 1.00 83.62 821 SER A C 1
ATOM 6421 O O . SER A 1 821 ? 25.865 -1.033 -3.726 1.00 83.62 821 SER A O 1
ATOM 6423 N N . ASP A 1 822 ? 25.494 -1.642 -5.860 1.00 86.69 822 ASP A N 1
ATOM 6424 C CA . ASP A 1 822 ? 25.340 -0.294 -6.417 1.00 86.69 822 ASP A CA 1
ATOM 6425 C C . ASP A 1 822 ? 24.435 -0.343 -7.658 1.00 86.69 822 ASP A C 1
ATOM 6427 O O . ASP A 1 822 ? 24.881 -0.578 -8.785 1.00 86.69 822 ASP A O 1
ATOM 6431 N N . ASN A 1 823 ? 23.144 -0.075 -7.458 1.00 85.69 823 ASN A N 1
ATOM 6432 C CA . ASN A 1 823 ? 22.150 -0.064 -8.531 1.00 85.69 823 ASN A CA 1
ATOM 6433 C C . ASN A 1 823 ? 22.297 1.123 -9.511 1.00 85.69 823 ASN A C 1
ATOM 6435 O O . ASN A 1 823 ? 21.507 1.252 -10.444 1.00 85.69 823 ASN A O 1
ATOM 6439 N N . THR A 1 824 ? 23.321 1.973 -9.377 1.00 90.12 824 THR A N 1
ATOM 6440 C CA . THR A 1 824 ? 23.716 2.894 -10.454 1.00 90.12 824 THR A CA 1
ATOM 6441 C C . THR A 1 824 ? 24.570 2.211 -11.527 1.00 90.12 824 THR A C 1
ATOM 6443 O O . THR A 1 824 ? 24.749 2.794 -12.594 1.00 90.12 824 THR A O 1
ATOM 6446 N N . LYS A 1 825 ? 25.083 0.991 -11.292 1.00 93.06 825 LYS A N 1
ATOM 6447 C CA . LYS A 1 825 ? 26.048 0.305 -12.172 1.00 93.06 825 LYS A CA 1
ATOM 6448 C C . LYS A 1 825 ? 25.477 -0.916 -12.876 1.00 93.06 825 LYS A C 1
ATOM 6450 O O . LYS A 1 825 ? 24.772 -1.726 -12.275 1.00 93.06 825 LYS A O 1
ATOM 6455 N N . LEU A 1 826 ? 25.856 -1.081 -14.141 1.00 92.00 826 LEU A N 1
ATOM 6456 C CA . LEU A 1 826 ? 25.545 -2.261 -14.940 1.00 92.00 826 LEU A CA 1
ATOM 6457 C C . LEU A 1 826 ? 26.477 -3.418 -14.558 1.00 92.00 826 LEU A C 1
ATOM 6459 O O . LEU A 1 826 ? 27.698 -3.267 -14.524 1.00 92.00 826 LEU A O 1
ATOM 6463 N N . SER A 1 827 ? 25.884 -4.582 -14.295 1.00 90.31 827 SER A N 1
ATOM 6464 C CA . SER A 1 827 ? 26.580 -5.843 -14.020 1.00 90.31 827 SER A CA 1
ATOM 6465 C C . SER A 1 827 ? 26.678 -6.696 -15.287 1.00 90.31 827 SER A C 1
ATOM 6467 O O . SER A 1 827 ? 27.757 -7.167 -15.642 1.00 90.31 827 SER A O 1
ATOM 6469 N N . ASN A 1 828 ? 25.562 -6.869 -16.004 1.00 89.56 828 ASN A N 1
ATOM 6470 C CA . ASN A 1 828 ? 25.500 -7.683 -17.217 1.00 89.56 828 ASN A CA 1
ATOM 6471 C C . ASN A 1 828 ? 24.318 -7.274 -18.116 1.00 89.56 828 ASN A C 1
ATOM 6473 O O . ASN A 1 828 ? 23.362 -6.663 -17.647 1.00 89.56 828 ASN A O 1
ATOM 6477 N N . ILE A 1 829 ? 24.363 -7.656 -19.394 1.00 91.75 829 ILE A N 1
ATOM 6478 C CA . ILE A 1 829 ? 23.246 -7.536 -20.341 1.00 91.75 829 ILE A CA 1
ATOM 6479 C C . ILE A 1 829 ? 23.129 -8.857 -21.111 1.00 91.75 829 ILE A C 1
ATOM 6481 O O . ILE A 1 829 ? 24.132 -9.365 -21.615 1.00 91.75 829 ILE A O 1
ATOM 6485 N N . ARG A 1 830 ? 21.923 -9.432 -21.194 1.00 90.94 830 ARG A N 1
ATOM 6486 C CA . ARG A 1 830 ? 21.669 -10.749 -21.811 1.00 90.94 830 ARG A CA 1
ATOM 6487 C C . ARG A 1 830 ? 20.618 -10.652 -22.916 1.00 90.94 830 ARG A C 1
ATOM 6489 O O . ARG A 1 830 ? 19.500 -10.228 -22.649 1.00 90.94 830 ARG A O 1
ATOM 6496 N N . GLU A 1 831 ? 20.934 -11.085 -24.139 1.00 92.94 831 GLU A N 1
ATOM 6497 C CA . GLU A 1 831 ? 19.938 -11.132 -25.225 1.00 92.94 831 GLU A CA 1
ATOM 6498 C C . GLU A 1 831 ? 18.908 -12.245 -24.983 1.00 92.94 831 GLU A C 1
ATOM 6500 O O . GLU A 1 831 ? 19.273 -13.417 -24.842 1.00 92.94 831 GLU A O 1
ATOM 6505 N N . ILE A 1 832 ? 17.622 -11.886 -24.986 1.00 93.94 832 ILE A N 1
ATOM 6506 C CA . ILE A 1 832 ? 16.517 -12.838 -24.860 1.00 93.94 832 ILE A CA 1
ATOM 6507 C C . ILE A 1 832 ? 16.267 -13.489 -26.228 1.00 93.94 832 ILE A C 1
ATOM 6509 O O . ILE A 1 832 ? 15.946 -12.828 -27.218 1.00 93.94 832 ILE A O 1
ATOM 6513 N N . THR A 1 833 ? 16.378 -14.815 -26.291 1.00 93.06 833 THR A N 1
ATOM 6514 C CA . THR A 1 833 ? 16.180 -15.619 -27.512 1.00 93.06 833 THR A CA 1
ATOM 6515 C C . THR A 1 833 ? 14.802 -16.284 -27.601 1.00 93.06 833 THR A C 1
ATOM 6517 O O . THR A 1 833 ? 14.471 -16.902 -28.611 1.00 93.06 833 THR A O 1
ATOM 6520 N N . GLY A 1 834 ? 13.969 -16.144 -26.567 1.00 93.88 834 GLY A N 1
ATOM 6521 C CA . GLY A 1 834 ? 12.592 -16.635 -26.546 1.00 93.88 834 GLY A CA 1
ATOM 6522 C C . GLY A 1 834 ? 11.928 -16.461 -25.181 1.00 93.88 834 GLY A C 1
ATOM 6523 O O . GLY A 1 834 ? 12.609 -16.451 -24.155 1.00 93.88 834 GLY A O 1
ATOM 6524 N N . VAL A 1 835 ? 10.600 -16.347 -25.180 1.00 95.62 835 VAL A N 1
ATOM 6525 C CA . VAL A 1 835 ? 9.764 -16.181 -23.981 1.00 95.62 835 VAL A CA 1
ATOM 6526 C C . VAL A 1 835 ? 8.805 -17.362 -23.859 1.00 95.62 835 VAL A C 1
ATOM 6528 O O . VAL A 1 835 ? 8.176 -17.768 -24.841 1.00 95.62 835 VAL A O 1
ATOM 6531 N N . TYR A 1 836 ? 8.678 -17.905 -22.650 1.00 94.44 836 TYR A N 1
ATOM 6532 C CA . TYR A 1 836 ? 7.898 -19.101 -22.351 1.00 94.44 836 TYR A CA 1
ATOM 6533 C C . TYR A 1 836 ? 6.927 -18.847 -21.189 1.00 94.44 836 TYR A C 1
ATOM 6535 O O . TYR A 1 836 ? 7.262 -18.150 -20.231 1.00 94.44 836 TYR A O 1
ATOM 6543 N N . SER A 1 837 ? 5.737 -19.447 -21.249 1.00 92.19 837 SER A N 1
ATOM 6544 C CA . SER A 1 837 ? 4.699 -19.369 -20.214 1.00 92.19 837 SER A CA 1
ATOM 6545 C C . SER A 1 837 ? 4.057 -20.734 -19.964 1.00 92.19 837 SER A C 1
ATOM 6547 O O . SER A 1 837 ? 3.923 -21.543 -20.885 1.00 92.19 837 SER A O 1
ATOM 6549 N N . ASP A 1 838 ? 3.642 -20.967 -18.722 1.00 87.94 838 ASP A N 1
ATOM 6550 C CA . ASP A 1 838 ? 2.792 -22.076 -18.276 1.00 87.94 838 ASP A CA 1
ATOM 6551 C C . ASP A 1 838 ? 1.285 -21.729 -18.301 1.00 87.94 838 ASP A C 1
ATOM 6553 O O . ASP A 1 838 ? 0.445 -22.566 -17.979 1.00 87.94 838 ASP A O 1
ATOM 6557 N N . GLY A 1 839 ? 0.932 -20.496 -18.685 1.00 78.44 839 GLY A N 1
ATOM 6558 C CA . GLY A 1 839 ? -0.439 -19.982 -18.676 1.00 78.44 839 GLY A CA 1
ATOM 6559 C C . GLY A 1 839 ? -0.928 -19.479 -17.312 1.00 78.44 839 GLY A C 1
ATOM 6560 O O . GLY A 1 839 ? -2.058 -18.998 -17.228 1.00 78.44 839 GLY A O 1
ATOM 6561 N N . ASN A 1 840 ? -0.114 -19.538 -16.252 1.00 76.62 840 ASN A N 1
ATOM 6562 C CA . ASN A 1 840 ? -0.478 -18.982 -14.953 1.00 76.62 840 ASN A CA 1
ATOM 6563 C C . ASN A 1 840 ? -0.162 -17.476 -14.909 1.00 76.62 840 ASN A C 1
ATOM 6565 O O . ASN A 1 840 ? 0.966 -17.030 -15.141 1.00 76.62 840 ASN A O 1
ATOM 6569 N N . SER A 1 841 ? -1.166 -16.657 -14.590 1.00 67.31 841 SER A N 1
ATOM 6570 C CA . SER A 1 841 ? -1.004 -15.204 -14.499 1.00 67.31 841 SER A CA 1
ATOM 6571 C C . SER A 1 841 ? -0.046 -14.788 -13.376 1.00 67.31 841 SER A C 1
ATOM 6573 O O . SER A 1 841 ? 0.705 -13.831 -13.571 1.00 67.31 841 SER A O 1
ATOM 6575 N N . ALA A 1 842 ? -0.007 -15.530 -12.262 1.00 67.12 842 ALA A N 1
ATOM 6576 C CA . ALA A 1 842 ? 0.813 -15.229 -11.086 1.00 67.12 842 ALA A CA 1
ATOM 6577 C C . ALA A 1 842 ? 2.292 -15.645 -11.215 1.00 67.12 842 ALA A C 1
ATOM 6579 O O . ALA A 1 842 ? 3.138 -15.110 -10.501 1.00 67.12 842 ALA A O 1
ATOM 6580 N N . HIS A 1 843 ? 2.615 -16.585 -12.107 1.00 81.81 843 HIS A N 1
ATOM 6581 C CA . HIS A 1 843 ? 3.984 -17.072 -12.305 1.00 81.81 843 HIS A CA 1
ATOM 6582 C C . HIS A 1 843 ? 4.752 -16.197 -13.301 1.00 81.81 843 HIS A C 1
ATOM 6584 O O . HIS A 1 843 ? 4.165 -15.622 -14.217 1.00 81.81 843 HIS A O 1
ATOM 6590 N N . SER A 1 844 ? 6.069 -16.097 -13.162 1.00 87.12 844 SER A N 1
ATOM 6591 C CA . SER A 1 844 ? 6.918 -15.386 -14.117 1.00 87.12 844 SER A CA 1
ATOM 6592 C C . SER A 1 844 ? 6.932 -16.075 -15.485 1.00 87.12 844 SER A C 1
ATOM 6594 O O . SER A 1 844 ? 6.828 -17.301 -15.589 1.00 87.12 844 SER A O 1
ATOM 6596 N N . TYR A 1 845 ? 7.140 -15.299 -16.547 1.00 91.81 845 TYR A N 1
ATOM 6597 C CA . TYR A 1 845 ? 7.632 -15.848 -17.807 1.00 91.81 845 TYR A CA 1
ATOM 6598 C C . TYR A 1 845 ? 9.058 -16.380 -17.621 1.00 91.81 845 TYR A C 1
ATOM 6600 O O . TYR A 1 845 ? 9.838 -15.820 -16.845 1.00 91.81 845 TYR A O 1
ATOM 6608 N N . ILE A 1 846 ? 9.407 -17.436 -18.352 1.00 93.12 846 ILE A N 1
ATOM 6609 C CA . ILE A 1 846 ? 10.794 -17.891 -18.491 1.00 93.12 846 ILE A CA 1
ATOM 6610 C C . ILE A 1 846 ? 11.378 -17.279 -19.765 1.00 93.12 846 ILE A C 1
ATOM 6612 O O . ILE A 1 846 ? 10.734 -17.285 -20.814 1.00 93.12 846 ILE A O 1
ATOM 6616 N N . TYR A 1 847 ? 12.614 -16.798 -19.685 1.00 94.31 847 TYR A N 1
ATOM 6617 C CA . TYR A 1 847 ? 13.398 -16.322 -20.821 1.00 94.31 847 TYR A CA 1
ATOM 6618 C C . TYR A 1 847 ? 14.471 -17.347 -21.174 1.00 94.31 847 TYR A C 1
ATOM 6620 O O . TYR A 1 847 ? 15.089 -17.920 -20.276 1.00 94.31 847 TYR A O 1
ATOM 6628 N N . SER A 1 848 ? 14.720 -17.571 -22.465 1.00 93.38 848 SER A N 1
ATOM 6629 C CA . SER A 1 848 ? 15.923 -18.273 -22.919 1.00 93.38 848 SER A CA 1
ATOM 6630 C C . SER A 1 848 ? 17.006 -17.292 -23.356 1.00 93.38 848 SER A C 1
ATOM 6632 O O . SER A 1 848 ? 16.702 -16.244 -23.921 1.00 93.38 848 SER A O 1
ATOM 6634 N N . PHE A 1 849 ? 18.266 -17.663 -23.150 1.00 91.88 849 PHE A N 1
ATOM 6635 C CA . PHE A 1 849 ? 19.451 -16.913 -23.562 1.00 91.88 849 PHE A CA 1
ATOM 6636 C C . PHE A 1 849 ? 20.420 -17.847 -24.302 1.00 91.88 849 PHE A C 1
ATOM 6638 O O . PHE A 1 849 ? 20.480 -19.044 -24.012 1.00 91.88 849 PHE A O 1
ATOM 6645 N N . GLY A 1 850 ? 21.204 -17.307 -25.238 1.00 86.12 850 GLY A N 1
ATOM 6646 C CA . GLY A 1 850 ? 22.151 -18.088 -26.046 1.00 86.12 850 GLY A CA 1
ATOM 6647 C C . GLY A 1 850 ? 21.512 -18.822 -27.234 1.00 86.12 850 GLY A C 1
ATOM 6648 O O . GLY A 1 850 ? 20.307 -18.731 -27.477 1.00 86.12 850 GLY A O 1
ATOM 6649 N N . THR A 1 851 ? 22.338 -19.526 -28.016 1.00 77.06 851 THR A N 1
ATOM 6650 C CA . THR A 1 851 ? 21.947 -20.139 -29.299 1.00 77.06 851 THR A CA 1
ATOM 6651 C C . THR A 1 851 ? 22.437 -21.585 -29.450 1.00 77.06 851 THR A C 1
ATOM 6653 O O . THR A 1 851 ? 23.396 -22.026 -28.809 1.00 77.06 851 THR A O 1
ATOM 6656 N N . GLY A 1 852 ? 21.772 -22.348 -30.326 1.00 74.81 852 GLY A N 1
ATOM 6657 C CA . GLY A 1 852 ? 22.143 -23.728 -30.649 1.00 74.81 852 GLY A CA 1
ATOM 6658 C C . GLY A 1 852 ? 22.052 -24.666 -29.442 1.00 74.81 852 GLY A C 1
ATOM 6659 O O . GLY A 1 852 ? 21.025 -24.726 -28.775 1.00 74.81 852 GLY A O 1
ATOM 6660 N N . ASN A 1 853 ? 23.134 -25.395 -29.157 1.00 74.81 853 ASN A N 1
ATOM 6661 C CA . ASN A 1 853 ? 23.200 -26.335 -28.030 1.00 74.81 853 ASN A CA 1
ATOM 6662 C C . ASN A 1 853 ? 23.516 -25.659 -26.679 1.00 74.81 853 ASN A C 1
ATOM 6664 O O . ASN A 1 853 ? 23.520 -26.341 -25.659 1.00 74.81 853 ASN A O 1
ATOM 6668 N N . ASN A 1 854 ? 23.787 -24.349 -26.664 1.00 83.75 854 ASN A N 1
ATOM 6669 C CA . ASN A 1 854 ? 24.211 -23.596 -25.477 1.00 83.75 854 ASN A CA 1
ATOM 6670 C C . ASN A 1 854 ? 23.086 -22.698 -24.930 1.00 83.75 854 ASN A C 1
ATOM 6672 O O . ASN A 1 854 ? 23.351 -21.609 -24.422 1.00 83.75 854 ASN A O 1
ATOM 6676 N N . ILE A 1 855 ? 21.827 -23.119 -25.086 1.00 87.56 855 ILE A N 1
ATOM 6677 C CA . ILE A 1 855 ? 20.672 -22.375 -24.576 1.00 87.56 855 ILE A CA 1
ATOM 6678 C C . ILE A 1 855 ? 20.532 -22.615 -23.070 1.00 87.56 855 ILE A C 1
ATOM 6680 O O . ILE A 1 855 ? 20.510 -23.758 -22.612 1.00 87.56 855 ILE A O 1
ATOM 6684 N N . ILE A 1 856 ? 20.393 -21.526 -22.320 1.00 90.94 856 ILE A N 1
ATOM 6685 C CA . ILE A 1 856 ? 20.089 -21.514 -20.885 1.00 90.94 856 ILE A CA 1
ATOM 6686 C C . ILE A 1 856 ? 18.785 -20.755 -20.637 1.00 90.94 856 ILE A C 1
ATOM 6688 O O . ILE A 1 856 ? 18.402 -19.903 -21.436 1.00 90.94 856 ILE A O 1
ATOM 6692 N N . TYR A 1 857 ? 18.106 -21.056 -19.535 1.00 90.31 857 TYR A N 1
ATOM 6693 C CA . TYR A 1 857 ? 16.795 -20.505 -19.192 1.00 90.31 857 TYR A CA 1
ATOM 6694 C C . TYR A 1 857 ? 16.849 -19.763 -17.856 1.00 90.31 857 TYR A C 1
ATOM 6696 O O . TYR A 1 857 ? 17.561 -20.198 -16.949 1.00 90.31 857 TYR A O 1
ATOM 6704 N N . SER A 1 858 ? 16.103 -18.665 -17.707 1.00 90.19 858 SER A N 1
ATOM 6705 C CA . SER A 1 858 ? 15.816 -18.108 -16.379 1.00 90.19 858 SER A CA 1
ATOM 6706 C C . SER A 1 858 ? 14.975 -19.094 -15.564 1.00 90.19 858 SER A C 1
ATOM 6708 O O . SER A 1 858 ? 14.250 -19.930 -16.112 1.00 90.19 858 SER A O 1
ATOM 6710 N N . LYS A 1 859 ? 15.081 -19.021 -14.236 1.00 86.12 859 LYS A N 1
ATOM 6711 C CA . LYS A 1 859 ? 14.234 -19.832 -13.362 1.00 86.12 859 LYS A CA 1
ATOM 6712 C C . LYS A 1 859 ? 12.824 -19.238 -13.241 1.00 86.12 859 LYS A C 1
ATOM 6714 O O . LYS A 1 859 ? 12.693 -18.015 -13.200 1.00 86.12 859 LYS A O 1
ATOM 6719 N N . PRO A 1 860 ? 11.781 -20.077 -13.131 1.00 88.06 860 PRO A N 1
ATOM 6720 C CA . PRO A 1 860 ? 10.441 -19.607 -12.814 1.00 88.06 860 PRO A CA 1
ATOM 6721 C C . PRO A 1 860 ? 10.365 -19.107 -11.363 1.00 88.06 860 PRO A C 1
ATOM 6723 O O . PRO A 1 860 ? 10.942 -19.708 -10.452 1.00 88.06 860 PRO A O 1
ATOM 6726 N N . TYR A 1 861 ? 9.624 -18.025 -11.143 1.00 84.94 861 TYR A N 1
ATOM 6727 C CA . TYR A 1 861 ? 9.315 -17.493 -9.819 1.00 84.94 861 TYR A CA 1
ATOM 6728 C C . TYR A 1 861 ? 7.846 -17.079 -9.703 1.00 84.94 861 TYR A C 1
ATOM 6730 O O . TYR A 1 861 ? 7.135 -16.904 -10.690 1.00 84.94 861 TYR A O 1
ATOM 6738 N N . THR A 1 862 ? 7.401 -16.896 -8.468 1.00 81.88 862 THR A N 1
ATOM 6739 C CA . THR A 1 862 ? 6.170 -16.183 -8.112 1.00 81.88 862 THR A CA 1
ATOM 6740 C C . THR A 1 862 ? 6.511 -15.089 -7.099 1.00 81.88 862 THR A C 1
ATOM 6742 O O . THR A 1 862 ? 7.665 -14.968 -6.678 1.00 81.88 862 THR A O 1
ATOM 6745 N N . TYR A 1 863 ? 5.538 -14.280 -6.693 1.00 65.31 863 TYR A N 1
ATOM 6746 C CA . TYR A 1 863 ? 5.737 -13.307 -5.621 1.00 65.31 863 TYR A CA 1
ATOM 6747 C C . TYR A 1 863 ? 5.256 -13.846 -4.280 1.00 65.31 863 TYR A C 1
ATOM 6749 O O . TYR A 1 863 ? 4.118 -14.292 -4.141 1.00 65.31 863 TYR A O 1
ATOM 6757 N N . GLY A 1 864 ? 6.128 -13.745 -3.282 1.00 58.81 864 GLY A N 1
ATOM 6758 C CA . GLY A 1 864 ? 5.790 -13.884 -1.872 1.00 58.81 864 GLY A CA 1
ATOM 6759 C C . GLY A 1 864 ? 5.994 -12.566 -1.130 1.00 58.81 864 GLY A C 1
ATOM 6760 O O . GLY A 1 864 ? 6.366 -11.550 -1.719 1.00 58.81 864 GLY A O 1
ATOM 6761 N N . TYR A 1 865 ? 5.797 -12.603 0.184 1.00 48.56 865 TYR A N 1
ATOM 6762 C CA . TYR A 1 865 ? 6.094 -11.489 1.081 1.00 48.56 865 TYR A CA 1
ATOM 6763 C C . TYR A 1 865 ? 7.043 -11.961 2.188 1.00 48.56 865 TYR A C 1
ATOM 6765 O O . TYR A 1 865 ? 6.829 -13.019 2.782 1.00 48.56 865 TYR A O 1
ATOM 6773 N N . LYS A 1 866 ? 8.085 -11.176 2.474 1.00 46.44 866 LYS A N 1
ATOM 6774 C CA . LYS A 1 866 ? 9.010 -11.359 3.602 1.00 46.44 866 LYS A CA 1
ATOM 6775 C C . LYS A 1 866 ? 9.182 -10.010 4.297 1.00 46.44 866 LYS A C 1
ATOM 6777 O O . LYS A 1 866 ? 9.461 -9.018 3.638 1.00 46.44 866 LYS A O 1
ATOM 6782 N N . ASN A 1 867 ? 9.000 -9.965 5.618 1.00 43.84 867 ASN A N 1
ATOM 6783 C CA . ASN A 1 867 ? 9.107 -8.740 6.430 1.00 43.84 867 ASN A CA 1
ATOM 6784 C C . ASN A 1 867 ? 8.252 -7.563 5.898 1.00 43.84 867 ASN A C 1
ATOM 6786 O O . ASN A 1 867 ? 8.728 -6.435 5.818 1.00 43.84 867 ASN A O 1
ATOM 6790 N N . GLY A 1 868 ? 7.023 -7.839 5.446 1.00 37.53 868 GLY A N 1
ATOM 6791 C CA . GLY A 1 868 ? 6.135 -6.843 4.822 1.00 37.53 868 GLY A CA 1
ATOM 6792 C C . GLY A 1 868 ? 6.517 -6.425 3.394 1.00 37.53 868 GLY A C 1
ATOM 6793 O O . GLY A 1 868 ? 5.715 -5.801 2.710 1.00 37.53 868 GLY A O 1
ATOM 6794 N N . GLN A 1 869 ? 7.696 -6.810 2.898 1.00 41.41 869 GLN A N 1
ATOM 6795 C CA . GLN A 1 869 ? 8.166 -6.485 1.553 1.00 41.41 869 GLN A CA 1
ATOM 6796 C C . GLN A 1 869 ? 7.843 -7.609 0.562 1.00 41.41 869 GLN A C 1
ATOM 6798 O O . GLN A 1 869 ? 7.998 -8.797 0.860 1.00 41.41 869 GLN A O 1
ATOM 6803 N N . ARG A 1 870 ? 7.405 -7.229 -0.640 1.00 54.31 870 ARG A N 1
ATOM 6804 C CA . ARG A 1 870 ? 7.168 -8.144 -1.763 1.00 54.31 870 ARG A CA 1
ATOM 6805 C C . ARG A 1 870 ? 8.510 -8.650 -2.304 1.00 54.31 870 ARG A C 1
ATOM 6807 O O . ARG A 1 870 ? 9.380 -7.852 -2.636 1.00 54.31 870 ARG A O 1
ATOM 6814 N N . VAL A 1 871 ? 8.666 -9.967 -2.420 1.00 65.19 871 VAL A N 1
ATOM 6815 C CA . VAL A 1 871 ? 9.907 -10.627 -2.863 1.00 65.19 871 VAL A CA 1
ATOM 6816 C C . VAL A 1 871 ? 9.630 -11.672 -3.943 1.00 65.19 871 VAL A C 1
ATOM 6818 O O . VAL A 1 871 ? 8.576 -12.312 -3.946 1.00 65.19 871 VAL A O 1
ATOM 6821 N N . LYS A 1 872 ? 10.583 -11.868 -4.860 1.00 79.00 872 LYS A N 1
ATOM 6822 C CA . LYS A 1 872 ? 10.550 -12.962 -5.841 1.00 79.00 872 LYS A CA 1
ATOM 6823 C C . LYS A 1 872 ? 10.923 -14.278 -5.137 1.00 79.00 872 LYS A C 1
ATOM 6825 O O . LYS A 1 872 ? 11.914 -14.343 -4.411 1.00 79.00 872 LYS A O 1
ATOM 6830 N N . VAL A 1 873 ? 10.132 -15.327 -5.348 1.00 78.44 873 VAL A N 1
ATOM 6831 C CA . VAL A 1 873 ? 10.289 -16.654 -4.729 1.00 78.44 873 VAL A CA 1
ATOM 6832 C C . VAL A 1 873 ? 10.368 -17.710 -5.826 1.00 78.44 873 VAL A C 1
ATOM 6834 O O . VAL A 1 873 ? 9.467 -17.801 -6.657 1.00 78.44 873 VAL A O 1
ATOM 6837 N N . GLU A 1 874 ? 11.440 -18.501 -5.838 1.00 83.12 874 GLU A N 1
ATOM 6838 C CA . GLU A 1 874 ? 11.675 -19.535 -6.855 1.00 83.12 874 GLU A CA 1
ATOM 6839 C C . GLU A 1 874 ? 10.585 -20.625 -6.815 1.00 83.12 874 GLU A C 1
ATOM 6841 O O . GLU A 1 874 ? 10.147 -21.029 -5.733 1.00 83.12 874 GLU A O 1
ATOM 6846 N N . LEU A 1 875 ? 10.151 -21.102 -7.986 1.00 79.06 875 LEU A N 1
ATOM 6847 C CA . LEU A 1 875 ? 9.202 -22.213 -8.121 1.00 79.06 875 LEU A CA 1
ATOM 6848 C C . LEU A 1 875 ? 9.932 -23.556 -8.289 1.00 79.06 875 LEU A C 1
ATOM 6850 O O . LEU A 1 875 ? 10.937 -23.647 -8.995 1.00 79.06 875 LEU A O 1
ATOM 6854 N N . ASP A 1 876 ? 9.410 -24.610 -7.659 1.00 74.62 876 ASP A N 1
ATOM 6855 C CA . ASP A 1 876 ? 9.915 -25.977 -7.806 1.00 74.62 876 ASP A CA 1
ATOM 6856 C C . ASP A 1 876 ? 9.531 -26.615 -9.162 1.00 74.62 876 ASP A C 1
ATOM 6858 O O . ASP A 1 876 ? 8.809 -26.045 -9.984 1.00 74.62 876 ASP A O 1
ATOM 6862 N N . ALA A 1 877 ? 10.003 -27.841 -9.408 1.00 67.19 877 ALA A N 1
ATOM 6863 C CA . ALA A 1 877 ? 9.727 -28.578 -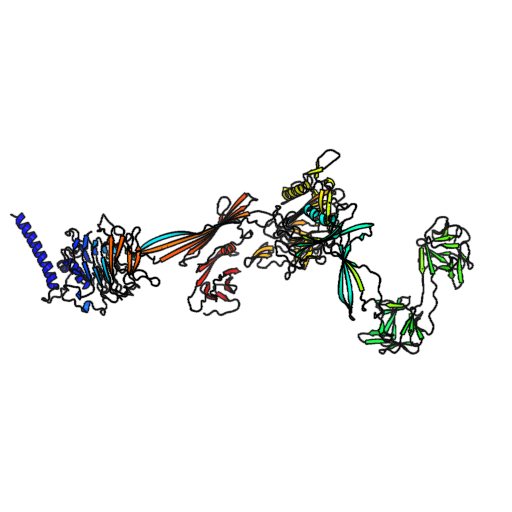10.647 1.00 67.19 877 ALA A CA 1
ATOM 6864 C C . ALA A 1 877 ? 8.251 -29.013 -10.816 1.00 67.19 877 ALA A C 1
ATOM 6866 O O . ALA A 1 877 ? 7.896 -29.582 -11.851 1.00 67.19 877 ALA A O 1
ATOM 6867 N N . GLN A 1 878 ? 7.412 -28.781 -9.805 1.00 63.78 878 GLN A N 1
ATOM 6868 C CA . GLN A 1 878 ? 5.976 -29.044 -9.777 1.00 63.78 878 GLN A CA 1
ATOM 6869 C C . GLN A 1 878 ? 5.148 -27.743 -9.853 1.00 63.78 878 GLN A C 1
ATOM 6871 O O . GLN A 1 878 ? 3.928 -27.824 -9.982 1.00 63.78 878 GLN A O 1
ATOM 6876 N N . GLY A 1 879 ? 5.792 -26.569 -9.832 1.00 62.41 879 GLY A N 1
ATOM 6877 C CA . GLY A 1 879 ? 5.150 -25.255 -9.898 1.00 62.41 879 GLY A CA 1
ATOM 6878 C C . GLY A 1 879 ? 4.756 -24.660 -8.541 1.00 62.41 879 GLY A C 1
ATOM 6879 O O . GLY A 1 879 ? 3.955 -23.730 -8.517 1.00 62.41 879 GLY A O 1
ATOM 6880 N N . ASN A 1 880 ? 5.287 -25.164 -7.420 1.00 69.50 880 ASN A N 1
ATOM 6881 C CA . ASN A 1 880 ? 5.013 -24.628 -6.080 1.00 69.50 880 ASN A CA 1
ATOM 6882 C C . ASN A 1 880 ? 6.093 -23.638 -5.626 1.00 69.50 880 ASN A C 1
ATOM 6884 O O . ASN A 1 880 ? 7.270 -23.796 -5.949 1.00 69.50 880 ASN A O 1
ATOM 6888 N N . ALA A 1 881 ? 5.713 -22.653 -4.810 1.00 66.44 881 ALA A N 1
ATOM 6889 C CA . ALA A 1 881 ? 6.652 -21.716 -4.196 1.00 66.44 881 ALA A CA 1
ATOM 6890 C C . ALA A 1 881 ? 7.596 -22.419 -3.206 1.00 66.44 881 ALA A C 1
ATOM 6892 O O . ALA A 1 881 ? 7.158 -23.100 -2.278 1.00 66.44 881 ALA A O 1
ATOM 6893 N N . THR A 1 882 ? 8.901 -22.224 -3.392 1.00 67.00 882 THR A N 1
ATOM 6894 C CA . THR A 1 882 ? 9.942 -22.725 -2.485 1.00 67.00 882 THR A CA 1
ATOM 6895 C C . THR A 1 882 ? 10.146 -21.792 -1.283 1.00 67.00 882 THR A C 1
ATOM 6897 O O . THR A 1 882 ? 9.627 -20.680 -1.229 1.00 67.00 882 THR A O 1
ATOM 6900 N N . SER A 1 883 ? 10.930 -22.217 -0.287 1.00 59.69 883 SER A N 1
ATOM 6901 C CA . SER A 1 883 ? 11.327 -21.350 0.838 1.00 59.69 883 SER A CA 1
ATOM 6902 C C . SER A 1 883 ? 12.534 -20.447 0.527 1.00 59.69 883 SER A C 1
ATOM 6904 O O . SER A 1 883 ? 12.862 -19.551 1.313 1.00 59.69 883 SER A O 1
ATOM 6906 N N . THR A 1 884 ? 13.192 -20.674 -0.612 1.00 59.56 884 THR A N 1
ATOM 6907 C CA . THR A 1 884 ? 14.379 -19.954 -1.084 1.00 59.56 884 THR A CA 1
ATOM 6908 C C . THR A 1 884 ? 14.024 -18.646 -1.784 1.00 59.56 884 THR A C 1
ATOM 6910 O O . THR A 1 884 ? 13.108 -18.591 -2.603 1.00 59.56 884 THR A O 1
ATOM 6913 N N . ASP A 1 885 ? 14.773 -17.588 -1.472 1.00 69.00 885 ASP A N 1
ATOM 6914 C CA . ASP A 1 885 ? 14.733 -16.339 -2.235 1.00 69.00 885 ASP A CA 1
ATOM 6915 C C . ASP A 1 885 ? 15.183 -16.578 -3.678 1.00 69.00 885 ASP A C 1
ATOM 6917 O O . ASP A 1 885 ? 16.136 -17.320 -3.928 1.00 69.00 885 ASP A O 1
ATOM 6921 N N . TYR A 1 886 ? 14.487 -15.956 -4.628 1.00 71.50 886 TYR A N 1
ATOM 6922 C CA . TYR A 1 886 ? 14.884 -15.992 -6.029 1.00 71.50 886 TYR A CA 1
ATOM 6923 C C . TYR A 1 886 ? 16.200 -15.229 -6.217 1.00 71.50 886 TYR A C 1
ATOM 6925 O O . TYR A 1 886 ? 16.293 -14.044 -5.903 1.00 71.50 886 TYR A O 1
ATOM 6933 N N . VAL A 1 887 ? 17.214 -15.907 -6.758 1.00 63.44 887 VAL A N 1
ATOM 6934 C CA . VAL A 1 887 ? 18.502 -15.292 -7.102 1.00 63.44 887 VAL A CA 1
ATOM 6935 C C . VAL A 1 887 ? 18.455 -14.852 -8.561 1.00 63.44 887 VAL A C 1
ATOM 6937 O O . VAL A 1 887 ? 18.455 -15.691 -9.463 1.00 63.44 887 VAL A O 1
ATOM 6940 N N . GLU A 1 888 ? 18.450 -13.538 -8.790 1.00 59.06 888 GLU A N 1
ATOM 6941 C CA . GLU A 1 888 ? 18.127 -12.893 -10.077 1.00 59.06 888 GLU A CA 1
ATOM 6942 C C . GLU A 1 888 ? 19.052 -13.286 -11.248 1.00 59.06 888 GLU A C 1
ATOM 6944 O O . GLU A 1 888 ? 18.679 -13.229 -12.421 1.00 59.06 888 GLU A O 1
ATOM 6949 N N . HIS A 1 889 ? 20.237 -13.806 -10.932 1.00 55.81 889 HIS A N 1
ATOM 6950 C CA . HIS A 1 889 ? 21.223 -14.279 -11.900 1.00 55.81 889 HIS A CA 1
ATOM 6951 C C . HIS A 1 889 ? 21.178 -15.793 -12.197 1.00 55.81 889 HIS A C 1
ATOM 6953 O O . HIS A 1 889 ? 21.909 -16.257 -13.078 1.00 55.81 889 HIS A O 1
ATOM 6959 N N . SER A 1 890 ? 20.354 -16.584 -11.501 1.00 62.53 890 SER A N 1
ATOM 6960 C CA . SER A 1 890 ? 20.361 -18.046 -11.634 1.00 62.53 890 SER A CA 1
ATOM 6961 C C . SER A 1 890 ? 19.737 -18.512 -12.955 1.00 62.53 890 SER A C 1
ATOM 6963 O O . SER A 1 890 ? 18.590 -18.194 -13.264 1.00 62.53 890 SER A O 1
ATOM 6965 N N . THR A 1 891 ? 20.488 -19.294 -13.733 1.00 69.94 891 THR A N 1
ATOM 6966 C CA . THR A 1 891 ? 20.026 -19.878 -15.003 1.00 69.94 891 THR A CA 1
ATOM 6967 C C . THR A 1 891 ? 20.204 -21.391 -15.013 1.00 69.94 891 THR A C 1
ATOM 6969 O O . THR A 1 891 ? 21.088 -21.932 -14.346 1.00 69.94 891 THR A O 1
ATOM 6972 N N . THR A 1 892 ? 19.347 -22.089 -15.756 1.00 76.31 892 THR A N 1
ATOM 6973 C CA . THR A 1 892 ? 19.318 -23.554 -15.841 1.00 76.31 892 THR A CA 1
ATOM 6974 C C . THR A 1 892 ? 19.547 -24.035 -17.279 1.00 76.31 892 THR A C 1
ATOM 6976 O O . THR A 1 892 ? 19.161 -23.357 -18.231 1.00 76.31 892 THR A O 1
ATOM 6979 N N . PRO A 1 893 ? 20.139 -25.227 -17.484 1.00 79.81 893 PRO A N 1
ATOM 6980 C CA . PRO A 1 893 ? 20.359 -25.795 -18.819 1.00 79.81 893 PRO A CA 1
ATOM 6981 C C . PRO A 1 893 ? 19.098 -26.440 -19.433 1.00 79.81 893 PRO A C 1
ATOM 6983 O O . PRO A 1 893 ? 19.177 -27.084 -20.476 1.00 79.81 893 PRO A O 1
ATOM 6986 N N . SER A 1 894 ? 17.937 -26.333 -18.779 1.00 83.69 894 SER A N 1
ATOM 6987 C CA . SER A 1 894 ? 16.697 -27.004 -19.179 1.00 83.69 894 SER A CA 1
ATOM 6988 C C . SER A 1 894 ? 15.468 -26.171 -18.825 1.00 83.69 894 SER A C 1
ATOM 6990 O O . SER A 1 894 ? 15.339 -25.726 -17.682 1.00 83.69 894 SER A O 1
ATOM 6992 N N . LEU A 1 895 ? 14.549 -26.031 -19.783 1.00 87.06 895 LEU A N 1
ATOM 6993 C CA . LEU A 1 895 ? 13.240 -25.405 -19.588 1.00 87.06 895 LEU A CA 1
ATOM 6994 C C . LEU A 1 895 ? 12.436 -26.148 -18.505 1.00 87.06 895 LEU A C 1
ATOM 6996 O O . LEU A 1 895 ? 12.434 -27.380 -18.470 1.00 87.06 895 LEU A O 1
ATOM 7000 N N . ALA A 1 896 ? 11.754 -25.401 -17.635 1.00 84.94 896 ALA A N 1
ATOM 7001 C CA . ALA A 1 896 ? 10.903 -25.969 -16.593 1.00 84.94 896 ALA A CA 1
ATOM 7002 C C . ALA A 1 896 ? 9.680 -26.701 -17.182 1.00 84.94 896 ALA A C 1
ATOM 7004 O O . ALA A 1 896 ? 9.163 -26.343 -18.241 1.00 84.94 896 ALA A O 1
ATOM 7005 N N . SER A 1 897 ? 9.201 -27.731 -16.479 1.00 83.62 897 SER A N 1
ATOM 7006 C CA . SER A 1 897 ? 8.018 -28.493 -16.894 1.00 83.62 897 SER A CA 1
ATOM 7007 C C . SER A 1 897 ? 6.772 -27.601 -16.951 1.00 83.62 897 SER A C 1
ATOM 7009 O O . SER A 1 897 ? 6.595 -26.729 -16.108 1.00 83.62 897 SER A O 1
ATOM 7011 N N . GLY A 1 898 ? 5.900 -27.825 -17.938 1.00 85.81 898 GLY A N 1
ATOM 7012 C CA . GLY A 1 898 ? 4.658 -27.062 -18.132 1.00 85.81 898 GLY A CA 1
ATOM 7013 C C . GLY A 1 898 ? 4.802 -25.770 -18.946 1.00 85.81 898 GLY A C 1
ATOM 7014 O O . GLY A 1 898 ? 3.813 -25.306 -19.506 1.00 85.81 898 GLY A O 1
ATOM 7015 N N . TYR A 1 899 ? 6.014 -25.230 -19.097 1.00 91.62 899 TYR A N 1
ATOM 7016 C CA . TYR A 1 899 ? 6.248 -24.010 -19.870 1.00 91.62 899 TYR A CA 1
ATOM 7017 C C . TYR A 1 899 ? 6.300 -24.276 -21.384 1.00 91.62 899 TYR A C 1
ATOM 7019 O O . TYR A 1 899 ? 6.943 -25.212 -21.859 1.00 91.62 899 TYR A O 1
ATOM 7027 N N . SER A 1 900 ? 5.655 -23.404 -22.158 1.00 93.69 900 SER A N 1
ATOM 7028 C CA . SER A 1 900 ? 5.580 -23.445 -23.623 1.00 93.69 900 SER A CA 1
ATOM 7029 C C . SER A 1 900 ? 5.985 -22.098 -24.228 1.00 93.69 900 SER A C 1
ATOM 7031 O O . SER A 1 900 ? 5.790 -21.060 -23.599 1.00 93.69 900 SER A O 1
ATOM 7033 N N . LYS A 1 901 ? 6.593 -22.089 -25.424 1.00 93.81 901 LYS A N 1
ATOM 7034 C CA . LYS A 1 901 ? 7.055 -20.842 -26.059 1.00 93.81 901 LYS A CA 1
ATOM 7035 C C . LYS A 1 901 ? 5.853 -20.002 -26.497 1.00 93.81 901 LYS A C 1
ATOM 7037 O O . LYS A 1 901 ? 5.078 -20.448 -27.337 1.00 93.81 901 LYS A O 1
ATOM 7042 N N . VAL A 1 902 ? 5.753 -18.787 -25.962 1.00 93.19 902 VAL A N 1
ATOM 7043 C CA . VAL A 1 902 ? 4.712 -17.799 -26.296 1.00 93.19 902 VAL A CA 1
ATOM 7044 C C . VAL A 1 902 ? 5.227 -16.685 -27.207 1.00 93.19 902 VAL A C 1
ATOM 7046 O O . VAL A 1 902 ? 4.444 -16.104 -27.949 1.00 93.19 902 VAL A O 1
ATOM 7049 N N . PHE A 1 903 ? 6.539 -16.421 -27.212 1.00 94.00 903 PHE A N 1
ATOM 7050 C CA . PHE A 1 903 ? 7.163 -15.489 -28.152 1.00 94.00 903 PHE A CA 1
ATOM 7051 C C . PHE A 1 903 ? 8.542 -15.989 -28.600 1.00 94.00 903 PHE A C 1
ATOM 7053 O O . PHE A 1 903 ? 9.336 -16.456 -27.780 1.00 94.00 903 PHE A O 1
ATOM 7060 N N . ASP A 1 904 ? 8.843 -15.885 -29.895 1.00 93.00 904 ASP A N 1
ATOM 7061 C CA . ASP A 1 904 ? 10.168 -16.168 -30.452 1.00 93.00 904 ASP A CA 1
ATOM 7062 C C . ASP A 1 904 ? 10.808 -14.868 -30.947 1.00 93.00 904 ASP A C 1
ATOM 7064 O O . ASP A 1 904 ? 10.276 -14.210 -31.842 1.00 93.00 904 ASP A O 1
ATOM 7068 N N . THR A 1 905 ? 11.962 -14.477 -30.401 1.00 92.06 905 THR A N 1
ATOM 7069 C CA . THR A 1 905 ? 12.591 -13.216 -30.823 1.00 92.06 905 THR A CA 1
ATOM 7070 C C . THR A 1 905 ? 13.168 -13.299 -32.241 1.00 92.06 905 THR A C 1
ATOM 7072 O O . THR A 1 905 ? 13.390 -12.263 -32.866 1.00 92.06 905 THR A O 1
ATOM 7075 N N . ALA A 1 906 ? 13.272 -14.493 -32.844 1.00 89.75 906 ALA A N 1
ATOM 7076 C CA . ALA A 1 906 ? 13.533 -14.640 -34.278 1.00 89.75 906 ALA A CA 1
ATOM 7077 C C . ALA A 1 906 ? 12.455 -13.989 -35.174 1.00 89.75 906 ALA A C 1
ATOM 7079 O O . ALA A 1 906 ? 12.733 -13.691 -36.336 1.00 89.75 906 ALA A O 1
ATOM 7080 N N . TRP A 1 907 ? 11.247 -13.731 -34.657 1.00 91.31 907 TRP A N 1
ATOM 7081 C CA . TRP A 1 907 ? 10.192 -13.011 -35.381 1.00 91.31 907 TRP A CA 1
ATOM 7082 C C . TRP A 1 907 ? 10.492 -11.514 -35.555 1.00 91.31 907 TRP A C 1
ATOM 7084 O O . TRP A 1 907 ? 10.077 -10.928 -36.554 1.00 91.31 907 TRP A O 1
ATOM 7094 N N . ILE A 1 908 ? 11.237 -10.916 -34.615 1.00 91.31 908 ILE A N 1
ATOM 7095 C CA . ILE A 1 908 ? 11.621 -9.491 -34.615 1.00 91.31 908 ILE A CA 1
ATOM 7096 C C . ILE A 1 908 ? 13.091 -9.250 -34.995 1.00 91.31 908 ILE A C 1
ATOM 7098 O O . ILE A 1 908 ? 13.451 -8.136 -35.376 1.00 91.31 908 ILE A O 1
ATOM 7102 N N . LYS A 1 909 ? 13.941 -10.283 -34.945 1.00 89.00 909 LYS A N 1
ATOM 7103 C CA . LYS A 1 909 ? 15.335 -10.223 -35.410 1.00 89.00 909 LYS A CA 1
ATOM 7104 C C . LYS A 1 909 ? 15.435 -10.276 -36.947 1.00 89.00 909 LYS A C 1
ATOM 7106 O O . LYS A 1 909 ? 14.451 -10.099 -37.663 1.00 89.00 909 LYS A O 1
ATOM 7111 N N . THR A 1 910 ? 16.646 -10.456 -37.476 1.00 84.69 910 THR A N 1
ATOM 7112 C CA . THR A 1 910 ? 16.923 -10.467 -38.920 1.00 84.69 910 THR A CA 1
ATOM 7113 C C . THR A 1 910 ? 16.153 -11.576 -39.642 1.00 84.69 910 THR A C 1
ATOM 7115 O O . THR A 1 910 ? 16.431 -12.761 -39.466 1.00 84.69 910 THR A O 1
ATOM 7118 N N . ASN A 1 911 ? 15.213 -11.187 -40.502 1.00 81.00 911 ASN A N 1
ATOM 7119 C CA . ASN A 1 911 ? 14.324 -12.073 -41.237 1.00 81.00 911 ASN A CA 1
ATOM 7120 C C . ASN A 1 911 ? 14.359 -11.743 -42.737 1.00 81.00 911 ASN A C 1
ATOM 7122 O O . ASN A 1 911 ? 13.798 -10.752 -43.206 1.00 81.00 911 ASN A O 1
ATOM 7126 N N . SER A 1 912 ? 14.982 -12.629 -43.517 1.00 73.69 912 SER A N 1
ATOM 7127 C CA . SER A 1 912 ? 15.115 -12.500 -44.978 1.00 73.69 912 SER A CA 1
ATOM 7128 C C . SER A 1 912 ? 13.781 -12.514 -45.743 1.00 73.69 912 SER A C 1
ATOM 7130 O O . SER A 1 912 ? 13.746 -12.154 -46.920 1.00 73.69 912 SER A O 1
ATOM 7132 N N . SER A 1 913 ? 12.674 -12.874 -45.082 1.00 75.25 913 SER A N 1
ATOM 7133 C CA . SER A 1 913 ? 11.320 -12.816 -45.649 1.00 75.25 913 SER A CA 1
ATOM 7134 C C . SER A 1 913 ? 10.793 -11.382 -45.787 1.00 75.25 913 SER A C 1
ATOM 7136 O O . SER A 1 913 ? 9.870 -11.155 -46.576 1.00 75.25 913 SER A O 1
ATOM 7138 N N . ILE A 1 914 ? 11.388 -10.407 -45.080 1.00 80.75 914 ILE A N 1
ATOM 7139 C CA . ILE A 1 914 ? 11.116 -8.964 -45.218 1.00 80.75 914 ILE A CA 1
ATOM 7140 C C . ILE A 1 914 ? 11.749 -8.465 -46.532 1.00 80.75 914 ILE A C 1
ATOM 7142 O O . ILE A 1 914 ? 12.716 -7.713 -46.582 1.00 80.75 914 ILE A O 1
ATOM 7146 N N . SER A 1 915 ? 11.215 -8.971 -47.639 1.00 74.81 915 SER A N 1
ATOM 7147 C CA . SER A 1 915 ? 11.621 -8.629 -48.999 1.00 74.81 915 SER A CA 1
ATOM 7148 C C . SER A 1 915 ? 10.975 -7.320 -49.463 1.00 74.81 915 SER A C 1
ATOM 7150 O O . SER A 1 915 ? 10.109 -6.751 -48.793 1.00 74.81 915 SER A O 1
ATOM 7152 N N . SER A 1 916 ? 11.313 -6.884 -50.680 1.00 73.06 916 SER A N 1
ATOM 7153 C CA . SER A 1 916 ? 10.682 -5.739 -51.355 1.00 73.06 916 SER A CA 1
ATOM 7154 C C . SER A 1 916 ? 9.143 -5.785 -51.383 1.00 73.06 916 SER A C 1
ATOM 7156 O O . SER A 1 916 ? 8.507 -4.736 -51.455 1.00 73.06 916 SER A O 1
ATOM 7158 N N . SER A 1 917 ? 8.535 -6.973 -51.274 1.00 79.62 917 SER A N 1
ATOM 7159 C CA . SER A 1 917 ? 7.075 -7.167 -51.233 1.00 79.62 917 SER A CA 1
ATOM 7160 C C . SER A 1 917 ? 6.413 -6.674 -49.936 1.00 79.62 917 SER A C 1
ATOM 7162 O O . SER A 1 917 ? 5.223 -6.354 -49.945 1.00 79.62 917 SER A O 1
ATOM 7164 N N . TYR A 1 918 ? 7.175 -6.589 -48.839 1.00 86.06 918 TYR A N 1
ATOM 7165 C CA . TYR A 1 918 ? 6.715 -6.139 -47.518 1.00 86.06 918 TYR A CA 1
ATOM 7166 C C . TYR A 1 918 ? 7.319 -4.790 -47.099 1.00 86.06 918 TYR A C 1
ATOM 7168 O O . TYR A 1 918 ? 7.216 -4.406 -45.936 1.00 86.06 918 TYR A O 1
ATOM 7176 N N . MET A 1 919 ? 7.904 -4.043 -48.040 1.00 87.19 919 MET A N 1
ATOM 7177 C CA . MET A 1 919 ? 8.260 -2.634 -47.837 1.00 87.19 919 MET A CA 1
ATOM 7178 C C . MET A 1 919 ? 7.004 -1.760 -47.761 1.00 87.19 919 MET A C 1
ATOM 7180 O O . MET A 1 919 ? 5.976 -2.086 -48.361 1.00 87.19 919 MET A O 1
ATOM 7184 N N . ASN A 1 920 ? 7.098 -0.621 -47.076 1.00 88.25 920 ASN A N 1
ATOM 7185 C CA . ASN A 1 920 ? 6.008 0.335 -46.868 1.00 88.25 920 ASN A CA 1
ATOM 7186 C C . ASN A 1 920 ? 4.803 -0.313 -46.157 1.00 88.25 920 ASN A C 1
ATOM 7188 O O . ASN A 1 920 ? 3.655 -0.163 -46.597 1.00 88.25 920 ASN A O 1
ATOM 7192 N N . ARG A 1 921 ? 5.071 -1.107 -45.111 1.00 90.12 921 ARG A N 1
ATOM 7193 C CA . ARG A 1 921 ? 4.074 -1.772 -44.258 1.00 90.12 921 ARG A CA 1
ATOM 7194 C C . ARG A 1 921 ? 4.310 -1.445 -42.787 1.00 90.12 921 ARG A C 1
ATOM 7196 O O . ARG A 1 921 ? 5.439 -1.197 -42.374 1.00 90.12 921 ARG A O 1
ATOM 7203 N N . ALA A 1 922 ? 3.230 -1.471 -42.017 1.00 91.06 922 ALA A N 1
ATOM 7204 C CA . ALA A 1 922 ? 3.248 -1.410 -40.565 1.0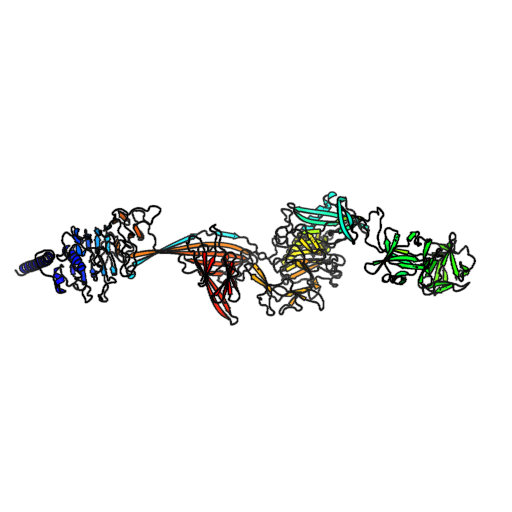0 91.06 922 ALA A CA 1
ATOM 7205 C C . ALA A 1 922 ? 3.085 -2.815 -39.979 1.00 91.06 922 ALA A C 1
ATOM 7207 O O . ALA A 1 922 ? 2.132 -3.527 -40.309 1.00 91.06 922 ALA A O 1
ATOM 7208 N N . PHE A 1 923 ? 4.015 -3.186 -39.109 1.00 93.62 923 PHE A N 1
ATOM 7209 C CA . PHE A 1 923 ? 4.000 -4.411 -38.326 1.00 93.62 923 PHE A CA 1
ATOM 7210 C C . PHE A 1 923 ? 3.657 -4.101 -36.873 1.00 93.62 923 PHE A C 1
ATOM 7212 O O . PHE A 1 923 ? 4.032 -3.043 -36.372 1.00 93.62 923 PHE A O 1
ATOM 7219 N N . TYR A 1 924 ? 2.980 -5.032 -36.209 1.00 93.56 924 TYR A N 1
ATOM 7220 C CA . TYR A 1 924 ? 2.683 -4.995 -34.785 1.00 93.56 924 TYR A CA 1
ATOM 7221 C C . TYR A 1 924 ? 3.208 -6.252 -34.096 1.00 93.56 924 TYR A C 1
ATOM 7223 O O . TYR A 1 924 ? 3.067 -7.369 -34.613 1.00 93.56 924 TYR A O 1
ATOM 7231 N N . PHE A 1 925 ? 3.781 -6.048 -32.914 1.00 93.06 925 PHE A N 1
ATOM 7232 C CA . PHE A 1 925 ? 4.231 -7.102 -32.020 1.00 93.06 925 PHE A CA 1
ATOM 7233 C C . PHE A 1 925 ? 3.840 -6.764 -30.583 1.00 93.06 925 PHE A C 1
ATOM 7235 O O . PHE A 1 925 ? 3.876 -5.606 -30.167 1.00 93.06 925 PHE A O 1
ATOM 7242 N N . GLU A 1 926 ? 3.513 -7.806 -29.829 1.00 90.62 926 GLU A N 1
ATOM 7243 C CA . GLU A 1 926 ? 3.186 -7.763 -28.411 1.00 90.62 926 GLU A CA 1
ATOM 7244 C C . GLU A 1 926 ? 4.058 -8.818 -27.729 1.00 90.62 926 GLU A C 1
ATOM 7246 O O . GLU A 1 926 ? 3.976 -10.003 -28.058 1.00 90.62 926 GLU A O 1
ATOM 7251 N N . ILE A 1 927 ? 4.962 -8.378 -26.856 1.00 91.50 927 ILE A N 1
ATOM 7252 C CA . ILE A 1 927 ? 5.975 -9.232 -26.233 1.00 91.50 927 ILE A CA 1
ATOM 7253 C C . ILE A 1 927 ? 5.620 -9.373 -24.751 1.00 91.50 927 ILE A C 1
ATOM 7255 O O . ILE A 1 927 ? 5.568 -8.353 -24.055 1.00 91.50 927 ILE A O 1
ATOM 7259 N N . PRO A 1 928 ? 5.365 -10.596 -24.250 1.00 90.19 928 PRO A N 1
ATOM 7260 C CA . PRO A 1 928 ? 5.136 -10.827 -22.831 1.00 90.19 928 PRO A CA 1
ATOM 7261 C C . PRO A 1 928 ? 6.435 -10.608 -22.051 1.00 90.19 928 PRO A C 1
ATOM 7263 O O . PRO A 1 928 ? 7.463 -11.195 -22.384 1.00 90.19 928 PRO A O 1
ATOM 7266 N N . MET A 1 929 ? 6.384 -9.780 -21.010 1.00 88.75 929 MET A N 1
ATOM 7267 C CA . MET A 1 929 ? 7.544 -9.387 -20.206 1.00 88.75 929 MET A CA 1
ATOM 7268 C C . MET A 1 929 ? 7.228 -9.487 -18.712 1.00 88.75 929 MET A C 1
ATOM 7270 O O . MET A 1 929 ? 6.115 -9.192 -18.280 1.00 88.75 929 MET A O 1
ATOM 7274 N N . ASN A 1 930 ? 8.207 -9.892 -17.912 1.00 87.81 930 ASN A N 1
ATOM 7275 C CA . ASN A 1 930 ? 8.186 -9.757 -16.458 1.00 87.81 930 ASN A CA 1
ATOM 7276 C C . ASN A 1 930 ? 8.476 -8.305 -16.039 1.00 87.81 930 ASN A C 1
ATOM 7278 O O . ASN A 1 930 ? 8.857 -7.468 -16.856 1.00 87.81 930 ASN A O 1
ATOM 7282 N N . ASP A 1 931 ? 8.354 -8.027 -14.744 1.00 82.06 931 ASP A N 1
ATOM 7283 C CA . ASP A 1 931 ? 9.034 -6.891 -14.126 1.00 82.06 931 ASP A CA 1
ATOM 7284 C C . ASP A 1 931 ? 10.561 -6.975 -14.314 1.00 82.06 931 ASP A C 1
ATOM 7286 O O . ASP A 1 931 ? 11.115 -8.042 -14.594 1.00 82.06 931 ASP A O 1
ATOM 7290 N N . GLY A 1 932 ? 11.245 -5.846 -14.156 1.00 86.56 932 GLY A N 1
ATOM 7291 C CA . GLY A 1 932 ? 12.695 -5.732 -14.311 1.00 86.56 932 GLY A CA 1
ATOM 7292 C C . GLY A 1 932 ? 13.103 -4.674 -15.329 1.00 86.56 932 GLY A C 1
ATOM 7293 O O . GLY A 1 932 ? 12.280 -3.898 -15.816 1.00 86.56 932 GLY A O 1
ATOM 7294 N N . GLU A 1 933 ? 14.393 -4.641 -15.631 1.00 91.75 933 GLU A N 1
ATOM 7295 C CA . GLU A 1 933 ? 15.005 -3.697 -16.558 1.00 91.75 933 GLU A CA 1
ATOM 7296 C C . GLU A 1 933 ? 15.380 -4.396 -17.863 1.00 91.75 933 GLU A C 1
ATOM 7298 O O . GLU A 1 933 ? 15.924 -5.504 -17.879 1.00 91.75 933 GLU A O 1
ATOM 7303 N N . TYR A 1 934 ? 15.069 -3.744 -18.975 1.00 93.69 934 TYR A N 1
ATOM 7304 C CA . TYR A 1 934 ? 15.253 -4.285 -20.308 1.00 93.69 934 TYR A CA 1
ATOM 7305 C C . TYR A 1 934 ? 15.695 -3.176 -21.246 1.00 93.69 934 TYR A C 1
ATOM 7307 O O . TYR A 1 934 ? 15.322 -2.018 -21.071 1.00 93.69 934 TYR A O 1
ATOM 7315 N N . CYS A 1 935 ? 16.433 -3.537 -22.290 1.00 93.62 935 CYS A N 1
ATOM 7316 C CA . CYS A 1 935 ? 16.712 -2.609 -23.372 1.00 93.62 935 CYS A CA 1
ATOM 7317 C C . CYS A 1 935 ? 16.387 -3.202 -24.746 1.00 93.62 935 CYS A C 1
ATOM 7319 O O . CYS A 1 935 ? 16.551 -4.398 -25.009 1.00 93.62 935 CYS A O 1
ATOM 7321 N N . LEU A 1 936 ? 15.868 -2.339 -25.617 1.00 91.88 936 LEU A N 1
ATOM 7322 C CA . LEU A 1 936 ? 15.437 -2.647 -26.976 1.00 91.88 936 LEU A CA 1
ATOM 7323 C C . LEU A 1 936 ? 16.231 -1.781 -27.947 1.00 91.88 936 LEU A C 1
ATOM 7325 O O . LEU A 1 936 ? 16.308 -0.566 -27.783 1.00 91.88 936 LEU A O 1
ATOM 7329 N N . GLY A 1 937 ? 16.800 -2.385 -28.982 1.00 89.56 937 GLY A N 1
ATOM 7330 C CA . GLY A 1 937 ? 17.563 -1.639 -29.976 1.00 89.56 937 GLY A CA 1
ATOM 7331 C C . GLY A 1 937 ? 17.938 -2.500 -31.165 1.00 89.56 937 GLY A C 1
ATOM 7332 O O . GLY A 1 937 ? 17.155 -3.348 -31.598 1.00 89.56 937 GLY A O 1
ATOM 7333 N N . SER A 1 938 ? 19.113 -2.263 -31.740 1.00 84.62 938 SER A N 1
ATOM 7334 C CA . SER A 1 938 ? 19.445 -2.874 -33.024 1.00 84.62 938 SER A CA 1
ATOM 7335 C C . SER A 1 938 ? 19.745 -4.367 -32.959 1.00 84.62 938 SER A C 1
ATOM 7337 O O . SER A 1 938 ? 20.087 -4.927 -31.920 1.00 84.62 938 SER A O 1
ATOM 7339 N N . VAL A 1 939 ? 19.638 -5.015 -34.113 1.00 86.81 939 VAL A N 1
ATOM 7340 C CA . VAL A 1 939 ? 20.076 -6.393 -34.326 1.00 86.81 939 VAL A CA 1
ATOM 7341 C C . VAL A 1 939 ? 21.430 -6.343 -35.019 1.00 86.81 939 VAL A C 1
ATOM 7343 O O . VAL A 1 939 ? 21.540 -5.723 -36.076 1.00 86.81 939 VAL A O 1
ATOM 7346 N N . ASP A 1 940 ? 22.435 -7.017 -34.459 1.00 82.31 940 ASP A N 1
ATOM 7347 C CA . ASP A 1 940 ? 23.768 -7.116 -35.063 1.00 82.31 940 ASP A CA 1
ATOM 7348 C C . ASP A 1 940 ? 23.703 -7.692 -36.495 1.00 82.31 940 ASP A C 1
ATOM 7350 O O . ASP A 1 940 ? 22.972 -8.646 -36.787 1.00 82.31 940 ASP A O 1
ATOM 7354 N N . GLY A 1 941 ? 24.413 -7.046 -37.419 1.00 80.50 941 GLY A N 1
ATOM 7355 C CA . GLY A 1 941 ? 24.348 -7.264 -38.868 1.00 80.50 941 GLY A CA 1
ATOM 7356 C C . GLY A 1 941 ? 23.026 -6.855 -39.542 1.00 80.50 941 GLY A C 1
ATOM 7357 O O . GLY A 1 941 ? 22.850 -7.096 -40.740 1.00 80.50 941 GLY A O 1
ATOM 7358 N N . GLY A 1 942 ? 22.080 -6.274 -38.801 1.00 82.19 942 GLY A N 1
ATOM 7359 C CA . GLY A 1 942 ? 20.740 -5.914 -39.259 1.00 82.19 942 GLY A CA 1
ATOM 7360 C C . GLY A 1 942 ? 20.595 -4.479 -39.775 1.00 82.19 942 GLY A C 1
ATOM 7361 O O . GLY A 1 942 ? 21.488 -3.636 -39.702 1.00 82.19 942 GLY A O 1
ATOM 7362 N N . THR A 1 943 ? 19.420 -4.190 -40.323 1.00 84.75 943 THR A N 1
ATOM 7363 C CA . THR A 1 943 ? 18.940 -2.853 -40.688 1.00 84.75 943 THR A CA 1
ATOM 7364 C C . THR A 1 943 ? 17.506 -2.747 -40.178 1.00 84.75 943 THR A C 1
ATOM 7366 O O . THR A 1 943 ? 16.565 -3.205 -40.837 1.00 84.75 943 THR A O 1
ATOM 7369 N N . GLY A 1 944 ? 17.365 -2.203 -38.966 1.00 86.12 944 GLY A N 1
ATOM 7370 C CA . GLY A 1 944 ? 16.125 -2.225 -38.195 1.00 86.12 944 GLY A CA 1
ATOM 7371 C C . GLY A 1 944 ? 15.020 -1.377 -38.814 1.00 86.12 944 GLY A C 1
ATOM 7372 O O . GLY A 1 944 ? 15.278 -0.321 -39.383 1.00 86.12 944 GLY A O 1
ATOM 7373 N N . ALA A 1 945 ? 13.778 -1.841 -38.721 1.00 89.81 945 ALA A N 1
ATOM 7374 C CA . ALA A 1 945 ? 12.590 -1.072 -39.073 1.00 89.81 945 ALA A CA 1
ATOM 7375 C C . ALA A 1 945 ? 12.440 0.184 -38.192 1.00 89.81 945 ALA A C 1
ATOM 7377 O O . ALA A 1 945 ? 13.006 0.280 -37.102 1.00 89.81 945 ALA A O 1
ATOM 7378 N N . TYR A 1 946 ? 11.636 1.148 -38.643 1.00 90.25 946 TYR A N 1
ATOM 7379 C CA . TYR A 1 946 ? 11.338 2.336 -37.843 1.00 90.25 946 TYR A CA 1
ATOM 7380 C C . TYR A 1 946 ? 10.382 1.996 -36.706 1.00 90.25 946 TYR A C 1
ATOM 7382 O O . TYR A 1 946 ? 9.257 1.592 -36.977 1.00 90.25 946 TYR A O 1
ATOM 7390 N N . LEU A 1 947 ? 10.774 2.214 -35.455 1.00 91.81 947 LEU A N 1
ATOM 7391 C CA . LEU A 1 947 ? 9.877 2.195 -34.304 1.00 91.81 947 LEU A CA 1
ATOM 7392 C C . LEU A 1 947 ? 8.985 3.441 -34.346 1.00 91.81 947 LEU A C 1
ATOM 7394 O O . LEU A 1 947 ? 9.457 4.550 -34.106 1.00 91.81 947 LEU A O 1
ATOM 7398 N N . MET A 1 948 ? 7.712 3.264 -34.689 1.00 87.12 948 MET A N 1
ATOM 7399 C CA . MET A 1 948 ? 6.758 4.364 -34.901 1.00 87.12 948 MET A CA 1
ATOM 7400 C C . MET A 1 948 ? 5.965 4.690 -33.633 1.00 87.12 948 MET A C 1
ATOM 7402 O O . MET A 1 948 ? 5.552 5.825 -33.421 1.00 87.12 948 MET A O 1
ATOM 7406 N N . TYR A 1 949 ? 5.751 3.671 -32.804 1.00 86.25 949 TYR A N 1
ATOM 7407 C CA . TYR A 1 949 ? 5.053 3.732 -31.528 1.00 86.25 949 TYR A CA 1
ATOM 7408 C C . TYR A 1 949 ? 5.558 2.587 -30.666 1.00 86.25 949 TYR A C 1
ATOM 7410 O O . TYR A 1 949 ? 5.696 1.468 -31.162 1.00 86.25 949 TYR A O 1
ATOM 7418 N N . LEU A 1 950 ? 5.815 2.871 -29.396 1.00 86.06 950 LEU A N 1
ATOM 7419 C CA . LEU A 1 950 ? 6.178 1.896 -28.378 1.00 86.06 950 LEU A CA 1
ATOM 7420 C C . LEU A 1 950 ? 5.376 2.235 -27.127 1.00 86.06 950 LEU A C 1
ATOM 7422 O O . LEU A 1 950 ? 5.452 3.361 -26.639 1.00 86.06 950 LEU A O 1
ATOM 7426 N N . ASP A 1 951 ? 4.613 1.267 -26.646 1.00 81.50 951 ASP A N 1
ATOM 7427 C CA . ASP A 1 951 ? 3.889 1.327 -25.386 1.00 81.50 951 ASP A CA 1
ATOM 7428 C C . ASP A 1 951 ? 4.591 0.396 -24.400 1.00 81.50 951 ASP A C 1
ATOM 7430 O O . ASP A 1 951 ? 4.624 -0.833 -24.560 1.00 81.50 951 ASP A O 1
ATOM 7434 N N . ILE A 1 952 ? 5.254 1.020 -23.428 1.00 76.31 952 ILE A N 1
ATOM 7435 C CA . ILE A 1 952 ? 5.983 0.318 -22.381 1.00 76.31 952 ILE A CA 1
ATOM 7436 C C . ILE A 1 952 ? 5.018 0.142 -21.230 1.00 76.31 952 ILE A C 1
ATOM 7438 O O . ILE A 1 952 ? 4.696 1.112 -20.546 1.00 76.31 952 ILE A O 1
ATOM 7442 N N . ALA A 1 953 ? 4.676 -1.123 -20.977 1.00 61.25 953 ALA A N 1
ATOM 7443 C CA . ALA A 1 953 ? 3.799 -1.540 -19.897 1.00 61.25 953 ALA A CA 1
ATOM 7444 C C . ALA A 1 953 ? 2.325 -1.150 -20.175 1.00 61.25 953 ALA A C 1
ATOM 7446 O O . ALA A 1 953 ? 1.966 0.024 -20.160 1.00 61.25 953 ALA A O 1
ATOM 7447 N N . ALA A 1 954 ? 1.452 -2.148 -20.396 1.00 47.22 954 ALA A N 1
ATOM 7448 C CA . ALA A 1 954 ? 0.090 -1.938 -20.920 1.00 47.22 954 ALA A CA 1
ATOM 7449 C C . ALA A 1 954 ? -1.086 -2.696 -20.217 1.00 47.22 954 ALA A C 1
ATOM 7451 O O . ALA A 1 954 ? -2.130 -2.916 -20.833 1.00 47.22 954 ALA A O 1
ATOM 7452 N N . ASN A 1 955 ? -0.980 -3.120 -18.943 1.00 46.84 955 ASN A N 1
ATOM 7453 C CA . ASN A 1 955 ? -2.021 -3.913 -18.228 1.00 46.84 955 ASN A CA 1
ATOM 7454 C C . ASN A 1 955 ? -2.974 -3.209 -17.195 1.00 46.84 955 ASN A C 1
ATOM 7456 O O . ASN A 1 955 ? -3.361 -3.821 -16.205 1.00 46.84 955 ASN A O 1
ATOM 7460 N N . ALA A 1 956 ? -3.398 -1.957 -17.389 1.00 41.75 956 ALA A N 1
ATOM 7461 C CA . ALA A 1 956 ? -4.060 -1.091 -16.392 1.00 41.75 956 ALA A CA 1
ATOM 7462 C C . ALA A 1 956 ? -5.490 -1.465 -16.062 1.00 41.75 956 ALA A C 1
ATOM 7464 O O . ALA A 1 956 ? -6.373 -1.405 -16.912 1.00 41.75 956 ALA A O 1
ATOM 7465 N N . ASN A 1 957 ? -5.737 -1.621 -14.764 1.00 43.16 957 ASN A N 1
ATOM 7466 C CA . ASN A 1 957 ? -7.069 -1.537 -14.194 1.00 43.16 957 ASN A CA 1
ATOM 7467 C C . ASN A 1 957 ? -7.069 -0.424 -13.146 1.00 43.16 957 ASN A C 1
ATOM 7469 O O . ASN A 1 957 ? -6.469 -0.568 -12.085 1.00 43.16 957 ASN A O 1
ATOM 7473 N N . MET A 1 958 ? -7.724 0.702 -13.437 1.00 41.72 958 MET A N 1
ATOM 7474 C CA . MET A 1 958 ? -7.834 1.797 -12.474 1.00 41.72 958 MET A CA 1
ATOM 7475 C C . MET A 1 958 ? -8.931 1.460 -11.455 1.00 41.72 958 MET A C 1
ATOM 7477 O O . MET A 1 958 ? -10.119 1.428 -11.802 1.00 41.72 958 MET A O 1
ATOM 7481 N N . ILE A 1 959 ? -8.508 1.168 -10.222 1.00 49.28 959 ILE A N 1
ATOM 7482 C CA . ILE A 1 959 ? -9.362 0.812 -9.084 1.00 49.28 959 ILE A CA 1
ATOM 7483 C C . ILE A 1 959 ? -9.504 2.031 -8.175 1.00 49.28 959 ILE A C 1
ATOM 7485 O O . ILE A 1 959 ? -8.543 2.442 -7.534 1.00 49.28 959 ILE A O 1
ATOM 7489 N N . TYR A 1 960 ? -10.705 2.593 -8.084 1.00 49.94 960 TYR A N 1
ATOM 7490 C CA . TYR A 1 960 ? -10.993 3.660 -7.128 1.00 49.94 960 TYR A CA 1
ATOM 7491 C C . TYR A 1 960 ? -11.262 3.061 -5.752 1.00 49.94 960 TYR A C 1
ATOM 7493 O O . TYR A 1 960 ? -12.140 2.207 -5.635 1.00 49.94 960 TYR A O 1
ATOM 7501 N N . ARG A 1 961 ? -10.578 3.553 -4.716 1.00 60.41 961 ARG A N 1
ATOM 7502 C CA . ARG A 1 961 ? -10.783 3.131 -3.329 1.00 60.41 961 ARG A CA 1
ATOM 7503 C C . ARG A 1 961 ? -11.464 4.234 -2.522 1.00 60.41 961 ARG A C 1
ATOM 7505 O O . ARG A 1 961 ? -11.036 5.383 -2.518 1.00 60.41 961 ARG A O 1
ATOM 7512 N N . THR A 1 962 ? -12.533 3.893 -1.812 1.00 55.66 962 THR A N 1
ATOM 7513 C CA . THR A 1 962 ? -13.014 4.711 -0.687 1.00 55.66 962 THR A CA 1
ATOM 7514 C C . THR A 1 962 ? -12.742 3.954 0.598 1.00 55.66 962 THR A C 1
ATOM 7516 O O . THR A 1 962 ? -13.227 2.834 0.766 1.00 55.66 962 THR A O 1
ATOM 7519 N N . THR A 1 963 ? -11.967 4.562 1.488 1.00 55.72 963 THR A N 1
ATOM 7520 C CA . THR A 1 963 ? -11.697 4.033 2.822 1.00 55.72 963 THR A CA 1
ATOM 7521 C C . THR A 1 963 ? -12.657 4.685 3.807 1.00 55.72 963 THR A C 1
ATOM 7523 O O . THR A 1 963 ? -12.797 5.908 3.834 1.00 55.72 963 THR A O 1
ATOM 7526 N N . VAL A 1 964 ? -13.320 3.862 4.615 1.00 55.75 964 VAL A N 1
ATOM 7527 C CA . VAL A 1 964 ? -14.175 4.297 5.721 1.00 55.75 964 VAL A CA 1
ATOM 7528 C C . VAL A 1 964 ? -13.601 3.722 7.009 1.00 55.75 964 VAL A C 1
ATOM 7530 O O . VAL A 1 964 ? -13.616 2.504 7.205 1.00 55.75 964 VAL A O 1
ATOM 7533 N N . SER A 1 965 ? -13.093 4.600 7.870 1.00 55.41 965 SER A N 1
ATOM 7534 C CA . SER A 1 965 ? -12.640 4.253 9.219 1.00 55.41 965 SER A CA 1
ATOM 7535 C C . SER A 1 965 ? -13.764 4.529 10.216 1.00 55.41 965 SER A C 1
ATOM 7537 O O . SER A 1 965 ? -14.284 5.642 10.253 1.00 55.41 965 SER A O 1
ATOM 7539 N N . GLU A 1 966 ? -14.119 3.549 11.045 1.00 57.31 966 GLU A N 1
ATOM 7540 C CA . GLU A 1 966 ? -15.100 3.695 12.125 1.00 57.31 966 GLU A CA 1
ATOM 7541 C C . GLU A 1 966 ? -14.505 3.207 13.453 1.00 57.31 966 GLU A C 1
ATOM 7543 O O . GLU A 1 966 ? -13.957 2.105 13.527 1.00 57.31 966 GLU A O 1
ATOM 7548 N N . LYS A 1 967 ? -14.678 3.981 14.532 1.00 69.25 967 LYS A N 1
ATOM 7549 C CA . LYS A 1 967 ? -14.439 3.508 15.902 1.00 69.25 967 LYS A CA 1
ATOM 7550 C C . LYS A 1 967 ? -15.728 3.594 16.713 1.00 69.25 967 LYS A C 1
ATOM 7552 O O . LYS A 1 967 ? -16.298 4.672 16.874 1.00 69.25 967 LYS A O 1
ATOM 7557 N N . ILE A 1 968 ? -16.165 2.465 17.261 1.00 75.12 968 ILE A N 1
ATOM 7558 C CA . ILE A 1 968 ? -17.356 2.350 18.109 1.00 75.12 968 ILE A CA 1
ATOM 7559 C C . ILE A 1 968 ? -16.908 1.903 19.502 1.00 75.12 968 ILE A C 1
ATOM 7561 O O . ILE A 1 968 ? -16.154 0.943 19.629 1.00 75.12 968 ILE A O 1
ATOM 7565 N N . GLU A 1 969 ? -17.383 2.566 20.552 1.00 79.19 969 GLU A N 1
ATOM 7566 C CA . GLU A 1 969 ? -17.181 2.131 21.937 1.00 79.19 969 GLU A CA 1
ATOM 7567 C C . GLU A 1 969 ? -18.531 1.801 22.578 1.00 79.19 969 GLU A C 1
ATOM 7569 O O . GLU A 1 969 ? -19.392 2.666 22.736 1.00 79.19 969 GLU A O 1
ATOM 7574 N N . GLU A 1 970 ? -18.712 0.540 22.963 1.00 82.94 970 GLU A N 1
ATOM 7575 C CA . GLU A 1 970 ? -19.853 0.030 23.720 1.00 82.94 970 GLU A CA 1
ATOM 7576 C C . GLU A 1 970 ? -19.442 -0.130 25.191 1.00 82.94 970 GLU A C 1
ATOM 7578 O O . GLU A 1 970 ? -18.848 -1.131 25.595 1.00 82.94 970 GLU A O 1
ATOM 7583 N N . THR A 1 971 ? -19.743 0.873 26.014 1.00 81.56 971 THR A N 1
ATOM 7584 C CA . THR A 1 971 ? -19.453 0.865 27.452 1.00 81.56 971 THR A CA 1
ATOM 7585 C C . THR A 1 971 ? -20.622 0.271 28.235 1.00 81.56 971 THR A C 1
ATOM 7587 O O . THR A 1 971 ? -21.707 0.845 28.275 1.00 81.56 971 THR A O 1
ATOM 7590 N N . THR A 1 972 ? -20.395 -0.873 28.883 1.00 82.50 972 THR A N 1
ATOM 7591 C CA . THR A 1 972 ? -21.334 -1.515 29.814 1.00 82.50 972 THR A CA 1
ATOM 7592 C C . THR A 1 972 ? -20.966 -1.162 31.255 1.00 82.50 972 THR A C 1
ATOM 7594 O O . THR A 1 972 ? -20.000 -1.698 31.803 1.00 82.50 972 THR A O 1
ATOM 7597 N N . ASN A 1 973 ? -21.770 -0.319 31.896 1.00 81.81 973 ASN A N 1
ATOM 7598 C CA . ASN A 1 973 ? -21.691 -0.026 33.325 1.00 81.81 973 ASN A CA 1
ATOM 7599 C C . ASN A 1 973 ? -22.560 -1.019 34.108 1.00 81.81 973 ASN A C 1
ATOM 7601 O O . ASN A 1 973 ? -23.738 -1.200 33.793 1.00 81.81 973 ASN A O 1
ATOM 7605 N N . ARG A 1 974 ? -22.004 -1.658 35.143 1.00 83.81 974 ARG A N 1
ATOM 7606 C CA . ARG A 1 974 ? -22.746 -2.529 36.069 1.00 83.81 974 ARG A CA 1
ATOM 7607 C C . ARG A 1 974 ? -22.855 -1.866 37.433 1.00 83.81 974 ARG A C 1
ATOM 7609 O O . ARG A 1 974 ? -21.848 -1.447 37.998 1.00 83.81 974 ARG A O 1
ATOM 7616 N N . TYR A 1 975 ? -24.073 -1.827 37.959 1.00 84.88 975 TYR A N 1
ATOM 7617 C CA . TYR A 1 975 ? -24.407 -1.271 39.267 1.00 84.88 975 TYR A CA 1
ATOM 7618 C C . TYR A 1 975 ? -25.078 -2.333 40.140 1.00 84.88 975 TYR A C 1
ATOM 7620 O O . TYR A 1 975 ? -25.841 -3.158 39.626 1.00 84.88 975 TYR A O 1
ATOM 7628 N N . TYR A 1 976 ? -24.836 -2.286 41.450 1.00 86.00 976 TYR A N 1
ATOM 7629 C CA . TYR A 1 976 ? -25.365 -3.255 42.413 1.00 86.00 976 TYR A CA 1
ATOM 7630 C C . TYR A 1 976 ? -26.307 -2.587 43.422 1.00 86.00 976 TYR A C 1
ATOM 7632 O O . TYR A 1 976 ? -26.087 -1.449 43.841 1.00 86.00 976 TYR A O 1
ATOM 7640 N N . TYR A 1 977 ? -27.367 -3.294 43.806 1.00 88.75 977 TYR A N 1
ATOM 7641 C CA . TYR A 1 977 ? -28.376 -2.829 44.761 1.00 88.75 977 TYR A CA 1
ATOM 7642 C C . TYR A 1 977 ? -28.957 -4.018 45.545 1.00 88.75 977 TYR A C 1
ATOM 7644 O O . TYR A 1 977 ? -29.015 -5.118 45.000 1.00 88.75 977 TYR A O 1
ATOM 7652 N N . PRO A 1 978 ? -29.417 -3.853 46.796 1.00 91.12 978 PRO A N 1
ATOM 7653 C CA . PRO A 1 978 ? -30.119 -4.917 47.514 1.00 91.12 978 PRO A CA 1
ATOM 7654 C C . PRO A 1 978 ? -31.503 -5.180 46.909 1.00 91.12 978 PRO A C 1
ATOM 7656 O O . PRO A 1 978 ? -32.249 -4.239 46.628 1.00 91.12 978 PRO A O 1
ATOM 7659 N N . LYS A 1 979 ? -31.870 -6.451 46.731 1.00 91.62 979 LYS A N 1
ATOM 7660 C CA . LYS A 1 979 ? -33.206 -6.841 46.253 1.00 91.62 979 LYS A CA 1
ATOM 7661 C C . LYS A 1 979 ? -34.286 -6.491 47.283 1.00 91.62 979 LYS A C 1
ATOM 7663 O O . LYS A 1 979 ? -34.059 -6.578 48.486 1.00 91.62 979 LYS A O 1
ATOM 7668 N N . GLY A 1 980 ? -35.465 -6.102 46.794 1.00 89.88 980 GLY A N 1
ATOM 7669 C CA . GLY A 1 980 ? -36.695 -5.999 47.592 1.00 89.88 980 GLY A CA 1
ATOM 7670 C C . GLY A 1 980 ? -36.755 -4.889 48.648 1.00 89.88 980 GLY A C 1
ATOM 7671 O O . GLY A 1 980 ? -37.747 -4.811 49.371 1.00 89.88 980 GLY A O 1
ATOM 7672 N N . VAL A 1 981 ? -35.749 -4.009 48.731 1.00 91.94 981 VAL A N 1
ATOM 7673 C CA . VAL A 1 981 ? -35.742 -2.848 49.635 1.00 91.94 981 VAL A CA 1
ATOM 7674 C C . VAL A 1 981 ? -35.322 -1.566 48.928 1.00 91.94 981 VAL A C 1
ATOM 7676 O O . VAL A 1 981 ? -34.337 -1.537 48.193 1.00 91.94 981 VAL A O 1
ATOM 7679 N N . GLU A 1 982 ? -36.048 -0.473 49.169 1.00 90.12 982 GLU A N 1
ATOM 7680 C CA . GLU A 1 982 ? -35.802 0.802 48.487 1.00 90.12 982 GLU A CA 1
ATOM 7681 C C . GLU A 1 982 ? -36.140 2.024 49.365 1.00 90.12 982 GLU A C 1
ATOM 7683 O O . GLU A 1 982 ? -36.980 1.957 50.265 1.00 90.12 982 GLU A O 1
ATOM 7688 N N . ILE A 1 983 ? -35.511 3.173 49.089 1.00 89.56 983 ILE A N 1
ATOM 7689 C CA . ILE A 1 983 ? -35.878 4.455 49.702 1.00 89.56 983 ILE A CA 1
ATOM 7690 C C . ILE A 1 983 ? -37.079 5.019 48.928 1.00 89.56 983 ILE A C 1
ATOM 7692 O O . ILE A 1 983 ? -36.938 5.472 47.789 1.00 89.56 983 ILE A O 1
ATOM 7696 N N . SER A 1 984 ? -38.266 5.002 49.537 1.00 86.12 984 SER A N 1
ATOM 7697 C CA . SER A 1 984 ? -39.545 5.297 48.878 1.00 86.12 984 SER A CA 1
ATOM 7698 C C . SER A 1 984 ? -40.545 5.957 49.818 1.00 86.12 984 SER A C 1
ATOM 7700 O O . SER A 1 984 ? -40.630 5.635 51.001 1.00 86.12 984 SER A O 1
ATOM 7702 N N . THR A 1 985 ? -41.360 6.867 49.285 1.00 83.69 985 THR A N 1
ATOM 7703 C CA . THR A 1 985 ? -42.470 7.463 50.041 1.00 83.69 985 THR A CA 1
ATOM 7704 C C . THR A 1 985 ? -43.650 6.502 50.202 1.00 83.69 985 THR A C 1
ATOM 7706 O O . THR A 1 985 ? -44.453 6.693 51.121 1.00 83.69 985 THR A O 1
ATOM 7709 N N . LEU A 1 986 ? -43.738 5.477 49.345 1.00 76.81 986 LEU A N 1
ATOM 7710 C CA . LEU A 1 986 ? -44.809 4.484 49.309 1.00 76.81 986 LEU A CA 1
ATOM 7711 C C . LEU A 1 986 ? -44.857 3.659 50.602 1.00 76.81 986 LEU A C 1
ATOM 7713 O O . LEU A 1 986 ? -43.825 3.323 51.179 1.00 76.81 986 LEU A O 1
ATOM 7717 N N . THR A 1 987 ? -46.065 3.291 51.031 1.00 80.69 987 THR A N 1
ATOM 7718 C CA . THR A 1 987 ? -46.255 2.154 51.941 1.00 80.69 987 THR A CA 1
ATOM 7719 C C . THR A 1 987 ? -46.515 0.919 51.073 1.00 80.69 987 THR A C 1
ATOM 7721 O O . THR A 1 987 ? -47.479 0.941 50.296 1.00 80.69 987 THR A O 1
ATOM 7724 N N . PRO A 1 988 ? -45.677 -0.129 51.161 1.00 79.31 988 PRO A N 1
ATOM 7725 C CA . PRO A 1 988 ? -45.873 -1.368 50.420 1.00 79.31 988 PRO A CA 1
ATOM 7726 C C . PRO A 1 988 ? -47.208 -2.021 50.760 1.00 79.31 988 PRO A C 1
ATOM 7728 O O . PRO A 1 988 ? -47.667 -1.969 51.901 1.00 79.31 988 PRO A O 1
ATOM 7731 N N . THR A 1 989 ? -47.838 -2.638 49.765 1.00 71.56 989 THR A N 1
ATOM 7732 C CA . THR A 1 989 ? -49.042 -3.455 49.961 1.00 71.56 989 THR A CA 1
ATOM 7733 C C . THR A 1 989 ? -49.009 -4.618 48.986 1.00 71.56 989 THR A C 1
ATOM 7735 O O . THR A 1 989 ? -48.584 -4.439 47.844 1.00 71.56 989 THR A O 1
ATOM 7738 N N . LYS A 1 990 ? -49.510 -5.772 49.436 1.00 64.31 990 LYS A N 1
ATOM 7739 C CA . LYS A 1 990 ? -49.464 -7.056 48.725 1.00 64.31 990 LYS A CA 1
ATOM 7740 C C . LYS A 1 990 ? -49.970 -7.024 47.273 1.00 64.31 990 LYS A C 1
ATOM 7742 O O . LYS A 1 990 ? -49.499 -7.805 46.460 1.00 64.31 990 LYS A O 1
ATOM 7747 N N . ASP A 1 991 ? -50.911 -6.130 46.961 1.00 63.22 991 ASP A N 1
ATOM 7748 C CA . ASP A 1 991 ? -51.612 -6.090 45.669 1.00 63.22 991 ASP A CA 1
ATOM 7749 C C . ASP A 1 991 ? -51.501 -4.725 44.943 1.00 63.22 991 ASP A C 1
ATOM 7751 O O . ASP A 1 991 ? -52.308 -4.445 44.056 1.00 63.22 991 ASP A O 1
ATOM 7755 N N . GLY A 1 992 ? -50.589 -3.820 45.350 1.00 60.88 992 GLY A N 1
ATOM 7756 C CA . GLY A 1 992 ? -50.678 -2.403 44.935 1.00 60.88 992 GLY A CA 1
ATOM 7757 C C . GLY A 1 992 ? -49.388 -1.629 44.646 1.00 60.88 992 GLY A C 1
ATOM 7758 O O . GLY A 1 992 ? -49.403 -0.774 43.765 1.00 60.88 992 GLY A O 1
ATOM 7759 N N . ASN A 1 993 ? -48.291 -1.883 45.363 1.00 65.06 993 ASN A N 1
ATOM 7760 C CA . ASN A 1 993 ? -46.999 -1.220 45.138 1.00 65.06 993 ASN A CA 1
ATOM 7761 C C . ASN A 1 993 ? -45.887 -2.222 45.458 1.00 65.06 993 ASN A C 1
ATOM 7763 O O . ASN A 1 993 ? -45.727 -2.554 46.632 1.00 65.06 993 ASN A O 1
ATOM 7767 N N . GLU A 1 994 ? -45.145 -2.674 44.446 1.00 74.75 994 GLU A N 1
ATOM 7768 C CA . GLU A 1 994 ? -44.006 -3.586 44.611 1.00 74.75 994 GLU A CA 1
ATOM 7769 C C . GLU A 1 994 ? -42.695 -2.804 44.751 1.00 74.75 994 GLU A C 1
ATOM 7771 O O . GLU A 1 994 ? -42.258 -2.117 43.823 1.00 74.75 994 GLU A O 1
ATOM 7776 N N . VAL A 1 995 ? -42.037 -2.938 45.902 1.00 82.19 995 VAL A N 1
ATOM 7777 C CA . VAL A 1 995 ? -40.664 -2.467 46.093 1.00 82.19 995 VAL A CA 1
ATOM 7778 C C . VAL A 1 995 ? -39.693 -3.505 45.540 1.00 82.19 995 VAL A C 1
ATOM 7780 O O . VAL A 1 995 ? -39.541 -4.598 46.082 1.00 82.19 995 VAL A O 1
ATOM 7783 N N . THR A 1 996 ? -39.004 -3.133 44.465 1.00 79.19 996 THR A N 1
ATOM 7784 C CA . THR A 1 996 ? -38.046 -3.994 43.748 1.00 79.19 996 THR A CA 1
ATOM 7785 C C . THR A 1 996 ? -36.586 -3.628 44.025 1.00 79.19 996 THR A C 1
ATOM 7787 O O . THR A 1 996 ? -35.692 -4.419 43.731 1.00 79.19 996 THR A O 1
ATOM 7790 N N . GLY A 1 997 ? -36.327 -2.438 44.582 1.00 78.81 997 GLY A N 1
ATOM 7791 C CA . GLY A 1 997 ? -34.983 -1.889 44.803 1.00 78.81 997 GLY A CA 1
ATOM 7792 C C . GLY A 1 997 ? -34.451 -1.044 43.638 1.00 78.81 997 GLY A C 1
ATOM 7793 O O . GLY A 1 997 ? -33.558 -0.222 43.839 1.00 78.81 997 GLY A O 1
ATOM 7794 N N . VAL A 1 998 ? -35.025 -1.165 42.431 1.00 80.38 998 VAL A N 1
ATOM 7795 C CA . VAL A 1 998 ? -34.531 -0.445 41.236 1.00 80.38 998 VAL A CA 1
ATOM 7796 C C . VAL A 1 998 ? -34.957 1.026 41.201 1.00 80.38 998 VAL A C 1
ATOM 7798 O O . VAL A 1 998 ? -34.311 1.846 40.560 1.00 80.38 998 VAL A O 1
ATOM 7801 N N . ASN A 1 999 ? -36.035 1.395 41.893 1.00 79.31 999 ASN A N 1
ATOM 7802 C CA . ASN A 1 999 ? -36.560 2.760 41.913 1.00 79.31 999 ASN A CA 1
ATOM 7803 C C . ASN A 1 999 ? -35.970 3.566 43.082 1.00 79.31 999 ASN A C 1
ATOM 7805 O O . ASN A 1 999 ? -36.696 4.260 43.780 1.00 79.31 999 ASN A O 1
ATOM 7809 N N . SER A 1 1000 ? -34.669 3.471 43.362 1.00 77.62 1000 SER A N 1
ATOM 7810 C CA . SER A 1 1000 ? -34.030 4.161 44.495 1.00 77.62 1000 SER A CA 1
ATOM 7811 C C . SER A 1 1000 ? -32.535 4.376 44.259 1.00 77.62 1000 SER A C 1
ATOM 7813 O O . SER A 1 1000 ? -31.970 3.863 43.299 1.00 77.62 1000 SER A O 1
ATOM 7815 N N . SER A 1 1001 ? -31.876 5.127 45.140 1.00 75.75 1001 SER A N 1
ATOM 7816 C CA . SER A 1 1001 ? -30.414 5.188 45.213 1.00 75.75 1001 SER A CA 1
ATOM 7817 C C . SER A 1 1001 ? -29.909 4.318 46.367 1.00 75.75 1001 SER A C 1
ATOM 7819 O O . SER A 1 1001 ? -30.467 4.364 47.465 1.00 75.75 1001 SER A O 1
ATOM 7821 N N . CYS A 1 1002 ? -28.840 3.557 46.141 1.00 76.56 1002 CYS A N 1
ATOM 7822 C CA . CYS A 1 1002 ? -28.130 2.809 47.182 1.00 76.56 1002 CYS A CA 1
ATOM 7823 C C . CYS A 1 1002 ? -26.814 3.524 47.478 1.00 76.56 1002 CYS A C 1
ATOM 7825 O O . CYS A 1 1002 ? -26.078 3.832 46.545 1.00 76.56 1002 CYS A O 1
ATOM 7827 N N . ILE A 1 1003 ? -26.514 3.812 48.746 1.00 82.06 1003 ILE A N 1
ATOM 7828 C CA . ILE A 1 1003 ? -25.389 4.684 49.116 1.00 82.06 1003 ILE A CA 1
ATOM 7829 C C . ILE A 1 1003 ? -24.317 3.885 49.855 1.00 82.06 1003 ILE A C 1
ATOM 7831 O O . ILE A 1 1003 ? -24.612 3.244 50.860 1.00 82.06 1003 ILE A O 1
ATOM 7835 N N . VAL A 1 1004 ? -23.081 3.961 49.364 1.00 84.56 1004 VAL A N 1
ATOM 7836 C CA . VAL A 1 1004 ? -21.873 3.455 50.020 1.00 84.56 1004 VAL A CA 1
ATOM 7837 C C . VAL A 1 1004 ? -21.386 4.485 51.036 1.00 84.56 1004 VAL A C 1
ATOM 7839 O O . VAL A 1 1004 ? -21.367 5.685 50.755 1.00 84.56 1004 VAL A O 1
ATOM 7842 N N . ILE A 1 1005 ? -20.948 4.010 52.199 1.00 83.12 1005 ILE A N 1
ATOM 7843 C CA . ILE A 1 1005 ? -20.256 4.782 53.234 1.00 83.12 1005 ILE A CA 1
ATOM 7844 C C . ILE A 1 1005 ? -18.911 4.089 53.462 1.00 83.12 1005 ILE A C 1
ATOM 7846 O O . ILE A 1 1005 ? -18.861 3.054 54.122 1.00 83.12 1005 ILE A O 1
ATOM 7850 N N . VAL A 1 1006 ? -17.827 4.624 52.898 1.00 75.94 1006 VAL A N 1
ATOM 7851 C CA . VAL A 1 1006 ? -16.492 3.993 52.959 1.00 75.94 1006 VAL A CA 1
ATOM 7852 C C . VAL A 1 1006 ? -15.938 4.084 54.376 1.00 75.94 1006 VAL A C 1
ATOM 7854 O O . VAL A 1 1006 ? -15.656 3.082 55.026 1.00 75.94 1006 VAL A O 1
ATOM 7857 N N . SER A 1 1007 ? -15.852 5.313 54.874 1.00 69.44 1007 SER A N 1
ATOM 7858 C CA . SER A 1 1007 ? -15.449 5.662 56.228 1.00 69.44 1007 SER A CA 1
ATOM 7859 C C . SER A 1 1007 ? -16.142 6.962 56.621 1.00 69.44 1007 SER A C 1
ATOM 7861 O O . SER A 1 1007 ? -16.493 7.791 55.778 1.00 69.44 1007 SER A O 1
ATOM 7863 N N . SER A 1 1008 ? -16.384 7.150 57.913 1.00 59.00 1008 SER A N 1
ATOM 7864 C CA . SER A 1 1008 ? -16.979 8.390 58.417 1.00 59.00 1008 SER A CA 1
ATOM 7865 C C . SER A 1 1008 ? -16.053 9.597 58.164 1.00 59.00 1008 SER A C 1
ATOM 7867 O O . SER A 1 1008 ? -14.857 9.488 58.459 1.00 59.00 1008 SER A O 1
ATOM 7869 N N . PRO A 1 1009 ? -16.566 10.759 57.720 1.00 50.09 1009 PRO A N 1
ATOM 7870 C CA . PRO A 1 1009 ? -15.785 11.994 57.645 1.00 50.09 1009 PRO A CA 1
ATOM 7871 C C . PRO A 1 1009 ? -15.196 12.434 58.998 1.00 50.09 1009 PRO A C 1
ATOM 7873 O O . PRO A 1 1009 ? -15.591 11.958 60.061 1.00 50.09 1009 PRO A O 1
ATOM 7876 N N . SER A 1 1010 ? -14.291 13.417 58.967 1.00 51.88 1010 SER A N 1
ATOM 7877 C CA . SER A 1 1010 ? -13.560 13.969 60.127 1.00 51.88 1010 SER A CA 1
ATOM 7878 C C . SER A 1 1010 ? -14.422 14.678 61.192 1.00 51.88 1010 SER A C 1
ATOM 7880 O O . SER A 1 1010 ? -13.891 15.317 62.097 1.00 51.88 1010 SER A O 1
ATOM 7882 N N . SER A 1 1011 ? -15.744 14.606 61.073 1.00 53.34 1011 SER A N 1
ATOM 7883 C CA . SER A 1 1011 ? -16.756 15.175 61.962 1.00 53.34 1011 SER A CA 1
ATOM 7884 C C . SER A 1 1011 ? -17.947 14.220 62.014 1.00 53.34 1011 SER A C 1
ATOM 7886 O O . SER A 1 1011 ? -18.204 13.537 61.026 1.00 53.34 1011 SER A O 1
ATOM 7888 N N . VAL A 1 1012 ? -18.682 14.171 63.128 1.00 53.66 1012 VAL A N 1
ATOM 7889 C CA . VAL A 1 1012 ? -19.852 13.284 63.277 1.00 53.66 1012 VAL A CA 1
ATOM 7890 C C . VAL A 1 1012 ? -20.858 13.554 62.155 1.00 53.66 1012 VAL A C 1
ATOM 7892 O O . VAL A 1 1012 ? -21.322 14.686 62.009 1.00 53.66 1012 VAL A O 1
ATOM 7895 N N . VAL A 1 1013 ? -21.190 12.527 61.366 1.00 60.62 1013 VAL A N 1
ATOM 7896 C CA . VAL A 1 1013 ? -22.138 12.642 60.251 1.00 60.62 1013 VAL A CA 1
ATOM 7897 C C . VAL A 1 1013 ? -23.397 11.846 60.560 1.00 60.62 1013 VAL A C 1
ATOM 7899 O O . VAL A 1 1013 ? -23.406 10.617 60.552 1.00 60.62 1013 VAL A O 1
ATOM 7902 N N . ALA A 1 1014 ? -24.478 12.589 60.781 1.00 71.44 1014 ALA A N 1
ATOM 7903 C CA . ALA A 1 1014 ? -25.832 12.093 60.616 1.00 71.44 1014 ALA A CA 1
ATOM 7904 C C . ALA A 1 1014 ? -26.154 12.087 59.114 1.00 71.44 1014 ALA A C 1
ATOM 7906 O O . ALA A 1 1014 ? -26.360 13.152 58.531 1.00 71.44 1014 ALA A O 1
ATOM 7907 N N . LEU A 1 1015 ? -26.169 10.912 58.480 1.00 77.81 1015 LEU A N 1
ATOM 7908 C CA . LEU A 1 1015 ? -26.635 10.764 57.102 1.00 77.81 1015 LEU A CA 1
ATOM 7909 C C . LEU A 1 1015 ? -28.160 10.643 57.113 1.00 77.81 1015 LEU A C 1
ATOM 7911 O O . LEU A 1 1015 ? -28.702 9.589 57.447 1.00 77.81 1015 LEU A O 1
ATOM 7915 N N . VAL A 1 1016 ? -28.851 11.720 56.744 1.00 83.00 1016 VAL A N 1
ATOM 7916 C CA . VAL A 1 1016 ? -30.317 11.725 56.620 1.00 83.00 1016 VAL A CA 1
ATOM 7917 C C . VAL A 1 1016 ? -30.699 11.363 55.190 1.00 83.00 1016 VAL A C 1
ATOM 7919 O O . VAL A 1 1016 ? -30.294 12.053 54.258 1.00 83.00 1016 VAL A O 1
ATOM 7922 N N . MET A 1 1017 ? -31.494 10.308 55.032 1.00 85.50 1017 MET A N 1
ATOM 7923 C CA . MET A 1 1017 ? -32.013 9.784 53.771 1.00 85.50 1017 MET A CA 1
ATOM 7924 C C . MET A 1 1017 ? -33.525 10.000 53.697 1.00 85.50 1017 MET A C 1
ATOM 7926 O O . MET A 1 1017 ? -34.302 9.301 54.353 1.00 85.50 1017 MET A O 1
ATOM 7930 N N . SER A 1 1018 ? -33.958 10.953 52.877 1.00 83.38 1018 SER A N 1
ATOM 7931 C CA . SER A 1 1018 ? -35.376 11.233 52.627 1.00 83.38 1018 SER A CA 1
ATOM 7932 C C . SER A 1 1018 ? -35.683 11.248 51.136 1.00 83.38 1018 SER A C 1
ATOM 7934 O O . SER A 1 1018 ? -34.817 11.572 50.319 1.00 83.38 1018 SER A O 1
ATOM 7936 N N . ARG A 1 1019 ? -36.926 10.914 50.770 1.00 82.81 1019 ARG A N 1
ATOM 7937 C CA . ARG A 1 1019 ? -37.407 11.018 49.391 1.00 82.81 1019 ARG A CA 1
ATOM 7938 C C . ARG A 1 1019 ? -38.567 11.998 49.293 1.00 82.81 1019 ARG A C 1
ATOM 7940 O O . ARG A 1 1019 ? -39.548 11.882 50.020 1.00 82.81 1019 ARG A O 1
ATOM 7947 N N . THR A 1 1020 ? -38.488 12.892 48.315 1.00 80.38 1020 THR A N 1
ATOM 7948 C CA . THR A 1 1020 ? -39.587 13.770 47.911 1.00 80.38 1020 THR A CA 1
ATOM 7949 C C . THR A 1 1020 ? -39.761 13.655 46.402 1.00 80.38 1020 THR A C 1
ATOM 7951 O O . THR A 1 1020 ? -38.887 14.058 45.637 1.00 80.38 1020 THR A O 1
ATOM 7954 N N . ASN A 1 1021 ? -40.896 13.108 45.958 1.00 78.75 1021 ASN A N 1
ATOM 7955 C CA . ASN A 1 1021 ? -41.143 12.756 44.555 1.00 78.75 1021 ASN A CA 1
ATOM 7956 C C . ASN A 1 1021 ? -40.021 11.845 44.006 1.00 78.75 1021 ASN A C 1
ATOM 7958 O O . ASN A 1 1021 ? -39.792 10.752 44.525 1.00 78.75 1021 ASN A O 1
ATOM 7962 N N . ASN A 1 1022 ? -39.302 12.321 42.991 1.00 78.06 1022 ASN A N 1
ATOM 7963 C CA . ASN A 1 1022 ? -38.177 11.645 42.348 1.00 78.06 1022 ASN A CA 1
ATOM 7964 C C . ASN A 1 1022 ? -36.806 12.090 42.891 1.00 78.06 1022 ASN A C 1
ATOM 7966 O O . ASN A 1 1022 ? -35.777 11.676 42.368 1.00 78.06 1022 ASN A O 1
ATOM 7970 N N . VAL A 1 1023 ? -36.769 12.940 43.920 1.00 77.19 1023 VAL A N 1
ATOM 7971 C CA . VAL A 1 1023 ? -35.522 13.432 44.515 1.00 77.19 1023 VAL A CA 1
ATOM 7972 C C . VAL A 1 1023 ? -35.246 12.693 45.819 1.00 77.19 1023 VAL A C 1
ATOM 7974 O O . VAL A 1 1023 ? -36.099 12.674 46.709 1.00 77.19 1023 VAL A O 1
ATOM 7977 N N . ILE A 1 1024 ? -34.048 12.124 45.946 1.00 78.75 1024 ILE A N 1
ATOM 7978 C CA . ILE A 1 1024 ? -33.507 11.648 47.221 1.00 78.75 1024 ILE A CA 1
ATOM 7979 C C . ILE A 1 1024 ? -32.550 12.716 47.760 1.00 78.75 1024 ILE A C 1
ATOM 7981 O O . ILE A 1 1024 ? -31.601 13.136 47.093 1.00 78.75 1024 ILE A O 1
ATOM 7985 N N . THR A 1 1025 ? -32.821 13.177 48.977 1.00 76.88 1025 THR A N 1
ATOM 7986 C CA . THR A 1 1025 ? -32.025 14.198 49.664 1.00 76.88 1025 THR A CA 1
ATOM 7987 C C . THR A 1 1025 ? -31.112 13.524 50.674 1.00 76.88 1025 THR A C 1
ATOM 7989 O O . THR A 1 1025 ? -31.579 12.730 51.491 1.00 76.88 1025 THR A O 1
ATOM 7992 N N . LEU A 1 1026 ? -29.820 13.867 50.621 1.00 74.12 1026 LEU A N 1
ATOM 7993 C CA . LEU A 1 1026 ? -28.796 13.382 51.543 1.00 74.12 1026 LEU A CA 1
ATOM 7994 C C . LEU A 1 1026 ? -28.197 14.547 52.323 1.00 74.12 1026 LEU A C 1
ATOM 7996 O O . LEU A 1 1026 ? -27.313 15.252 51.838 1.00 74.12 1026 LEU A O 1
ATOM 8000 N N . THR A 1 1027 ? -28.659 14.746 53.551 1.00 70.38 1027 THR A N 1
ATOM 8001 C CA . THR A 1 1027 ? -28.080 15.757 54.445 1.00 70.38 1027 THR A CA 1
ATOM 8002 C C . THR A 1 1027 ? -26.950 15.119 55.253 1.00 70.38 1027 THR A C 1
ATOM 8004 O O . THR A 1 1027 ? -27.097 13.990 55.713 1.00 70.38 1027 THR A O 1
ATOM 8007 N N . GLY A 1 1028 ? -25.821 15.822 55.400 1.00 64.12 1028 GLY A N 1
ATOM 8008 C CA . GLY A 1 1028 ? -24.640 15.366 56.153 1.00 64.12 1028 GLY A CA 1
ATOM 8009 C C . GLY A 1 1028 ? -23.475 14.825 55.306 1.00 64.12 1028 GLY A C 1
ATOM 8010 O O . GLY A 1 1028 ? -22.351 14.764 55.797 1.00 64.12 1028 GLY A O 1
ATOM 8011 N N . ALA A 1 1029 ? -23.692 14.492 54.030 1.00 59.66 1029 ALA A N 1
ATOM 8012 C CA . ALA A 1 1029 ? -22.625 14.021 53.141 1.00 59.66 1029 ALA A CA 1
ATOM 8013 C C . ALA A 1 1029 ? -21.662 15.162 52.741 1.00 59.66 1029 ALA A C 1
ATOM 8015 O O . ALA A 1 1029 ? -22.080 16.157 52.145 1.00 59.66 1029 ALA A O 1
ATOM 8016 N N . ALA A 1 1030 ? -20.368 15.010 53.044 1.00 53.19 1030 ALA A N 1
ATOM 8017 C CA . ALA A 1 1030 ? -19.333 15.974 52.668 1.00 53.19 1030 ALA A CA 1
ATOM 8018 C C . ALA A 1 1030 ? -19.043 15.943 51.154 1.00 53.19 1030 ALA A C 1
ATOM 8020 O O . ALA A 1 1030 ? -18.975 14.876 50.546 1.00 53.19 1030 ALA A O 1
ATOM 8021 N N . SER A 1 1031 ? -18.853 17.121 50.550 1.00 48.34 1031 SER A N 1
ATOM 8022 C CA . SER A 1 1031 ? -18.603 17.261 49.109 1.00 48.34 1031 SER A CA 1
ATOM 8023 C C . SER A 1 1031 ? -17.194 16.810 48.698 1.00 48.34 1031 SER A C 1
ATOM 8025 O O . SER A 1 1031 ? -16.241 16.905 49.472 1.00 48.34 1031 SER A O 1
ATOM 8027 N N . LYS A 1 1032 ? -17.066 16.373 47.440 1.00 46.81 1032 LYS A N 1
ATOM 8028 C CA . LYS A 1 1032 ? -15.816 15.979 46.777 1.00 46.81 1032 LYS A CA 1
ATOM 8029 C C . LYS A 1 1032 ? -14.787 17.120 46.813 1.00 46.81 1032 LYS A C 1
ATOM 8031 O O . LYS A 1 1032 ? -14.971 18.144 46.157 1.00 46.81 1032 LYS A O 1
ATOM 8036 N N . THR A 1 1033 ? -13.669 16.918 47.506 1.00 45.53 1033 THR A N 1
ATOM 8037 C CA . THR A 1 1033 ? -12.428 17.680 47.287 1.00 45.53 1033 THR A CA 1
ATOM 8038 C C . THR A 1 1033 ? -11.584 16.985 46.214 1.00 45.53 1033 THR A C 1
ATOM 8040 O O . THR A 1 1033 ? -11.725 15.788 45.974 1.00 45.53 1033 THR A O 1
ATOM 8043 N N . ALA A 1 1034 ? -10.738 17.739 45.506 1.00 42.22 1034 ALA A N 1
ATOM 8044 C CA . ALA A 1 1034 ? -10.216 17.321 44.199 1.00 42.22 1034 ALA A CA 1
ATOM 8045 C C . ALA A 1 1034 ? -9.344 16.044 44.184 1.00 42.22 1034 ALA A C 1
ATOM 8047 O O . ALA A 1 1034 ? -9.257 15.408 43.138 1.00 42.22 1034 ALA A O 1
ATOM 8048 N N . ASN A 1 1035 ? -8.734 15.657 45.315 1.00 41.19 1035 ASN A N 1
ATOM 8049 C CA . ASN A 1 1035 ? -7.637 14.676 45.364 1.00 41.19 1035 ASN A CA 1
ATOM 8050 C C . ASN A 1 1035 ? -7.883 13.477 46.313 1.00 41.19 1035 ASN A C 1
ATOM 8052 O O . ASN A 1 1035 ? -6.927 12.852 46.765 1.00 41.19 1035 ASN A O 1
ATOM 8056 N N . SER A 1 1036 ? -9.134 13.147 46.653 1.00 51.56 1036 SER A N 1
ATOM 8057 C CA . SER A 1 1036 ? -9.454 11.976 47.493 1.00 51.56 1036 SER A CA 1
ATOM 8058 C C . SER A 1 1036 ? -10.819 11.375 47.158 1.00 51.56 1036 SER A C 1
ATOM 8060 O O . SER A 1 1036 ? -11.764 12.122 46.897 1.00 51.56 1036 SER A O 1
ATOM 8062 N N . SER A 1 1037 ? -10.948 10.044 47.228 1.00 54.50 1037 SER A N 1
ATOM 8063 C CA . SER A 1 1037 ? -12.247 9.365 47.108 1.00 54.50 1037 SER A CA 1
ATOM 8064 C C . SER A 1 1037 ? -13.246 9.916 48.132 1.00 54.50 1037 SER A C 1
ATOM 8066 O O . SER A 1 1037 ? -12.878 10.098 49.296 1.00 54.50 1037 SER A O 1
ATOM 8068 N N . PRO A 1 1038 ? -14.499 10.204 47.736 1.00 61.59 1038 PRO A N 1
ATOM 8069 C CA . PRO A 1 1038 ? -15.484 10.740 48.660 1.00 61.59 1038 PRO A CA 1
ATOM 8070 C C . PRO A 1 1038 ? -15.841 9.684 49.723 1.00 61.59 1038 PRO A C 1
ATOM 8072 O O . PRO A 1 1038 ? -16.000 8.510 49.386 1.00 61.59 1038 PRO A O 1
ATOM 8075 N N . PRO A 1 1039 ? -16.026 10.082 50.995 1.00 67.56 1039 PRO A N 1
ATOM 8076 C CA . PRO A 1 1039 ? -16.383 9.158 52.076 1.00 67.56 1039 PRO A CA 1
ATOM 8077 C C . PRO A 1 1039 ? -17.781 8.537 51.901 1.00 67.56 1039 PRO A C 1
ATOM 8079 O O . PRO A 1 1039 ? -18.081 7.508 52.506 1.00 67.56 1039 PRO A O 1
ATOM 8082 N N . VAL A 1 1040 ? -18.633 9.155 51.072 1.00 74.75 1040 VAL A N 1
ATOM 8083 C CA . VAL A 1 1040 ? -19.995 8.713 50.751 1.00 74.75 1040 VAL A CA 1
ATOM 8084 C C . VAL A 1 1040 ? -20.238 8.878 49.247 1.00 74.75 1040 VAL A C 1
ATOM 8086 O O . VAL A 1 1040 ? -20.012 9.963 48.710 1.00 74.75 1040 VAL A O 1
ATOM 8089 N N . TYR A 1 1041 ? -20.720 7.836 48.567 1.00 75.25 1041 TYR A N 1
ATOM 8090 C CA . TYR A 1 1041 ? -21.104 7.885 47.146 1.00 75.25 1041 TYR A CA 1
ATOM 8091 C C . TYR A 1 1041 ? -22.207 6.864 46.816 1.00 75.25 1041 TYR A C 1
ATOM 8093 O O . TYR A 1 1041 ? -22.323 5.854 47.504 1.00 75.25 1041 TYR A O 1
ATOM 8101 N N . PRO A 1 1042 ? -23.042 7.083 45.787 1.00 76.81 1042 PRO A N 1
ATOM 8102 C CA . PRO A 1 1042 ? -24.059 6.109 45.399 1.00 76.81 1042 PRO A CA 1
ATOM 8103 C C . PRO A 1 1042 ? -23.461 4.921 44.620 1.00 76.81 1042 PRO A C 1
ATOM 8105 O O . PRO A 1 1042 ? -22.777 5.116 43.617 1.00 76.81 1042 PRO A O 1
ATOM 8108 N N . SER A 1 1043 ? -23.752 3.695 45.070 1.00 77.25 1043 SER A N 1
ATOM 8109 C CA . SER A 1 1043 ? -23.439 2.419 44.392 1.00 77.25 1043 SER A CA 1
ATOM 8110 C C . SER A 1 1043 ? -24.350 2.168 43.187 1.00 77.25 1043 SER A C 1
ATOM 8112 O O . SER A 1 1043 ? -23.947 1.585 42.186 1.00 77.25 1043 SER A O 1
ATOM 8114 N N . TYR A 1 1044 ? -25.589 2.649 43.283 1.00 84.00 1044 TYR A N 1
ATOM 8115 C CA . TYR A 1 1044 ? -26.593 2.613 42.229 1.00 84.00 1044 TYR A CA 1
ATOM 8116 C C . TYR A 1 1044 ? -27.508 3.830 42.365 1.00 84.00 1044 TYR A C 1
ATOM 8118 O O . TYR A 1 1044 ? -27.762 4.301 43.479 1.00 84.00 1044 TYR A O 1
ATOM 8126 N N . ASN A 1 1045 ? -28.013 4.324 41.237 1.00 83.06 1045 ASN A N 1
ATOM 8127 C CA . ASN A 1 1045 ? -29.051 5.340 41.192 1.00 83.06 1045 ASN A CA 1
ATOM 8128 C C . ASN A 1 1045 ? -30.150 4.916 40.210 1.00 83.06 1045 ASN A C 1
ATOM 8130 O O . ASN A 1 1045 ? -29.879 4.687 39.033 1.00 83.06 1045 ASN A O 1
ATOM 8134 N N . GLY A 1 1046 ? -31.381 4.807 40.707 1.00 78.62 1046 GLY A N 1
ATOM 8135 C CA . GLY A 1 1046 ? -32.533 4.357 39.936 1.00 78.62 1046 GLY A CA 1
ATOM 8136 C C . GLY A 1 1046 ? -32.858 5.258 38.741 1.00 78.62 1046 GLY A C 1
ATOM 8137 O O . GLY A 1 1046 ? -32.692 6.480 38.829 1.00 78.62 1046 GLY A O 1
ATOM 8138 N N . PRO A 1 1047 ? -33.367 4.701 37.626 1.00 71.25 1047 PRO A N 1
ATOM 8139 C CA . PRO A 1 1047 ? -33.812 5.504 36.497 1.00 71.25 1047 PRO A CA 1
ATOM 8140 C C . PRO A 1 1047 ? -34.912 6.468 36.952 1.00 71.25 1047 PRO A C 1
ATOM 8142 O O . PRO A 1 1047 ? -35.904 6.066 37.560 1.00 71.25 1047 PRO A O 1
ATOM 8145 N N . ASN A 1 1048 ? -34.749 7.747 36.612 1.00 70.56 1048 ASN A N 1
ATOM 8146 C CA . ASN A 1 1048 ? -35.595 8.864 37.051 1.00 70.56 1048 ASN A CA 1
ATOM 8147 C C . ASN A 1 1048 ? -35.482 9.247 38.542 1.00 70.56 1048 ASN A C 1
ATOM 8149 O O . ASN A 1 1048 ? -36.341 9.989 39.016 1.00 70.56 1048 ASN A O 1
ATOM 8153 N N . VAL A 1 1049 ? -34.446 8.807 39.269 1.00 75.31 1049 VAL A N 1
ATOM 8154 C CA . VAL A 1 1049 ? -34.124 9.297 40.622 1.00 75.31 1049 VAL A CA 1
ATOM 8155 C C . VAL A 1 1049 ? -32.981 10.316 40.560 1.00 75.31 1049 VAL A C 1
ATOM 8157 O O . VAL A 1 1049 ? -31.956 10.074 39.925 1.00 75.31 1049 VAL A O 1
ATOM 8160 N N . THR A 1 1050 ? -33.129 11.452 41.242 1.00 76.06 1050 THR A N 1
ATOM 8161 C CA . THR A 1 1050 ? -32.103 12.507 41.320 1.00 76.06 1050 THR A CA 1
ATOM 8162 C C . THR A 1 1050 ? -31.600 12.661 42.751 1.00 76.06 1050 THR A C 1
ATOM 8164 O O . THR A 1 1050 ? -32.394 12.837 43.673 1.00 76.06 1050 THR A O 1
ATOM 8167 N N . LEU A 1 1051 ? -30.280 12.666 42.947 1.00 73.62 1051 LEU A N 1
ATOM 8168 C CA . LEU A 1 1051 ? -29.665 12.973 44.241 1.00 73.62 1051 LEU A CA 1
ATOM 8169 C C . LEU A 1 1051 ? -29.419 14.479 44.379 1.00 73.62 1051 LEU A C 1
ATOM 8171 O O . LEU A 1 1051 ? -28.742 15.083 43.548 1.00 73.62 1051 LEU A O 1
ATOM 8175 N N . ALA A 1 1052 ? -29.936 15.084 45.451 1.00 67.62 1052 ALA A N 1
ATOM 8176 C CA . ALA A 1 1052 ? -29.962 16.543 45.624 1.00 67.62 1052 ALA A CA 1
ATOM 8177 C C . ALA A 1 1052 ? -28.577 17.232 45.675 1.00 67.62 1052 ALA A C 1
ATOM 8179 O O . ALA A 1 1052 ? -28.487 18.435 45.439 1.00 67.62 1052 ALA A O 1
ATOM 8180 N N . ASN A 1 1053 ? -27.500 16.488 45.959 1.00 65.25 1053 ASN A N 1
ATOM 8181 C CA . ASN A 1 1053 ? -26.155 17.034 46.197 1.00 65.25 1053 ASN A CA 1
ATOM 8182 C C . ASN A 1 1053 ? -25.204 16.891 44.988 1.00 65.25 1053 ASN A C 1
ATOM 8184 O O . ASN A 1 1053 ? -23.990 16.990 45.159 1.00 65.25 1053 ASN A O 1
ATOM 8188 N N . SER A 1 1054 ? -25.719 16.597 43.788 1.00 62.19 1054 SER A N 1
ATOM 8189 C CA . SER A 1 1054 ? -24.913 16.345 42.574 1.00 62.19 1054 SER A CA 1
ATOM 8190 C C . SER A 1 1054 ? -23.878 15.212 42.716 1.00 62.19 1054 SER A C 1
ATOM 8192 O O . SER A 1 1054 ? -22.856 15.200 42.029 1.00 62.19 1054 SER A O 1
ATOM 8194 N N . LEU A 1 1055 ? -24.134 14.248 43.607 1.00 65.56 1055 LEU A N 1
ATOM 8195 C CA . LEU A 1 1055 ? -23.340 13.024 43.714 1.00 65.56 1055 LEU A CA 1
ATOM 8196 C C . LEU A 1 1055 ? -23.641 12.119 42.513 1.00 65.56 1055 LEU A C 1
ATOM 8198 O O . LEU A 1 1055 ? -24.804 11.847 42.219 1.00 65.56 1055 LEU A O 1
ATOM 8202 N N . VAL A 1 1056 ? -22.592 11.637 41.849 1.00 63.84 1056 VAL A N 1
ATOM 8203 C CA . VAL A 1 1056 ? -22.685 10.760 40.672 1.00 63.84 1056 VAL A CA 1
ATOM 8204 C C . VAL A 1 1056 ? -22.374 9.324 41.091 1.00 63.84 1056 VAL A C 1
ATOM 8206 O O . VAL A 1 1056 ? -21.439 9.099 41.861 1.00 63.84 1056 VAL A O 1
ATOM 8209 N N . SER A 1 1057 ? -23.147 8.355 40.598 1.00 65.38 1057 SER A N 1
ATOM 8210 C CA . SER A 1 1057 ? -22.901 6.931 40.841 1.00 65.38 1057 SER A CA 1
ATOM 8211 C C . SER A 1 1057 ? -21.727 6.433 40.015 1.00 65.38 1057 SER A C 1
ATOM 8213 O O . SER A 1 1057 ? -21.786 6.442 38.786 1.00 65.38 1057 SER A O 1
ATOM 8215 N N . SER A 1 1058 ? -20.680 5.969 40.697 1.00 63.12 1058 SER A N 1
ATOM 8216 C CA . SER A 1 1058 ? -19.567 5.280 40.051 1.00 63.12 1058 SER A CA 1
ATOM 8217 C C . SER A 1 1058 ? -19.930 3.802 39.911 1.00 63.12 1058 SER A C 1
ATOM 8219 O O . SER A 1 1058 ? -20.141 3.157 40.940 1.00 63.12 1058 SER A O 1
ATOM 8221 N N . PRO A 1 1059 ? -20.011 3.244 38.693 1.00 67.81 1059 PRO A N 1
ATOM 8222 C CA . PRO A 1 1059 ? -20.204 1.811 38.524 1.00 67.81 1059 PRO A CA 1
ATOM 8223 C C . PRO A 1 1059 ? -19.005 1.054 39.124 1.00 67.81 1059 PRO A C 1
ATOM 8225 O O . PRO A 1 1059 ? -17.861 1.377 38.798 1.00 67.81 1059 PRO A O 1
ATOM 8228 N N . PRO A 1 1060 ? -19.222 0.048 39.988 1.00 64.69 1060 PRO A N 1
ATOM 8229 C CA . PRO A 1 1060 ? -18.152 -0.823 40.485 1.00 64.69 1060 PRO A CA 1
ATOM 8230 C C . PRO A 1 1060 ? -17.551 -1.739 39.407 1.00 64.69 1060 PRO A C 1
ATOM 8232 O O . PRO A 1 1060 ? -16.514 -2.358 39.636 1.00 64.69 1060 PRO A O 1
ATOM 8235 N N . THR A 1 1061 ? -18.177 -1.866 38.234 1.00 72.56 1061 THR A N 1
ATOM 8236 C CA . THR A 1 1061 ? -17.579 -2.555 37.084 1.00 72.56 1061 THR A CA 1
ATOM 8237 C C . THR A 1 1061 ? -17.998 -1.871 35.789 1.00 72.56 1061 THR A C 1
ATOM 8239 O O . THR A 1 1061 ? -19.188 -1.822 35.474 1.00 72.56 1061 THR A O 1
ATOM 8242 N N . THR A 1 1062 ? -17.020 -1.400 35.022 1.00 75.56 1062 THR A N 1
ATOM 8243 C CA . THR A 1 1062 ? -17.207 -0.879 33.665 1.00 75.56 1062 THR A CA 1
ATOM 8244 C C . THR A 1 1062 ? -16.406 -1.739 32.702 1.00 75.56 1062 THR A C 1
ATOM 8246 O O . THR A 1 1062 ? -15.217 -1.959 32.918 1.00 75.56 1062 THR A O 1
ATOM 8249 N N . VAL A 1 1063 ? -17.062 -2.224 31.650 1.00 78.88 1063 VAL A N 1
ATOM 8250 C CA . VAL A 1 1063 ? -16.412 -2.923 30.536 1.00 78.88 1063 VAL A CA 1
ATOM 8251 C C . VAL A 1 1063 ? -16.711 -2.149 29.263 1.00 78.88 1063 VAL A C 1
ATOM 8253 O O . VAL A 1 1063 ? -17.867 -2.077 28.849 1.00 78.88 1063 VAL A O 1
ATOM 8256 N N . THR A 1 1064 ? -15.684 -1.575 28.648 1.00 76.81 1064 THR A N 1
ATOM 8257 C CA . THR A 1 1064 ? -15.772 -0.935 27.335 1.00 76.81 1064 THR A CA 1
ATOM 8258 C C . THR A 1 1064 ? -15.313 -1.921 26.277 1.00 76.81 1064 THR A C 1
ATOM 8260 O O . THR A 1 1064 ? -14.155 -2.334 26.264 1.00 76.81 1064 THR A O 1
ATOM 8263 N N . LYS A 1 1065 ? -16.228 -2.294 25.384 1.00 82.56 1065 LYS A N 1
ATOM 8264 C CA . LYS A 1 1065 ? -15.928 -3.017 24.151 1.00 82.56 1065 LYS A CA 1
ATOM 8265 C C . LYS A 1 1065 ? -15.642 -1.987 23.060 1.00 82.56 1065 LYS A C 1
ATOM 8267 O O . LYS A 1 1065 ? -16.528 -1.217 22.697 1.00 82.56 1065 LYS A O 1
ATOM 8272 N N . THR A 1 1066 ? -14.421 -1.968 22.544 1.00 74.56 1066 THR A N 1
ATOM 8273 C CA . THR A 1 1066 ? -14.027 -1.133 21.404 1.00 74.56 1066 THR A CA 1
ATOM 8274 C C . THR A 1 1066 ? -14.119 -1.964 20.134 1.00 74.56 1066 THR A C 1
ATOM 8276 O O . THR A 1 1066 ? -13.563 -3.057 20.074 1.00 74.56 1066 THR A O 1
ATOM 8279 N N . ILE A 1 1067 ? -14.810 -1.450 19.122 1.00 74.56 1067 ILE A N 1
ATOM 8280 C CA . ILE A 1 1067 ? -14.851 -2.003 17.771 1.00 74.56 1067 ILE A CA 1
ATOM 8281 C C . ILE A 1 1067 ? -14.162 -0.993 16.856 1.00 74.56 1067 ILE A C 1
ATOM 8283 O O . ILE A 1 1067 ? -14.681 0.105 16.648 1.00 74.56 1067 ILE A O 1
ATOM 8287 N N . SER A 1 1068 ? -13.014 -1.366 16.303 1.00 65.38 1068 SER A N 1
ATOM 8288 C CA . SER A 1 1068 ? -12.342 -0.611 15.244 1.00 65.38 1068 SER A CA 1
ATOM 8289 C C . SER A 1 1068 ? -12.621 -1.307 13.916 1.00 65.38 1068 SER A C 1
ATOM 8291 O O . SER A 1 1068 ? -12.228 -2.462 13.736 1.00 65.38 1068 SER A O 1
ATOM 8293 N N . ARG A 1 1069 ? -13.309 -0.630 12.992 1.00 68.31 1069 ARG A N 1
ATOM 8294 C CA . ARG A 1 1069 ? -13.598 -1.144 11.648 1.00 68.31 1069 ARG A CA 1
ATOM 8295 C C . ARG A 1 1069 ? -12.920 -0.284 10.586 1.00 68.31 1069 ARG A C 1
ATOM 8297 O O . ARG A 1 1069 ? -13.064 0.934 10.574 1.00 68.31 1069 ARG A O 1
ATOM 8304 N N . MET A 1 1070 ? -12.264 -0.951 9.645 1.00 64.31 1070 MET A N 1
ATOM 8305 C CA . MET A 1 1070 ? -11.799 -0.383 8.384 1.00 64.31 1070 MET A CA 1
ATOM 8306 C C . MET A 1 1070 ? -12.582 -1.028 7.243 1.00 64.31 1070 MET A C 1
ATOM 8308 O O . MET A 1 1070 ? -12.571 -2.251 7.103 1.00 64.31 1070 MET A O 1
ATOM 8312 N N . THR A 1 1071 ? -13.264 -0.225 6.426 1.00 66.94 1071 THR A N 1
ATOM 8313 C CA . THR A 1 1071 ? -13.962 -0.713 5.229 1.00 66.94 1071 THR A CA 1
ATOM 8314 C C . THR A 1 1071 ? -13.370 -0.092 3.975 1.00 66.94 1071 THR A C 1
ATOM 8316 O O . THR A 1 1071 ? -13.338 1.129 3.841 1.00 66.94 1071 THR A O 1
ATOM 8319 N N . TYR A 1 1072 ? -12.961 -0.934 3.034 1.00 67.25 1072 TYR A N 1
ATOM 8320 C CA . TYR A 1 1072 ? -12.481 -0.546 1.716 1.00 67.25 1072 TYR A CA 1
ATOM 8321 C C . TYR A 1 1072 ? -13.566 -0.837 0.677 1.00 67.25 1072 TYR A C 1
ATOM 8323 O O . TYR A 1 1072 ? -14.090 -1.952 0.598 1.00 67.25 1072 TYR A O 1
ATOM 8331 N N . TYR A 1 1073 ? -13.916 0.181 -0.102 1.00 69.62 1073 TYR A N 1
ATOM 8332 C CA . TYR A 1 1073 ? -14.823 0.096 -1.242 1.00 69.62 1073 TYR A CA 1
ATOM 8333 C C . TYR A 1 1073 ? -13.998 0.266 -2.512 1.00 69.62 1073 TYR A C 1
ATOM 8335 O O . TYR A 1 1073 ? -13.608 1.389 -2.833 1.00 69.62 1073 TYR A O 1
ATOM 8343 N N . ASP A 1 1074 ? -13.758 -0.833 -3.220 1.00 67.69 1074 ASP A N 1
ATOM 8344 C CA . ASP A 1 1074 ? -12.924 -0.870 -4.419 1.00 67.69 1074 ASP A CA 1
ATOM 8345 C C . ASP A 1 1074 ? -13.816 -0.948 -5.664 1.00 67.69 1074 ASP A C 1
ATOM 8347 O O . ASP A 1 1074 ? -14.645 -1.849 -5.791 1.00 67.69 1074 ASP A O 1
ATOM 8351 N N . TYR A 1 1075 ? -13.674 0.007 -6.585 1.00 61.00 1075 TYR A N 1
ATOM 8352 C CA . TYR A 1 1075 ? -14.423 0.065 -7.843 1.00 61.00 1075 TYR A CA 1
ATOM 8353 C C . TYR A 1 1075 ? -13.478 -0.012 -9.043 1.00 61.00 1075 TYR A C 1
ATOM 8355 O O . TYR A 1 1075 ? -12.705 0.911 -9.303 1.00 6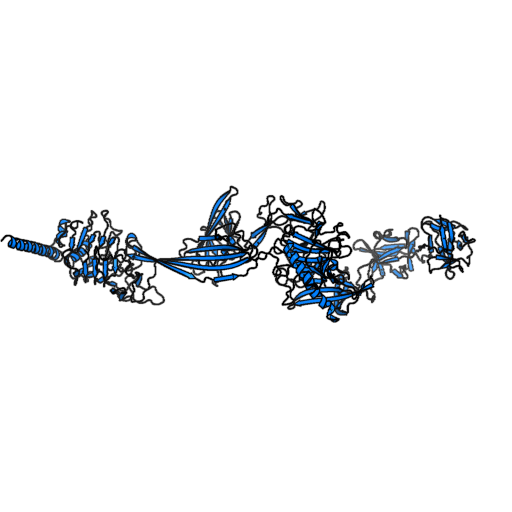1.00 1075 TYR A O 1
ATOM 8363 N N . SER A 1 1076 ? -13.569 -1.107 -9.796 1.00 57.34 1076 SER A N 1
ATOM 8364 C CA . SER A 1 1076 ? -12.808 -1.333 -11.024 1.00 57.34 1076 SER A CA 1
ATOM 8365 C C . SER A 1 1076 ? -13.498 -0.658 -12.207 1.00 57.34 1076 SER A C 1
ATOM 8367 O O . SER A 1 1076 ? -14.554 -1.092 -12.670 1.00 57.34 1076 SER A O 1
ATOM 8369 N N . SER A 1 1077 ? -12.870 0.390 -12.739 1.00 49.19 1077 SER A N 1
ATOM 8370 C CA . SER A 1 1077 ? -13.364 1.102 -13.926 1.00 49.19 1077 SER A CA 1
ATOM 8371 C C . SER A 1 1077 ? -13.355 0.259 -15.207 1.00 49.19 1077 SER A C 1
ATOM 8373 O O . SER A 1 1077 ? -14.203 0.470 -16.071 1.00 49.19 1077 SER A O 1
ATOM 8375 N N . ALA A 1 1078 ? -12.433 -0.702 -15.322 1.00 44.78 1078 ALA A N 1
ATOM 8376 C CA . ALA A 1 1078 ? -12.269 -1.540 -16.510 1.00 44.78 1078 ALA A CA 1
ATOM 8377 C C . ALA A 1 1078 ? -13.371 -2.604 -16.648 1.00 44.78 1078 ALA A C 1
ATOM 8379 O O . ALA A 1 1078 ? -13.814 -2.908 -17.752 1.00 44.78 1078 ALA A O 1
ATOM 8380 N N . THR A 1 1079 ? -13.837 -3.155 -15.524 1.00 51.00 1079 THR A N 1
ATOM 8381 C CA . THR A 1 1079 ? -14.894 -4.181 -15.485 1.00 51.00 1079 THR A CA 1
ATOM 8382 C C . THR A 1 1079 ? -16.263 -3.614 -15.102 1.00 51.00 1079 THR A C 1
ATOM 8384 O O . THR A 1 1079 ? -17.272 -4.298 -15.257 1.00 51.00 1079 THR A O 1
ATOM 8387 N N . GLY A 1 1080 ? -16.319 -2.380 -14.586 1.00 53.84 1080 GLY A N 1
ATOM 8388 C CA . GLY A 1 1080 ? -17.528 -1.770 -14.026 1.00 53.84 1080 GLY A CA 1
ATOM 8389 C C . GLY A 1 1080 ? -17.986 -2.405 -12.707 1.00 53.84 1080 GLY A C 1
ATOM 8390 O O . GLY A 1 1080 ? -19.129 -2.206 -12.299 1.00 53.84 1080 GLY A O 1
ATOM 8391 N N . THR A 1 1081 ? -17.125 -3.192 -12.053 1.00 60.94 1081 THR A N 1
ATOM 8392 C CA . THR A 1 1081 ? -17.473 -3.993 -10.870 1.00 60.94 1081 THR A CA 1
ATOM 8393 C C . THR A 1 1081 ? -16.993 -3.347 -9.575 1.00 60.94 1081 THR A C 1
ATOM 8395 O O . THR A 1 1081 ? -16.004 -2.616 -9.543 1.00 60.94 1081 THR A O 1
ATOM 8398 N N . TYR A 1 1082 ? -17.684 -3.667 -8.486 1.00 71.06 1082 TYR A N 1
ATOM 8399 C CA . TYR A 1 1082 ? -17.396 -3.203 -7.132 1.00 71.06 1082 TYR A CA 1
ATOM 8400 C C . TYR A 1 1082 ? -17.065 -4.394 -6.223 1.00 71.06 1082 TYR A C 1
ATOM 8402 O O . TYR A 1 1082 ? -17.634 -5.471 -6.391 1.00 71.06 1082 TYR A O 1
ATOM 8410 N N . SER A 1 1083 ? -16.180 -4.197 -5.251 1.00 72.31 1083 SER A N 1
ATOM 8411 C CA . SER A 1 1083 ? -15.933 -5.132 -4.152 1.00 72.31 1083 SER A CA 1
ATOM 8412 C C . SER A 1 1083 ? -15.775 -4.398 -2.823 1.00 72.31 1083 SER A C 1
ATOM 8414 O O . SER A 1 1083 ? -15.261 -3.278 -2.767 1.00 72.31 1083 SER A O 1
ATOM 8416 N N . ARG A 1 1084 ? -16.196 -5.048 -1.735 1.00 77.69 1084 ARG A N 1
ATOM 8417 C CA . ARG A 1 1084 ? -16.058 -4.541 -0.364 1.00 77.69 1084 ARG A CA 1
ATOM 8418 C C . ARG A 1 1084 ? -15.116 -5.424 0.434 1.00 77.69 1084 ARG A C 1
ATOM 8420 O O . ARG A 1 1084 ? -15.295 -6.640 0.441 1.00 77.69 1084 ARG A O 1
ATOM 8427 N N . VAL A 1 1085 ? -14.206 -4.824 1.187 1.00 72.19 1085 VAL A N 1
ATOM 8428 C CA . VAL A 1 1085 ? -13.418 -5.524 2.209 1.00 72.19 1085 VAL A CA 1
ATOM 8429 C C . VAL A 1 1085 ? -13.642 -4.828 3.544 1.00 72.19 1085 VAL A C 1
ATOM 8431 O O . VAL A 1 1085 ? -13.524 -3.612 3.630 1.00 72.19 1085 VAL A O 1
ATOM 8434 N N . GLU A 1 1086 ? -14.004 -5.586 4.571 1.00 70.88 1086 GLU A N 1
ATOM 8435 C CA . GLU A 1 1086 ? -14.278 -5.099 5.924 1.00 70.88 1086 GLU A CA 1
ATOM 8436 C C . GLU A 1 1086 ? -13.339 -5.809 6.902 1.00 70.88 1086 GLU A C 1
ATOM 8438 O O . GLU A 1 1086 ? -13.464 -7.015 7.110 1.00 70.88 1086 GLU A O 1
ATOM 8443 N N . THR A 1 1087 ? -12.421 -5.064 7.514 1.00 65.88 1087 THR A N 1
ATOM 8444 C CA . THR A 1 1087 ? -11.580 -5.523 8.627 1.00 65.88 1087 THR A CA 1
ATOM 8445 C C . THR A 1 1087 ? -12.179 -4.988 9.920 1.00 65.88 1087 THR A C 1
ATOM 8447 O O . THR A 1 1087 ? -12.342 -3.779 10.064 1.00 65.88 1087 THR A O 1
ATOM 8450 N N . THR A 1 1088 ? -12.510 -5.865 10.866 1.00 65.88 1088 THR A N 1
ATOM 8451 C CA . THR A 1 1088 ? -13.059 -5.488 12.178 1.00 65.88 1088 THR A CA 1
ATOM 8452 C C . THR A 1 1088 ? -12.218 -6.089 13.293 1.00 65.88 1088 THR A C 1
ATOM 8454 O O . THR A 1 1088 ? -12.064 -7.306 13.339 1.00 65.88 1088 THR A O 1
ATOM 8457 N N . VAL A 1 1089 ? -11.748 -5.251 14.218 1.00 65.31 1089 VAL A N 1
ATOM 8458 C CA . VAL A 1 1089 ? -11.087 -5.648 15.470 1.00 65.31 1089 VAL A CA 1
ATOM 8459 C C . VAL A 1 1089 ? -12.004 -5.301 16.641 1.00 65.31 1089 VAL A C 1
ATOM 8461 O O . VAL A 1 1089 ? -12.467 -4.166 16.747 1.00 65.31 1089 VAL A O 1
ATOM 8464 N N . VAL A 1 1090 ? -12.251 -6.263 17.530 1.00 67.25 1090 VAL A N 1
ATOM 8465 C CA . VAL A 1 1090 ? -13.005 -6.085 18.777 1.00 67.25 1090 VAL A CA 1
ATOM 8466 C C . VAL A 1 1090 ? -12.084 -6.336 19.965 1.00 67.25 1090 VAL A C 1
ATOM 8468 O O . VAL A 1 1090 ? -11.500 -7.412 20.074 1.00 67.25 1090 VAL A O 1
ATOM 8471 N N . SER A 1 1091 ? -11.983 -5.369 20.874 1.00 68.69 1091 SER A N 1
ATOM 8472 C CA . SER A 1 1091 ? -11.219 -5.472 22.123 1.00 68.69 1091 SER A CA 1
ATOM 8473 C C . SER A 1 1091 ? -12.064 -5.058 23.329 1.00 68.69 1091 SER A C 1
ATOM 8475 O O . SER A 1 1091 ? -13.022 -4.296 23.196 1.00 68.69 1091 SER A O 1
ATOM 8477 N N . TYR A 1 1092 ? -11.723 -5.559 24.517 1.00 72.38 1092 TYR A N 1
ATOM 8478 C CA . TYR A 1 1092 ? -12.457 -5.297 25.759 1.00 72.38 1092 TYR A CA 1
ATOM 8479 C C . TYR A 1 1092 ? -11.523 -4.720 26.828 1.00 72.38 1092 TYR A C 1
ATOM 8481 O O . TYR A 1 1092 ? -10.420 -5.224 27.033 1.00 72.38 1092 TYR A O 1
ATOM 8489 N N . SER A 1 1093 ? -11.977 -3.695 27.554 1.00 69.69 1093 SER A N 1
ATOM 8490 C CA . SER A 1 1093 ? -11.188 -3.012 28.596 1.00 69.69 1093 SER A CA 1
ATOM 8491 C C . SER A 1 1093 ? -10.873 -3.871 29.829 1.00 69.69 1093 SER A C 1
ATOM 8493 O O . SER A 1 1093 ? -10.114 -3.438 30.690 1.00 69.69 1093 SER A O 1
ATOM 8495 N N . ASP A 1 1094 ? -11.481 -5.053 29.946 1.00 65.44 1094 ASP A N 1
ATOM 8496 C CA . ASP A 1 1094 ? -11.209 -6.053 30.984 1.00 65.44 1094 ASP A CA 1
ATOM 8497 C C . ASP A 1 1094 ? -10.260 -7.176 30.508 1.00 65.44 1094 ASP A C 1
ATOM 8499 O O . ASP A 1 1094 ? -9.972 -8.100 31.267 1.00 65.44 1094 ASP A O 1
ATOM 8503 N N . GLY A 1 1095 ? -9.760 -7.094 29.267 1.00 54.75 1095 GLY A N 1
ATOM 8504 C CA . GLY A 1 1095 ? -8.810 -8.043 28.682 1.00 54.75 1095 GLY A CA 1
ATOM 8505 C C . GLY A 1 1095 ? -9.400 -9.409 28.312 1.00 54.75 1095 GLY A C 1
ATOM 8506 O O . GLY A 1 1095 ? -8.636 -10.334 28.042 1.00 54.75 1095 GLY A O 1
ATOM 8507 N N . THR A 1 1096 ? -10.729 -9.572 28.313 1.00 47.28 1096 THR A N 1
ATOM 8508 C CA . THR A 1 1096 ? -11.361 -10.905 28.253 1.00 47.28 1096 THR A CA 1
ATOM 8509 C C . THR A 1 1096 ? -11.256 -11.640 26.910 1.00 47.28 1096 THR A C 1
ATOM 8511 O O . THR A 1 1096 ? -11.304 -12.868 26.918 1.00 47.28 1096 THR A O 1
ATOM 8514 N N . ALA A 1 1097 ? -11.063 -10.937 25.788 1.00 52.00 1097 ALA A N 1
ATOM 8515 C CA . ALA A 1 1097 ? -10.532 -11.460 24.519 1.00 52.00 1097 ALA A CA 1
ATOM 8516 C C . ALA A 1 1097 ? -10.263 -10.306 23.533 1.00 52.00 1097 ALA A C 1
ATOM 8518 O O . ALA A 1 1097 ? -10.812 -9.216 23.684 1.00 52.00 1097 ALA A O 1
ATOM 8519 N N . THR A 1 1098 ? -9.484 -10.571 22.483 1.00 51.28 1098 THR A N 1
ATOM 8520 C CA . THR A 1 1098 ? -9.458 -9.747 21.264 1.00 51.28 1098 THR A CA 1
ATOM 8521 C C . THR A 1 1098 ? -9.901 -10.633 20.104 1.00 51.28 1098 THR A C 1
ATOM 8523 O O . THR A 1 1098 ? -9.277 -11.667 19.860 1.00 51.28 1098 THR A O 1
ATOM 8526 N N . GLU A 1 1099 ? -10.974 -10.255 19.410 1.00 55.41 1099 GLU A N 1
ATOM 8527 C CA . GLU A 1 1099 ? -11.442 -10.921 18.187 1.00 55.41 1099 GLU A CA 1
ATOM 8528 C C . GLU A 1 1099 ? -11.114 -10.046 16.977 1.00 55.41 1099 GLU A C 1
ATOM 8530 O O . GLU A 1 1099 ? -11.236 -8.823 17.037 1.00 55.41 1099 GLU A O 1
ATOM 8535 N N . SER A 1 1100 ? -10.731 -10.651 15.854 1.00 55.66 1100 SER A N 1
ATOM 8536 C CA . SER A 1 1100 ? -10.580 -9.919 14.599 1.00 55.66 1100 SER A CA 1
ATOM 8537 C C . SER A 1 1100 ? -11.016 -10.762 13.412 1.00 55.66 1100 SER A C 1
ATOM 8539 O O . SER A 1 1100 ? -10.713 -11.952 13.341 1.00 55.66 1100 SER A O 1
ATOM 8541 N N . ASN A 1 1101 ? -11.740 -10.133 12.490 1.00 62.91 1101 ASN A N 1
ATOM 8542 C CA . ASN A 1 1101 ? -12.307 -10.762 11.307 1.00 62.91 1101 ASN A CA 1
ATOM 8543 C C . ASN A 1 1101 ? -12.090 -9.870 10.081 1.00 62.91 1101 ASN A C 1
ATOM 8545 O O . ASN A 1 1101 ? -12.290 -8.655 10.148 1.00 62.91 1101 ASN A O 1
ATOM 8549 N N . VAL A 1 1102 ? -11.764 -10.494 8.950 1.00 65.12 1102 VAL A N 1
ATOM 8550 C CA . VAL A 1 1102 ? -11.782 -9.860 7.628 1.00 65.12 1102 VAL A CA 1
ATOM 8551 C C . VAL A 1 1102 ? -12.883 -10.518 6.808 1.00 65.12 1102 VAL A C 1
ATOM 8553 O O . VAL A 1 1102 ? -12.889 -11.736 6.650 1.00 65.12 1102 VAL A O 1
ATOM 8556 N N . LYS A 1 1103 ? -13.812 -9.717 6.285 1.00 74.88 1103 LYS A N 1
ATOM 8557 C CA . LYS A 1 1103 ? -14.892 -10.166 5.400 1.00 74.88 1103 LYS A CA 1
ATOM 8558 C C . LYS A 1 1103 ? -14.757 -9.512 4.038 1.00 74.88 1103 LYS A C 1
ATOM 8560 O O . LYS A 1 1103 ? -14.515 -8.309 3.941 1.00 74.88 1103 LYS A O 1
ATOM 8565 N N . LYS A 1 1104 ? -14.954 -10.296 2.982 1.00 76.00 1104 LYS A N 1
ATOM 8566 C CA . LYS A 1 1104 ? -14.905 -9.823 1.598 1.00 76.00 1104 LYS A CA 1
ATOM 8567 C C . LYS A 1 1104 ? -16.260 -10.014 0.943 1.00 76.00 1104 LYS A C 1
ATOM 8569 O O . LYS A 1 1104 ? -16.866 -11.067 1.115 1.00 76.00 1104 LYS A O 1
ATOM 8574 N N . TYR A 1 1105 ? -16.715 -9.037 0.171 1.00 79.19 1105 TYR A N 1
ATOM 8575 C CA . TYR A 1 1105 ? -17.999 -9.096 -0.515 1.00 79.19 1105 TYR A CA 1
ATOM 8576 C C . TYR A 1 1105 ? -17.862 -8.704 -1.985 1.00 79.19 1105 TYR A C 1
ATOM 8578 O O . TYR A 1 1105 ? -17.109 -7.790 -2.332 1.00 79.19 1105 TYR A O 1
ATOM 8586 N N . ASP A 1 1106 ? -18.610 -9.403 -2.833 1.00 79.62 1106 ASP A N 1
ATOM 8587 C CA . ASP A 1 1106 ? -18.691 -9.144 -4.266 1.00 79.62 1106 ASP A CA 1
ATOM 8588 C C . ASP A 1 1106 ? -19.567 -7.917 -4.600 1.00 79.62 1106 ASP A C 1
ATOM 8590 O O . ASP A 1 1106 ? -20.136 -7.254 -3.726 1.00 79.62 1106 ASP A O 1
ATOM 8594 N N . GLN A 1 1107 ? -19.724 -7.644 -5.897 1.00 75.00 1107 GLN A N 1
ATOM 8595 C CA . GLN A 1 1107 ? -20.535 -6.538 -6.419 1.00 75.00 1107 GLN A CA 1
ATOM 8596 C C . GLN A 1 1107 ? -22.022 -6.587 -6.024 1.00 75.00 1107 GLN A C 1
ATOM 8598 O O . GLN A 1 1107 ? -22.714 -5.576 -6.122 1.00 75.00 1107 GLN A O 1
ATOM 8603 N N . ASN A 1 1108 ? -22.522 -7.754 -5.609 1.00 80.00 1108 ASN A N 1
ATOM 8604 C CA . ASN A 1 1108 ? -23.901 -7.973 -5.182 1.00 80.00 1108 ASN A CA 1
ATOM 8605 C C . ASN A 1 1108 ? -24.042 -7.869 -3.650 1.00 80.00 1108 ASN A C 1
ATOM 8607 O O . ASN A 1 1108 ? -25.144 -8.027 -3.123 1.00 80.00 1108 ASN A O 1
ATOM 8611 N N . GLY A 1 1109 ? -22.940 -7.624 -2.929 1.00 76.62 1109 GLY A N 1
ATOM 8612 C CA . GLY A 1 1109 ? -22.882 -7.630 -1.470 1.00 76.62 1109 GLY A CA 1
ATOM 8613 C C . GLY A 1 1109 ? -22.849 -9.032 -0.852 1.00 76.62 1109 GLY A C 1
ATOM 8614 O O . GLY A 1 1109 ? -23.093 -9.158 0.348 1.00 76.62 1109 GLY A O 1
ATOM 8615 N N . VAL A 1 1110 ? -22.564 -10.077 -1.637 1.00 80.81 1110 VAL A N 1
ATOM 8616 C CA . VAL A 1 1110 ? -22.476 -11.469 -1.169 1.00 80.81 1110 VAL A CA 1
ATOM 8617 C C . VAL A 1 1110 ? -21.059 -11.760 -0.682 1.00 80.81 1110 VAL A C 1
ATOM 8619 O O . VAL A 1 1110 ? -20.089 -11.414 -1.352 1.00 80.81 1110 VAL A O 1
ATOM 8622 N N . GLU A 1 1111 ? -20.937 -12.392 0.487 1.00 81.00 1111 GLU A N 1
ATOM 8623 C CA . GLU A 1 1111 ? -19.647 -12.768 1.080 1.00 81.00 1111 GLU A CA 1
ATOM 8624 C C . GLU A 1 1111 ? -18.932 -13.811 0.198 1.00 81.00 1111 GLU A C 1
ATOM 8626 O O . GLU A 1 1111 ? -19.522 -14.832 -0.160 1.00 81.00 1111 GLU A O 1
ATOM 8631 N N . ASN A 1 1112 ? -17.694 -13.522 -0.222 1.00 72.38 1112 ASN A N 1
ATOM 8632 C CA . ASN A 1 1112 ? -16.971 -14.308 -1.226 1.00 72.38 1112 ASN A CA 1
ATOM 8633 C C . ASN A 1 1112 ? -15.443 -14.201 -1.053 1.00 72.38 1112 ASN A C 1
ATOM 8635 O O . ASN A 1 1112 ? -14.832 -13.187 -1.397 1.00 72.38 1112 ASN A O 1
ATOM 8639 N N . ASP A 1 1113 ? -14.808 -15.282 -0.596 1.00 66.94 1113 ASP A N 1
ATOM 8640 C CA . ASP A 1 1113 ? -13.363 -15.334 -0.330 1.00 66.94 1113 ASP A CA 1
ATOM 8641 C C . ASP A 1 1113 ? -12.479 -15.162 -1.573 1.00 66.94 1113 ASP A C 1
ATOM 8643 O O . ASP A 1 1113 ? -11.317 -14.765 -1.445 1.00 66.94 1113 ASP A O 1
ATOM 8647 N N . SER A 1 1114 ? -13.022 -15.406 -2.774 1.00 62.72 1114 SER A N 1
ATOM 8648 C CA . SER A 1 1114 ? -12.305 -15.243 -4.051 1.00 62.72 1114 SER A CA 1
ATOM 8649 C C . SER A 1 1114 ? -12.129 -13.777 -4.465 1.00 62.72 1114 SER A C 1
ATOM 8651 O O . SER A 1 1114 ? -11.452 -13.496 -5.452 1.00 62.72 1114 SER A O 1
ATOM 8653 N N . VAL A 1 1115 ? -12.724 -12.831 -3.730 1.00 62.25 1115 VAL A N 1
ATOM 8654 C CA . VAL A 1 1115 ? -12.479 -11.397 -3.918 1.00 62.25 1115 VAL A CA 1
ATOM 8655 C C . VAL A 1 1115 ? -11.011 -11.083 -3.604 1.00 62.25 1115 VAL A C 1
ATOM 8657 O O . VAL A 1 1115 ? -10.481 -11.439 -2.544 1.00 62.25 1115 VAL A O 1
ATOM 8660 N N . VAL A 1 1116 ? -10.349 -10.409 -4.542 1.00 60.81 1116 VAL A N 1
ATOM 8661 C CA . VAL A 1 1116 ? -8.976 -9.920 -4.385 1.00 60.81 1116 VAL A CA 1
ATOM 8662 C C . VAL A 1 1116 ? -8.992 -8.710 -3.453 1.00 60.81 1116 VAL A C 1
ATOM 8664 O O . VAL A 1 1116 ? -9.831 -7.825 -3.600 1.00 60.81 1116 VAL A O 1
ATOM 8667 N N . VAL A 1 1117 ? -8.082 -8.685 -2.482 1.00 56.56 1117 VAL A N 1
ATOM 8668 C CA . VAL A 1 1117 ? -7.877 -7.539 -1.587 1.00 56.56 1117 VAL A CA 1
ATOM 8669 C C . VAL A 1 1117 ? -6.633 -6.799 -2.051 1.00 56.56 1117 VAL A C 1
ATOM 8671 O O . VAL A 1 1117 ? -5.668 -7.452 -2.437 1.00 56.56 1117 VAL A O 1
ATOM 8674 N N . TYR A 1 1118 ? -6.633 -5.470 -1.992 1.00 56.16 1118 TYR A N 1
ATOM 8675 C CA . TYR A 1 1118 ? -5.466 -4.657 -2.349 1.00 56.16 1118 TYR A CA 1
ATOM 8676 C C . TYR A 1 1118 ? -4.913 -3.903 -1.133 1.00 56.16 1118 TYR A C 1
ATOM 8678 O O . TYR A 1 1118 ? -5.701 -3.481 -0.282 1.00 56.16 1118 TYR A O 1
ATOM 8686 N N . ASP A 1 1119 ? -3.599 -3.707 -1.041 1.00 51.00 1119 ASP A N 1
ATOM 8687 C CA . ASP A 1 1119 ? -2.960 -2.894 0.008 1.00 51.00 1119 ASP A CA 1
ATOM 8688 C C . ASP A 1 1119 ? -3.065 -1.378 -0.279 1.00 51.00 1119 ASP A C 1
ATOM 8690 O O . ASP A 1 1119 ? -3.765 -0.944 -1.198 1.00 51.00 1119 ASP A O 1
ATOM 8694 N N . SER A 1 1120 ? -2.422 -0.545 0.543 1.00 46.34 1120 SER A N 1
ATOM 8695 C CA . SER A 1 1120 ? -2.359 0.915 0.364 1.00 46.34 1120 SER A CA 1
ATOM 8696 C C . SER A 1 1120 ? -1.588 1.361 -0.885 1.00 46.34 1120 SER A C 1
ATOM 8698 O O . SER A 1 1120 ? -1.734 2.508 -1.302 1.00 46.34 1120 SER A O 1
ATOM 8700 N N . GLU A 1 1121 ? -0.794 0.468 -1.478 1.00 43.31 1121 GLU A N 1
ATOM 8701 C CA . GLU A 1 1121 ? -0.051 0.668 -2.727 1.00 43.31 1121 GLU A CA 1
ATOM 8702 C C . GLU A 1 1121 ? -0.731 -0.042 -3.919 1.00 43.31 1121 GLU A C 1
ATOM 8704 O O . GLU A 1 1121 ? -0.217 -0.040 -5.040 1.00 43.31 1121 GLU A O 1
ATOM 8709 N N . GLY A 1 1122 ? -1.932 -0.589 -3.700 1.00 43.91 1122 GLY A N 1
ATOM 8710 C CA . GLY A 1 1122 ? -2.793 -1.191 -4.712 1.00 43.91 1122 GLY A CA 1
ATOM 8711 C C . GLY A 1 1122 ? -2.348 -2.561 -5.223 1.00 43.91 1122 GLY A C 1
ATOM 8712 O O . GLY A 1 1122 ? -2.886 -3.000 -6.240 1.00 43.91 1122 GLY A O 1
ATOM 8713 N N . TYR A 1 1123 ? -1.420 -3.252 -4.554 1.00 46.25 1123 TYR A N 1
ATOM 8714 C CA . TYR A 1 1123 ? -1.040 -4.619 -4.926 1.00 46.25 1123 TYR A CA 1
ATOM 8715 C C . TYR A 1 1123 ? -2.009 -5.646 -4.345 1.00 46.25 1123 TYR A C 1
ATOM 8717 O O . TYR A 1 1123 ? -2.525 -5.478 -3.243 1.00 46.25 1123 TYR A O 1
ATOM 8725 N N . ALA A 1 1124 ? -2.234 -6.739 -5.077 1.00 48.81 1124 ALA A N 1
ATOM 8726 C CA . ALA A 1 1124 ? -3.087 -7.840 -4.641 1.00 48.81 1124 ALA A CA 1
ATOM 8727 C C . ALA A 1 1124 ? -2.479 -8.591 -3.437 1.00 48.81 1124 ALA A C 1
ATOM 8729 O O . ALA A 1 1124 ? -1.526 -9.358 -3.573 1.00 48.81 1124 ALA A O 1
ATOM 8730 N N . VAL A 1 1125 ? -3.079 -8.408 -2.262 1.00 46.56 1125 VAL A N 1
ATOM 8731 C CA . VAL A 1 1125 ? -2.691 -9.039 -0.998 1.00 46.56 1125 VAL A CA 1
ATOM 8732 C C . VAL A 1 1125 ? -3.201 -10.478 -0.967 1.00 46.56 1125 VAL A C 1
ATOM 8734 O O . VAL A 1 1125 ? -4.390 -10.740 -0.773 1.00 46.56 1125 VAL A O 1
ATOM 8737 N N . THR A 1 1126 ? -2.284 -11.429 -1.134 1.00 42.84 1126 THR A N 1
ATOM 8738 C CA . THR A 1 1126 ? -2.573 -12.870 -1.047 1.00 42.84 1126 THR A CA 1
ATOM 8739 C C . THR A 1 1126 ? -2.592 -13.394 0.390 1.00 42.84 1126 THR A C 1
ATOM 8741 O O . THR A 1 1126 ? -3.278 -14.378 0.659 1.00 42.84 1126 THR A O 1
ATOM 8744 N N . ASN A 1 1127 ? -1.894 -12.734 1.324 1.00 44.69 1127 ASN A N 1
ATOM 8745 C CA . ASN A 1 1127 ? -1.888 -13.092 2.743 1.00 44.69 1127 ASN A CA 1
ATOM 8746 C C . ASN A 1 1127 ? -2.541 -11.998 3.602 1.00 44.69 1127 ASN A C 1
ATOM 8748 O O . ASN A 1 1127 ? -2.012 -10.900 3.761 1.00 44.69 1127 ASN A O 1
ATOM 8752 N N . ILE A 1 1128 ? -3.697 -12.329 4.179 1.00 42.69 1128 ILE A N 1
ATOM 8753 C CA . ILE A 1 1128 ? -4.587 -11.399 4.888 1.00 42.69 1128 ILE A CA 1
ATOM 8754 C C . ILE A 1 1128 ? -3.934 -10.826 6.165 1.00 42.69 1128 ILE A C 1
ATOM 8756 O O . ILE A 1 1128 ? -4.329 -9.754 6.620 1.00 42.69 1128 ILE A O 1
ATOM 8760 N N . SER A 1 1129 ? -2.888 -11.466 6.707 1.00 42.09 1129 SER A N 1
ATOM 8761 C CA . SER A 1 1129 ? -2.181 -11.008 7.915 1.00 42.09 1129 SER A CA 1
ATOM 8762 C C . SER A 1 1129 ? -1.574 -9.601 7.802 1.00 42.09 1129 SER A C 1
ATOM 8764 O O . SER A 1 1129 ? -1.441 -8.925 8.816 1.00 42.09 1129 SER A O 1
ATOM 8766 N N . ALA A 1 1130 ? -1.247 -9.128 6.593 1.00 39.53 1130 ALA A N 1
ATOM 8767 C CA . ALA A 1 1130 ? -0.668 -7.796 6.375 1.00 39.53 1130 ALA A CA 1
ATOM 8768 C C . ALA A 1 1130 ? -1.665 -6.633 6.581 1.00 39.53 1130 ALA A C 1
ATOM 8770 O O . ALA A 1 1130 ? -1.258 -5.490 6.755 1.00 39.53 1130 ALA A O 1
ATOM 8771 N N . LEU A 1 1131 ? -2.976 -6.901 6.586 1.00 39.72 1131 LEU A N 1
ATOM 8772 C CA . LEU A 1 1131 ? -4.016 -5.868 6.738 1.00 39.72 1131 LEU A CA 1
ATOM 8773 C C . LEU A 1 1131 ? -4.256 -5.454 8.201 1.00 39.72 1131 LEU A C 1
ATOM 8775 O O . LEU A 1 1131 ? -4.995 -4.504 8.454 1.00 39.72 1131 LEU A O 1
ATOM 8779 N N . TYR A 1 1132 ? -3.656 -6.168 9.157 1.00 41.88 1132 TYR A N 1
ATOM 8780 C CA . TYR A 1 1132 ? -3.854 -5.955 10.592 1.00 41.88 1132 TYR A CA 1
ATOM 8781 C C . TYR A 1 1132 ? -3.039 -4.768 11.134 1.00 41.88 1132 TYR A C 1
ATOM 8783 O O . TYR A 1 1132 ? -3.484 -4.125 12.080 1.00 41.88 1132 TYR A O 1
ATOM 8791 N N . ASP A 1 1133 ? -1.913 -4.427 10.496 1.00 38.34 1133 ASP A N 1
ATOM 8792 C CA . ASP A 1 1133 ? -1.039 -3.297 10.871 1.00 38.34 1133 ASP A CA 1
ATOM 8793 C C . ASP A 1 1133 ? -1.694 -1.915 10.669 1.00 38.34 1133 ASP A C 1
ATOM 8795 O O . ASP A 1 1133 ? -1.245 -0.916 11.226 1.00 38.34 1133 ASP A O 1
ATOM 8799 N N . MET A 1 1134 ? -2.774 -1.833 9.883 1.00 36.16 1134 MET A N 1
ATOM 8800 C CA . MET A 1 1134 ? -3.482 -0.576 9.596 1.00 36.16 1134 MET A CA 1
ATOM 8801 C C . MET A 1 1134 ? -4.553 -0.199 10.635 1.00 36.16 1134 MET A C 1
ATOM 8803 O O . MET A 1 1134 ? -5.257 0.795 10.447 1.00 36.16 1134 MET A O 1
ATOM 8807 N N . VAL A 1 1135 ? -4.712 -0.966 11.719 1.00 41.66 1135 VAL A N 1
ATOM 8808 C CA . VAL A 1 1135 ? -5.682 -0.670 12.786 1.00 41.66 1135 VAL A CA 1
ATOM 8809 C C . VAL A 1 1135 ? -4.943 -0.275 14.061 1.00 41.66 1135 VAL A C 1
ATOM 8811 O O . VAL A 1 1135 ? -4.234 -1.083 14.650 1.00 41.66 1135 VAL A O 1
ATOM 8814 N N . ASP A 1 1136 ? -5.145 0.962 14.521 1.00 40.72 1136 ASP A N 1
ATOM 8815 C CA . ASP A 1 1136 ? -4.571 1.459 15.777 1.00 40.72 1136 ASP A CA 1
ATOM 8816 C C . ASP A 1 1136 ? -5.090 0.641 16.981 1.00 40.72 1136 ASP A C 1
ATOM 8818 O O . ASP A 1 1136 ? -6.258 0.728 17.375 1.00 40.72 1136 ASP A O 1
ATOM 8822 N N . VAL A 1 1137 ? -4.198 -0.175 17.552 1.00 42.53 1137 VAL A N 1
ATOM 8823 C CA . VAL A 1 1137 ? -4.437 -1.081 18.692 1.00 42.53 1137 VAL A CA 1
ATOM 8824 C C . VAL A 1 1137 ? -3.827 -0.573 20.009 1.00 42.53 1137 VAL A C 1
ATOM 8826 O O . VAL A 1 1137 ? -3.676 -1.345 20.956 1.00 42.53 1137 VAL A O 1
ATOM 8829 N N . SER A 1 1138 ? -3.518 0.726 20.103 1.00 39.66 1138 SER A N 1
ATOM 8830 C CA . SER A 1 1138 ? -2.773 1.399 21.192 1.00 39.66 1138 SER A CA 1
ATOM 8831 C C . SER A 1 1138 ? -3.225 1.167 22.649 1.00 39.66 1138 SER A C 1
ATOM 8833 O O . SER A 1 1138 ? -2.504 1.556 23.565 1.00 39.66 1138 SER A O 1
ATOM 8835 N N . ASN A 1 1139 ? -4.370 0.521 22.899 1.00 39.62 1139 ASN A N 1
ATOM 8836 C CA . ASN A 1 1139 ? -4.908 0.246 24.242 1.00 39.62 1139 ASN A CA 1
ATOM 8837 C C . ASN A 1 1139 ? -5.021 -1.257 24.594 1.00 39.62 1139 ASN A C 1
ATOM 8839 O O . ASN A 1 1139 ? -5.709 -1.608 25.552 1.00 39.62 1139 ASN A O 1
ATOM 8843 N N . CYS A 1 1140 ? -4.409 -2.164 23.824 1.00 41.09 1140 CYS A N 1
ATOM 8844 C CA . CYS A 1 1140 ? -4.554 -3.609 24.033 1.00 41.09 1140 CYS A CA 1
ATOM 8845 C C . CYS A 1 1140 ? -3.513 -4.193 25.013 1.00 41.09 1140 CYS A C 1
ATOM 8847 O O . CYS A 1 1140 ? -2.311 -4.024 24.824 1.00 41.09 1140 CYS A O 1
ATOM 8849 N N . THR A 1 1141 ? -3.966 -4.938 26.029 1.00 43.34 1141 THR A N 1
ATOM 8850 C CA . THR A 1 1141 ? -3.099 -5.686 26.965 1.00 43.34 1141 THR A CA 1
ATOM 8851 C C . THR A 1 1141 ? -2.856 -7.143 26.561 1.00 43.34 1141 THR A C 1
ATOM 8853 O O . THR A 1 1141 ? -1.925 -7.757 27.076 1.00 43.34 1141 THR A O 1
ATOM 8856 N N . THR A 1 1142 ? -3.645 -7.704 25.635 1.00 44.75 1142 THR A N 1
ATOM 8857 C CA . THR A 1 1142 ? -3.509 -9.105 25.198 1.00 44.75 1142 THR A CA 1
ATOM 8858 C C . THR A 1 1142 ? -3.873 -9.270 23.721 1.00 44.75 1142 THR A C 1
ATOM 8860 O O . THR A 1 1142 ? -5.032 -9.121 23.323 1.00 44.75 1142 THR A O 1
ATOM 8863 N N . LEU A 1 1143 ? -2.883 -9.639 22.911 1.00 46.75 1143 LEU A N 1
ATOM 8864 C CA . LEU A 1 1143 ? -3.022 -9.955 21.491 1.00 46.75 1143 LEU A CA 1
ATOM 8865 C C . LEU A 1 1143 ? -3.058 -11.477 21.308 1.00 46.75 1143 LEU A C 1
ATOM 8867 O O . LEU A 1 1143 ? -2.115 -12.182 21.666 1.00 46.75 1143 LEU A O 1
ATOM 8871 N N . ASN A 1 1144 ? -4.149 -11.983 20.732 1.00 46.94 1144 ASN A N 1
ATOM 8872 C CA . ASN A 1 1144 ? -4.285 -13.388 20.359 1.00 46.94 1144 ASN A CA 1
ATOM 8873 C C . ASN A 1 1144 ? -4.120 -13.536 18.848 1.00 46.94 1144 ASN A C 1
ATOM 8875 O O . ASN A 1 1144 ? -4.837 -12.902 18.076 1.00 46.94 1144 ASN A O 1
ATOM 8879 N N . PHE A 1 1145 ? -3.223 -14.424 18.434 1.00 47.62 1145 PHE A N 1
ATOM 8880 C CA . PHE A 1 1145 ? -3.002 -14.784 17.038 1.00 47.62 1145 PHE A CA 1
ATOM 8881 C C . PHE A 1 1145 ? -3.400 -16.247 16.853 1.00 47.62 1145 PHE A C 1
ATOM 8883 O O . PHE A 1 1145 ? -2.993 -17.092 17.645 1.00 47.62 1145 PHE A O 1
ATOM 8890 N N . SER A 1 1146 ? -4.195 -16.567 15.832 1.00 40.00 1146 SER A N 1
ATOM 8891 C CA . SER A 1 1146 ? -4.528 -17.957 15.491 1.00 40.00 1146 SER A CA 1
ATOM 8892 C C . SER A 1 1146 ? -4.168 -18.238 14.042 1.00 40.00 1146 SER A C 1
ATOM 8894 O O . SER A 1 1146 ? -4.741 -17.651 13.128 1.00 40.00 1146 SER A O 1
ATOM 8896 N N . PHE A 1 1147 ? -3.222 -19.150 13.848 1.00 43.31 1147 PHE A N 1
ATOM 8897 C CA . PHE A 1 1147 ? -2.756 -19.592 12.543 1.00 43.31 1147 PHE A CA 1
ATOM 8898 C C . PHE A 1 1147 ? -3.470 -20.895 12.196 1.00 43.31 1147 PHE A C 1
ATOM 8900 O O . PHE A 1 1147 ? -3.309 -21.904 12.884 1.00 43.31 1147 PHE A O 1
ATOM 8907 N N . ASN A 1 1148 ? -4.283 -20.864 11.143 1.00 39.16 1148 ASN A N 1
ATOM 8908 C CA . ASN A 1 1148 ? -4.894 -22.055 10.568 1.00 39.16 1148 ASN A CA 1
ATOM 8909 C C . ASN A 1 1148 ? -4.038 -22.512 9.392 1.00 39.16 1148 ASN A C 1
ATOM 8911 O O . ASN A 1 1148 ? -3.848 -21.746 8.448 1.00 39.16 1148 ASN A O 1
ATOM 8915 N N . TYR A 1 1149 ? -3.559 -23.751 9.426 1.00 43.31 1149 TYR A N 1
ATOM 8916 C CA . TYR A 1 1149 ? -2.851 -24.352 8.303 1.00 43.31 1149 TYR A CA 1
ATOM 8917 C C . TYR A 1 1149 ? -3.372 -25.759 8.020 1.00 43.31 1149 TYR A C 1
ATOM 8919 O O . TYR A 1 1149 ? -3.672 -26.526 8.936 1.00 43.31 1149 TYR A O 1
ATOM 8927 N N . MET A 1 1150 ? -3.469 -26.113 6.738 1.00 34.66 1150 MET A N 1
ATOM 8928 C CA . MET A 1 1150 ? -3.627 -27.509 6.342 1.00 34.66 1150 MET A CA 1
ATOM 8929 C C . MET A 1 1150 ? -2.268 -28.198 6.433 1.00 34.66 1150 MET A C 1
ATOM 8931 O O . MET A 1 1150 ? -1.284 -27.709 5.876 1.00 34.66 1150 MET A O 1
ATOM 8935 N N . THR A 1 1151 ? -2.209 -29.353 7.091 1.00 41.41 1151 THR A N 1
ATOM 8936 C CA . THR A 1 1151 ? -1.081 -30.272 6.910 1.00 41.41 1151 THR A CA 1
ATOM 8937 C C . THR A 1 1151 ? -1.063 -30.805 5.475 1.00 41.41 1151 THR A C 1
ATOM 8939 O O . THR A 1 1151 ? -2.066 -30.741 4.759 1.00 41.41 1151 THR A O 1
ATOM 8942 N N . ALA A 1 1152 ? 0.056 -31.408 5.063 1.00 35.84 1152 ALA A N 1
ATOM 8943 C CA . ALA A 1 1152 ? 0.164 -32.104 3.775 1.00 35.84 1152 ALA A CA 1
ATOM 8944 C C . ALA A 1 1152 ? -0.902 -33.210 3.579 1.00 35.84 1152 ALA A C 1
ATOM 8946 O O . ALA A 1 1152 ? -1.186 -33.600 2.448 1.00 35.84 1152 ALA A O 1
ATOM 8947 N N . ASP A 1 1153 ? -1.522 -33.671 4.670 1.00 39.78 1153 ASP A N 1
ATOM 8948 C CA . ASP A 1 1153 ? -2.565 -34.700 4.695 1.00 39.78 1153 ASP A CA 1
ATOM 8949 C C . ASP A 1 1153 ? -3.992 -34.120 4.563 1.00 39.78 1153 ASP A C 1
ATOM 8951 O O . ASP A 1 1153 ? -4.974 -34.859 4.645 1.00 39.78 1153 ASP A O 1
ATOM 8955 N N . GLY A 1 1154 ? -4.131 -32.798 4.399 1.00 33.84 1154 GLY A N 1
ATOM 8956 C CA . GLY A 1 1154 ? -5.421 -32.102 4.298 1.00 33.84 1154 GLY A CA 1
ATOM 8957 C C . GLY A 1 1154 ? -6.137 -31.878 5.637 1.00 33.84 1154 GLY A C 1
ATOM 8958 O O . GLY A 1 1154 ? -7.330 -31.572 5.650 1.00 33.84 1154 GLY A O 1
ATOM 8959 N N . VAL A 1 1155 ? -5.441 -32.027 6.769 1.00 34.81 1155 VAL A N 1
ATOM 8960 C CA . VAL A 1 1155 ? -6.004 -31.775 8.104 1.00 34.81 1155 VAL A CA 1
ATOM 8961 C C . VAL A 1 1155 ? -5.767 -30.317 8.489 1.00 34.81 1155 VAL A C 1
ATOM 8963 O O . VAL A 1 1155 ? -4.623 -29.883 8.580 1.00 34.81 1155 VAL A O 1
ATOM 8966 N N . ASN A 1 1156 ? -6.839 -29.569 8.758 1.00 39.72 1156 ASN A N 1
ATOM 8967 C CA . ASN A 1 1156 ? -6.733 -28.236 9.354 1.00 39.72 1156 ASN A CA 1
ATOM 8968 C C . ASN A 1 1156 ? -6.242 -28.344 10.803 1.00 39.72 1156 ASN A C 1
ATOM 8970 O O . ASN A 1 1156 ? -6.926 -28.925 11.649 1.00 39.72 1156 ASN A O 1
ATOM 8974 N N . LEU A 1 1157 ? -5.089 -27.744 11.090 1.00 40.38 1157 LEU A N 1
ATOM 8975 C CA . LEU A 1 1157 ? -4.592 -27.502 12.437 1.00 40.38 1157 LEU A CA 1
ATOM 8976 C C . LEU A 1 1157 ? -4.655 -26.003 12.740 1.00 40.38 1157 LEU A C 1
ATOM 8978 O O . LEU A 1 1157 ? -4.165 -25.177 11.970 1.00 40.38 1157 LEU A O 1
ATOM 8982 N N . THR A 1 1158 ? -5.228 -25.665 13.892 1.00 42.62 1158 THR A N 1
ATOM 8983 C CA . THR A 1 1158 ? -5.245 -24.304 14.437 1.00 42.62 1158 THR A CA 1
ATOM 8984 C C . THR A 1 1158 ? -4.193 -24.206 15.533 1.00 42.62 1158 THR A C 1
ATOM 8986 O O . THR A 1 1158 ? -4.272 -24.930 16.524 1.00 42.62 1158 THR A O 1
ATOM 8989 N N . HIS A 1 1159 ? -3.219 -23.315 15.368 1.00 48.97 1159 HIS A N 1
ATOM 8990 C CA . HIS A 1 1159 ? -2.248 -22.970 16.405 1.00 48.97 1159 HIS A CA 1
ATOM 8991 C C . HIS A 1 1159 ? -2.530 -21.559 16.913 1.00 48.97 1159 HIS A C 1
ATOM 8993 O O . HIS A 1 1159 ? -2.409 -20.586 16.169 1.00 48.97 1159 HIS A O 1
ATOM 8999 N N . THR A 1 1160 ? -2.922 -21.458 18.181 1.00 47.12 1160 THR A N 1
ATOM 9000 C CA . THR A 1 1160 ? -3.204 -20.185 18.849 1.00 47.12 1160 THR A CA 1
ATOM 9001 C C . THR A 1 1160 ? -2.030 -19.794 19.740 1.00 47.12 1160 THR A C 1
ATOM 9003 O O . THR A 1 1160 ? -1.559 -20.595 20.545 1.00 47.12 1160 THR A O 1
ATOM 9006 N N . TYR A 1 1161 ? -1.580 -18.550 19.604 1.00 51.50 1161 TYR A N 1
ATOM 9007 C CA . TYR A 1 1161 ? -0.531 -17.938 20.411 1.00 51.50 1161 TYR A CA 1
ATOM 9008 C C . TYR A 1 1161 ? -1.101 -16.711 21.119 1.00 51.50 1161 TYR A C 1
ATOM 9010 O O . TYR A 1 1161 ? -1.776 -15.886 20.494 1.00 51.50 1161 TYR A O 1
ATOM 9018 N N . THR A 1 1162 ? -0.799 -16.575 22.408 1.00 49.91 1162 THR A N 1
ATOM 9019 C CA . THR A 1 1162 ? -1.225 -15.435 23.224 1.00 49.91 1162 THR A CA 1
ATOM 9020 C C . THR A 1 1162 ? -0.003 -14.618 23.626 1.00 49.91 1162 THR A C 1
ATOM 9022 O O . THR A 1 1162 ? 0.910 -15.116 24.292 1.00 49.91 1162 THR A O 1
ATOM 9025 N N . LEU A 1 1163 ? -0.003 -13.353 23.208 1.00 51.97 1163 LEU A N 1
ATOM 9026 C CA . LEU A 1 1163 ? 0.962 -12.332 23.588 1.00 51.97 1163 LEU A CA 1
ATOM 9027 C C . LEU A 1 1163 ? 0.308 -11.414 24.623 1.00 51.97 1163 LEU A C 1
ATOM 9029 O O . LEU A 1 1163 ? -0.626 -10.681 24.299 1.00 51.97 1163 LEU A O 1
ATOM 9033 N N . THR A 1 1164 ? 0.807 -11.434 25.855 1.00 49.53 1164 THR A N 1
ATOM 9034 C CA . THR A 1 1164 ? 0.293 -10.598 26.947 1.00 49.53 1164 THR A CA 1
ATOM 9035 C C . THR A 1 1164 ? 1.290 -9.489 27.260 1.00 49.53 1164 THR A C 1
ATOM 9037 O O . THR A 1 1164 ? 2.452 -9.756 27.571 1.00 49.53 1164 THR A O 1
ATOM 9040 N N . LEU A 1 1165 ? 0.827 -8.242 27.212 1.00 48.47 1165 LEU A N 1
ATOM 9041 C CA . LEU A 1 1165 ? 1.558 -7.056 27.637 1.00 48.47 1165 LEU A CA 1
ATOM 9042 C C . LEU A 1 1165 ? 1.225 -6.741 29.101 1.00 48.47 1165 LEU A C 1
ATOM 9044 O O . LEU A 1 1165 ? 0.079 -6.457 29.449 1.00 48.47 1165 LEU A O 1
ATOM 9048 N N . SER A 1 1166 ? 2.246 -6.738 29.955 1.00 43.94 1166 SER A N 1
ATOM 9049 C CA . SER A 1 1166 ? 2.135 -6.433 31.384 1.00 43.94 1166 SER A CA 1
ATOM 9050 C C . SER A 1 1166 ? 3.030 -5.252 31.770 1.00 43.94 1166 SER A C 1
ATOM 9052 O O . SER A 1 1166 ? 4.250 -5.365 31.883 1.00 43.94 1166 SER A O 1
ATOM 9054 N N . VAL A 1 1167 ? 2.414 -4.093 32.009 1.00 42.06 1167 VAL A N 1
ATOM 9055 C CA . VAL A 1 1167 ? 3.116 -2.904 32.515 1.00 42.06 1167 VAL A CA 1
ATOM 9056 C C . VAL A 1 1167 ? 3.210 -2.998 34.036 1.00 42.06 1167 VAL A C 1
ATOM 9058 O O . VAL A 1 1167 ? 2.193 -2.920 34.724 1.00 42.06 1167 VAL A O 1
ATOM 9061 N N . THR A 1 1168 ? 4.421 -3.139 34.576 1.00 38.53 1168 THR A N 1
ATOM 9062 C CA . THR A 1 1168 ? 4.627 -3.161 36.032 1.00 38.53 1168 THR A CA 1
ATOM 9063 C C . THR A 1 1168 ? 5.093 -1.788 36.497 1.00 38.53 1168 THR A C 1
ATOM 9065 O O . THR A 1 1168 ? 6.167 -1.331 36.117 1.00 38.53 1168 THR A O 1
ATOM 9068 N N . THR A 1 1169 ? 4.312 -1.115 37.345 1.00 33.47 1169 THR A N 1
ATOM 9069 C CA . THR A 1 1169 ? 4.671 0.204 37.891 1.00 33.47 1169 THR A CA 1
ATOM 9070 C C . THR A 1 1169 ? 5.731 0.083 38.994 1.00 33.47 1169 THR A C 1
ATOM 9072 O O . THR A 1 1169 ? 5.438 0.246 40.180 1.00 33.47 1169 THR A O 1
ATOM 9075 N N . GLY A 1 1170 ? 6.964 -0.235 38.600 1.00 38.03 1170 GLY A N 1
ATOM 9076 C CA . GLY A 1 1170 ? 8.175 -0.119 39.414 1.00 38.03 1170 GLY A CA 1
ATOM 9077 C C . GLY A 1 1170 ? 8.950 1.162 39.088 1.00 38.03 1170 GLY A C 1
ATOM 9078 O O . GLY A 1 1170 ? 8.752 1.764 38.037 1.00 38.03 1170 GLY A O 1
ATOM 9079 N N . SER A 1 1171 ? 9.874 1.567 39.963 1.00 39.94 1171 SER A N 1
ATOM 9080 C CA . SER A 1 1171 ? 10.636 2.829 39.866 1.00 39.94 1171 SER A CA 1
ATOM 9081 C C . SER A 1 1171 ? 11.571 2.973 38.651 1.00 39.94 1171 SER A C 1
ATOM 9083 O O . SER A 1 1171 ? 12.245 3.995 38.541 1.00 39.94 1171 SER A O 1
ATOM 9085 N N . ASN A 1 1172 ? 11.620 1.972 37.766 1.00 42.72 1172 ASN A N 1
ATOM 9086 C CA . ASN A 1 1172 ? 12.529 1.886 36.621 1.00 42.72 1172 ASN A CA 1
ATOM 9087 C C . ASN A 1 1172 ? 11.821 1.885 35.245 1.00 42.72 1172 ASN A C 1
ATOM 9089 O O . ASN A 1 1172 ? 12.514 1.910 34.235 1.00 42.72 1172 ASN A O 1
ATOM 9093 N N . ASN A 1 1173 ? 10.480 1.867 35.182 1.00 46.03 1173 ASN A N 1
ATOM 9094 C CA . ASN A 1 1173 ? 9.698 1.817 33.928 1.00 46.03 1173 ASN A CA 1
ATOM 9095 C C . ASN A 1 1173 ? 10.095 0.683 32.947 1.00 46.03 1173 ASN A C 1
ATOM 9097 O O . ASN A 1 1173 ? 10.277 0.904 31.750 1.00 46.03 1173 ASN A O 1
ATOM 9101 N N . GLU A 1 1174 ? 10.195 -0.549 33.441 1.00 48.06 1174 GLU A N 1
ATOM 9102 C CA . GLU A 1 1174 ? 10.467 -1.737 32.618 1.00 48.06 1174 GLU A CA 1
ATOM 9103 C C . GLU A 1 1174 ? 9.152 -2.300 32.031 1.00 48.06 1174 GLU A C 1
ATOM 9105 O O . GLU A 1 1174 ? 8.182 -2.521 32.765 1.00 48.06 1174 GLU A O 1
ATOM 9110 N N . LEU A 1 1175 ? 9.094 -2.536 30.711 1.00 47.22 1175 LEU A N 1
ATOM 9111 C CA . LEU A 1 1175 ? 7.957 -3.210 30.068 1.00 47.22 1175 LEU A CA 1
ATOM 9112 C C . LEU A 1 1175 ? 8.191 -4.725 30.073 1.00 47.22 1175 LEU A C 1
ATOM 9114 O O . LEU A 1 1175 ? 9.174 -5.208 29.508 1.00 47.22 1175 LEU A O 1
ATOM 9118 N N . LEU A 1 1176 ? 7.266 -5.474 30.682 1.00 49.38 1176 LEU A N 1
ATOM 9119 C CA . LEU A 1 1176 ? 7.295 -6.935 30.702 1.00 49.38 1176 LEU A CA 1
ATOM 9120 C C . LEU A 1 1176 ? 6.302 -7.482 29.678 1.00 49.38 1176 LEU A C 1
ATOM 9122 O O . LEU A 1 1176 ? 5.085 -7.347 29.825 1.00 49.38 1176 LEU A O 1
ATOM 9126 N N . TRP A 1 1177 ? 6.831 -8.128 28.650 1.00 51.38 1177 TRP A N 1
ATOM 9127 C CA . TRP A 1 1177 ? 6.050 -8.881 27.675 1.00 51.38 1177 TRP A CA 1
ATOM 9128 C C . TRP A 1 1177 ? 6.036 -10.346 28.092 1.00 51.38 1177 TRP A C 1
ATOM 9130 O O . TRP A 1 1177 ? 7.028 -10.832 28.628 1.00 51.38 1177 TRP A O 1
ATOM 9140 N N . SER A 1 1178 ? 4.954 -11.080 27.840 1.00 47.66 1178 SER A N 1
ATOM 9141 C CA . SER A 1 1178 ? 4.987 -12.538 27.967 1.00 47.66 1178 SER A CA 1
ATOM 9142 C C . SER A 1 1178 ? 4.357 -13.246 26.777 1.00 47.66 1178 SER A C 1
ATOM 9144 O O . SER A 1 1178 ? 3.325 -12.828 26.253 1.00 47.66 1178 SER A O 1
ATOM 9146 N N . VAL A 1 1179 ? 5.005 -14.330 26.350 1.00 49.84 1179 VAL A N 1
ATOM 9147 C CA . VAL A 1 1179 ? 4.565 -15.173 25.233 1.00 49.84 1179 VAL A CA 1
ATOM 9148 C C . VAL A 1 1179 ? 4.294 -16.562 25.782 1.00 49.84 1179 VAL A C 1
ATOM 9150 O O . VAL A 1 1179 ? 5.211 -17.198 26.299 1.00 49.84 1179 VAL A O 1
ATOM 9153 N N . ASN A 1 1180 ? 3.040 -17.017 25.728 1.00 53.59 1180 ASN A N 1
ATOM 9154 C CA . ASN A 1 1180 ? 2.616 -18.315 26.275 1.00 53.59 1180 ASN A CA 1
ATOM 9155 C C . ASN A 1 1180 ? 3.139 -18.598 27.713 1.00 53.59 1180 ASN A C 1
ATOM 9157 O O . ASN A 1 1180 ? 3.410 -19.743 28.068 1.00 53.59 1180 ASN A O 1
ATOM 9161 N N . GLY A 1 1181 ? 3.288 -17.555 28.544 1.00 43.75 1181 GLY A N 1
ATOM 9162 C CA . GLY A 1 1181 ? 3.754 -17.644 29.937 1.00 43.75 1181 GLY A CA 1
ATOM 9163 C C . GLY A 1 1181 ? 5.246 -17.369 30.188 1.00 43.75 1181 GLY A C 1
ATOM 9164 O O . GLY A 1 1181 ? 5.652 -17.345 31.346 1.00 43.75 1181 GLY A O 1
ATOM 9165 N N . TYR A 1 1182 ? 6.057 -17.121 29.155 1.00 43.34 1182 TYR A N 1
ATOM 9166 C CA . TYR A 1 1182 ? 7.483 -16.786 29.295 1.00 43.34 1182 TYR A CA 1
ATOM 9167 C C . TYR A 1 1182 ? 7.712 -15.274 29.259 1.00 43.34 1182 TYR A C 1
ATOM 9169 O O . TYR A 1 1182 ? 7.354 -14.633 28.272 1.00 43.34 1182 TYR A O 1
ATOM 9177 N N . THR A 1 1183 ? 8.329 -14.717 30.303 1.00 47.72 1183 THR A N 1
ATOM 9178 C CA . THR A 1 1183 ? 8.580 -13.272 30.445 1.00 47.72 1183 THR A CA 1
ATOM 9179 C C . THR A 1 1183 ? 9.798 -12.801 29.645 1.00 47.72 1183 THR A C 1
ATOM 9181 O O . THR A 1 1183 ? 10.875 -13.391 29.713 1.00 47.72 1183 THR A O 1
ATOM 9184 N N . ILE A 1 1184 ? 9.634 -11.684 28.942 1.00 52.72 1184 ILE A N 1
ATOM 9185 C CA . ILE A 1 1184 ? 10.646 -10.955 28.178 1.00 52.72 1184 ILE A CA 1
ATOM 9186 C C . ILE A 1 1184 ? 10.727 -9.536 28.759 1.00 52.72 1184 ILE A C 1
ATOM 9188 O O . ILE A 1 1184 ? 9.730 -8.808 28.762 1.00 52.72 1184 ILE A O 1
ATOM 9192 N N . LEU A 1 1185 ? 11.908 -9.132 29.239 1.00 50.78 1185 LEU A N 1
ATOM 9193 C CA . LEU A 1 1185 ? 12.182 -7.737 29.599 1.00 50.78 1185 LEU A CA 1
ATOM 9194 C C . LEU A 1 1185 ? 12.462 -6.919 28.335 1.00 50.78 1185 LEU A C 1
ATOM 9196 O O . LEU A 1 1185 ? 13.318 -7.293 27.535 1.00 50.78 1185 LEU A O 1
ATOM 9200 N N . VAL A 1 1186 ? 11.811 -5.762 28.203 1.00 51.84 1186 VAL A N 1
ATOM 9201 C CA . VAL A 1 1186 ? 12.188 -4.734 27.225 1.00 51.84 1186 VAL A CA 1
ATOM 9202 C C . VAL A 1 1186 ? 12.305 -3.387 27.938 1.00 51.84 1186 VAL A C 1
ATOM 9204 O O . VAL A 1 1186 ? 11.328 -2.853 28.466 1.00 51.84 1186 VAL A O 1
ATOM 9207 N N . ASN A 1 1187 ? 13.511 -2.818 27.940 1.00 50.81 1187 ASN A N 1
ATOM 9208 C CA . ASN A 1 1187 ? 13.748 -1.466 28.445 1.00 50.81 1187 ASN A CA 1
ATOM 9209 C C . ASN A 1 1187 ? 13.212 -0.444 27.435 1.00 50.81 1187 ASN A C 1
ATOM 9211 O O . ASN A 1 1187 ? 13.640 -0.438 26.281 1.00 50.81 1187 ASN A O 1
ATOM 9215 N N . HIS A 1 1188 ? 12.302 0.431 27.868 1.00 48.78 1188 HIS A N 1
ATOM 9216 C CA . HIS A 1 1188 ? 11.685 1.449 27.017 1.00 48.78 1188 HIS A CA 1
ATOM 9217 C C . HIS A 1 1188 ? 11.907 2.854 27.580 1.00 48.78 1188 HIS A C 1
ATOM 9219 O O . HIS A 1 1188 ? 11.749 3.086 28.778 1.00 48.78 1188 HIS A O 1
ATOM 9225 N N . ALA A 1 1189 ? 12.255 3.812 26.720 1.00 46.22 1189 ALA A N 1
ATOM 9226 C CA . ALA A 1 1189 ? 12.365 5.209 27.121 1.00 46.22 1189 ALA A CA 1
ATOM 9227 C C . ALA A 1 1189 ? 10.966 5.827 27.277 1.00 46.22 1189 ALA A C 1
ATOM 9229 O O . ALA A 1 1189 ? 10.057 5.565 26.494 1.00 46.22 1189 ALA A O 1
ATOM 9230 N N . ASN A 1 1190 ? 10.767 6.663 28.295 1.00 43.31 1190 ASN A N 1
ATOM 9231 C CA . ASN A 1 1190 ? 9.452 7.235 28.596 1.00 43.31 1190 ASN A CA 1
ATOM 9232 C C . ASN A 1 1190 ? 9.205 8.545 27.813 1.00 43.31 1190 ASN A C 1
ATOM 9234 O O . ASN A 1 1190 ? 8.880 9.573 28.406 1.00 43.31 1190 ASN A O 1
ATOM 9238 N N . ASP A 1 1191 ? 9.441 8.519 26.497 1.00 47.50 1191 ASP A N 1
ATOM 9239 C CA . ASP A 1 1191 ? 9.461 9.689 25.600 1.00 47.50 1191 ASP A CA 1
ATOM 9240 C C . ASP A 1 1191 ? 8.220 9.831 24.696 1.00 47.50 1191 ASP A C 1
ATOM 9242 O O . ASP A 1 1191 ? 8.062 10.849 24.024 1.00 47.50 1191 ASP A O 1
ATOM 9246 N N . GLY A 1 1192 ? 7.316 8.846 24.715 1.00 39.25 1192 GLY A N 1
ATOM 9247 C CA . GLY A 1 1192 ? 6.107 8.820 23.885 1.00 39.25 1192 GLY A CA 1
ATOM 9248 C C . GLY A 1 1192 ? 6.303 8.214 22.491 1.00 39.25 1192 GLY A C 1
ATOM 9249 O O . GLY A 1 1192 ? 5.396 8.314 21.667 1.00 39.25 1192 GLY A O 1
ATOM 9250 N N . SER A 1 1193 ? 7.451 7.587 22.217 1.00 45.47 1193 SER A N 1
ATOM 9251 C CA . SER A 1 1193 ? 7.648 6.767 21.017 1.00 45.47 1193 SER A CA 1
ATOM 9252 C C . SER A 1 1193 ? 6.747 5.520 21.015 1.00 45.47 1193 SER A C 1
ATOM 9254 O O . SER A 1 1193 ? 6.387 4.978 22.063 1.00 45.47 1193 SER A O 1
ATOM 9256 N N . ALA A 1 1194 ? 6.339 5.085 19.819 1.00 41.47 1194 ALA A N 1
ATOM 9257 C CA . ALA A 1 1194 ? 5.461 3.933 19.636 1.00 41.47 1194 ALA A CA 1
ATOM 9258 C C . ALA A 1 1194 ? 6.244 2.612 19.713 1.00 41.47 1194 ALA A C 1
ATOM 9260 O O . ALA A 1 1194 ? 7.274 2.454 19.055 1.00 41.47 1194 ALA A O 1
ATOM 9261 N N . VAL A 1 1195 ? 5.721 1.639 20.463 1.00 43.84 1195 VAL A N 1
ATOM 9262 C CA . VAL A 1 1195 ? 6.286 0.284 20.510 1.00 43.84 1195 VAL A CA 1
ATOM 9263 C C . VAL A 1 1195 ? 5.872 -0.482 19.255 1.00 43.84 1195 VAL A C 1
ATOM 9265 O O . VAL A 1 1195 ? 4.685 -0.638 18.983 1.00 43.84 1195 VAL A O 1
ATOM 9268 N N . THR A 1 1196 ? 6.851 -0.979 18.503 1.00 47.44 1196 THR A N 1
ATOM 9269 C CA . THR A 1 1196 ? 6.640 -1.749 17.271 1.00 47.44 1196 THR A CA 1
ATOM 9270 C C . THR A 1 1196 ? 6.752 -3.246 17.558 1.00 47.44 1196 THR A C 1
ATOM 9272 O O . THR A 1 1196 ? 7.753 -3.697 18.121 1.00 47.44 1196 THR A O 1
ATOM 9275 N N . ILE A 1 1197 ? 5.748 -4.020 17.140 1.00 45.53 1197 ILE A N 1
ATOM 9276 C CA . ILE A 1 1197 ? 5.671 -5.476 17.311 1.00 45.53 1197 ILE A CA 1
ATOM 9277 C C . ILE A 1 1197 ? 5.524 -6.100 15.923 1.00 45.53 1197 ILE A C 1
ATOM 9279 O O . ILE A 1 1197 ? 4.512 -5.884 15.270 1.00 45.53 1197 ILE A O 1
ATOM 9283 N N . ASN A 1 1198 ? 6.481 -6.916 15.488 1.00 51.59 1198 ASN A N 1
ATOM 9284 C CA . ASN A 1 1198 ? 6.308 -7.766 14.308 1.00 51.59 1198 ASN A CA 1
ATOM 9285 C C . ASN A 1 1198 ? 6.191 -9.224 14.753 1.00 51.59 1198 ASN A C 1
ATOM 9287 O O . ASN A 1 1198 ? 6.961 -9.673 15.600 1.00 51.59 1198 ASN A O 1
ATOM 9291 N N . VAL A 1 1199 ? 5.258 -9.978 14.173 1.00 44.88 1199 VAL A N 1
ATOM 9292 C CA . VAL A 1 1199 ? 5.074 -11.409 14.457 1.00 44.88 1199 VAL A CA 1
ATOM 9293 C C . VAL A 1 1199 ? 5.112 -12.173 13.139 1.00 44.88 1199 VAL A C 1
ATOM 9295 O O . VAL A 1 1199 ? 4.354 -11.877 12.222 1.00 44.88 1199 VAL A O 1
ATOM 9298 N N . THR A 1 1200 ? 6.021 -13.137 13.017 1.00 48.94 1200 THR A N 1
ATOM 9299 C CA . THR A 1 1200 ? 6.251 -13.925 11.797 1.00 48.94 1200 THR A CA 1
ATOM 9300 C C . THR A 1 1200 ? 6.359 -15.401 12.156 1.00 48.94 1200 THR A C 1
ATOM 9302 O O . THR A 1 1200 ? 7.251 -15.788 12.902 1.00 48.94 1200 THR A O 1
ATOM 9305 N N . GLU A 1 1201 ? 5.483 -16.246 11.623 1.00 44.69 1201 GLU A N 1
ATOM 9306 C CA . GLU A 1 1201 ? 5.569 -17.702 11.791 1.00 44.69 1201 GLU A CA 1
ATOM 9307 C C . GLU A 1 1201 ? 6.353 -18.323 10.622 1.00 44.69 1201 GLU A C 1
ATOM 9309 O O . GLU A 1 1201 ? 6.211 -17.905 9.470 1.00 44.69 1201 GLU A O 1
ATOM 9314 N N . LYS A 1 1202 ? 7.243 -19.274 10.922 1.00 48.31 1202 LYS A N 1
ATOM 9315 C CA . LYS A 1 1202 ? 8.068 -19.982 9.939 1.00 48.31 1202 LYS A CA 1
ATOM 9316 C C . LYS A 1 1202 ? 8.276 -21.435 10.369 1.00 48.31 1202 LYS A C 1
ATOM 9318 O O . LYS A 1 1202 ? 9.074 -21.713 11.263 1.00 48.31 1202 LYS A O 1
ATOM 9323 N N . ASN A 1 1203 ? 7.646 -22.370 9.659 1.00 47.31 1203 ASN A N 1
ATOM 9324 C CA . ASN A 1 1203 ? 7.805 -23.821 9.836 1.00 47.31 1203 ASN A CA 1
ATOM 9325 C C . ASN A 1 1203 ? 7.494 -24.321 11.269 1.00 47.31 1203 ASN A C 1
ATOM 9327 O O . ASN A 1 1203 ? 8.249 -25.117 11.825 1.00 47.31 1203 ASN A O 1
ATOM 9331 N N . GLY A 1 1204 ? 6.415 -23.834 11.887 1.00 47.12 1204 GLY A N 1
ATOM 9332 C CA . GLY A 1 1204 ? 6.011 -24.157 13.263 1.00 47.12 1204 GLY A CA 1
ATOM 9333 C C . GLY A 1 1204 ? 6.753 -23.361 14.343 1.00 47.12 1204 GLY A C 1
ATOM 9334 O O . GLY A 1 1204 ? 6.506 -23.547 15.534 1.00 47.12 1204 GLY A O 1
ATOM 9335 N N . THR A 1 1205 ? 7.661 -22.468 13.944 1.00 48.69 1205 THR A N 1
ATOM 9336 C CA . THR A 1 1205 ? 8.434 -21.607 14.843 1.00 48.69 1205 THR A CA 1
ATOM 9337 C C . THR A 1 1205 ? 7.979 -20.158 14.700 1.00 48.69 1205 THR A C 1
ATOM 9339 O O . THR A 1 1205 ? 8.071 -19.568 13.624 1.00 48.69 1205 THR A O 1
ATOM 9342 N N . LEU A 1 1206 ? 7.498 -19.572 15.794 1.00 54.44 1206 LEU A N 1
ATOM 9343 C CA . LEU A 1 1206 ? 7.037 -18.188 15.850 1.00 54.44 1206 LEU A CA 1
ATOM 9344 C C . LEU A 1 1206 ? 8.212 -17.258 16.173 1.00 54.44 1206 LEU A C 1
ATOM 9346 O O . LEU A 1 1206 ? 8.854 -17.405 17.208 1.00 54.44 1206 LEU A O 1
ATOM 9350 N N . VAL A 1 1207 ? 8.476 -16.273 15.323 1.00 58.41 1207 VAL A N 1
ATOM 9351 C CA . VAL A 1 1207 ? 9.438 -15.196 15.572 1.00 58.41 1207 VAL A CA 1
ATOM 9352 C C . VAL A 1 1207 ? 8.671 -13.928 15.935 1.00 58.41 1207 VAL A C 1
ATOM 9354 O O . VAL A 1 1207 ? 7.796 -13.491 15.190 1.00 58.41 1207 VAL A O 1
ATOM 9357 N N . ILE A 1 1208 ? 8.994 -13.337 17.081 1.00 56.16 1208 ILE A N 1
ATOM 9358 C CA . ILE A 1 1208 ? 8.414 -12.080 17.565 1.00 56.16 1208 ILE A CA 1
ATOM 9359 C C . ILE A 1 1208 ? 9.536 -11.052 17.638 1.00 56.16 1208 ILE A C 1
ATOM 9361 O O . ILE A 1 1208 ? 10.530 -11.284 18.321 1.00 56.16 1208 ILE A O 1
ATOM 9365 N N . THR A 1 1209 ? 9.378 -9.911 16.977 1.00 57.28 1209 THR A N 1
ATOM 9366 C CA . THR A 1 1209 ? 10.335 -8.803 17.009 1.00 57.28 1209 THR A CA 1
ATOM 9367 C C . THR A 1 1209 ? 9.719 -7.601 17.719 1.00 57.28 1209 THR A C 1
ATOM 9369 O O . THR A 1 1209 ? 8.777 -7.000 17.206 1.00 57.28 1209 THR A O 1
ATOM 9372 N N . LEU A 1 1210 ? 10.264 -7.230 18.879 1.00 54.25 1210 LEU A N 1
ATOM 9373 C CA . LEU A 1 1210 ? 9.847 -6.073 19.682 1.00 54.25 1210 LEU A CA 1
ATOM 9374 C C . LEU A 1 1210 ? 10.897 -4.966 19.551 1.00 54.25 1210 LEU A C 1
ATOM 9376 O O . LEU A 1 1210 ? 12.048 -5.173 19.929 1.00 54.25 1210 LEU A O 1
ATOM 9380 N N . ASN A 1 1211 ? 10.529 -3.804 19.002 1.00 56.41 1211 ASN A N 1
ATOM 9381 C CA . ASN A 1 1211 ? 11.439 -2.664 18.784 1.00 56.41 1211 ASN A CA 1
ATOM 9382 C C . ASN A 1 1211 ? 12.784 -3.049 18.117 1.00 56.41 1211 ASN A C 1
ATOM 9384 O O . ASN A 1 1211 ? 13.838 -2.519 18.456 1.00 56.41 1211 ASN A O 1
ATOM 9388 N N . GLY A 1 1212 ? 12.754 -4.001 17.177 1.00 54.00 1212 GLY A N 1
ATOM 9389 C CA . GLY A 1 1212 ? 13.938 -4.517 16.472 1.00 54.00 1212 GLY A CA 1
ATOM 9390 C C . GLY A 1 1212 ? 14.637 -5.720 17.127 1.00 54.00 1212 GLY A C 1
ATOM 9391 O O . GLY A 1 1212 ? 15.477 -6.344 16.483 1.00 54.00 1212 GLY A O 1
ATOM 9392 N N . HIS A 1 1213 ? 14.274 -6.107 18.354 1.00 54.59 1213 HIS A N 1
ATOM 9393 C CA . HIS A 1 1213 ? 14.825 -7.279 19.046 1.00 54.59 1213 HIS A CA 1
ATOM 9394 C C . HIS A 1 1213 ? 13.981 -8.530 18.791 1.00 54.59 1213 HIS A C 1
ATOM 9396 O O . HIS A 1 1213 ? 12.793 -8.537 19.103 1.00 54.59 1213 HIS A O 1
ATOM 9402 N N . SER A 1 1214 ? 14.588 -9.589 18.246 1.00 59.31 1214 SER A N 1
ATOM 9403 C CA . SER A 1 1214 ? 13.879 -10.808 17.826 1.00 59.31 1214 SER A CA 1
ATOM 9404 C C . SER A 1 1214 ? 14.003 -11.973 18.816 1.00 59.31 1214 SER A C 1
ATOM 9406 O O . SER A 1 1214 ? 15.097 -12.364 19.230 1.00 59.31 1214 SER A O 1
ATOM 9408 N N . PHE A 1 1215 ? 12.862 -12.586 19.114 1.00 60.47 1215 PHE A N 1
ATOM 9409 C CA . PHE A 1 1215 ? 12.671 -13.738 19.991 1.00 60.47 1215 PHE A CA 1
ATOM 9410 C C . PHE A 1 1215 ? 12.058 -14.882 19.189 1.00 60.47 1215 PHE A C 1
ATOM 9412 O O . PHE A 1 1215 ? 11.199 -14.649 18.342 1.00 60.47 1215 PHE A O 1
ATOM 9419 N N . THR A 1 1216 ? 12.485 -16.116 19.445 1.00 61.81 1216 THR A N 1
ATOM 9420 C CA . THR A 1 1216 ? 12.034 -17.300 18.697 1.00 61.81 1216 THR A CA 1
ATOM 9421 C C . THR A 1 1216 ? 11.296 -18.253 19.629 1.00 61.81 1216 THR A C 1
ATOM 9423 O O . THR A 1 1216 ? 11.800 -18.541 20.711 1.00 61.81 1216 THR A O 1
ATOM 9426 N N . VAL A 1 1217 ? 10.124 -18.748 19.234 1.00 55.62 1217 VAL A N 1
ATOM 9427 C CA . VAL A 1 1217 ? 9.272 -19.630 20.041 1.00 55.62 1217 VAL A CA 1
ATOM 9428 C C . VAL A 1 1217 ? 8.949 -20.900 19.263 1.00 55.62 1217 VAL A C 1
ATOM 9430 O O . VAL A 1 1217 ? 8.273 -20.853 18.235 1.00 55.62 1217 VAL A O 1
ATOM 9433 N N . THR A 1 1218 ? 9.403 -22.040 19.775 1.00 56.69 1218 THR A N 1
ATOM 9434 C CA . THR A 1 1218 ? 9.181 -23.371 19.188 1.00 56.69 1218 THR A CA 1
ATOM 9435 C C . THR A 1 1218 ? 8.639 -24.285 20.281 1.00 56.69 1218 THR A C 1
ATOM 9437 O O . THR A 1 1218 ? 9.190 -24.305 21.380 1.00 56.69 1218 THR A O 1
ATOM 9440 N N . ASP A 1 1219 ? 7.535 -24.994 20.024 1.00 57.53 1219 ASP A N 1
ATOM 9441 C CA . ASP A 1 1219 ? 6.867 -25.891 20.989 1.00 57.53 1219 ASP A CA 1
ATOM 9442 C C . ASP A 1 1219 ? 6.613 -25.264 22.379 1.00 57.53 1219 ASP A C 1
ATOM 9444 O O . ASP A 1 1219 ? 6.687 -25.917 23.420 1.00 57.53 1219 ASP A O 1
ATOM 9448 N N . GLY A 1 1220 ? 6.323 -23.958 22.397 1.00 47.81 1220 GLY A N 1
ATOM 9449 C CA . GLY A 1 1220 ? 6.094 -23.174 23.613 1.00 47.81 1220 GLY A CA 1
ATOM 9450 C C . GLY A 1 1220 ? 7.357 -22.666 24.319 1.00 47.81 1220 GLY A C 1
ATOM 9451 O O . GLY A 1 1220 ? 7.224 -21.891 25.255 1.00 47.81 1220 GLY A O 1
ATOM 9452 N N . VAL A 1 1221 ? 8.564 -23.026 23.875 1.00 45.28 1221 VAL A N 1
ATOM 9453 C CA . VAL A 1 1221 ? 9.831 -22.583 24.482 1.00 45.28 1221 VAL A CA 1
ATOM 9454 C C . VAL A 1 1221 ? 10.368 -21.341 23.771 1.00 45.28 1221 VAL A C 1
ATOM 9456 O O . VAL A 1 1221 ? 10.616 -21.375 22.567 1.00 45.28 1221 VAL A O 1
ATOM 9459 N N . VAL A 1 1222 ? 10.600 -20.257 24.521 1.00 50.50 1222 VAL A N 1
ATOM 9460 C CA . VAL A 1 1222 ? 11.224 -19.024 24.008 1.00 50.50 1222 VAL A CA 1
ATOM 9461 C C . VAL A 1 1222 ? 12.753 -19.125 24.053 1.00 50.50 1222 VAL A C 1
ATOM 9463 O O . VAL A 1 1222 ? 13.340 -19.427 25.091 1.00 50.50 1222 VAL A O 1
ATOM 9466 N N . THR A 1 1223 ? 13.410 -18.812 22.936 1.00 53.41 1223 THR A N 1
ATOM 9467 C CA . THR A 1 1223 ? 14.870 -18.707 22.800 1.00 53.41 1223 THR A CA 1
ATOM 9468 C C . THR A 1 1223 ? 15.276 -17.307 22.310 1.00 53.41 1223 THR A C 1
ATOM 9470 O O . THR A 1 1223 ? 14.695 -16.800 21.343 1.00 53.41 1223 THR A O 1
ATOM 9473 N N . PRO A 1 1224 ? 16.245 -16.639 22.971 1.00 50.47 1224 PRO A N 1
ATOM 9474 C CA . PRO A 1 1224 ? 16.628 -15.269 22.636 1.00 50.47 1224 PRO A CA 1
ATOM 9475 C C . PRO A 1 1224 ? 17.631 -15.194 21.475 1.00 50.47 1224 PRO A C 1
ATOM 9477 O O . PRO A 1 1224 ? 18.633 -15.913 21.451 1.00 50.47 1224 PRO A O 1
ATOM 9480 N N . GLY A 1 1225 ? 17.417 -14.246 20.558 1.00 45.44 1225 GLY A N 1
ATOM 9481 C CA . GLY A 1 1225 ? 18.427 -13.827 19.589 1.00 45.44 1225 GLY A CA 1
ATOM 9482 C C . GLY A 1 1225 ? 19.455 -12.889 20.228 1.00 45.44 1225 GLY A C 1
ATOM 9483 O O . GLY A 1 1225 ? 19.224 -11.690 20.306 1.00 45.44 1225 GLY A O 1
ATOM 9484 N N . THR A 1 1226 ? 20.593 -13.437 20.667 1.00 36.88 1226 THR A N 1
ATOM 9485 C CA . THR A 1 1226 ? 21.811 -12.696 21.077 1.00 36.88 1226 THR A CA 1
ATOM 9486 C C . THR A 1 1226 ? 21.626 -11.511 22.051 1.00 36.88 1226 THR A C 1
ATOM 9488 O O . THR A 1 1226 ? 21.848 -10.375 21.654 1.00 36.88 1226 THR A O 1
ATOM 9491 N N . VAL A 1 1227 ? 21.414 -11.833 23.344 1.00 34.28 1227 VAL A N 1
ATOM 9492 C CA . VAL A 1 1227 ? 21.761 -11.025 24.554 1.00 34.28 1227 VAL A CA 1
ATOM 9493 C C . VAL A 1 1227 ? 20.953 -9.707 24.719 1.00 34.28 1227 VAL A C 1
ATOM 9495 O O . VAL A 1 1227 ? 20.917 -8.877 23.826 1.00 34.28 1227 VAL A O 1
ATOM 9498 N N . ASP A 1 1228 ? 20.230 -9.442 25.815 1.00 34.25 1228 ASP A N 1
ATOM 9499 C CA . ASP A 1 1228 ? 20.593 -9.609 27.236 1.00 34.25 1228 ASP A CA 1
ATOM 9500 C C . ASP A 1 1228 ? 19.570 -10.375 28.114 1.00 34.25 1228 ASP A C 1
ATOM 9502 O O . ASP A 1 1228 ? 18.432 -10.619 27.729 1.00 34.25 1228 ASP A O 1
ATOM 9506 N N . SER A 1 1229 ? 20.039 -10.782 29.299 1.00 37.28 1229 SER A N 1
ATOM 9507 C CA . SER A 1 1229 ? 19.417 -11.607 30.363 1.00 37.28 1229 SER A CA 1
ATOM 9508 C C . SER A 1 1229 ? 17.898 -11.908 30.358 1.00 37.28 1229 SER A C 1
ATOM 9510 O O . SER A 1 1229 ? 17.068 -11.019 30.541 1.00 37.28 1229 SER A O 1
ATOM 9512 N N . ILE A 1 1230 ? 17.565 -13.207 30.410 1.00 32.56 1230 ILE A N 1
ATOM 9513 C CA . ILE A 1 1230 ? 16.306 -13.733 30.976 1.00 32.56 1230 ILE A CA 1
ATOM 9514 C C . ILE A 1 1230 ? 16.568 -14.119 32.442 1.00 32.56 1230 ILE A C 1
ATOM 9516 O O . ILE A 1 1230 ? 17.525 -14.848 32.716 1.00 32.56 1230 ILE A O 1
ATOM 9520 N N . ALA A 1 1231 ? 15.727 -13.663 33.373 1.00 27.80 1231 ALA A N 1
ATOM 9521 C CA . ALA A 1 1231 ? 15.680 -14.177 34.745 1.00 27.80 1231 ALA A CA 1
ATOM 9522 C C . ALA A 1 1231 ? 14.579 -15.257 34.863 1.00 27.80 1231 ALA A C 1
ATOM 9524 O O . ALA A 1 1231 ? 13.535 -15.088 34.229 1.00 27.80 1231 ALA A O 1
ATOM 9525 N N . PRO A 1 1232 ? 14.810 -16.357 35.609 1.00 30.61 1232 PRO A N 1
ATOM 9526 C CA . PRO A 1 1232 ? 13.856 -17.462 35.756 1.00 30.61 1232 PRO A CA 1
ATOM 9527 C C . PRO A 1 1232 ? 12.697 -17.160 36.719 1.00 30.61 1232 PRO A C 1
ATOM 9529 O O . PRO A 1 1232 ? 12.897 -16.348 37.652 1.00 30.61 1232 PRO A O 1
#

Secondary structure (DSSP, 8-state):
-HHHHHHHHHHHHHHHHHHHHHHHHHHHHSTT--------GGGGGGGSSS--SBTTB-EEE-SHHHHHHHHHHHHTTTT--TT---EEEEE-TT--SEEE-TT-EE--BS-SSS-B-EEEEEEEEEEES-EEES-GGG-S---TT--GGGG-TTSSS-TTEESSEEEES--TT------SSPPEEEEEEEES-EEE---SEEEE-SSEEEE-SEEEEEEEESEEEEE-TTPEEPSEETTEE--SSBSBTTTBEE-GGGEEEEEEEEEEEEEEEEEEE----S---STTSSSEEE-HHHHHHHHHHHHHS-GGG-EEEEEEEEEEE-TTS-EEEEEEEEEEEE-EEE-TTS-EEEEEEEEEEETTEEEEEEEEEEETTT-SEEEE---EEEEE-------------EEEE-TTS-EEEE-SSS-EEEESSGGGSPPEEE-TTS-EEEEETTEEEEEEEETTEEEEESS----EEE-SS-EEETTS-EEEE-TTS-EEEESS-------EEEEEETTEEEEE-SSSBEEEESSGGGPPPBEEPTTT--EEEEETTEEEEEEESSTT-EEEESS--TTEEEEGGGTEEEETTEEEEEEEEETTEEEEESS----EEEEE------EEEE----S---EEEEEEEEPPEEEESSB-TTTSSB-TT--EEEEE---STT-SEEEEEEEGGGGTTTEEEESSTT--EEEEEE--EEEEETTEEEE---GGGSSSHHHHHHHHHHHHHHTTTEEEEEEE-S---BTTBEEEEEEE--TT---EEEEEEETTEEEEEESSSEEEEEEEE--STT--B--EEEEEEEETTEEEEEEEEEEEEEEEE-S-SSSPPEEEES-TT--EEEPPEEEEEETTEEEEEEE-TTSPEEEEEP-TT-EESSPPTT-EEEE-GGGTS--TT--GGG-S-EEEEEEEE-SEEEEEEPPTT--BPEEEEEEE------EEEEEEEEEEEEEEEEEEEETTEEE-SSPPBTTTB---SSSSEEEEE-S--SS-EEEEEEEETTEEEEESPPP--TTS--SEEEEEE-TT-EETT-PPPPPSEEEEEEEEEEEEEEEETTTTEEEEEEEEEEEETT-S-EEEEEEEE-TTS-B-TTSPEE-TT--EES-GGGGGGGS--TT-SEEEEEEEEE-TTS-EEEEEEEEEEEE---TT-EEEEEETTEEEEEE--SS-PPPPEEEEEETTEEEEEETTEEEEEETTEEEESS-S----

Organism: NCBI:txid744512

Radius of gyration: 60.08 Å; chains: 1; bounding box: 170×64×178 Å

pLDDT: mean 70.56, std 17.72, range [27.8, 97.25]

Foldseek 3Di:
DVVVVVVVVVVVVLVVLVVQLVCVLVVQQDDPDPDDCPDDLCRLQSQASGASFDPVGAGEHAALSSLQSQLQCLLVLVQVDQAQDAGHHEHHPPHPAEHENAPAEGQARAWLARARGYYYYDQLHEYENYEYELQPVSGPTHGPVDDRVSSDPPDPIDSQQWENHSHFDHAQVDPHDHDPDFGEYEFFEYELYEIDYPDLEHQAAHHYSEDPTYYFFYAYFFYWYFDFANYFYPQATRNDGDQFSAPFNHHRYYDPVQKDKDKDKDKDWDDFDWDFDLFFQQFADDPPHFQFKQQLVVVVVVPVCLVPVDQVQQWFWKWWWWWWADPVGDTDIDIDDIDIDRDWDADPVGFIKGWGWDFDAFPNAGAFIFIWIDTDPDDLWTFTAFKDKDWDPDDDPDDDDDWFWWWKAWPQQWTWADPDQKDIATDNHPVRHFIWTQDPQQWIWTDDPNATWTWDDPVFFTIIHRDRDWHWDQDPLWIATPVGWTWFADPVRDIGTHNDDDDDKDKWKWKDAPQWTWADDDAKDIWTDRDPVRHFTWDADPPQQWIWGADPNQIWTWDDDDQFAIIIDSDTDSQWGDDPPQQFTHGPPQPQKTWHDDPTTIGIDSHDDHMDMGMDIDDTRMHIGGDDDDDTDGDGITITIRHWGKHFSDADPVRRHRPLSTFFIDGAHHNDNNHQKIKGKAFLVLLVVQFDWDDDDPDTAGQDAGPFAWFQDPVGIDTDPDQVVDPCSVSQRVVLNVSCNPNRRMFIFMWGDADDWWLVRWDFRQWHDHNSDDTDGRAIDIHQWTKGFDPFWDKKKFKFAQSDDAAQFAKWKWAWDADPVDNSGTDTIFTFQFWKDLPDPQKFIKTWTDDDQQIKIAFIWGWDDDPNDIFTFGADLVGDGDPDGRDRPDIGSDDRPSIDTPDGCVRRGGHPVCDPVVHSHMYMDMGGHGGHMMIMHHHHVGGHTTGRMMTDRHGTWRKTKIKTKMKMKIKMFMFMFRANYAHDPDSGHPPDDTRGRQLHWTKTQSRRPNRTFTFTWRDDPQETETPRFDDDDDPDDGRMATRDGHVSHHYPPPGDHDRPDMKMKMKIKMKMWIATPVVRWIKIKIWIWIAILVQPDIDIDIFIATRVRHTDPPDFDADPSGDGDPDPVSVVVPTPPPRHQKDKDWDWDQDPVRDTDIDIKIKGWDFDPDPQRWTWIDILRFTDTDRDDPPPDDWDWDWDDDPQKIWIAIPNFIWIAHPRDIDGDDDDDDDD